Protein AF-0000000084368631 (afdb_homodimer)

Sequence (1074 aa):
MSPLAASAAQKRLFSSAITRFQQQAGKSTPKKSILRTTGKVLWRTTWISALLASSYVAYQIYEESNPSYQHPQSPTFPNGQPKKNIVILGSGWGAVSLLKNLDTTEYNVTIVSPRNYFLFTPLLPSAPTGTVESKSIIEPIRSIARRCKGEVLYYEAEATKVDPVTKKVTVKGQDSAKNDVVQDLSYDYLVCAVGAQPNTFGTPGVYEYASFLKEISDAQIIRHKVLDSIEKASVLPKDDPERSRLLSFVVVGGGPTGVEFAGELQDFVDQDLSKWYPEISKEIKVSLVEALPNILSMFNKKLIKYTEDVFSEENISLKLQTMVKKVDSKVITASIKNADGTTTMEEIPYGVLVWATGNGGREITKNIAGQLDGQTFANRGLLIDEYLKALGSDSIFALGDCTLSKKYAPTAQVAYQEGIYLAKLFKNLAKIDSYKYELNNTVEASEKARVLSKIDKVSNFEPFQYVHLGALAYIGSERAVADLSWGNWSKLSLGGSLTFLFWKSAYVGMCLSFRNRCLVCLDWMKVSIFGRDSSKEMSPLAASAAQKRLFSSAITRFQQQAGKSTPKKSILRTTGKVLWRTTWISALLASSYVAYQIYEESNPSYQHPQSPTFPNGQPKKNIVILGSGWGAVSLLKNLDTTEYNVTIVSPRNYFLFTPLLPSAPTGTVESKSIIEPIRSIARRCKGEVLYYEAEATKVDPVTKKVTVKGQDSAKNDVVQDLSYDYLVCAVGAQPNTFGTPGVYEYASFLKEISDAQIIRHKVLDSIEKASVLPKDDPERSRLLSFVVVGGGPTGVEFAGELQDFVDQDLSKWYPEISKEIKVSLVEALPNILSMFNKKLIKYTEDVFSEENISLKLQTMVKKVDSKVITASIKNADGTTTMEEIPYGVLVWATGNGGREITKNIAGQLDGQTFANRGLLIDEYLKALGSDSIFALGDCTLSKKYAPTAQVAYQEGIYLAKLFKNLAKIDSYKYELNNTVEASEKARVLSKIDKVSNFEPFQYVHLGALAYIGSERAVADLSWGNWSKLSLGGSLTFLFWKSAYVGMCLSFRNRCLVCLDWMKVSIFGRDSSKE

Nearest PDB structures (foldseek):
  5yjw-assembly1_A-2  TM=9.579E-01  e=7.335E-60  Saccharomyces cerevisiae S288C
  4g74-assembly1_A  TM=9.060E-01  e=2.665E-58  Saccharomyces cerevisiae S288C
  5jwb-assembly1_H  TM=8.547E-01  e=2.773E-44  Plasmodium falciparum 3D7
  5jwc-assembly1_H  TM=8.563E-01  e=4.633E-44  Plasmodium falciparum 3D7
  5jwb-assembly1_A  TM=8.538E-01  e=8.676E-44  Plasmodium falciparum 3D7

Secondary structure (DSSP, 8-state):
---GGGGGGGGTHHHHHHHHTTT-------TTHHHHHHHHHHHHHHHHHHHHHHHHHHHHHHHHHSPPP-BPP-SB-TTSPBPPEEEEE--SHHHHHHHHHS-TTSSEEEEE-SSSEEE-GGGGGGTTTTSS-GGGGEEEHHHHHHTSSB-EEEE-EEEEEEETTTTEEEEEE--TTS---EEEEE-SEEEE----EE--TT-TTHHHHPEE-SSHHHHHHHHHHHHHHHHHHHTS-TT-HHHHHHTEEEEE--SHHHHHHHHHHHHIIIIIIHHHSHHHHTT-EEEEE-SSSSSSTTS-HHHHHHHHHHHHHTTEEEE-SEEEEEE-SSEEEEEEE-TTS-EEEEEEE-SEEEE---EE--HHHHHHHHHSTT-TTTTT-B-B-TTSBBTT-SSEEE-GGGB--SSS---HHHHHHHHHHHHHHHHHHHHHHHHHHHHHT---HHHHHHHHHHHHHHT-PPPP-----EEEEEEETTEEEEEEEETTTEEEEEEEHHHHHHHHHHHHHH-SSHHHHHHHHHHHHHHHHH----S--/---GGGGGGGGGGGTHHHHHHHHT------TTHHHHHHHHHHHHHHHHHHHHHHHHHHHHHHHHHSPPP-BPP-SB-TTSPBPPEEEEE--SHHHHHHHHHS-TTSSEEEEEESSSEEE-GGGGGGTTTTSS-GGGGEEEHHHHHHTSSB-EEEEEEEEEEEETTTTEEEEEE--SSS---EEEEE-SEEEE----EE--TT-TTHHHHPEE-SSHHHHHHHHHHHHHHHHHHHTS-TT-HHHHHHTEEEEE--SHHHHHHHHHHHHIIIIIIHHHSHHHHTT-EEEEE-SSSSSSTTS-HHHHHHHHHHHHHTTEEEE-SEEEEEE-SSEEEEEEE-TTS-EEEEEEE-SEEEE---EE--HHHHHHHHHSTT-TTTTT-B-B-TTSBBTT-SSEEE-GGGB--SSS-S-HHHHHHHHHHHHHHHHHHHHHHHHHHHHHT---HHHHHHHHHHHHHHT-PPPP-----EEEEEEETTEEEEEEEETTTEEEEEEEHHHHHHHHHHHHHH-SSHHHHHHHHHHHHHHHHH----S--

Organism: Wickerhamomyces anomalus (strain ATCC 58044 / CBS 1984 / NCYC 433 / NRRL Y-366-8) (NCBI:txid683960)

Radius of gyration: 37.11 Å; Cα contacts (8 Å, |Δi|>4): 2062; chains: 2; bounding box: 128×124×101 Å

pLDDT: mean 88.72, std 16.79, range [23.2, 98.88]

InterPro domains:
  IPR023753 FAD/NAD(P)-binding domain [PF07992] (85-419)
  IPR036188 FAD/NAD(P)-binding domain superfamily [SSF51905] (83-299)
  IPR036188 FAD/NAD(P)-binding domain superfamily [SSF51905] (241-425)
  IPR045024 Alternative NADH dehydrogenase [PTHR43706] (79-536)
  IPR054585 External alternative NADH-ubiquinone oxidoreductase-like, C-terminal domain [PF22366] (468-533)

Structure (mmCIF, N/CA/C/O backbone):
data_AF-0000000084368631-model_v1
#
loop_
_entity.id
_entity.type
_entity.pdbx_description
1 polymer 'NADH:ubiquinone reductase (non-electrogenic)'
#
loop_
_atom_site.group_PDB
_atom_site.id
_atom_site.type_symbol
_atom_site.label_atom_id
_atom_site.label_alt_id
_atom_site.label_comp_id
_atom_site.label_asym_id
_atom_site.label_entity_id
_atom_site.label_seq_id
_atom_site.pdbx_PDB_ins_code
_atom_site.Cartn_x
_atom_site.Cartn_y
_atom_site.Cartn_z
_atom_site.occupancy
_atom_site.B_iso_or_equiv
_atom_site.auth_seq_id
_atom_site.auth_comp_id
_atom_site.auth_asym_id
_atom_site.auth_atom_id
_atom_site.pdbx_PDB_model_num
ATOM 1 N N . MET A 1 1 ? 81.375 9.07 65.562 1 23.22 1 MET A N 1
ATOM 2 C CA . MET A 1 1 ? 80.438 8.039 66 1 23.22 1 MET A CA 1
ATOM 3 C C . MET A 1 1 ? 79.375 7.723 64.938 1 23.22 1 MET A C 1
ATOM 5 O O . MET A 1 1 ? 78.812 8.633 64.375 1 23.22 1 MET A O 1
ATOM 9 N N . SER A 1 2 ? 79.438 6.461 64.312 1 27.86 2 SER A N 1
ATOM 10 C CA . SER A 1 2 ? 79.125 5.738 63.094 1 27.86 2 SER A CA 1
ATOM 11 C C . SER A 1 2 ? 77.688 5.297 63.062 1 27.86 2 SER A C 1
ATOM 13 O O . SER A 1 2 ? 77.188 4.727 64 1 27.86 2 SER A O 1
ATOM 15 N N . PRO A 1 3 ? 76.688 6.055 62.375 1 28.5 3 PRO A N 1
ATOM 16 C CA . PRO A 1 3 ? 75.25 6.156 62.438 1 28.5 3 PRO A CA 1
ATOM 17 C C . PRO A 1 3 ? 74.562 4.844 62.094 1 28.5 3 PRO A C 1
ATOM 19 O O . PRO A 1 3 ? 73.312 4.836 61.844 1 28.5 3 PRO A O 1
ATOM 22 N N . LEU A 1 4 ? 75.125 3.559 62.156 1 25.78 4 LEU A N 1
ATOM 23 C CA . LEU A 1 4 ? 74.75 2.264 61.625 1 25.78 4 LEU A CA 1
ATOM 24 C C . LEU A 1 4 ? 73.562 1.692 62.406 1 25.78 4 LEU A C 1
ATOM 26 O O . LEU A 1 4 ? 73.125 0.568 62.156 1 25.78 4 LEU A O 1
ATOM 30 N N . ALA A 1 5 ? 73.125 2.168 63.625 1 25.22 5 ALA A N 1
ATOM 31 C CA . ALA A 1 5 ? 72.5 1.428 64.688 1 25.22 5 ALA A CA 1
ATOM 32 C C . ALA A 1 5 ? 71 1.151 64.312 1 25.22 5 ALA A C 1
ATOM 34 O O . ALA A 1 5 ? 70.375 0.256 64.938 1 25.22 5 ALA A O 1
ATOM 35 N N . ALA A 1 6 ? 70.312 2.051 63.688 1 27.81 6 ALA A N 1
ATOM 36 C CA . ALA A 1 6 ? 68.875 2.174 64 1 27.81 6 ALA A CA 1
ATOM 37 C C . ALA A 1 6 ? 68.062 1.073 63.375 1 27.81 6 ALA A C 1
ATOM 39 O O . ALA A 1 6 ? 66.812 1.08 63.438 1 27.81 6 ALA A O 1
ATOM 40 N N . SER A 1 7 ? 68.688 0.073 62.656 1 24.56 7 SER A N 1
ATOM 41 C CA . SER A 1 7 ? 68.062 -0.726 61.656 1 24.56 7 SER A CA 1
ATOM 42 C C . SER A 1 7 ? 67.188 -1.837 62.281 1 24.56 7 SER A C 1
ATOM 44 O O . SER A 1 7 ? 66.25 -2.35 61.656 1 24.56 7 SER A O 1
ATOM 46 N N . ALA A 1 8 ? 67.625 -2.424 63.406 1 26.56 8 ALA A N 1
ATOM 47 C CA . ALA A 1 8 ? 67.312 -3.814 63.688 1 26.56 8 ALA A CA 1
ATOM 48 C C . ALA A 1 8 ? 65.875 -3.932 64.25 1 26.56 8 ALA A C 1
ATOM 50 O O . ALA A 1 8 ? 65.25 -5 64.188 1 26.56 8 ALA A O 1
ATOM 51 N N . ALA A 1 9 ? 65.562 -2.902 65 1 27.59 9 ALA A N 1
ATOM 52 C CA . ALA A 1 9 ? 64.5 -3.146 66 1 27.59 9 ALA A CA 1
ATOM 53 C C . ALA A 1 9 ? 63.156 -3.412 65.312 1 27.59 9 ALA A C 1
ATOM 55 O O . ALA A 1 9 ? 62.188 -3.791 66 1 27.59 9 ALA A O 1
ATOM 56 N N . GLN A 1 10 ? 62.938 -2.953 64.125 1 23.47 10 GLN A N 1
ATOM 57 C CA . GLN A 1 10 ? 61.562 -2.834 63.594 1 23.47 10 GLN A CA 1
ATOM 58 C C . GLN A 1 10 ? 60.969 -4.207 63.312 1 23.47 10 GLN A C 1
ATOM 60 O O . GLN A 1 10 ? 59.812 -4.309 62.906 1 23.47 10 GLN A O 1
ATOM 65 N N . LYS A 1 11 ? 61.781 -5.316 63.406 1 29.75 11 LYS A N 1
ATOM 66 C CA . LYS A 1 11 ? 61.281 -6.598 62.906 1 29.75 11 LYS A CA 1
ATOM 67 C C . LYS A 1 11 ? 60.219 -7.191 63.812 1 29.75 11 LYS A C 1
ATOM 69 O O . LYS A 1 11 ? 59.406 -8.008 63.375 1 29.75 11 LYS A O 1
ATOM 74 N N . ARG A 1 12 ? 60.531 -6.918 65.125 1 28.84 12 ARG A N 1
ATOM 75 C CA . ARG A 1 12 ? 59.875 -7.91 65.938 1 28.84 12 ARG A CA 1
ATOM 76 C C . ARG A 1 12 ? 58.375 -7.723 66 1 28.84 12 ARG A C 1
ATOM 78 O O . ARG A 1 12 ? 57.625 -8.656 66.312 1 28.84 12 ARG A O 1
ATOM 85 N N . LEU A 1 13 ? 58.125 -6.379 66 1 28.39 13 LEU A N 1
ATOM 86 C CA . LEU A 1 13 ? 56.75 -6.16 66.5 1 28.39 13 LEU A CA 1
ATOM 87 C C . LEU A 1 13 ? 55.75 -6.77 65.5 1 28.39 13 LEU A C 1
ATOM 89 O O . LEU A 1 13 ? 54.531 -6.77 65.75 1 28.39 13 LEU A O 1
ATOM 93 N N . PHE A 1 14 ? 56.25 -7.105 64.25 1 30.27 14 PHE A N 1
ATOM 94 C CA . PHE A 1 14 ? 55.281 -7.488 63.25 1 30.27 14 PHE A CA 1
ATOM 95 C C . PHE A 1 14 ? 54.688 -8.859 63.562 1 30.27 14 PHE A C 1
ATOM 97 O O . PHE A 1 14 ? 53.75 -9.305 62.906 1 30.27 14 PHE A O 1
ATOM 104 N N . SER A 1 15 ? 55.438 -9.609 64.375 1 34.12 15 SER A N 1
ATOM 105 C CA . SER A 1 15 ? 55.094 -11.031 64.375 1 34.12 15 SER A CA 1
ATOM 106 C C . SER A 1 15 ? 53.781 -11.281 65.062 1 34.12 15 SER A C 1
ATOM 108 O O . SER A 1 15 ? 53.062 -12.234 64.75 1 34.12 15 SER A O 1
ATOM 110 N N . SER A 1 16 ? 53.656 -10.586 66.25 1 35.03 16 SER A N 1
ATOM 111 C CA . SER A 1 16 ? 52.625 -11.109 67.125 1 35.03 16 SER A CA 1
ATOM 112 C C . SER A 1 16 ? 51.25 -10.898 66.5 1 35.03 16 SER A C 1
ATOM 114 O O . SER A 1 16 ? 50.281 -11.578 66.875 1 35.03 16 SER A O 1
ATOM 116 N N . ALA A 1 17 ? 51.125 -9.734 65.875 1 31.59 17 ALA A N 1
ATOM 117 C CA . ALA A 1 17 ? 49.75 -9.391 65.5 1 31.59 17 ALA A CA 1
ATOM 118 C C . ALA A 1 17 ? 49.188 -10.383 64.5 1 31.59 17 ALA A C 1
ATOM 120 O O . ALA A 1 17 ? 47.969 -10.438 64.312 1 31.59 17 ALA A O 1
ATOM 121 N N . ILE A 1 18 ? 50.156 -11.102 63.844 1 32.56 18 ILE A N 1
ATOM 122 C CA . ILE A 1 18 ? 49.656 -11.953 62.781 1 32.56 18 ILE A CA 1
ATOM 123 C C . ILE A 1 18 ? 48.844 -13.109 63.375 1 32.56 18 ILE A C 1
ATOM 125 O O . ILE A 1 18 ? 47.969 -13.648 62.719 1 32.56 18 ILE A O 1
ATOM 129 N N . THR A 1 19 ? 49.281 -13.555 64.562 1 35.16 19 THR A N 1
ATOM 130 C CA . THR A 1 19 ? 48.719 -14.828 65 1 35.16 19 THR A CA 1
ATOM 131 C C . THR A 1 19 ? 47.219 -14.68 65.312 1 35.16 19 THR A C 1
ATOM 133 O O . THR A 1 19 ? 46.469 -15.617 65.125 1 35.16 19 THR A O 1
ATOM 136 N N . ARG A 1 20 ? 46.906 -13.562 66 1 34.25 20 ARG A N 1
ATOM 137 C CA . ARG A 1 20 ? 45.531 -13.555 66.5 1 34.25 20 ARG A CA 1
ATOM 138 C C . ARG A 1 20 ? 44.531 -13.508 65.312 1 34.25 20 ARG A C 1
ATOM 140 O O . ARG A 1 20 ? 43.344 -13.75 65.5 1 34.25 20 ARG A O 1
ATOM 147 N N . PHE A 1 21 ? 45.031 -12.852 64.188 1 31.67 21 PHE A N 1
ATOM 148 C CA . PHE A 1 21 ? 44.031 -12.656 63.156 1 31.67 21 PHE A CA 1
ATOM 149 C C . PHE A 1 21 ? 43.594 -13.992 62.562 1 31.67 21 PHE A C 1
ATOM 151 O O . PHE A 1 21 ? 42.719 -14.047 61.719 1 31.67 21 PHE A O 1
ATOM 158 N N . GLN A 1 22 ? 44.375 -15.039 62.781 1 31.73 22 GLN A N 1
ATOM 159 C CA . GLN A 1 22 ? 44.031 -16.266 62.062 1 31.73 22 GLN A CA 1
ATOM 160 C C . GLN A 1 22 ? 42.719 -16.844 62.594 1 31.73 22 GLN A C 1
ATOM 162 O O . GLN A 1 22 ? 42.094 -17.656 61.938 1 31.73 22 GLN A O 1
ATOM 167 N N . GLN A 1 23 ? 42.562 -16.797 63.844 1 34.34 23 GLN A N 1
ATOM 168 C CA . GLN A 1 23 ? 41.531 -17.734 64.312 1 34.34 23 GLN A CA 1
ATOM 169 C C . GLN A 1 23 ? 40.156 -17.328 63.844 1 34.34 23 GLN A C 1
ATOM 171 O O . GLN A 1 23 ? 39.219 -18.141 63.906 1 34.34 23 GLN A O 1
ATOM 176 N N . GLN A 1 24 ? 39.844 -16.094 63.875 1 32.28 24 GLN A N 1
ATOM 177 C CA . GLN A 1 24 ? 38.406 -15.859 63.719 1 32.28 24 GLN A CA 1
ATOM 178 C C . GLN A 1 24 ? 37.969 -16.141 62.281 1 32.28 24 GLN A C 1
ATOM 180 O O . GLN A 1 24 ? 37.906 -15.219 61.438 1 32.28 24 GLN A O 1
ATOM 185 N N . ALA A 1 25 ? 38.531 -17.141 61.531 1 32.41 25 ALA A N 1
ATOM 186 C CA . ALA A 1 25 ? 37.969 -17.531 60.25 1 32.41 25 ALA A CA 1
ATOM 187 C C . ALA A 1 25 ? 36.5 -17.922 60.375 1 32.41 25 ALA A C 1
ATOM 189 O O . ALA A 1 25 ? 36.188 -19.016 60.844 1 32.41 25 ALA A O 1
ATOM 190 N N . GLY A 1 26 ? 35.781 -17.156 61.062 1 29.86 26 GLY A N 1
ATOM 191 C CA . GLY A 1 26 ? 34.375 -17.516 61.156 1 29.86 26 GLY A CA 1
ATOM 192 C C . GLY A 1 26 ? 33.75 -17.922 59.844 1 29.86 26 GLY A C 1
ATOM 193 O O . GLY A 1 26 ? 34.281 -17.594 58.781 1 29.86 26 GLY A O 1
ATOM 194 N N . LYS A 1 27 ? 32.719 -19.031 59.875 1 35.72 27 LYS A N 1
ATOM 195 C CA . LYS A 1 27 ? 31.859 -19.594 58.812 1 35.72 27 LYS A CA 1
ATOM 196 C C . LYS A 1 27 ? 31.297 -18.5 57.906 1 35.72 27 LYS A C 1
ATOM 198 O O . LYS A 1 27 ? 30.578 -17.625 58.344 1 35.72 27 LYS A O 1
ATOM 203 N N . SER A 1 28 ? 32.125 -18.047 57 1 34.22 28 SER A N 1
ATOM 204 C CA . SER A 1 28 ? 31.672 -17.188 55.906 1 34.22 28 SER A CA 1
ATOM 205 C C . SER A 1 28 ? 30.328 -17.656 55.375 1 34.22 28 SER A C 1
ATOM 207 O O . SER A 1 28 ? 30.188 -18.797 54.969 1 34.22 28 SER A O 1
ATOM 209 N N . THR A 1 29 ? 29.234 -17.266 56.031 1 39.34 29 THR A N 1
ATOM 210 C CA . THR A 1 29 ? 27.922 -17.438 55.438 1 39.34 29 THR A CA 1
ATOM 211 C C . THR A 1 29 ? 27.969 -17.156 53.938 1 39.34 29 THR A C 1
ATOM 213 O O . THR A 1 29 ? 28.547 -16.156 53.5 1 39.34 29 THR A O 1
ATOM 216 N N . PRO A 1 30 ? 27.953 -18.25 53.094 1 39.38 30 PRO A N 1
ATOM 217 C CA . PRO A 1 30 ? 28.016 -18.062 51.656 1 39.38 30 PRO A CA 1
ATOM 218 C C . PRO A 1 30 ? 27.203 -16.859 51.188 1 39.38 30 PRO A C 1
ATOM 220 O O . PRO A 1 30 ? 26.094 -16.625 51.656 1 39.38 30 PRO A O 1
ATOM 223 N N . LYS A 1 31 ? 27.797 -15.766 50.812 1 40.28 31 LYS A N 1
ATOM 224 C CA . LYS A 1 31 ? 27.328 -14.617 50.031 1 40.28 31 LYS A CA 1
ATOM 225 C C . LYS A 1 31 ? 26.406 -15.07 48.875 1 40.28 31 LYS A C 1
ATOM 227 O O . LYS A 1 31 ? 26.766 -14.961 47.719 1 40.28 31 LYS A O 1
ATOM 232 N N . LYS A 1 32 ? 25.859 -16.281 48.969 1 45.81 32 LYS A N 1
ATOM 233 C CA . LYS A 1 32 ? 24.922 -16.797 48 1 45.81 32 LYS A CA 1
ATOM 234 C C . LYS A 1 32 ? 23.844 -15.773 47.656 1 45.81 32 LYS A C 1
ATOM 236 O O . LYS A 1 32 ? 23.375 -15.703 46.531 1 45.81 32 LYS A O 1
ATOM 241 N N . SER A 1 33 ? 23.266 -15.102 48.656 1 52.22 33 SER A N 1
ATOM 242 C CA . SER A 1 33 ? 21.938 -14.523 48.688 1 52.22 33 SER A CA 1
ATOM 243 C C . SER A 1 33 ? 21.922 -13.125 48.062 1 52.22 33 SER A C 1
ATOM 245 O O . SER A 1 33 ? 20.875 -12.648 47.594 1 52.22 33 SER A O 1
ATOM 247 N N . ILE A 1 34 ? 22.984 -12.492 48.062 1 57.19 34 ILE A N 1
ATOM 248 C CA . ILE A 1 34 ? 22.922 -11.109 47.594 1 57.19 34 ILE A CA 1
ATOM 249 C C . ILE A 1 34 ? 22.859 -11.07 46.062 1 57.19 34 ILE A C 1
ATOM 251 O O . ILE A 1 34 ? 22.109 -10.289 45.469 1 57.19 34 ILE A O 1
ATOM 255 N N . LEU A 1 35 ? 23.734 -11.875 45.5 1 58.72 35 LEU A N 1
ATOM 256 C CA . LEU A 1 35 ? 23.703 -11.922 44.062 1 58.72 35 LEU A CA 1
ATOM 257 C C . LEU A 1 35 ? 22.344 -12.398 43.562 1 58.72 35 LEU A C 1
ATOM 259 O O . LEU A 1 35 ? 21.812 -11.875 42.562 1 58.72 35 LEU A O 1
ATOM 263 N N . ARG A 1 36 ? 21.891 -13.477 44.219 1 62.16 36 ARG A N 1
ATOM 264 C CA . ARG A 1 36 ? 20.562 -13.953 43.875 1 62.16 36 ARG A CA 1
ATOM 265 C C . ARG A 1 36 ? 19.5 -12.906 44.188 1 62.16 36 ARG A C 1
ATOM 267 O O . ARG A 1 36 ? 18.562 -12.711 43.406 1 62.16 36 ARG A O 1
ATOM 274 N N . THR A 1 37 ? 19.781 -12.289 45.312 1 65.88 37 THR A N 1
ATOM 275 C CA . THR A 1 37 ? 18.844 -11.227 45.656 1 65.88 37 THR A CA 1
ATOM 276 C C . THR A 1 37 ? 18.984 -10.039 44.719 1 65.88 37 THR A C 1
ATOM 278 O O . THR A 1 37 ? 18 -9.438 44.312 1 65.88 37 THR A O 1
ATOM 281 N N . THR A 1 38 ? 20.188 -9.758 44.312 1 71.56 38 THR A N 1
ATOM 282 C CA . THR A 1 38 ? 20.422 -8.664 43.375 1 71.56 38 THR A CA 1
ATOM 283 C C . THR A 1 38 ? 19.891 -9.031 42 1 71.56 38 THR A C 1
ATOM 285 O O . THR A 1 38 ? 19.312 -8.188 41.312 1 71.56 38 THR A O 1
ATOM 288 N N . GLY A 1 39 ? 20.141 -10.211 41.656 1 72.88 39 GLY A N 1
ATOM 289 C CA . GLY A 1 39 ? 19.578 -10.68 40.406 1 72.88 39 GLY A CA 1
ATOM 290 C C . GLY A 1 39 ? 18.062 -10.633 40.344 1 72.88 39 GLY A C 1
ATOM 291 O O . GLY A 1 39 ? 17.484 -10.227 39.344 1 72.88 39 GLY A O 1
ATOM 292 N N . LYS A 1 40 ? 17.516 -11.086 41.5 1 72.12 40 LYS A N 1
ATOM 293 C CA . LYS A 1 40 ? 16.062 -11.039 41.562 1 72.12 40 LYS A CA 1
ATOM 294 C C . LYS A 1 40 ? 15.562 -9.602 41.531 1 72.12 40 LYS A C 1
ATOM 296 O O . LYS A 1 40 ? 14.547 -9.297 40.906 1 72.12 40 LYS A O 1
ATOM 301 N N . VAL A 1 41 ? 16.281 -8.742 42.219 1 72.88 41 VAL A N 1
ATOM 302 C CA . VAL A 1 41 ? 15.883 -7.336 42.25 1 72.88 41 VAL A CA 1
ATOM 303 C C . VAL A 1 41 ? 16.047 -6.723 40.844 1 72.88 41 VAL A C 1
ATOM 305 O O . VAL A 1 41 ? 15.195 -5.969 40.406 1 72.88 41 VAL A O 1
ATOM 308 N N . LEU A 1 42 ? 17.109 -7.035 40.188 1 74.94 42 LEU A N 1
ATOM 309 C CA . LEU A 1 42 ? 17.344 -6.531 38.844 1 74.94 42 LEU A CA 1
ATOM 310 C C . LEU A 1 42 ? 16.281 -7.055 37.875 1 74.94 42 LEU A C 1
ATOM 312 O O . LEU A 1 42 ? 15.805 -6.316 37 1 74.94 42 LEU A O 1
ATOM 316 N N . TRP A 1 43 ? 16.031 -8.266 38.125 1 78.94 43 TRP A N 1
ATOM 317 C CA . TRP A 1 43 ? 15.008 -8.875 37.281 1 78.94 43 TRP A CA 1
ATOM 318 C C . TRP A 1 43 ? 13.648 -8.227 37.531 1 78.94 43 TRP A C 1
ATOM 320 O O . TRP A 1 43 ? 12.93 -7.895 36.594 1 78.94 43 TRP A O 1
ATOM 330 N N . ARG A 1 44 ? 13.344 -8.031 38.812 1 75.12 44 ARG A N 1
ATOM 331 C CA . ARG A 1 44 ? 12.078 -7.391 39.156 1 75.12 44 ARG A CA 1
ATOM 332 C C . ARG A 1 44 ? 12.039 -5.945 38.656 1 75.12 44 ARG A C 1
ATOM 334 O O . ARG A 1 44 ? 11.023 -5.484 38.125 1 75.12 44 ARG A O 1
ATOM 341 N N . THR A 1 45 ? 13.133 -5.262 38.812 1 78.06 45 THR A N 1
ATOM 342 C CA . THR A 1 45 ? 13.188 -3.871 38.375 1 78.06 45 THR A CA 1
ATOM 343 C C . THR A 1 45 ? 13.062 -3.775 36.875 1 78.06 45 THR A C 1
ATOM 345 O O . THR A 1 45 ? 12.422 -2.863 36.344 1 78.06 45 THR A O 1
ATOM 348 N N . THR A 1 46 ? 13.641 -4.648 36.219 1 78.75 46 THR A N 1
ATOM 349 C CA . THR A 1 46 ? 13.547 -4.676 34.781 1 78.75 46 THR A CA 1
ATOM 350 C C . THR A 1 46 ? 12.109 -4.957 34.344 1 78.75 46 THR A C 1
ATOM 352 O O . THR A 1 46 ? 11.594 -4.301 33.406 1 78.75 46 THR A O 1
ATOM 355 N N . TRP A 1 47 ? 11.586 -5.848 35.062 1 79.12 47 TRP A N 1
ATOM 356 C CA . TRP A 1 47 ? 10.219 -6.215 34.719 1 79.12 47 TRP A CA 1
ATOM 357 C C . TRP A 1 47 ? 9.25 -5.082 35.031 1 79.12 47 TRP A C 1
ATOM 359 O O . TRP A 1 47 ? 8.352 -4.785 34.25 1 79.12 47 TRP A O 1
ATOM 369 N N . ILE A 1 48 ? 9.484 -4.523 36.156 1 78.31 48 ILE A N 1
ATOM 370 C CA . ILE A 1 48 ? 8.617 -3.41 36.531 1 78.31 48 ILE A CA 1
ATOM 371 C C . ILE A 1 48 ? 8.82 -2.248 35.562 1 78.31 48 ILE A C 1
ATOM 373 O O . ILE A 1 48 ? 7.859 -1.617 35.125 1 78.31 48 ILE A O 1
ATOM 377 N N . SER A 1 49 ? 10.023 -1.99 35.219 1 79.12 49 SER A N 1
ATOM 378 C CA . SER A 1 49 ? 10.305 -0.923 34.25 1 79.12 49 SER A CA 1
ATOM 379 C C . SER A 1 49 ? 9.695 -1.222 32.906 1 79.12 49 SER A C 1
ATOM 381 O O . SER A 1 49 ? 9.172 -0.322 32.219 1 79.12 49 SER A O 1
ATOM 383 N N . ALA A 1 50 ? 9.75 -2.391 32.594 1 80.31 50 ALA A N 1
ATOM 384 C CA . ALA A 1 50 ? 9.164 -2.797 31.312 1 80.31 50 ALA A CA 1
ATOM 385 C C . ALA A 1 50 ? 7.645 -2.646 31.344 1 80.31 50 ALA A C 1
ATOM 387 O O . ALA A 1 50 ? 7.043 -2.201 30.359 1 80.31 50 ALA A O 1
ATOM 388 N N . LEU A 1 51 ? 7.152 -2.992 32.438 1 79.12 51 LEU A N 1
ATOM 389 C CA . LEU A 1 51 ? 5.707 -2.873 32.594 1 79.12 51 LEU A CA 1
ATOM 390 C C . LEU A 1 51 ? 5.277 -1.409 32.562 1 79.12 51 LEU A C 1
ATOM 392 O O . LEU A 1 51 ? 4.273 -1.06 31.953 1 79.12 51 LEU A O 1
ATOM 396 N N . LEU A 1 52 ? 6.02 -0.614 33.281 1 80.62 52 LEU A N 1
ATOM 397 C CA . LEU A 1 52 ? 5.703 0.809 33.312 1 80.62 52 LEU A CA 1
ATOM 398 C C . LEU A 1 52 ? 5.863 1.436 31.922 1 80.62 52 LEU A C 1
ATOM 400 O O . LEU A 1 52 ? 5.043 2.256 31.516 1 80.62 52 LEU A O 1
ATOM 404 N N . ALA A 1 53 ? 6.84 1.023 31.297 1 84.12 53 ALA A N 1
ATOM 405 C CA . ALA A 1 53 ? 7.059 1.536 29.938 1 84.12 53 ALA A CA 1
ATOM 406 C C . ALA A 1 53 ? 5.941 1.097 29 1 84.12 53 ALA A C 1
ATOM 408 O O . ALA A 1 53 ? 5.449 1.894 28.203 1 84.12 53 ALA A O 1
ATOM 409 N N . SER A 1 54 ? 5.547 -0.081 29.203 1 86.5 54 SER A N 1
ATOM 410 C CA . SER A 1 54 ? 4.473 -0.6 28.359 1 86.5 54 SER A CA 1
ATOM 411 C C . SER A 1 54 ? 3.15 0.097 28.656 1 86.5 54 SER A C 1
ATOM 413 O O . SER A 1 54 ? 2.371 0.379 27.734 1 86.5 54 SER A O 1
ATOM 415 N N . SER A 1 55 ? 2.986 0.352 29.906 1 86.94 55 SER A N 1
ATOM 416 C CA . SER A 1 55 ? 1.762 1.046 30.297 1 86.94 55 SER A CA 1
ATOM 417 C C . SER A 1 55 ? 1.75 2.479 29.766 1 86.94 55 SER A C 1
ATOM 419 O O . SER A 1 55 ? 0.705 2.986 29.359 1 86.94 55 SER A O 1
ATOM 421 N N . TYR A 1 56 ? 2.875 3.049 29.828 1 90 56 TYR A N 1
ATOM 422 C CA . TYR A 1 56 ? 2.984 4.406 29.312 1 90 56 TYR A CA 1
ATOM 423 C C . TYR A 1 56 ? 2.707 4.438 27.812 1 90 56 TYR A C 1
ATOM 425 O O . TYR A 1 56 ? 1.951 5.285 27.328 1 90 56 TYR A O 1
ATOM 433 N N . VAL A 1 57 ? 3.273 3.541 27.125 1 89.38 57 VAL A N 1
ATOM 434 C CA . VAL A 1 57 ? 3.064 3.449 25.688 1 89.38 57 VAL A CA 1
ATOM 435 C C . VAL A 1 57 ? 1.589 3.188 25.391 1 89.38 57 VAL A C 1
ATOM 437 O O . VAL A 1 57 ? 1.005 3.814 24.516 1 89.38 57 VAL A O 1
ATOM 440 N N . ALA A 1 58 ? 1.007 2.312 26.172 1 90.06 58 ALA A N 1
ATOM 441 C CA . ALA A 1 58 ? -0.408 1.996 25.984 1 90.06 58 ALA A CA 1
ATOM 442 C C . ALA A 1 58 ? -1.28 3.227 26.219 1 90.06 58 ALA A C 1
ATOM 444 O O . ALA A 1 58 ? -2.244 3.461 25.484 1 90.06 58 ALA A O 1
ATOM 445 N N . TYR A 1 59 ? -0.931 3.979 27.234 1 91.19 59 TYR A N 1
ATOM 446 C CA . TYR A 1 59 ? -1.679 5.191 27.531 1 91.19 59 TYR A CA 1
ATOM 447 C C . TYR A 1 59 ? -1.549 6.207 26.406 1 91.19 59 TYR A C 1
ATOM 449 O O . TYR A 1 59 ? -2.537 6.828 26 1 91.19 59 TYR A O 1
ATOM 457 N N . GLN A 1 60 ? -0.339 6.371 25.875 1 91.88 60 GLN A N 1
ATOM 458 C CA . GLN A 1 60 ? -0.119 7.316 24.781 1 91.88 60 GLN A CA 1
ATOM 459 C C . GLN A 1 60 ? -0.896 6.906 23.547 1 91.88 60 GLN A C 1
ATOM 461 O O . GLN A 1 60 ? -1.484 7.754 22.859 1 91.88 60 GLN A O 1
ATOM 466 N N . ILE A 1 61 ? -0.896 5.684 23.344 1 91.69 61 ILE A N 1
ATOM 467 C CA . ILE A 1 61 ? -1.632 5.164 22.203 1 91.69 61 ILE A CA 1
ATOM 468 C C . ILE A 1 61 ? -3.127 5.41 22.391 1 91.69 61 ILE A C 1
ATOM 470 O O . ILE A 1 61 ? -3.82 5.812 21.453 1 91.69 61 ILE A O 1
ATOM 474 N N . TYR A 1 62 ? -3.598 5.141 23.562 1 91.12 62 TYR A N 1
ATOM 475 C CA . TYR A 1 62 ? -5 5.395 23.875 1 91.12 62 TYR A CA 1
ATOM 476 C C . TYR A 1 62 ? -5.348 6.859 23.641 1 91.12 62 TYR A C 1
ATOM 478 O O . TYR A 1 62 ? -6.363 7.172 23.016 1 91.12 62 TYR A O 1
ATOM 486 N N . GLU A 1 63 ? -4.52 7.727 24.094 1 91.44 63 GLU A N 1
ATOM 487 C CA . GLU A 1 63 ? -4.762 9.156 23.953 1 91.44 63 GLU A CA 1
ATOM 488 C C . GLU A 1 63 ? -4.758 9.562 22.469 1 91.44 63 GLU A C 1
ATOM 490 O O . GLU A 1 63 ? -5.594 10.359 22.047 1 91.44 63 GLU A O 1
ATOM 495 N N . GLU A 1 64 ? -3.838 9.016 21.781 1 91.94 64 GLU A N 1
ATOM 496 C CA . GLU A 1 64 ? -3.73 9.328 20.359 1 91.94 64 GLU A CA 1
ATOM 497 C C . GLU A 1 64 ? -4.941 8.812 19.578 1 91.94 64 GLU A C 1
ATOM 499 O O . GLU A 1 64 ? -5.348 9.414 18.578 1 91.94 64 GLU A O 1
ATOM 504 N N . SER A 1 65 ? -5.484 7.711 20.047 1 91.31 65 SER A N 1
ATOM 505 C CA . SER A 1 65 ? -6.562 7.051 19.312 1 91.31 65 SER A CA 1
ATOM 506 C C . SER A 1 65 ? -7.926 7.57 19.75 1 91.31 65 SER A C 1
ATOM 508 O O . SER A 1 65 ? -8.945 7.227 19.156 1 91.31 65 SER A O 1
ATOM 510 N N . ASN A 1 66 ? -7.973 8.367 20.797 1 91.31 66 ASN A N 1
ATOM 511 C CA . ASN A 1 66 ? -9.219 8.914 21.328 1 91.31 66 ASN A CA 1
ATOM 512 C C . ASN A 1 66 ? -9.125 10.43 21.531 1 91.31 66 ASN A C 1
ATOM 514 O O . ASN A 1 66 ? -9.016 10.898 22.656 1 91.31 66 ASN A O 1
ATOM 518 N N . PRO A 1 67 ? -9.289 11.102 20.422 1 91.69 67 PRO A N 1
ATOM 519 C CA . PRO A 1 67 ? -9.156 12.555 20.531 1 91.69 67 PRO A CA 1
ATOM 520 C C . PRO A 1 67 ? -10.258 13.18 21.391 1 91.69 67 PRO A C 1
ATOM 522 O O . PRO A 1 67 ? -11.406 12.727 21.359 1 91.69 67 PRO A O 1
ATOM 525 N N . SER A 1 68 ? -9.922 14.203 22.109 1 90.81 68 SER A N 1
ATOM 526 C CA . SER A 1 68 ? -10.852 14.906 23 1 90.81 68 SER A CA 1
ATOM 527 C C . SER A 1 68 ? -11.703 15.906 22.219 1 90.81 68 SER A C 1
ATOM 529 O O . SER A 1 68 ? -11.5 16.109 21.016 1 90.81 68 SER A O 1
ATOM 531 N N . TYR A 1 69 ? -12.703 16.422 22.953 1 92.12 69 TYR A N 1
ATOM 532 C CA . TYR A 1 69 ? -13.539 17.484 22.391 1 92.12 69 TYR A CA 1
ATOM 533 C C . TYR A 1 69 ? -12.703 18.719 22.047 1 92.12 69 TYR A C 1
ATOM 535 O O . TYR A 1 69 ? -11.797 19.078 22.781 1 92.12 69 TYR A O 1
ATOM 543 N N . GLN A 1 70 ? -13.008 19.297 20.906 1 95 70 GLN A N 1
ATOM 544 C CA . GLN A 1 70 ? -12.312 20.516 20.469 1 95 70 GLN A CA 1
ATOM 545 C C . GLN A 1 70 ? -13.203 21.75 20.656 1 95 70 GLN A C 1
ATOM 547 O O . GLN A 1 70 ? -14.406 21.688 20.406 1 95 70 GLN A O 1
ATOM 552 N N . HIS A 1 71 ? -12.547 22.859 21.062 1 96.25 71 HIS A N 1
ATOM 553 C CA . HIS A 1 71 ? -13.25 24.125 21.047 1 96.25 71 HIS A CA 1
ATOM 554 C C . HIS A 1 71 ? -13.547 24.578 19.609 1 96.25 71 HIS A C 1
ATOM 556 O O . HIS A 1 71 ? -12.633 24.734 18.812 1 96.25 71 HIS A O 1
ATOM 562 N N . PRO A 1 72 ? -14.828 24.766 19.297 1 95.69 72 PRO A N 1
ATOM 563 C CA . PRO A 1 72 ? -15.156 25.172 17.938 1 95.69 72 PRO A CA 1
ATOM 564 C C . PRO A 1 72 ? -14.578 26.547 17.578 1 95.69 72 PRO A C 1
ATOM 566 O O . PRO A 1 72 ? -14.352 27.375 18.469 1 95.69 72 PRO A O 1
ATOM 569 N N . GLN A 1 73 ? -14.328 26.75 16.344 1 96.88 73 GLN A N 1
ATOM 570 C CA . GLN A 1 73 ? -13.891 28.062 15.891 1 96.88 73 GLN A CA 1
ATOM 571 C C . GLN A 1 73 ? -14.992 29.094 16.062 1 96.88 73 GLN A C 1
ATOM 573 O O . GLN A 1 73 ? -16.172 28.75 16.062 1 96.88 73 GLN A O 1
ATOM 578 N N . SER A 1 74 ? -14.539 30.328 16.266 1 97.5 74 SER A N 1
ATOM 579 C CA . SER A 1 74 ? -15.453 31.469 16.438 1 97.5 74 SER A CA 1
ATOM 580 C C . SER A 1 74 ? -14.805 32.75 15.961 1 97.5 74 SER A C 1
ATOM 582 O O . SER A 1 74 ? -13.594 32.938 16.062 1 97.5 74 SER A O 1
ATOM 584 N N . PRO A 1 75 ? -15.656 33.625 15.422 1 97 75 PRO A N 1
ATOM 585 C CA . PRO A 1 75 ? -15.102 34.875 14.953 1 97 75 PRO A CA 1
ATOM 586 C C . PRO A 1 75 ? -14.555 35.75 16.094 1 97 75 PRO A C 1
ATOM 588 O O . PRO A 1 75 ? -13.695 36.594 15.875 1 97 75 PRO A O 1
ATOM 591 N N . THR A 1 76 ? -15.172 35.5 17.344 1 97.75 76 THR A N 1
ATOM 592 C CA . THR A 1 76 ? -14.742 36.281 18.484 1 97.75 76 THR A CA 1
ATOM 593 C C . THR A 1 76 ? -14.5 35.406 19.703 1 97.75 76 THR A C 1
ATOM 595 O O . THR A 1 76 ? -15.023 34.281 19.781 1 97.75 76 THR A O 1
ATOM 598 N N . PHE A 1 77 ? -13.703 35.969 20.641 1 97.31 77 PHE A N 1
ATOM 599 C CA . PHE A 1 77 ? -13.602 35.375 21.984 1 97.31 77 PHE A CA 1
ATOM 600 C C . PHE A 1 77 ? -14.844 35.688 22.797 1 97.31 77 PHE A C 1
ATOM 602 O O . PHE A 1 77 ? -15.664 36.531 22.406 1 97.31 77 PHE A O 1
ATOM 609 N N . PRO A 1 78 ? -14.969 35 23.969 1 95.12 78 PRO A N 1
ATOM 610 C CA . PRO A 1 78 ? -16.141 35.25 24.812 1 95.12 78 PRO A CA 1
ATOM 611 C C . PRO A 1 78 ? -16.219 36.719 25.266 1 95.12 78 PRO A C 1
ATOM 613 O O . PRO A 1 78 ? -17.328 37.25 25.469 1 95.12 78 PRO A O 1
ATOM 616 N N . ASN A 1 79 ? -15.18 37.469 25.375 1 94.94 79 ASN A N 1
ATOM 617 C CA . ASN A 1 79 ? -15.156 38.844 25.828 1 94.94 79 ASN A CA 1
ATOM 618 C C . ASN A 1 79 ? -15.43 39.812 24.703 1 94.94 79 ASN A C 1
ATOM 620 O O . ASN A 1 79 ? -15.406 41.031 24.906 1 94.94 79 ASN A O 1
ATOM 624 N N . GLY A 1 80 ? -15.539 39.25 23.422 1 95.38 80 GLY A N 1
ATOM 625 C CA . GLY A 1 80 ? -15.883 40.094 22.297 1 95.38 80 GLY A CA 1
ATOM 626 C C . GLY A 1 80 ? -14.695 40.406 21.406 1 95.38 80 GLY A C 1
ATOM 627 O O . GLY A 1 80 ? -14.867 40.906 20.297 1 95.38 80 GLY A O 1
ATOM 628 N N . GLN A 1 81 ? -13.461 40.188 21.844 1 96.81 81 GLN A N 1
ATOM 629 C CA . GLN A 1 81 ? -12.266 40.406 21.047 1 96.81 81 GLN A CA 1
ATOM 630 C C . GLN A 1 81 ? -12.305 39.594 19.75 1 96.81 81 GLN A C 1
ATOM 632 O O . GLN A 1 81 ? -12.633 38.406 19.781 1 96.81 81 GLN A O 1
ATOM 637 N N . PRO A 1 82 ? -11.969 40.25 18.625 1 97 82 PRO A N 1
ATOM 638 C CA . PRO A 1 82 ? -11.906 39.469 17.375 1 97 82 PRO A CA 1
ATOM 639 C C . PRO A 1 82 ? -10.82 38.406 17.406 1 97 82 PRO A C 1
ATOM 641 O O . PRO A 1 82 ? -9.727 38.625 17.922 1 97 82 PRO A O 1
ATOM 644 N N . LYS A 1 83 ? -11.141 37.219 16.922 1 97.19 83 LYS A N 1
ATOM 645 C CA . LYS A 1 83 ? -10.195 36.125 16.828 1 97.19 83 LYS A CA 1
ATOM 646 C C . LYS A 1 83 ? -9.594 36.031 15.422 1 97.19 83 LYS A C 1
ATOM 648 O O . LYS A 1 83 ? -10.32 36 14.43 1 97.19 83 LYS A O 1
ATOM 653 N N . LYS A 1 84 ? -8.359 36 15.305 1 98.69 84 LYS A N 1
ATOM 654 C CA . LYS A 1 84 ? -7.664 36.062 14.023 1 98.69 84 LYS A CA 1
ATOM 655 C C . LYS A 1 84 ? -7.598 34.656 13.367 1 98.69 84 LYS A C 1
ATOM 657 O O . LYS A 1 84 ? -7.613 33.656 14.062 1 98.69 84 LYS A O 1
ATOM 662 N N . ASN A 1 85 ? -7.484 34.688 12.008 1 98.69 85 ASN A N 1
ATOM 663 C CA . ASN A 1 85 ? -7.387 33.5 11.203 1 98.69 85 ASN A CA 1
ATOM 664 C C . ASN A 1 85 ? -5.949 33.219 10.766 1 98.69 85 ASN A C 1
ATOM 666 O O . ASN A 1 85 ? -5.273 34.094 10.25 1 98.69 85 ASN A O 1
ATOM 670 N N . ILE A 1 86 ? -5.52 31.969 11.055 1 98.81 86 ILE A N 1
ATOM 671 C CA . ILE A 1 86 ? -4.246 31.5 10.516 1 98.81 86 ILE A CA 1
ATOM 672 C C . ILE A 1 86 ? -4.5 30.438 9.445 1 98.81 86 ILE A C 1
ATOM 674 O O . ILE A 1 86 ? -5.203 29.453 9.695 1 98.81 86 ILE A O 1
ATOM 678 N N . VAL A 1 87 ? -3.994 30.609 8.258 1 98.88 87 VAL A N 1
ATOM 679 C CA . VAL A 1 87 ? -4 29.578 7.215 1 98.88 87 VAL A CA 1
ATOM 680 C C . VAL A 1 87 ? -2.598 29.016 7.043 1 98.88 87 VAL A C 1
ATOM 682 O O . VAL A 1 87 ? -1.635 29.75 6.844 1 98.88 87 VAL A O 1
ATOM 685 N N . ILE A 1 88 ? -2.471 27.734 7.203 1 98.88 88 ILE A N 1
ATOM 686 C CA . ILE A 1 88 ? -1.205 27.031 7.047 1 98.88 88 ILE A CA 1
ATOM 687 C C . ILE A 1 88 ? -1.214 26.234 5.742 1 98.88 88 ILE A C 1
ATOM 689 O O . ILE A 1 88 ? -2.086 25.391 5.523 1 98.88 88 ILE A O 1
ATOM 693 N N . LEU A 1 89 ? -0.231 26.516 4.859 1 98.75 89 LEU A N 1
ATOM 694 C CA . LEU A 1 89 ? -0.079 25.781 3.613 1 98.75 89 LEU A CA 1
ATOM 695 C C . LEU A 1 89 ? 0.988 24.703 3.752 1 98.75 89 LEU A C 1
ATOM 697 O O . LEU A 1 89 ? 2.148 25 4.039 1 98.75 89 LEU A O 1
ATOM 701 N N . GLY A 1 90 ? 0.568 23.438 3.5 1 98.25 90 GLY A N 1
ATOM 702 C CA . GLY A 1 90 ? 1.506 22.328 3.547 1 98.25 90 GLY A CA 1
ATOM 703 C C . GLY A 1 90 ? 1.249 21.375 4.699 1 98.25 90 GLY A C 1
ATOM 704 O O . GLY A 1 90 ? 0.611 21.75 5.688 1 98.25 90 GLY A O 1
ATOM 705 N N . SER A 1 91 ? 1.749 20.156 4.598 1 97.25 91 SER A N 1
ATOM 706 C CA . SER A 1 91 ? 1.583 19.125 5.613 1 97.25 91 SER A CA 1
ATOM 707 C C . SER A 1 91 ? 2.922 18.5 5.992 1 97.25 91 SER A C 1
ATOM 709 O O . SER A 1 91 ? 2.971 17.359 6.457 1 97.25 91 SER A O 1
ATOM 711 N N . GLY A 1 92 ? 4.008 19.203 5.75 1 97.88 92 GLY A N 1
ATOM 712 C CA . GLY A 1 92 ? 5.336 18.688 6.047 1 97.88 92 GLY A CA 1
ATOM 713 C C . GLY A 1 92 ? 5.801 19.016 7.453 1 97.88 92 GLY A C 1
ATOM 714 O O . GLY A 1 92 ? 4.98 19.281 8.336 1 97.88 92 GLY A O 1
ATOM 715 N N . TRP A 1 93 ? 7.078 18.953 7.676 1 98.06 93 TRP A N 1
ATOM 716 C CA . TRP A 1 93 ? 7.707 19.078 8.984 1 98.06 93 TRP A CA 1
ATOM 717 C C . TRP A 1 93 ? 7.391 20.422 9.633 1 98.06 93 TRP A C 1
ATOM 719 O O . TRP A 1 93 ? 7.031 20.484 10.812 1 98.06 93 TRP A O 1
ATOM 729 N N . GLY A 1 94 ? 7.516 21.453 8.867 1 98.38 94 GLY A N 1
ATOM 730 C CA . GLY A 1 94 ? 7.238 22.781 9.414 1 98.38 94 GLY A CA 1
ATOM 731 C C . GLY A 1 94 ? 5.793 22.953 9.844 1 98.38 94 GLY A C 1
ATOM 732 O O . GLY A 1 94 ? 5.52 23.391 10.961 1 98.38 94 GLY A O 1
ATOM 733 N N . ALA A 1 95 ? 4.895 22.578 8.992 1 98.62 95 ALA A N 1
ATOM 734 C CA . ALA A 1 95 ? 3.461 22.75 9.234 1 98.62 95 ALA A CA 1
ATOM 735 C C . ALA A 1 95 ? 3.012 21.922 10.438 1 98.62 95 ALA A C 1
ATOM 737 O O . ALA A 1 95 ? 2.32 22.422 11.328 1 98.62 95 ALA A O 1
ATOM 738 N N . VAL A 1 96 ? 3.391 20.688 10.469 1 98.12 96 VAL A N 1
ATOM 739 C CA . VAL A 1 96 ? 2.91 19.781 11.5 1 98.12 96 VAL A CA 1
ATOM 740 C C . VAL A 1 96 ? 3.537 20.156 12.844 1 98.12 96 VAL A C 1
ATOM 742 O O . VAL A 1 96 ? 2.875 20.094 13.883 1 98.12 96 VAL A O 1
ATOM 745 N N . SER A 1 97 ? 4.84 20.5 12.812 1 98.19 97 SER A N 1
ATOM 746 C CA . SER A 1 97 ? 5.473 20.969 14.047 1 98.19 97 SER A CA 1
ATOM 747 C C . SER A 1 97 ? 4.777 22.203 14.594 1 98.19 97 SER A C 1
ATOM 749 O O . SER A 1 97 ? 4.539 22.312 15.797 1 98.19 97 SER A O 1
ATOM 751 N N . LEU A 1 98 ? 4.426 23.141 13.727 1 98.69 98 LEU A N 1
ATOM 752 C CA . LEU A 1 98 ? 3.682 24.328 14.141 1 98.69 98 LEU A CA 1
ATOM 753 C C . LEU A 1 98 ? 2.336 23.938 14.742 1 98.69 98 LEU A C 1
ATOM 755 O O . LEU A 1 98 ? 2.002 24.359 15.852 1 98.69 98 LEU A O 1
ATOM 759 N N . LEU A 1 99 ? 1.626 23.109 14.047 1 97.75 99 LEU A N 1
ATOM 760 C CA . LEU A 1 99 ? 0.279 22.734 14.461 1 97.75 99 LEU A CA 1
ATOM 761 C C . LEU A 1 99 ? 0.304 22.031 15.82 1 97.75 99 LEU A C 1
ATOM 763 O O . LEU A 1 99 ? -0.553 22.297 16.672 1 97.75 99 LEU A O 1
ATOM 767 N N . LYS A 1 100 ? 1.251 21.172 16.031 1 96.69 100 LYS A N 1
ATOM 768 C CA . LYS A 1 100 ? 1.338 20.391 17.25 1 96.69 100 LYS A CA 1
ATOM 769 C C . LYS A 1 100 ? 1.709 21.266 18.438 1 96.69 100 LYS A C 1
ATOM 771 O O . LYS A 1 100 ? 1.408 20.938 19.594 1 96.69 100 LYS A O 1
ATOM 776 N N . ASN A 1 101 ? 2.34 22.406 18.219 1 98 101 ASN A N 1
ATOM 777 C CA . ASN A 1 101 ? 2.83 23.234 19.312 1 98 101 ASN A CA 1
ATOM 778 C C . ASN A 1 101 ? 2.02 24.516 19.453 1 98 101 ASN A C 1
ATOM 780 O O . ASN A 1 101 ? 2.178 25.266 20.422 1 98 101 ASN A O 1
ATOM 784 N N . LEU A 1 102 ? 1.154 24.766 18.531 1 98.56 102 LEU A N 1
ATOM 785 C CA . LEU A 1 102 ? 0.317 25.969 18.531 1 98.56 102 LEU A CA 1
ATOM 786 C C . LEU A 1 102 ? -0.882 25.781 19.469 1 98.56 102 LEU A C 1
ATOM 788 O O . LEU A 1 102 ? -1.522 24.734 19.453 1 98.56 102 LEU A O 1
ATOM 792 N N . ASP A 1 103 ? -1.149 26.766 20.312 1 98.19 103 ASP A N 1
ATOM 793 C CA . ASP A 1 103 ? -2.436 26.781 21 1 98.19 103 ASP A CA 1
ATOM 794 C C . ASP A 1 103 ? -3.564 27.188 20.047 1 98.19 103 ASP A C 1
ATOM 796 O O . ASP A 1 103 ? -3.838 28.375 19.875 1 98.19 103 ASP A O 1
ATOM 800 N N . THR A 1 104 ? -4.262 26.219 19.562 1 98.31 104 THR A N 1
ATOM 801 C CA . THR A 1 104 ? -5.242 26.422 18.5 1 98.31 104 THR A CA 1
ATOM 802 C C . THR A 1 104 ? -6.527 27.031 19.062 1 98.31 104 THR A C 1
ATOM 804 O O . THR A 1 104 ? -7.473 27.297 18.312 1 98.31 104 THR A O 1
ATOM 807 N N . THR A 1 105 ? -6.633 27.25 20.359 1 97.81 105 THR A N 1
ATOM 808 C CA . THR A 1 105 ? -7.773 27.953 20.938 1 97.81 105 THR A CA 1
ATOM 809 C C . THR A 1 105 ? -7.613 29.469 20.781 1 97.81 105 THR A C 1
ATOM 811 O O . THR A 1 105 ? -8.578 30.219 20.922 1 97.81 105 THR A O 1
ATOM 814 N N . GLU A 1 106 ? -6.395 29.891 20.484 1 98.19 106 GLU A N 1
ATOM 815 C CA . GLU A 1 106 ? -6.098 31.312 20.406 1 98.19 106 GLU A CA 1
ATOM 816 C C . GLU A 1 106 ? -6.363 31.859 19 1 98.19 106 GLU A C 1
ATOM 818 O O . GLU A 1 106 ? -6.438 33.094 18.812 1 98.19 106 GLU A O 1
ATOM 823 N N . TYR A 1 107 ? -6.492 31.062 18.016 1 98.62 107 TYR A N 1
ATOM 824 C CA . TYR A 1 107 ? -6.703 31.422 16.625 1 98.62 107 TYR A CA 1
ATOM 825 C C . TYR A 1 107 ? -7.727 30.516 15.969 1 98.62 107 TYR A C 1
ATOM 827 O O . TYR A 1 107 ? -8.023 29.422 16.484 1 98.62 107 TYR A O 1
ATOM 835 N N . ASN A 1 108 ? -8.391 30.969 14.898 1 98.62 108 ASN A N 1
ATOM 836 C CA . ASN A 1 108 ? -9.039 30.078 13.938 1 98.62 108 ASN A CA 1
ATOM 837 C C . ASN A 1 108 ? -8.039 29.531 12.93 1 98.62 108 ASN A C 1
ATOM 839 O O . ASN A 1 108 ? -7.551 30.25 12.062 1 98.62 108 ASN A O 1
ATOM 843 N N . VAL A 1 109 ? -7.785 28.219 13.047 1 98.75 109 VAL A N 1
ATOM 844 C CA . VAL A 1 109 ? -6.676 27.641 12.297 1 98.75 109 VAL A CA 1
ATOM 845 C C . VAL A 1 109 ? -7.211 26.781 11.164 1 98.75 109 VAL A C 1
ATOM 847 O O . VAL A 1 109 ? -8.109 25.953 11.375 1 98.75 109 VAL A O 1
ATOM 850 N N . THR A 1 110 ? -6.727 27 9.938 1 98.12 110 THR A N 1
ATOM 851 C CA . THR A 1 110 ? -7.02 26.188 8.766 1 98.12 110 THR A CA 1
ATOM 852 C C . THR A 1 110 ? -5.73 25.672 8.133 1 98.12 110 THR A C 1
ATOM 854 O O . THR A 1 110 ? -4.793 26.438 7.902 1 98.12 110 THR A O 1
ATOM 857 N N . ILE A 1 111 ? -5.66 24.391 7.91 1 98.12 111 ILE A N 1
ATOM 858 C CA . ILE A 1 111 ? -4.512 23.812 7.215 1 98.12 111 ILE A CA 1
ATOM 859 C C . ILE A 1 111 ? -4.938 23.328 5.828 1 98.12 111 ILE A C 1
ATOM 861 O O . ILE A 1 111 ? -6.016 22.766 5.668 1 98.12 111 ILE A O 1
ATOM 865 N N . VAL A 1 112 ? -4.133 23.656 4.789 1 97.12 112 VAL A N 1
ATOM 866 C CA . VAL A 1 112 ? -4.395 23.328 3.393 1 97.12 112 VAL A CA 1
ATOM 867 C C . VAL A 1 112 ? -3.238 22.5 2.834 1 97.12 112 VAL A C 1
ATOM 869 O O . VAL A 1 112 ? -2.082 22.922 2.885 1 97.12 112 VAL A O 1
ATOM 872 N N . SER A 1 113 ? -3.537 21.375 2.332 1 96.69 113 SER A N 1
ATOM 873 C CA . SER A 1 113 ? -2.533 20.516 1.699 1 96.69 113 SER A CA 1
ATOM 874 C C . SER A 1 113 ? -3.174 19.531 0.726 1 96.69 113 SER A C 1
ATOM 876 O O . SER A 1 113 ? -4.23 18.969 1.011 1 96.69 113 SER A O 1
ATOM 878 N N . PRO A 1 114 ? -2.535 19.344 -0.427 1 93.94 114 PRO A N 1
ATOM 879 C CA . PRO A 1 114 ? -3.057 18.312 -1.328 1 93.94 114 PRO A CA 1
ATOM 880 C C . PRO A 1 114 ? -2.768 16.906 -0.833 1 93.94 114 PRO A C 1
ATOM 882 O O . PRO A 1 114 ? -3.389 15.945 -1.3 1 93.94 114 PRO A O 1
ATOM 885 N N . ARG A 1 115 ? -1.86 16.75 -0.03 1 93.06 115 ARG A N 1
ATOM 886 C CA . ARG A 1 115 ? -1.541 15.477 0.598 1 93.06 115 ARG A CA 1
ATOM 887 C C . ARG A 1 115 ? -2.236 15.344 1.948 1 93.06 115 ARG A C 1
ATOM 889 O O . ARG A 1 115 ? -2.059 16.188 2.83 1 93.06 115 ARG A O 1
ATOM 896 N N . ASN A 1 116 ? -2.871 14.258 2.229 1 93.31 116 ASN A N 1
ATOM 897 C CA . ASN A 1 116 ? -3.709 14.156 3.418 1 93.31 116 ASN A CA 1
ATOM 898 C C . ASN A 1 116 ? -2.947 13.539 4.59 1 93.31 116 ASN A C 1
ATOM 900 O O . ASN A 1 116 ? -3.555 13.07 5.551 1 93.31 116 ASN A O 1
ATOM 904 N N . TYR A 1 117 ? -1.66 13.523 4.516 1 96 117 TYR A N 1
ATOM 905 C CA . TYR A 1 117 ? -0.873 12.953 5.602 1 96 117 TYR A CA 1
ATOM 906 C C . TYR A 1 117 ? 0.472 13.656 5.73 1 96 117 TYR A C 1
ATOM 908 O O . TYR A 1 117 ? 0.94 14.297 4.785 1 96 117 TYR A O 1
ATOM 916 N N . PHE A 1 118 ? 1 13.641 6.93 1 97.62 118 PHE A N 1
ATOM 917 C CA . PHE A 1 118 ? 2.404 13.93 7.184 1 97.62 118 PHE A CA 1
ATOM 918 C C . PHE A 1 118 ? 3.279 12.727 6.844 1 97.62 118 PHE A C 1
ATOM 920 O O . PHE A 1 118 ? 2.932 11.594 7.164 1 97.62 118 PHE A O 1
ATOM 927 N N . LEU A 1 119 ? 4.336 12.984 6.152 1 97.75 119 LEU A N 1
ATOM 928 C CA . LEU A 1 119 ? 5.285 11.938 5.785 1 97.75 119 LEU A CA 1
ATOM 929 C C . LEU A 1 119 ? 6.586 12.086 6.566 1 97.75 119 LEU A C 1
ATOM 931 O O . LEU A 1 119 ? 7.195 13.156 6.562 1 97.75 119 LEU A O 1
ATOM 935 N N . PHE A 1 120 ? 6.949 11.023 7.301 1 97.75 120 PHE A N 1
ATOM 936 C CA . PHE A 1 120 ? 8.266 10.953 7.934 1 97.75 120 PHE A CA 1
ATOM 937 C C . PHE A 1 120 ? 9.344 10.625 6.91 1 97.75 120 PHE A C 1
ATOM 939 O O . PHE A 1 120 ? 9.727 9.469 6.762 1 97.75 120 PHE A O 1
ATOM 946 N N . THR A 1 121 ? 9.922 11.578 6.305 1 96.19 121 THR A N 1
ATOM 947 C CA . THR A 1 121 ? 10.734 11.469 5.094 1 96.19 121 THR A CA 1
ATOM 948 C C . THR A 1 121 ? 12.07 10.797 5.395 1 96.19 121 THR A C 1
ATOM 950 O O . THR A 1 121 ? 12.672 10.188 4.508 1 96.19 121 THR A O 1
ATOM 953 N N . PRO A 1 122 ? 12.602 10.867 6.594 1 95.62 122 PRO A N 1
ATOM 954 C CA . PRO A 1 122 ? 13.898 10.242 6.844 1 95.62 122 PRO A CA 1
ATOM 955 C C . PRO A 1 122 ? 13.906 8.75 6.551 1 95.62 122 PRO A C 1
ATOM 957 O O . PRO A 1 122 ? 14.938 8.188 6.184 1 95.62 122 PRO A O 1
ATOM 960 N N . LEU A 1 123 ? 12.797 8.117 6.68 1 97.62 123 LEU A N 1
ATOM 961 C CA . LEU A 1 123 ? 12.75 6.676 6.465 1 97.62 123 LEU A CA 1
ATOM 962 C C . LEU A 1 123 ? 12.172 6.348 5.094 1 97.62 123 LEU A C 1
ATOM 964 O O . LEU A 1 123 ? 12.008 5.176 4.75 1 97.62 123 LEU A O 1
ATOM 968 N N . LEU A 1 124 ? 11.883 7.324 4.285 1 97.69 124 LEU A N 1
ATOM 969 C CA . LEU A 1 124 ? 11.289 7.117 2.967 1 97.69 124 LEU A CA 1
ATOM 970 C C . LEU A 1 124 ? 12.203 6.277 2.084 1 97.69 124 LEU A C 1
ATOM 972 O O . LEU A 1 124 ? 11.734 5.414 1.338 1 97.69 124 LEU A O 1
ATOM 976 N N . PRO A 1 125 ? 13.562 6.406 2.15 1 97.69 125 PRO A N 1
ATOM 977 C CA . PRO A 1 125 ? 14.445 5.613 1.288 1 97.69 125 PRO A CA 1
ATOM 978 C C . PRO A 1 125 ? 14.328 4.113 1.539 1 97.69 125 PRO A C 1
ATOM 980 O O . PRO A 1 125 ? 14.75 3.309 0.707 1 97.69 125 PRO A O 1
ATOM 983 N N . SER A 1 126 ? 13.805 3.756 2.645 1 97.56 126 SER A N 1
ATOM 984 C CA . SER A 1 126 ? 13.664 2.346 3 1 97.56 126 SER A CA 1
ATOM 985 C C . SER A 1 126 ? 12.359 1.77 2.473 1 97.56 126 SER A C 1
ATOM 987 O O . SER A 1 126 ? 12.164 0.552 2.475 1 97.56 126 SER A O 1
ATOM 989 N N . ALA A 1 127 ? 11.477 2.584 2.008 1 97.19 127 ALA A N 1
ATOM 990 C CA . ALA A 1 127 ? 10.117 2.16 1.672 1 97.19 127 ALA A CA 1
ATOM 991 C C . ALA A 1 127 ? 10.094 1.379 0.362 1 97.19 127 ALA A C 1
ATOM 993 O O . ALA A 1 127 ? 9.414 0.357 0.253 1 97.19 127 ALA A O 1
ATOM 994 N N . PRO A 1 128 ? 10.875 1.779 -0.681 1 97.62 128 PRO A N 1
ATOM 995 C CA . PRO A 1 128 ? 10.773 1.074 -1.961 1 97.62 128 PRO A CA 1
ATOM 996 C C . PRO A 1 128 ? 11.148 -0.402 -1.853 1 97.62 128 PRO A C 1
ATOM 998 O O . PRO A 1 128 ? 10.633 -1.229 -2.613 1 97.62 128 PRO A O 1
ATOM 1001 N N . THR A 1 129 ? 12.055 -0.714 -0.939 1 97.19 129 THR A N 1
ATOM 1002 C CA . THR A 1 129 ? 12.547 -2.084 -0.834 1 97.19 129 THR A CA 1
ATOM 1003 C C . THR A 1 129 ? 11.68 -2.896 0.125 1 97.19 129 THR A C 1
ATOM 1005 O O . THR A 1 129 ? 11.867 -4.109 0.261 1 97.19 129 THR A O 1
ATOM 1008 N N . GLY A 1 130 ? 10.789 -2.25 0.82 1 95.31 130 GLY A N 1
ATOM 1009 C CA . GLY A 1 130 ? 9.891 -2.949 1.723 1 95.31 130 GLY A CA 1
ATOM 1010 C C . GLY A 1 130 ? 10.43 -3.062 3.135 1 95.31 130 GLY A C 1
ATOM 1011 O O . GLY A 1 130 ? 9.883 -3.793 3.961 1 95.31 130 GLY A O 1
ATOM 1012 N N . THR A 1 131 ? 11.508 -2.375 3.432 1 96.88 131 THR A N 1
ATOM 1013 C CA . THR A 1 131 ? 12.047 -2.385 4.785 1 96.88 131 THR A CA 1
ATOM 1014 C C . THR A 1 131 ? 11.07 -1.739 5.762 1 96.88 131 THR A C 1
ATOM 1016 O O . THR A 1 131 ? 10.914 -2.207 6.891 1 96.88 131 THR A O 1
ATOM 1019 N N . VAL A 1 132 ? 10.477 -0.66 5.301 1 96.5 132 VAL A N 1
ATOM 1020 C CA . VAL A 1 132 ? 9.398 -0.04 6.062 1 96.5 132 VAL A CA 1
ATOM 1021 C C . VAL A 1 132 ? 8.164 0.112 5.18 1 96.5 132 VAL A C 1
ATOM 1023 O O . VAL A 1 132 ? 8.273 0.384 3.982 1 96.5 132 VAL A O 1
ATOM 1026 N N . GLU A 1 133 ? 7.027 -0.087 5.809 1 95.19 133 GLU A N 1
ATOM 1027 C CA . GLU A 1 133 ? 5.762 0.093 5.105 1 95.19 133 GLU A CA 1
ATOM 1028 C C . GLU A 1 133 ? 5.371 1.566 5.039 1 95.19 133 GLU A C 1
ATOM 1030 O O . GLU A 1 133 ? 5.648 2.33 5.965 1 95.19 133 GLU A O 1
ATOM 1035 N N . SER A 1 134 ? 4.695 1.913 3.984 1 94.19 134 SER A N 1
ATOM 1036 C CA . SER A 1 134 ? 4.27 3.295 3.795 1 94.19 134 SER A CA 1
ATOM 1037 C C . SER A 1 134 ? 3.441 3.787 4.98 1 94.19 134 SER A C 1
ATOM 1039 O O . SER A 1 134 ? 3.676 4.883 5.496 1 94.19 134 SER A O 1
ATOM 1041 N N . LYS A 1 135 ? 2.529 3.016 5.43 1 93.75 135 LYS A N 1
ATOM 1042 C CA . LYS A 1 135 ? 1.609 3.42 6.488 1 93.75 135 LYS A CA 1
ATOM 1043 C C . LYS A 1 135 ? 2.346 3.627 7.809 1 93.75 135 LYS A C 1
ATOM 1045 O O . LYS A 1 135 ? 1.835 4.289 8.711 1 93.75 135 LYS A O 1
ATOM 1050 N N . SER A 1 136 ? 3.508 3.061 7.891 1 96.31 136 SER A N 1
ATOM 1051 C CA . SER A 1 136 ? 4.277 3.166 9.125 1 96.31 136 SER A CA 1
ATOM 1052 C C . SER A 1 136 ? 4.961 4.527 9.234 1 96.31 136 SER A C 1
ATOM 1054 O O . SER A 1 136 ? 5.371 4.934 10.328 1 96.31 136 SER A O 1
ATOM 1056 N N . ILE A 1 137 ? 5.051 5.219 8.117 1 97.38 137 ILE A N 1
ATOM 1057 C CA . ILE A 1 137 ? 5.82 6.457 8.164 1 97.38 137 ILE A CA 1
ATOM 1058 C C . ILE A 1 137 ? 4.941 7.625 7.73 1 97.38 137 ILE A C 1
ATOM 1060 O O . ILE A 1 137 ? 5.445 8.664 7.293 1 97.38 137 ILE A O 1
ATOM 1064 N N . ILE A 1 138 ? 3.633 7.422 7.746 1 96.62 138 ILE A N 1
ATOM 1065 C CA . ILE A 1 138 ? 2.723 8.531 7.473 1 96.62 138 ILE A CA 1
ATOM 1066 C C . ILE A 1 138 ? 1.755 8.703 8.641 1 96.62 138 ILE A C 1
ATOM 1068 O O . ILE A 1 138 ? 1.482 7.75 9.375 1 96.62 138 ILE A O 1
ATOM 1072 N N . GLU A 1 139 ? 1.255 9.875 8.844 1 95.31 139 GLU A N 1
ATOM 1073 C CA . GLU A 1 139 ? 0.205 10.219 9.797 1 95.31 139 GLU A CA 1
ATOM 1074 C C . GLU A 1 139 ? -0.842 11.133 9.164 1 95.31 139 GLU A C 1
ATOM 1076 O O . GLU A 1 139 ? -0.514 12.211 8.672 1 95.31 139 GLU A O 1
ATOM 1081 N N . PRO A 1 140 ? -2.094 10.719 9.211 1 94.62 140 PRO A N 1
ATOM 1082 C CA . PRO A 1 140 ? -3.131 11.547 8.594 1 94.62 140 PRO A CA 1
ATOM 1083 C C . PRO A 1 140 ? -3.229 12.938 9.219 1 94.62 140 PRO A C 1
ATOM 1085 O O . PRO A 1 140 ? -3.17 13.07 10.445 1 94.62 140 PRO A O 1
ATOM 1088 N N . ILE A 1 141 ? -3.383 13.922 8.367 1 95.75 141 ILE A N 1
ATOM 1089 C CA . ILE A 1 141 ? -3.498 15.297 8.844 1 95.75 141 ILE A CA 1
ATOM 1090 C C . ILE A 1 141 ? -4.746 15.445 9.703 1 95.75 141 ILE A C 1
ATOM 1092 O O . ILE A 1 141 ? -4.738 16.172 10.703 1 95.75 141 ILE A O 1
ATOM 1096 N N . ARG A 1 142 ? -5.809 14.758 9.391 1 93 142 ARG A N 1
ATOM 1097 C CA . ARG A 1 142 ? -7.043 14.805 10.172 1 93 142 ARG A CA 1
ATOM 1098 C C . ARG A 1 142 ? -6.801 14.344 11.602 1 93 142 ARG A C 1
ATOM 1100 O O . ARG A 1 142 ? -7.355 14.914 12.547 1 93 142 ARG A O 1
ATOM 1107 N N . SER A 1 143 ? -6.012 13.312 11.75 1 93.56 143 SER A N 1
ATOM 1108 C CA . SER A 1 143 ? -5.684 12.82 13.086 1 93.56 143 SER A CA 1
ATOM 1109 C C . SER A 1 143 ? -4.906 13.867 13.883 1 93.56 143 SER A C 1
ATOM 1111 O O . SER A 1 143 ? -5.18 14.078 15.07 1 93.56 143 SER A O 1
ATOM 1113 N N . ILE A 1 144 ? -3.977 14.523 13.258 1 95.56 144 ILE A N 1
ATOM 1114 C CA . ILE A 1 144 ? -3.17 15.547 13.898 1 95.56 144 ILE A CA 1
ATOM 1115 C C . ILE A 1 144 ? -4.051 16.75 14.258 1 95.56 144 ILE A C 1
ATOM 1117 O O . ILE A 1 144 ? -3.99 17.25 15.383 1 95.56 144 ILE A O 1
ATOM 1121 N N . ALA A 1 145 ? -4.914 17.125 13.352 1 95.69 145 ALA A N 1
ATOM 1122 C CA . ALA A 1 145 ? -5.816 18.25 13.547 1 95.69 145 ALA A CA 1
ATOM 1123 C C . ALA A 1 145 ? -6.785 17.984 14.695 1 95.69 145 ALA A C 1
ATOM 1125 O O . ALA A 1 145 ? -7.027 18.859 15.531 1 95.69 145 ALA A O 1
ATOM 1126 N N . ARG A 1 146 ? -7.293 16.75 14.766 1 94.69 146 ARG A N 1
ATOM 1127 C CA . ARG A 1 146 ? -8.305 16.391 15.758 1 94.69 146 ARG A CA 1
ATOM 1128 C C . ARG A 1 146 ? -7.711 16.344 17.156 1 94.69 146 ARG A C 1
ATOM 1130 O O . ARG A 1 146 ? -8.438 16.469 18.156 1 94.69 146 ARG A O 1
ATOM 1137 N N . ARG A 1 147 ? -6.461 16.266 17.25 1 94.56 147 ARG A N 1
ATOM 1138 C CA . ARG A 1 147 ? -5.816 16.156 18.562 1 94.56 147 ARG A CA 1
ATOM 1139 C C . ARG A 1 147 ? -5.492 17.531 19.125 1 94.56 147 ARG A C 1
ATOM 1141 O O . ARG A 1 147 ? -5.117 17.656 20.297 1 94.56 147 ARG A O 1
ATOM 1148 N N . CYS A 1 148 ? -5.684 18.562 18.328 1 96.62 148 CYS A N 1
ATOM 1149 C CA . CYS A 1 148 ? -5.484 19.922 18.797 1 96.62 148 CYS A CA 1
ATOM 1150 C C . CYS A 1 148 ? -6.605 20.344 19.75 1 96.62 148 CYS A C 1
ATOM 1152 O O . CYS A 1 148 ? -7.719 19.812 19.672 1 96.62 148 CYS A O 1
ATOM 1154 N N . LYS A 1 149 ? -6.312 21.312 20.625 1 96.5 149 LYS A N 1
ATOM 1155 C CA . LYS A 1 149 ? -7.293 21.781 21.594 1 96.5 149 LYS A CA 1
ATOM 1156 C C . LYS A 1 149 ? -8.422 22.547 20.922 1 96.5 149 LYS A C 1
ATOM 1158 O O . LYS A 1 149 ? -9.594 22.375 21.266 1 96.5 149 LYS A O 1
ATOM 1163 N N . GLY A 1 150 ? -8.055 23.438 20.094 1 97.69 150 GLY A N 1
ATOM 1164 C CA . GLY A 1 150 ? -9.031 24.125 19.266 1 97.69 150 GLY A CA 1
ATOM 1165 C C . GLY A 1 150 ? -9.266 23.453 17.922 1 97.69 150 GLY A C 1
ATOM 1166 O O . GLY A 1 150 ? -8.383 22.781 17.406 1 97.69 150 GLY A O 1
ATOM 1167 N N . GLU A 1 151 ? -10.469 23.641 17.406 1 96.94 151 GLU A N 1
ATOM 1168 C CA . GLU A 1 151 ? -10.812 23.062 16.109 1 96.94 151 GLU A CA 1
ATOM 1169 C C . GLU A 1 151 ? -9.867 23.547 15.023 1 96.94 151 GLU A C 1
ATOM 1171 O O . GLU A 1 151 ? -9.547 24.734 14.945 1 96.94 151 GLU A O 1
ATOM 1176 N N . VAL A 1 152 ? -9.367 22.656 14.273 1 97.62 152 VAL A N 1
ATOM 1177 C CA . VAL A 1 152 ? -8.555 22.938 13.102 1 97.62 152 VAL A CA 1
ATOM 1178 C C . VAL A 1 152 ? -9.258 22.422 11.844 1 97.62 152 VAL A C 1
ATOM 1180 O O . VAL A 1 152 ? -9.586 21.234 11.75 1 97.62 152 VAL A O 1
ATOM 1183 N N . LEU A 1 153 ? -9.5 23.344 10.914 1 95.31 153 LEU A N 1
ATOM 1184 C CA . LEU A 1 153 ? -10.094 22.938 9.641 1 95.31 153 LEU A CA 1
ATOM 1185 C C . LEU A 1 153 ? -9.023 22.453 8.672 1 95.31 153 LEU A C 1
ATOM 1187 O O . LEU A 1 153 ? -7.93 23.031 8.609 1 95.31 153 LEU A O 1
ATOM 1191 N N . TYR A 1 154 ? -9.328 21.406 8.016 1 95 154 TYR A N 1
ATOM 1192 C CA . TYR A 1 154 ? -8.422 20.859 7.016 1 95 154 TYR A CA 1
ATOM 1193 C C . TYR A 1 154 ? -9.07 20.859 5.633 1 95 154 TYR A C 1
ATOM 1195 O O . TYR A 1 154 ? -10.18 20.359 5.457 1 95 154 TYR A O 1
ATOM 1203 N N . TYR A 1 155 ? -8.367 21.422 4.68 1 93.19 155 TYR A N 1
ATOM 1204 C CA . TYR A 1 155 ? -8.75 21.375 3.271 1 93.19 155 TYR A CA 1
ATOM 1205 C C . TYR A 1 155 ? -7.754 20.562 2.463 1 93.19 155 TYR A C 1
ATOM 1207 O O . TYR A 1 155 ? -6.586 20.938 2.336 1 93.19 155 TYR A O 1
ATOM 1215 N N . GLU A 1 156 ? -8.266 19.422 1.927 1 93.06 156 GLU A N 1
ATOM 1216 C CA . GLU A 1 156 ? -7.441 18.672 0.977 1 93.06 156 GLU A CA 1
ATOM 1217 C C . GLU A 1 156 ? -7.422 19.359 -0.388 1 93.06 156 GLU A C 1
ATOM 1219 O O . GLU A 1 156 ? -8.211 19.016 -1.269 1 93.06 156 GLU A O 1
ATOM 1224 N N . ALA A 1 157 ? -6.453 20.266 -0.54 1 94 157 ALA A N 1
ATOM 1225 C CA . ALA A 1 157 ? -6.438 21.125 -1.715 1 94 157 ALA A CA 1
ATOM 1226 C C . ALA A 1 157 ? -5.039 21.688 -1.958 1 94 157 ALA A C 1
ATOM 1228 O O . ALA A 1 157 ? -4.176 21.625 -1.079 1 94 157 ALA A O 1
ATOM 1229 N N . GLU A 1 158 ? -4.875 22.156 -3.164 1 95.56 158 GLU A N 1
ATOM 1230 C CA . GLU A 1 158 ? -3.645 22.828 -3.549 1 95.56 158 GLU A CA 1
ATOM 1231 C C . GLU A 1 158 ? -3.826 24.344 -3.543 1 95.56 158 GLU A C 1
ATOM 1233 O O . GLU A 1 158 ? -4.805 24.859 -4.086 1 95.56 158 GLU A O 1
ATOM 1238 N N . ALA A 1 159 ? -2.939 25.047 -2.83 1 97.44 159 ALA A N 1
ATOM 1239 C CA . ALA A 1 159 ? -2.93 26.5 -2.939 1 97.44 159 ALA A CA 1
ATOM 1240 C C . ALA A 1 159 ? -2.32 26.953 -4.266 1 97.44 159 ALA A C 1
ATOM 1242 O O . ALA A 1 159 ? -1.199 26.562 -4.602 1 97.44 159 ALA A O 1
ATOM 1243 N N . THR A 1 160 ? -3.059 27.859 -4.973 1 96.19 160 THR A N 1
ATOM 1244 C CA . THR A 1 160 ? -2.59 28.203 -6.312 1 96.19 160 THR A CA 1
ATOM 1245 C C . THR A 1 160 ? -2.223 29.688 -6.398 1 96.19 160 THR A C 1
ATOM 1247 O O . THR A 1 160 ? -1.426 30.078 -7.254 1 96.19 160 THR A O 1
ATOM 1250 N N . LYS A 1 161 ? -2.83 30.484 -5.52 1 97.19 161 LYS A N 1
ATOM 1251 C CA . LYS A 1 161 ? -2.576 31.922 -5.559 1 97.19 161 LYS A CA 1
ATOM 1252 C C . LYS A 1 161 ? -2.74 32.531 -4.176 1 97.19 161 LYS A C 1
ATOM 1254 O O . LYS A 1 161 ? -3.629 32.156 -3.416 1 97.19 161 LYS A O 1
ATOM 1259 N N . VAL A 1 162 ? -1.844 33.531 -3.908 1 97.69 162 VAL A N 1
ATOM 1260 C CA . VAL A 1 162 ? -1.951 34.312 -2.682 1 97.69 162 VAL A CA 1
ATOM 1261 C C . VAL A 1 162 ? -2.016 35.781 -3.025 1 97.69 162 VAL A C 1
ATOM 1263 O O . VAL A 1 162 ? -1.217 36.281 -3.824 1 97.69 162 VAL A O 1
ATOM 1266 N N . ASP A 1 163 ? -2.971 36.438 -2.486 1 97.5 163 ASP A N 1
ATOM 1267 C CA . ASP A 1 163 ? -3.07 37.906 -2.572 1 97.5 163 ASP A CA 1
ATOM 1268 C C . ASP A 1 163 ? -2.752 38.562 -1.23 1 97.5 163 ASP A C 1
ATOM 1270 O O . ASP A 1 163 ? -3.602 38.594 -0.339 1 97.5 163 ASP A O 1
ATOM 1274 N N . PRO A 1 164 ? -1.562 39.094 -1.158 1 97.06 164 PRO A N 1
ATOM 1275 C CA . PRO A 1 164 ? -1.172 39.688 0.135 1 97.06 164 PRO A CA 1
ATOM 1276 C C . PRO A 1 164 ? -1.922 40.969 0.463 1 97.06 164 PRO A C 1
ATOM 1278 O O . PRO A 1 164 ? -1.942 41.406 1.619 1 97.06 164 PRO A O 1
ATOM 1281 N N . VAL A 1 165 ? -2.518 41.594 -0.486 1 96.19 165 VAL A N 1
ATOM 1282 C CA . VAL A 1 165 ? -3.227 42.844 -0.283 1 96.19 165 VAL A CA 1
ATOM 1283 C C . VAL A 1 165 ? -4.598 42.594 0.332 1 96.19 165 VAL A C 1
ATOM 1285 O O . VAL A 1 165 ? -4.934 43.125 1.383 1 96.19 165 VAL A O 1
ATOM 1288 N N . THR A 1 166 ? -5.355 41.719 -0.304 1 97.38 166 THR A N 1
ATOM 1289 C CA . THR A 1 166 ? -6.676 41.375 0.221 1 97.38 166 THR A CA 1
ATOM 1290 C C . THR A 1 166 ? -6.574 40.281 1.26 1 97.38 166 THR A C 1
ATOM 1292 O O . THR A 1 166 ? -7.562 39.938 1.907 1 97.38 166 THR A O 1
ATOM 1295 N N . LYS A 1 167 ? -5.395 39.719 1.407 1 98.19 167 LYS A N 1
ATOM 1296 C CA . LYS A 1 167 ? -5.082 38.625 2.355 1 98.19 167 LYS A CA 1
ATOM 1297 C C . LYS A 1 167 ? -5.969 37.406 2.123 1 98.19 167 LYS A C 1
ATOM 1299 O O . LYS A 1 167 ? -6.617 36.938 3.051 1 98.19 167 LYS A O 1
ATOM 1304 N N . LYS A 1 168 ? -5.895 36.938 0.916 1 98.25 168 LYS A N 1
ATOM 1305 C CA . LYS A 1 168 ? -6.656 35.75 0.514 1 98.25 168 LYS A CA 1
ATOM 1306 C C . LYS A 1 168 ? -5.754 34.719 -0.16 1 98.25 168 LYS A C 1
ATOM 1308 O O . LYS A 1 168 ? -4.793 35.094 -0.841 1 98.25 168 LYS A O 1
ATOM 1313 N N . VAL A 1 169 ? -6.055 33.469 0.047 1 98 169 VAL A N 1
ATOM 1314 C CA . VAL A 1 169 ? -5.402 32.375 -0.648 1 98 169 VAL A CA 1
ATOM 1315 C C . VAL A 1 169 ? -6.43 31.594 -1.466 1 98 169 VAL A C 1
ATOM 1317 O O . VAL A 1 169 ? -7.488 31.219 -0.953 1 98 169 VAL A O 1
ATOM 1320 N N . THR A 1 170 ? -6.105 31.422 -2.711 1 97.44 170 THR A N 1
ATOM 1321 C CA . THR A 1 170 ? -6.945 30.594 -3.578 1 97.44 170 THR A CA 1
ATOM 1322 C C . THR A 1 170 ? -6.523 29.141 -3.514 1 97.44 170 THR A C 1
ATOM 1324 O O . THR A 1 170 ? -5.348 28.812 -3.705 1 97.44 170 THR A O 1
ATOM 1327 N N . VAL A 1 171 ? -7.492 28.266 -3.189 1 95.31 171 VAL A N 1
ATOM 1328 C CA . VAL A 1 171 ? -7.191 26.844 -3.082 1 95.31 171 VAL A CA 1
ATOM 1329 C C . VAL A 1 171 ? -8.062 26.062 -4.055 1 95.31 171 VAL A C 1
ATOM 1331 O O . VAL A 1 171 ? -9.211 26.438 -4.312 1 95.31 171 VAL A O 1
ATOM 1334 N N . LYS A 1 172 ? -7.461 25.016 -4.617 1 92 172 LYS A N 1
ATOM 1335 C CA . LYS A 1 172 ? -8.133 24.156 -5.582 1 92 172 LYS A CA 1
ATOM 1336 C C . LYS A 1 172 ? -8.156 22.703 -5.105 1 92 172 LYS A C 1
ATOM 1338 O O . LYS A 1 172 ? -7.109 22.125 -4.812 1 92 172 LYS A O 1
ATOM 1343 N N . GLY A 1 173 ? -9.422 22.172 -5.035 1 85 173 GLY A N 1
ATOM 1344 C CA . GLY A 1 173 ? -9.562 20.781 -4.637 1 85 173 GLY A CA 1
ATOM 1345 C C . GLY A 1 173 ? -9.086 19.797 -5.695 1 85 173 GLY A C 1
ATOM 1346 O O . GLY A 1 173 ? -9.016 20.141 -6.875 1 85 173 GLY A O 1
ATOM 1347 N N . GLN A 1 174 ? -8.406 18.641 -5.188 1 69.31 174 GLN A N 1
ATOM 1348 C CA . GLN A 1 174 ? -7.91 17.656 -6.129 1 69.31 174 GLN A CA 1
ATOM 1349 C C . GLN A 1 174 ? -9 16.641 -6.492 1 69.31 174 GLN A C 1
ATOM 1351 O O . GLN A 1 174 ? -9.625 16.047 -5.609 1 69.31 174 GLN A O 1
ATOM 1356 N N . ASP A 1 175 ? -9.992 17.094 -7.152 1 57.84 175 ASP A N 1
ATOM 1357 C CA . ASP A 1 175 ? -11.008 16.109 -7.508 1 57.84 175 ASP A CA 1
ATOM 1358 C C . ASP A 1 175 ? -10.461 15.086 -8.508 1 57.84 175 ASP A C 1
ATOM 1360 O O . ASP A 1 175 ? -9.891 15.461 -9.539 1 57.84 175 ASP A O 1
ATOM 1364 N N . SER A 1 176 ? -10.305 13.836 -7.965 1 49.38 176 SER A N 1
ATOM 1365 C CA . SER A 1 176 ? -10.031 12.805 -8.961 1 49.38 176 SER A CA 1
ATOM 1366 C C . SER A 1 176 ? -10.906 12.984 -10.195 1 49.38 176 SER A C 1
ATOM 1368 O O . SER A 1 176 ? -10.492 12.664 -11.312 1 49.38 176 SER A O 1
ATOM 1370 N N . ALA A 1 177 ? -12.156 13.406 -10 1 44.72 177 ALA A N 1
ATOM 1371 C CA . ALA A 1 177 ? -13.141 13.453 -11.078 1 44.72 177 ALA A CA 1
ATOM 1372 C C . ALA A 1 177 ? -13.203 14.852 -11.695 1 44.72 177 ALA A C 1
ATOM 1374 O O . ALA A 1 177 ? -14.172 15.188 -12.383 1 44.72 177 ALA A O 1
ATOM 1375 N N . LYS A 1 178 ? -12.297 15.656 -11.922 1 51.38 178 LYS A N 1
ATOM 1376 C CA . LYS A 1 178 ? -12 16.828 -12.758 1 51.38 178 LYS A CA 1
ATOM 1377 C C . LYS A 1 178 ? -12.844 18.031 -12.336 1 51.38 178 LYS A C 1
ATOM 1379 O O . LYS A 1 178 ? -12.82 19.062 -13 1 51.38 178 LYS A O 1
ATOM 1384 N N . ASN A 1 179 ? -13.852 18.062 -11.484 1 52.81 179 ASN A N 1
ATOM 1385 C CA . ASN A 1 179 ? -14.594 19.25 -11.086 1 52.81 179 ASN A CA 1
ATOM 1386 C C . ASN A 1 179 ? -13.969 19.922 -9.875 1 52.81 179 ASN A C 1
ATOM 1388 O O . ASN A 1 179 ? -14.445 19.781 -8.758 1 52.81 179 ASN A O 1
ATOM 1392 N N . ASP A 1 180 ? -12.938 20.672 -10.117 1 62.56 180 ASP A N 1
ATOM 1393 C CA . ASP A 1 180 ? -12.156 21.281 -9.047 1 62.56 180 ASP A CA 1
ATOM 1394 C C . ASP A 1 180 ? -12.898 22.469 -8.445 1 62.56 180 ASP A C 1
ATOM 1396 O O . ASP A 1 180 ? -13.328 23.375 -9.172 1 62.56 180 ASP A O 1
ATOM 1400 N N . VAL A 1 181 ? -13.305 22.281 -7.211 1 67.19 181 VAL A N 1
ATOM 1401 C CA . VAL A 1 181 ? -13.883 23.391 -6.473 1 67.19 181 VAL A CA 1
ATOM 1402 C C . VAL A 1 181 ? -12.789 24.375 -6.059 1 67.19 181 VAL A C 1
ATOM 1404 O O . VAL A 1 181 ? -11.797 23.984 -5.441 1 67.19 181 VAL A O 1
ATOM 1407 N N . VAL A 1 182 ? -12.891 25.609 -6.625 1 79.56 182 VAL A N 1
ATOM 1408 C CA . VAL A 1 182 ? -11.977 26.688 -6.262 1 79.56 182 VAL A CA 1
ATOM 1409 C C . VAL A 1 182 ? -12.617 27.578 -5.195 1 79.56 182 VAL A C 1
ATOM 1411 O O . VAL A 1 182 ? -13.812 27.891 -5.27 1 79.56 182 VAL A O 1
ATOM 1414 N N . GLN A 1 183 ? -11.859 27.75 -4.113 1 88 183 GLN A N 1
ATOM 1415 C CA . GLN A 1 183 ? -12.352 28.625 -3.045 1 88 183 GLN A CA 1
ATOM 1416 C C . GLN A 1 183 ? -11.25 29.547 -2.535 1 88 183 GLN A C 1
ATOM 1418 O O . GLN A 1 183 ? -10.062 29.219 -2.645 1 88 183 GLN A O 1
ATOM 1423 N N . ASP A 1 184 ? -11.68 30.734 -2.051 1 95 184 ASP A N 1
ATOM 1424 C CA . ASP A 1 184 ? -10.758 31.672 -1.422 1 95 184 ASP A CA 1
ATOM 1425 C C . ASP A 1 184 ? -10.875 31.609 0.1 1 95 184 ASP A C 1
ATOM 1427 O O . ASP A 1 184 ? -11.984 31.594 0.642 1 95 184 ASP A O 1
ATOM 1431 N N . LEU A 1 185 ? -9.766 31.547 0.708 1 96.75 185 LEU A N 1
ATOM 1432 C CA . LEU A 1 185 ? -9.703 31.594 2.164 1 96.75 185 LEU A CA 1
ATOM 1433 C C . LEU A 1 185 ? -9.062 32.875 2.643 1 96.75 185 LEU A C 1
ATOM 1435 O O . LEU A 1 185 ? -7.984 33.25 2.18 1 96.75 185 LEU A O 1
ATOM 1439 N N . SER A 1 186 ? -9.742 33.562 3.518 1 97.88 186 SER A N 1
ATOM 1440 C CA . SER A 1 186 ? -9.18 34.781 4.113 1 97.88 186 SER A CA 1
ATOM 1441 C C . SER A 1 186 ? -8.25 34.438 5.277 1 97.88 186 SER A C 1
ATOM 1443 O O . SER A 1 186 ? -8.453 33.438 5.973 1 97.88 186 SER A O 1
ATOM 1445 N N . TYR A 1 187 ? -7.246 35.281 5.438 1 98.56 187 TYR A N 1
ATOM 1446 C CA . TYR A 1 187 ? -6.336 35.062 6.555 1 98.56 187 TYR A CA 1
ATOM 1447 C C . TYR A 1 187 ? -5.93 36.375 7.191 1 98.56 187 TYR A C 1
ATOM 1449 O O . TYR A 1 187 ? -5.961 37.438 6.535 1 98.56 187 TYR A O 1
ATOM 1457 N N . ASP A 1 188 ? -5.664 36.344 8.508 1 98.69 188 ASP A N 1
ATOM 1458 C CA . ASP A 1 188 ? -4.898 37.406 9.164 1 98.69 188 ASP A CA 1
ATOM 1459 C C . ASP A 1 188 ? -3.4 37.094 9.109 1 98.69 188 ASP A C 1
ATOM 1461 O O . ASP A 1 188 ? -2.59 38 8.922 1 98.69 188 ASP A O 1
ATOM 1465 N N . TYR A 1 189 ? -3.049 35.812 9.273 1 98.75 189 TYR A N 1
ATOM 1466 C CA . TYR A 1 189 ? -1.69 35.312 9.094 1 98.75 189 TYR A CA 1
ATOM 1467 C C . TYR A 1 189 ? -1.669 34.125 8.141 1 98.75 189 TYR A C 1
ATOM 1469 O O . TYR A 1 189 ? -2.549 33.281 8.195 1 98.75 189 TYR A O 1
ATOM 1477 N N . LEU A 1 190 ? -0.709 34.125 7.242 1 98.81 190 LEU A N 1
ATOM 1478 C CA . LEU A 1 190 ? -0.451 33 6.34 1 98.81 190 LEU A CA 1
ATOM 1479 C C . LEU A 1 190 ? 0.901 32.375 6.637 1 98.81 190 LEU A C 1
ATOM 1481 O O . LEU A 1 190 ? 1.9 33.062 6.809 1 98.81 190 LEU A O 1
ATOM 1485 N N . VAL A 1 191 ? 0.911 31.062 6.773 1 98.88 191 VAL A N 1
ATOM 1486 C CA . VAL A 1 191 ? 2.162 30.344 6.941 1 98.88 191 VAL A CA 1
ATOM 1487 C C . VAL A 1 191 ? 2.408 29.453 5.723 1 98.88 191 VAL A C 1
ATOM 1489 O O . VAL A 1 191 ? 1.645 28.516 5.465 1 98.88 191 VAL A O 1
ATOM 1492 N N . CYS A 1 192 ? 3.439 29.766 4.992 1 98.56 192 CYS A N 1
ATOM 1493 C CA . CYS A 1 192 ? 3.844 28.938 3.861 1 98.56 192 CYS A CA 1
ATOM 1494 C C . CYS A 1 192 ? 4.828 27.859 4.297 1 98.56 192 CYS A C 1
ATOM 1496 O O . CYS A 1 192 ? 5.973 28.156 4.641 1 98.56 192 CYS A O 1
ATOM 1498 N N . ALA A 1 193 ? 4.438 26.641 4.305 1 98.62 193 ALA A N 1
ATOM 1499 C CA . ALA A 1 193 ? 5.242 25.484 4.676 1 98.62 193 ALA A CA 1
ATOM 1500 C C . ALA A 1 193 ? 5.051 24.344 3.682 1 98.62 193 ALA A C 1
ATOM 1502 O O . ALA A 1 193 ? 4.855 23.188 4.078 1 98.62 193 ALA A O 1
ATOM 1503 N N . VAL A 1 194 ? 5.125 24.625 2.402 1 98 194 VAL A N 1
ATOM 1504 C CA . VAL A 1 194 ? 4.73 23.703 1.35 1 98 194 VAL A CA 1
ATOM 1505 C C . VAL A 1 194 ? 5.926 22.844 0.941 1 98 194 VAL A C 1
ATOM 1507 O O . VAL A 1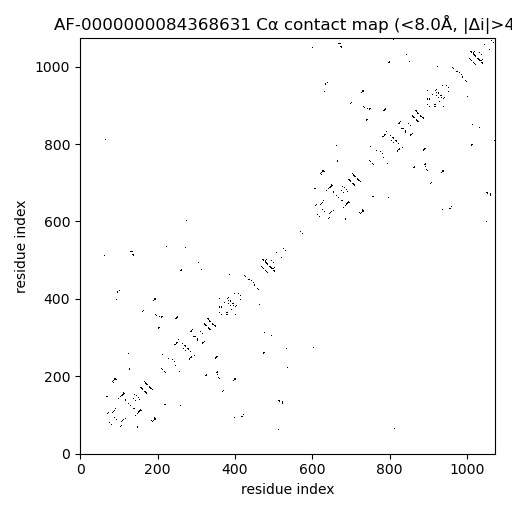 194 ? 5.789 21.922 0.131 1 98 194 VAL A O 1
ATOM 1510 N N . GLY A 1 195 ? 7.043 23.094 1.48 1 96.19 195 GLY A N 1
ATOM 1511 C CA . GLY A 1 195 ? 8.234 22.344 1.121 1 96.19 195 GLY A CA 1
ATOM 1512 C C . GLY A 1 195 ? 8.703 22.609 -0.298 1 96.19 195 GLY A C 1
ATOM 1513 O O . GLY A 1 195 ? 8.508 23.703 -0.83 1 96.19 195 GLY A O 1
ATOM 1514 N N . ALA A 1 196 ? 9.492 21.688 -0.745 1 94.38 196 ALA A N 1
ATOM 1515 C CA . ALA A 1 196 ? 10.102 21.812 -2.066 1 94.38 196 ALA A CA 1
ATOM 1516 C C . ALA A 1 196 ? 9.758 20.609 -2.947 1 94.38 196 ALA A C 1
ATOM 1518 O O . ALA A 1 196 ? 9.156 19.641 -2.479 1 94.38 196 ALA A O 1
ATOM 1519 N N . GLN A 1 197 ? 9.898 20.703 -4.203 1 93.12 197 GLN A N 1
ATOM 1520 C CA . GLN A 1 197 ? 9.789 19.609 -5.16 1 93.12 197 GLN A CA 1
ATOM 1521 C C . GLN A 1 197 ? 11.156 19.203 -5.695 1 93.12 197 GLN A C 1
ATOM 1523 O O . GLN A 1 197 ? 12.133 19.938 -5.531 1 93.12 197 GLN A O 1
ATOM 1528 N N . PRO A 1 198 ? 11.273 17.984 -6.336 1 91.88 198 PRO A N 1
ATOM 1529 C CA . PRO A 1 198 ? 12.57 17.594 -6.891 1 91.88 198 PRO A CA 1
ATOM 1530 C C . PRO A 1 198 ? 13.086 18.578 -7.938 1 91.88 198 PRO A C 1
ATOM 1532 O O . PRO A 1 198 ? 12.305 19.109 -8.727 1 91.88 198 PRO A O 1
ATOM 1535 N N . ASN A 1 199 ? 14.383 18.781 -7.863 1 91.19 199 ASN A N 1
ATOM 1536 C CA . ASN A 1 199 ? 15.055 19.625 -8.836 1 91.19 199 ASN A CA 1
ATOM 1537 C C . ASN A 1 199 ? 15.789 18.797 -9.891 1 91.19 199 ASN A C 1
ATOM 1539 O O . ASN A 1 199 ? 16.656 17.984 -9.555 1 91.19 199 ASN A O 1
ATOM 1543 N N . THR A 1 200 ? 15.492 19.016 -11.164 1 91.62 200 THR A N 1
ATOM 1544 C CA . THR A 1 200 ? 16.141 18.281 -12.242 1 91.62 200 THR A CA 1
ATOM 1545 C C . THR A 1 200 ? 17.391 19.016 -12.727 1 91.62 200 THR A C 1
ATOM 1547 O O . THR A 1 200 ? 18.172 18.469 -13.508 1 91.62 200 THR A O 1
ATOM 1550 N N . PHE A 1 201 ? 17.5 20.281 -12.242 1 89.94 201 PHE A N 1
ATOM 1551 C CA . PHE A 1 201 ? 18.578 21.172 -12.656 1 89.94 201 PHE A CA 1
ATOM 1552 C C . PHE A 1 201 ? 18.578 21.375 -14.164 1 89.94 201 PHE A C 1
ATOM 1554 O O . PHE A 1 201 ? 19.625 21.484 -14.789 1 89.94 201 PHE A O 1
ATOM 1561 N N . GLY A 1 202 ? 17.438 21.188 -14.711 1 91.25 202 GLY A N 1
ATOM 1562 C CA . GLY A 1 202 ? 17.266 21.422 -16.141 1 91.25 202 GLY A CA 1
ATOM 1563 C C . GLY A 1 202 ? 17.859 20.312 -17 1 91.25 202 GLY A C 1
ATOM 1564 O O . GLY A 1 202 ? 18 20.469 -18.203 1 91.25 202 GLY A O 1
ATOM 1565 N N . THR A 1 203 ? 18.281 19.219 -16.406 1 95.94 203 THR A N 1
ATOM 1566 C CA . THR A 1 203 ? 18.844 18.094 -17.156 1 95.94 203 THR A CA 1
ATOM 1567 C C . THR A 1 203 ? 17.781 17.453 -18.031 1 95.94 203 THR A C 1
ATOM 1569 O O . THR A 1 203 ? 16.766 16.953 -17.531 1 95.94 203 THR A O 1
ATOM 1572 N N . PRO A 1 204 ? 18.047 17.438 -19.328 1 97.5 204 PRO A N 1
ATOM 1573 C CA . PRO A 1 204 ? 17.031 16.906 -20.234 1 97.5 204 PRO A CA 1
ATOM 1574 C C . PRO A 1 204 ? 16.734 15.43 -20 1 97.5 204 PRO A C 1
ATOM 1576 O O . PRO A 1 204 ? 17.656 14.633 -19.766 1 97.5 204 PRO A O 1
ATOM 1579 N N . GLY A 1 205 ? 15.438 15.07 -19.969 1 97.75 205 GLY A N 1
ATOM 1580 C CA . GLY A 1 205 ? 15.016 13.68 -19.906 1 97.75 205 GLY A CA 1
ATOM 1581 C C . GLY A 1 205 ? 14.766 13.18 -18.5 1 97.75 205 GLY A C 1
ATOM 1582 O O . GLY A 1 205 ? 14.164 12.125 -18.312 1 97.75 205 GLY A O 1
ATOM 1583 N N . VAL A 1 206 ? 15.195 13.922 -17.5 1 97 206 VAL A N 1
ATOM 1584 C CA . VAL A 1 206 ? 15.094 13.453 -16.125 1 97 206 VAL A CA 1
ATOM 1585 C C . VAL A 1 206 ? 13.633 13.266 -15.734 1 97 206 VAL A C 1
ATOM 1587 O O . VAL A 1 206 ? 13.25 12.227 -15.195 1 97 206 VAL A O 1
ATOM 1590 N N . TYR A 1 207 ? 12.805 14.203 -16.031 1 94.19 207 TYR A N 1
ATOM 1591 C CA . TYR A 1 207 ? 11.391 14.117 -15.656 1 94.19 207 TYR A CA 1
ATOM 1592 C C . TYR A 1 207 ? 10.695 12.992 -16.406 1 94.19 207 TYR A C 1
ATOM 1594 O O . TYR A 1 207 ? 9.805 12.336 -15.867 1 94.19 207 TYR A O 1
ATOM 1602 N N . GLU A 1 208 ? 11.133 12.758 -17.578 1 95.5 208 GLU A N 1
ATOM 1603 C CA . GLU A 1 208 ? 10.477 11.781 -18.438 1 95.5 208 GLU A CA 1
ATOM 1604 C C . GLU A 1 208 ? 10.859 10.352 -18.047 1 95.5 208 GLU A C 1
ATOM 1606 O O . GLU A 1 208 ? 10.016 9.453 -18.078 1 95.5 208 GLU A O 1
ATOM 1611 N N . TYR A 1 209 ? 12.086 10.219 -17.609 1 97.19 209 TYR A N 1
ATOM 1612 C CA . TYR A 1 209 ? 12.555 8.836 -17.562 1 97.19 209 TYR A CA 1
ATOM 1613 C C . TYR A 1 209 ? 12.977 8.438 -16.156 1 97.19 209 TYR A C 1
ATOM 1615 O O . TYR A 1 209 ? 13 7.254 -15.82 1 97.19 209 TYR A O 1
ATOM 1623 N N . ALA A 1 210 ? 13.32 9.383 -15.344 1 97.81 210 ALA A N 1
ATOM 1624 C CA . ALA A 1 210 ? 13.805 9.055 -14.008 1 97.81 210 ALA A CA 1
ATOM 1625 C C . ALA A 1 210 ? 12.648 8.938 -13.016 1 97.81 210 ALA A C 1
ATOM 1627 O O . ALA A 1 210 ? 11.57 9.5 -13.25 1 97.81 210 ALA A O 1
ATOM 1628 N N . SER A 1 211 ? 12.836 8.141 -12.047 1 97.81 211 SER A N 1
ATOM 1629 C CA . SER A 1 211 ? 11.969 8.141 -10.875 1 97.81 211 SER A CA 1
ATOM 1630 C C . SER A 1 211 ? 12.531 9.016 -9.766 1 97.81 211 SER A C 1
ATOM 1632 O O . SER A 1 211 ? 13.75 9.062 -9.562 1 97.81 211 SER A O 1
ATOM 1634 N N . PHE A 1 212 ? 11.656 9.664 -9.086 1 97.88 212 PHE A N 1
ATOM 1635 C CA . PHE A 1 212 ? 12.062 10.469 -7.941 1 97.88 212 PHE A CA 1
ATOM 1636 C C . PHE A 1 212 ? 11.789 9.727 -6.637 1 97.88 212 PHE A C 1
ATOM 1638 O O . PHE A 1 212 ? 11.195 8.648 -6.641 1 97.88 212 PHE A O 1
ATOM 1645 N N . LEU A 1 213 ? 12.281 10.211 -5.555 1 97.38 213 LEU A N 1
ATOM 1646 C CA . LEU A 1 213 ? 12.047 9.625 -4.242 1 97.38 213 LEU A CA 1
ATOM 1647 C C . LEU A 1 213 ? 11.727 10.703 -3.211 1 97.38 213 LEU A C 1
ATOM 1649 O O . LEU A 1 213 ? 12.516 10.945 -2.295 1 97.38 213 LEU A O 1
ATOM 1653 N N . LYS A 1 214 ? 10.547 11.25 -3.371 1 96.19 214 LYS A N 1
ATOM 1654 C CA . LYS A 1 214 ? 10.109 12.375 -2.555 1 96.19 214 LYS A CA 1
ATOM 1655 C C . LYS A 1 214 ? 8.781 12.078 -1.87 1 96.19 214 LYS A C 1
ATOM 1657 O O . LYS A 1 214 ? 8.508 12.578 -0.776 1 96.19 214 LYS A O 1
ATOM 1662 N N . GLU A 1 215 ? 7.98 11.297 -2.473 1 95.94 215 GLU A N 1
ATOM 1663 C CA . GLU A 1 215 ? 6.641 10.961 -2 1 95.94 215 GLU A CA 1
ATOM 1664 C C . GLU A 1 215 ? 6.461 9.453 -1.868 1 95.94 215 GLU A C 1
ATOM 1666 O O . GLU A 1 215 ? 7.266 8.68 -2.391 1 95.94 215 GLU A O 1
ATOM 1671 N N . ILE A 1 216 ? 5.375 9.055 -1.174 1 95.94 216 ILE A N 1
ATOM 1672 C CA . ILE A 1 216 ? 5.035 7.641 -1.031 1 95.94 216 ILE A CA 1
ATOM 1673 C C . ILE A 1 216 ? 4.824 7.02 -2.41 1 95.94 216 ILE A C 1
ATOM 1675 O O . ILE A 1 216 ? 5.254 5.891 -2.662 1 95.94 216 ILE A O 1
ATOM 1679 N N . SER A 1 217 ? 4.148 7.73 -3.281 1 94.75 217 SER A N 1
ATOM 1680 C CA . SER A 1 217 ? 3.895 7.223 -4.629 1 94.75 217 SER A CA 1
ATOM 1681 C C . SER A 1 217 ? 5.199 6.941 -5.363 1 94.75 217 SER A C 1
ATOM 1683 O O . SER A 1 217 ? 5.285 5.988 -6.145 1 94.75 217 SER A O 1
ATOM 1685 N N . ASP A 1 218 ? 6.211 7.793 -5.137 1 97 218 ASP A N 1
ATOM 1686 C CA . ASP A 1 218 ? 7.523 7.566 -5.734 1 97 218 ASP A CA 1
ATOM 1687 C C . ASP A 1 218 ? 8.094 6.219 -5.301 1 97 218 ASP A C 1
ATOM 1689 O O . ASP A 1 218 ? 8.641 5.477 -6.121 1 97 218 ASP A O 1
ATOM 1693 N N . ALA A 1 219 ? 8.008 5.988 -4.027 1 97.19 219 ALA A N 1
ATOM 1694 C CA . ALA A 1 219 ? 8.516 4.73 -3.486 1 97.19 219 ALA A CA 1
ATOM 1695 C C . ALA A 1 219 ? 7.844 3.535 -4.148 1 97.19 219 ALA A C 1
ATOM 1697 O O . ALA A 1 219 ? 8.508 2.555 -4.5 1 97.19 219 ALA A O 1
ATOM 1698 N N . GLN A 1 220 ? 6.574 3.596 -4.336 1 94.81 220 GLN A N 1
ATOM 1699 C CA . GLN A 1 220 ? 5.816 2.521 -4.965 1 94.81 220 GLN A CA 1
ATOM 1700 C C . GLN A 1 220 ? 6.23 2.334 -6.422 1 94.81 220 GLN A C 1
ATOM 1702 O O . GLN A 1 220 ? 6.383 1.203 -6.891 1 94.81 220 GLN A O 1
ATOM 1707 N N . ILE A 1 221 ? 6.449 3.416 -7.086 1 96.44 221 ILE A N 1
ATOM 1708 C CA . ILE A 1 221 ? 6.855 3.383 -8.484 1 96.44 221 ILE A CA 1
ATOM 1709 C C . ILE A 1 221 ? 8.227 2.715 -8.609 1 96.44 221 ILE A C 1
ATOM 1711 O O . ILE A 1 221 ? 8.43 1.856 -9.477 1 96.44 221 ILE A O 1
ATOM 1715 N N . ILE A 1 222 ? 9.094 3.111 -7.789 1 97.81 222 ILE A N 1
ATOM 1716 C CA . ILE A 1 222 ? 10.445 2.557 -7.824 1 97.81 222 ILE A CA 1
ATOM 1717 C C . ILE A 1 222 ? 10.391 1.05 -7.586 1 97.81 222 ILE A C 1
ATOM 1719 O O . ILE A 1 222 ? 11.047 0.279 -8.297 1 97.81 222 ILE A O 1
ATOM 1723 N N . ARG A 1 223 ? 9.633 0.654 -6.613 1 96.19 223 ARG A N 1
ATOM 1724 C CA . ARG A 1 223 ? 9.492 -0.771 -6.328 1 96.19 223 ARG A CA 1
ATOM 1725 C C . ARG A 1 223 ? 9 -1.529 -7.559 1 96.19 223 ARG A C 1
ATOM 1727 O O . ARG A 1 223 ? 9.578 -2.555 -7.934 1 96.19 223 ARG A O 1
ATOM 1734 N N . HIS A 1 224 ? 7.992 -1.049 -8.172 1 94.75 224 HIS A N 1
ATOM 1735 C CA . HIS A 1 224 ? 7.438 -1.68 -9.359 1 94.75 224 HIS A CA 1
ATOM 1736 C C . HIS A 1 224 ? 8.477 -1.77 -10.477 1 94.75 224 HIS A C 1
ATOM 1738 O O . HIS A 1 224 ? 8.625 -2.82 -11.102 1 94.75 224 HIS A O 1
ATOM 1744 N N . LYS A 1 225 ? 9.172 -0.725 -10.672 1 95.94 225 LYS A N 1
ATOM 1745 C CA . LYS A 1 225 ? 10.148 -0.684 -11.758 1 95.94 225 LYS A CA 1
ATOM 1746 C C . LYS A 1 225 ? 11.289 -1.662 -11.508 1 95.94 225 LYS A C 1
ATOM 1748 O O . LYS A 1 225 ? 11.766 -2.318 -12.43 1 95.94 225 LYS A O 1
ATOM 1753 N N . VAL A 1 226 ? 11.711 -1.729 -10.297 1 97 226 VAL A N 1
ATOM 1754 C CA . VAL A 1 226 ? 12.797 -2.633 -9.938 1 97 226 VAL A CA 1
ATOM 1755 C C . VAL A 1 226 ? 12.383 -4.074 -10.211 1 97 226 VAL A C 1
ATOM 1757 O O . VAL A 1 226 ? 13.086 -4.809 -10.906 1 97 226 VAL A O 1
ATOM 1760 N N . LEU A 1 227 ? 11.266 -4.477 -9.758 1 94.25 227 LEU A N 1
ATOM 1761 C CA . LEU A 1 227 ? 10.812 -5.855 -9.898 1 94.25 227 LEU A CA 1
ATOM 1762 C C . LEU A 1 227 ? 10.438 -6.164 -11.344 1 94.25 227 LEU A C 1
ATOM 1764 O O . LEU A 1 227 ? 10.688 -7.27 -11.828 1 94.25 227 LEU A O 1
ATOM 1768 N N . ASP A 1 228 ? 9.891 -5.168 -11.977 1 93.44 228 ASP A N 1
ATOM 1769 C CA . ASP A 1 228 ? 9.586 -5.348 -13.391 1 93.44 228 ASP A CA 1
ATOM 1770 C C . ASP A 1 228 ? 10.859 -5.578 -14.203 1 93.44 228 ASP A C 1
ATOM 1772 O O . ASP A 1 228 ? 10.891 -6.438 -15.086 1 93.44 228 ASP A O 1
ATOM 1776 N N . SER A 1 229 ? 11.859 -4.773 -13.898 1 95.19 229 SER A N 1
ATOM 1777 C CA . SER A 1 229 ? 13.125 -4.922 -14.602 1 95.19 229 SER A CA 1
ATOM 1778 C C . SER A 1 229 ? 13.719 -6.309 -14.383 1 95.19 229 SER A C 1
ATOM 1780 O O . SER A 1 229 ? 14.25 -6.914 -15.312 1 95.19 229 SER A O 1
ATOM 1782 N N . ILE A 1 230 ? 13.602 -6.805 -13.266 1 94.62 230 ILE A N 1
ATOM 1783 C CA . ILE A 1 230 ? 14.133 -8.117 -12.922 1 94.62 230 ILE A CA 1
ATOM 1784 C C . ILE A 1 230 ? 13.375 -9.203 -13.68 1 94.62 230 ILE A C 1
ATOM 1786 O O . ILE A 1 230 ? 13.984 -10.109 -14.25 1 94.62 230 ILE A O 1
ATOM 1790 N N . GLU A 1 231 ? 12.086 -9.102 -13.68 1 90.5 231 GLU A N 1
ATOM 1791 C CA . GLU A 1 231 ? 11.273 -10.086 -14.391 1 90.5 231 GLU A CA 1
ATOM 1792 C C . GLU A 1 231 ? 11.562 -10.07 -15.883 1 90.5 231 GLU A C 1
ATOM 1794 O O . GLU A 1 231 ? 11.664 -11.125 -16.516 1 90.5 231 GLU A O 1
ATOM 1799 N N . LYS A 1 232 ? 11.734 -8.914 -16.406 1 90.5 232 LYS A N 1
ATOM 1800 C CA . LYS A 1 232 ? 12.07 -8.797 -17.828 1 90.5 232 LYS A CA 1
ATOM 1801 C C . LYS A 1 232 ? 13.438 -9.406 -18.109 1 90.5 232 LYS A C 1
ATOM 1803 O O . LYS A 1 232 ? 13.617 -10.086 -19.141 1 90.5 232 LYS A O 1
ATOM 1808 N N . ALA A 1 233 ? 14.312 -9.18 -17.266 1 93.69 233 ALA A N 1
ATOM 1809 C CA . ALA A 1 233 ? 15.664 -9.711 -17.438 1 93.69 233 ALA A CA 1
ATOM 1810 C C . ALA A 1 233 ? 15.68 -11.234 -17.328 1 93.69 233 ALA A C 1
ATOM 1812 O O . ALA A 1 233 ? 16.453 -11.906 -18.016 1 93.69 233 ALA A O 1
ATOM 1813 N N . SER A 1 234 ? 14.812 -11.742 -16.547 1 88.62 234 SER A N 1
ATOM 1814 C CA . SER A 1 234 ? 14.82 -13.164 -16.219 1 88.62 234 SER A CA 1
ATOM 1815 C C . SER A 1 234 ? 14.469 -14.016 -17.438 1 88.62 234 SER A C 1
ATOM 1817 O O . SER A 1 234 ? 14.805 -15.203 -17.484 1 88.62 234 SER A O 1
ATOM 1819 N N . VAL A 1 235 ? 13.836 -13.469 -18.422 1 83.94 235 VAL A N 1
ATOM 1820 C CA . VAL A 1 235 ? 13.406 -14.266 -19.578 1 83.94 235 VAL A CA 1
ATOM 1821 C C . VAL A 1 235 ? 14.422 -14.117 -20.703 1 83.94 235 VAL A C 1
ATOM 1823 O O . VAL A 1 235 ? 14.273 -14.75 -21.75 1 83.94 235 VAL A O 1
ATOM 1826 N N . LEU A 1 236 ? 15.469 -13.305 -20.453 1 89.06 236 LEU A N 1
ATOM 1827 C CA . LEU A 1 236 ? 16.5 -13.086 -21.469 1 89.06 236 LEU A CA 1
ATOM 1828 C C . LEU A 1 236 ? 17.719 -13.953 -21.203 1 89.06 236 LEU A C 1
ATOM 1830 O O . LEU A 1 236 ? 18.016 -14.281 -20.047 1 89.06 236 LEU A O 1
ATOM 1834 N N . PRO A 1 237 ? 18.438 -14.281 -22.297 1 90.81 237 PRO A N 1
ATOM 1835 C CA . PRO A 1 237 ? 19.656 -15.062 -22.109 1 90.81 237 PRO A CA 1
ATOM 1836 C C . PRO A 1 237 ? 20.719 -14.305 -21.312 1 90.81 237 PRO A C 1
ATOM 1838 O O . PRO A 1 237 ? 20.734 -13.07 -21.312 1 90.81 237 PRO A O 1
ATOM 1841 N N . LYS A 1 238 ? 21.641 -14.992 -20.625 1 90.5 238 LYS A N 1
ATOM 1842 C CA . LYS A 1 238 ? 22.641 -14.43 -19.734 1 90.5 238 LYS A CA 1
ATOM 1843 C C . LYS A 1 238 ? 23.578 -13.492 -20.484 1 90.5 238 LYS A C 1
ATOM 1845 O O . LYS A 1 238 ? 24.016 -12.477 -19.938 1 90.5 238 LYS A O 1
ATOM 1850 N N . ASP A 1 239 ? 23.875 -13.703 -21.703 1 91.5 239 ASP A N 1
ATOM 1851 C CA . ASP A 1 239 ? 24.844 -12.898 -22.438 1 91.5 239 ASP A CA 1
ATOM 1852 C C . ASP A 1 239 ? 24.156 -11.805 -23.234 1 91.5 239 ASP A C 1
ATOM 1854 O O . ASP A 1 239 ? 24.812 -11.055 -23.969 1 91.5 239 ASP A O 1
ATOM 1858 N N . ASP A 1 240 ? 22.891 -11.578 -22.969 1 94.19 240 ASP A N 1
ATOM 1859 C CA . ASP A 1 240 ? 22.141 -10.547 -23.672 1 94.19 240 ASP A CA 1
ATOM 1860 C C . ASP A 1 240 ? 22.422 -9.164 -23.109 1 94.19 240 ASP A C 1
ATOM 1862 O O . ASP A 1 240 ? 22.266 -8.938 -21.906 1 94.19 240 ASP A O 1
ATOM 1866 N N . PRO A 1 241 ? 22.875 -8.234 -23.969 1 95.75 241 PRO A N 1
ATOM 1867 C CA . PRO A 1 241 ? 23.141 -6.883 -23.469 1 95.75 241 PRO A CA 1
ATOM 1868 C C . PRO A 1 241 ? 21.906 -6.219 -22.875 1 95.75 241 PRO A C 1
ATOM 1870 O O . PRO A 1 241 ? 22.031 -5.414 -21.938 1 95.75 241 PRO A O 1
ATOM 1873 N N . GLU A 1 242 ? 20.781 -6.523 -23.344 1 95.94 242 GLU A N 1
ATOM 1874 C CA . GLU A 1 242 ? 19.547 -5.977 -22.797 1 95.94 242 GLU A CA 1
ATOM 1875 C C . GLU A 1 242 ? 19.312 -6.48 -21.375 1 95.94 242 GLU A C 1
ATOM 1877 O O . GLU A 1 242 ? 18.797 -5.746 -20.531 1 95.94 242 GLU A O 1
ATOM 1882 N N . ARG A 1 243 ? 19.672 -7.73 -21.141 1 95.94 243 ARG A N 1
ATOM 1883 C CA . ARG A 1 243 ? 19.578 -8.297 -19.797 1 95.94 243 ARG A CA 1
ATOM 1884 C C . ARG A 1 243 ? 20.469 -7.531 -18.812 1 95.94 243 ARG A C 1
ATOM 1886 O O . ARG A 1 243 ? 20.016 -7.125 -17.734 1 95.94 243 ARG A O 1
ATOM 1893 N N . SER A 1 244 ? 21.672 -7.266 -19.266 1 97.44 244 SER A N 1
ATOM 1894 C CA . SER A 1 244 ? 22.609 -6.527 -18.422 1 97.44 244 SER A CA 1
ATOM 1895 C C . SER A 1 244 ? 22.125 -5.105 -18.156 1 97.44 244 SER A C 1
ATOM 1897 O O . SER A 1 244 ? 22.25 -4.598 -17.047 1 97.44 244 SER A O 1
ATOM 1899 N N . ARG A 1 245 ? 21.594 -4.496 -19.125 1 98.12 245 ARG A N 1
ATOM 1900 C CA . ARG A 1 245 ? 21.062 -3.143 -18.984 1 98.12 245 ARG A CA 1
ATOM 1901 C C . ARG A 1 245 ? 19.906 -3.105 -17.984 1 98.12 245 ARG A C 1
ATOM 1903 O O . ARG A 1 245 ? 19.859 -2.246 -17.109 1 98.12 245 ARG A O 1
ATOM 1910 N N . LEU A 1 246 ? 18.984 -4.062 -18.141 1 97.31 246 LEU A N 1
ATOM 1911 C CA . LEU A 1 246 ? 17.797 -4.145 -17.281 1 97.31 246 LEU A CA 1
ATOM 1912 C C . LEU A 1 246 ? 18.203 -4.328 -15.82 1 97.31 246 LEU A C 1
ATOM 1914 O O . LEU A 1 246 ? 17.5 -3.863 -14.922 1 97.31 246 LEU A O 1
ATOM 1918 N N . LEU A 1 247 ? 19.328 -4.965 -15.641 1 98.31 247 LEU A N 1
ATOM 1919 C CA . LEU A 1 247 ? 19.75 -5.305 -14.289 1 98.31 247 LEU A CA 1
ATOM 1920 C C . LEU A 1 247 ? 20.719 -4.258 -13.742 1 98.31 247 LEU A C 1
ATOM 1922 O O . LEU A 1 247 ? 21.328 -4.457 -12.68 1 98.31 247 LEU A O 1
ATOM 1926 N N . SER A 1 248 ? 20.859 -3.105 -14.438 1 98.69 248 SER A N 1
ATOM 1927 C CA . SER A 1 248 ? 21.625 -1.959 -13.969 1 98.69 248 SER A CA 1
ATOM 1928 C C . SER A 1 248 ? 20.734 -0.929 -13.297 1 98.69 248 SER A C 1
ATOM 1930 O O . SER A 1 248 ? 19.953 -0.24 -13.961 1 98.69 248 SER A O 1
ATOM 1932 N N . PHE A 1 249 ? 20.844 -0.827 -11.992 1 98.81 249 PHE A N 1
ATOM 1933 C CA . PHE A 1 249 ? 20.062 0.124 -11.203 1 98.81 249 PHE A CA 1
ATOM 1934 C C . PHE A 1 249 ? 20.938 1.302 -10.773 1 98.81 249 PHE A C 1
ATOM 1936 O O . PHE A 1 249 ? 21.875 1.136 -9.992 1 98.81 249 PHE A O 1
ATOM 1943 N N . VAL A 1 250 ? 20.531 2.488 -11.211 1 98.88 250 VAL A N 1
ATOM 1944 C CA . VAL A 1 250 ? 21.391 3.66 -11.008 1 98.88 250 VAL A CA 1
ATOM 1945 C C . VAL A 1 250 ? 20.656 4.68 -10.133 1 98.88 250 VAL A C 1
ATOM 1947 O O . VAL A 1 250 ? 19.5 5.008 -10.383 1 98.88 250 VAL A O 1
ATOM 1950 N N . VAL A 1 251 ? 21.297 5.113 -9.109 1 98.81 251 VAL A N 1
ATOM 1951 C CA . VAL A 1 251 ? 20.859 6.211 -8.258 1 98.81 251 VAL A CA 1
ATOM 1952 C C . VAL A 1 251 ? 21.719 7.441 -8.5 1 98.81 251 VAL A C 1
ATOM 1954 O O . VAL A 1 251 ? 22.953 7.355 -8.453 1 98.81 251 VAL A O 1
ATOM 1957 N N . VAL A 1 252 ? 21.078 8.555 -8.805 1 98.56 252 VAL A N 1
ATOM 1958 C CA . VAL A 1 252 ? 21.812 9.797 -9.008 1 98.56 252 VAL A CA 1
ATOM 1959 C C . VAL A 1 252 ? 21.609 10.727 -7.812 1 98.56 252 VAL A C 1
ATOM 1961 O O . VAL A 1 252 ? 20.484 11.016 -7.422 1 98.56 252 VAL A O 1
ATOM 1964 N N . GLY A 1 253 ? 22.688 11.227 -7.242 1 97.31 253 GLY A N 1
ATOM 1965 C CA . GLY A 1 253 ? 22.688 12.086 -6.066 1 97.31 253 GLY A CA 1
ATOM 1966 C C . GLY A 1 253 ? 23.359 11.445 -4.863 1 97.31 253 GLY A C 1
ATOM 1967 O O . GLY A 1 253 ? 22.875 10.438 -4.344 1 97.31 253 GLY A O 1
ATOM 1968 N N . GLY A 1 254 ? 24.375 12.055 -4.438 1 96.5 254 GLY A N 1
ATOM 1969 C CA . GLY A 1 254 ? 25.172 11.477 -3.361 1 96.5 254 GLY A CA 1
ATOM 1970 C C . GLY A 1 254 ? 24.828 12.039 -1.995 1 96.5 254 GLY A C 1
ATOM 1971 O O . GLY A 1 254 ? 25.609 11.922 -1.051 1 96.5 254 GLY A O 1
ATOM 1972 N N . GLY A 1 255 ? 23.688 12.664 -1.874 1 94.88 255 GLY A N 1
ATOM 1973 C CA . GLY A 1 255 ? 23.188 13.07 -0.569 1 94.88 255 GLY A CA 1
ATOM 1974 C C . GLY A 1 255 ? 22.625 11.914 0.245 1 94.88 255 GLY A C 1
ATOM 1975 O O . GLY A 1 255 ? 22.672 10.766 -0.193 1 94.88 255 GLY A O 1
ATOM 1976 N N . PRO A 1 256 ? 22.094 12.234 1.405 1 94.06 256 PRO A N 1
ATOM 1977 C CA . PRO A 1 256 ? 21.609 11.172 2.287 1 94.06 256 PRO A CA 1
ATOM 1978 C C . PRO A 1 256 ? 20.562 10.281 1.618 1 94.06 256 PRO A C 1
ATOM 1980 O O . PRO A 1 256 ? 20.641 9.055 1.725 1 94.06 256 PRO A O 1
ATOM 1983 N N . THR A 1 257 ? 19.625 10.867 0.916 1 96.19 257 THR A N 1
ATOM 1984 C CA . THR A 1 257 ? 18.562 10.102 0.271 1 96.19 257 THR A CA 1
ATOM 1985 C C . THR A 1 257 ? 19.141 9.086 -0.711 1 96.19 257 THR A C 1
ATOM 1987 O O . THR A 1 257 ? 18.797 7.906 -0.679 1 96.19 257 THR A O 1
ATOM 1990 N N . GLY A 1 258 ? 20.047 9.547 -1.561 1 97.75 258 GLY A N 1
ATOM 1991 C CA . GLY A 1 258 ? 20.656 8.664 -2.545 1 97.75 258 GLY A CA 1
ATOM 1992 C C . GLY A 1 258 ? 21.5 7.566 -1.923 1 97.75 258 GLY A C 1
ATOM 1993 O O . GLY A 1 258 ? 21.406 6.402 -2.314 1 97.75 258 GLY A O 1
ATOM 1994 N N . VAL A 1 259 ? 22.312 7.953 -0.981 1 97.69 259 VAL A N 1
ATOM 1995 C CA . VAL A 1 259 ? 23.219 7.016 -0.313 1 97.69 259 VAL A CA 1
ATOM 1996 C C . VAL A 1 259 ? 22.406 5.961 0.429 1 97.69 259 VAL A C 1
ATOM 1998 O O . VAL A 1 259 ? 22.672 4.762 0.308 1 97.69 259 VAL A O 1
ATOM 2001 N N . GLU A 1 260 ? 21.406 6.457 1.184 1 97.62 260 GLU A N 1
ATOM 2002 C CA . GLU A 1 260 ? 20.578 5.543 1.955 1 97.62 260 GLU A CA 1
ATOM 2003 C C . GLU A 1 260 ? 19.828 4.574 1.043 1 97.62 260 GLU A C 1
ATOM 2005 O O . GLU A 1 260 ? 19.781 3.373 1.32 1 97.62 260 GLU A O 1
ATOM 2010 N N . PHE A 1 261 ? 19.312 5.043 -0.015 1 98.38 261 PHE A N 1
ATOM 2011 C CA . PHE A 1 261 ? 18.531 4.176 -0.894 1 98.38 261 PHE A CA 1
ATOM 2012 C C . PHE A 1 261 ? 19.438 3.17 -1.598 1 98.38 261 PHE A C 1
ATOM 2014 O O . PHE A 1 261 ? 19.078 2 -1.741 1 98.38 261 PHE A O 1
ATOM 2021 N N . ALA A 1 262 ? 20.578 3.631 -2.08 1 98.5 262 ALA A N 1
ATOM 2022 C CA . ALA A 1 262 ? 21.516 2.693 -2.689 1 98.5 262 ALA A CA 1
ATOM 2023 C C . ALA A 1 262 ? 21.844 1.544 -1.739 1 98.5 262 ALA A C 1
ATOM 2025 O O . ALA A 1 262 ? 21.859 0.379 -2.145 1 98.5 262 ALA A O 1
ATOM 2026 N N . GLY A 1 263 ? 22.125 1.922 -0.49 1 97.69 263 GLY A N 1
ATOM 2027 C CA . GLY A 1 263 ? 22.359 0.904 0.52 1 97.69 263 GLY A CA 1
ATOM 2028 C C . GLY A 1 263 ? 21.188 -0.039 0.71 1 97.69 263 GLY A C 1
ATOM 2029 O O . GLY A 1 263 ? 21.375 -1.258 0.754 1 97.69 263 GLY A O 1
ATOM 2030 N N . GLU A 1 264 ? 19.969 0.499 0.836 1 97.62 264 GLU A N 1
ATOM 2031 C CA . GLU A 1 264 ? 18.75 -0.294 0.986 1 97.62 264 GLU A CA 1
ATOM 2032 C C . GLU A 1 264 ? 18.547 -1.232 -0.2 1 97.62 264 GLU A C 1
ATOM 2034 O O . GLU A 1 264 ? 18.188 -2.395 -0.024 1 97.62 264 GLU A O 1
ATOM 2039 N N . LEU A 1 265 ? 18.781 -0.679 -1.335 1 98.06 265 LEU A N 1
ATOM 2040 C CA . LEU A 1 265 ? 18.594 -1.454 -2.555 1 98.06 265 LEU A CA 1
ATOM 2041 C C . LEU A 1 265 ? 19.562 -2.633 -2.609 1 98.06 265 LEU A C 1
ATOM 2043 O O . LEU A 1 265 ? 19.156 -3.752 -2.939 1 98.06 265 LEU A O 1
ATOM 2047 N N . GLN A 1 266 ? 20.812 -2.389 -2.293 1 98.19 266 GLN A N 1
ATOM 2048 C CA . GLN A 1 266 ? 21.797 -3.465 -2.279 1 98.19 266 GLN A CA 1
ATOM 2049 C C . GLN A 1 266 ? 21.438 -4.516 -1.23 1 98.19 266 GLN A C 1
ATOM 2051 O O . GLN A 1 266 ? 21.594 -5.715 -1.469 1 98.19 266 GLN A O 1
ATOM 2056 N N . ASP A 1 267 ? 21 -4.078 -0.073 1 96.94 267 ASP A N 1
ATOM 2057 C CA . ASP A 1 267 ? 20.547 -5.012 0.954 1 96.94 267 ASP A CA 1
ATOM 2058 C C . ASP A 1 267 ? 19.422 -5.895 0.433 1 96.94 267 ASP A C 1
ATOM 2060 O O . ASP A 1 267 ? 19.391 -7.102 0.688 1 96.94 267 ASP A O 1
ATOM 2064 N N . PHE A 1 268 ? 18.516 -5.305 -0.247 1 97.56 268 PHE A N 1
ATOM 2065 C CA . PHE A 1 268 ? 17.391 -6.043 -0.811 1 97.56 268 PHE A CA 1
ATOM 2066 C C . PHE A 1 268 ? 17.875 -7.117 -1.774 1 97.56 268 PHE A C 1
ATOM 2068 O O . PHE A 1 268 ? 17.375 -8.25 -1.757 1 97.56 268 PHE A O 1
ATOM 2075 N N . VAL A 1 269 ? 18.844 -6.777 -2.584 1 97.31 269 VAL A N 1
ATOM 2076 C CA . VAL A 1 269 ? 19.422 -7.719 -3.533 1 97.31 269 VAL A CA 1
ATOM 2077 C C . VAL A 1 269 ? 20.094 -8.859 -2.779 1 97.31 269 VAL A C 1
ATOM 2079 O O . VAL A 1 269 ? 19.812 -10.031 -3.037 1 97.31 269 VAL A O 1
ATOM 2082 N N . ASP A 1 270 ? 20.875 -8.516 -1.784 1 96.19 270 ASP A N 1
ATOM 2083 C CA . ASP A 1 270 ? 21.734 -9.477 -1.114 1 96.19 270 ASP A CA 1
ATOM 2084 C C . ASP A 1 270 ? 20.938 -10.359 -0.157 1 96.19 270 ASP A C 1
ATOM 2086 O O . ASP A 1 270 ? 21.234 -11.555 -0.02 1 96.19 270 ASP A O 1
ATOM 2090 N N . GLN A 1 271 ? 20 -9.742 0.477 1 94.69 271 GLN A N 1
ATOM 2091 C CA . GLN A 1 271 ? 19.359 -10.438 1.592 1 94.69 271 GLN A CA 1
ATOM 2092 C C . GLN A 1 271 ? 18.078 -11.125 1.151 1 94.69 271 GLN A C 1
ATOM 2094 O O . GLN A 1 271 ? 17.672 -12.133 1.739 1 94.69 271 GLN A O 1
ATOM 2099 N N . ASP A 1 272 ? 17.422 -10.594 0.141 1 95.31 272 ASP A N 1
ATOM 2100 C CA . ASP A 1 272 ? 16.094 -11.117 -0.211 1 95.31 272 ASP A CA 1
ATOM 2101 C C . ASP A 1 272 ? 16.094 -11.672 -1.634 1 95.31 272 ASP A C 1
ATOM 2103 O O . ASP A 1 272 ? 15.844 -12.859 -1.841 1 95.31 272 ASP A O 1
ATOM 2107 N N . LEU A 1 273 ? 16.484 -10.883 -2.574 1 95.06 273 LEU A N 1
ATOM 2108 C CA . LEU A 1 273 ? 16.391 -11.312 -3.965 1 95.06 273 LEU A CA 1
ATOM 2109 C C . LEU A 1 273 ? 17.328 -12.484 -4.227 1 95.06 273 LEU A C 1
ATOM 2111 O O . LEU A 1 273 ? 17.062 -13.32 -5.098 1 95.06 273 LEU A O 1
ATOM 2115 N N . SER A 1 274 ? 18.406 -12.602 -3.512 1 94.69 274 SER A N 1
ATOM 2116 C CA . SER A 1 274 ? 19.344 -13.711 -3.662 1 94.69 274 SER A CA 1
ATOM 2117 C C . SER A 1 274 ? 18.672 -15.047 -3.369 1 94.69 274 SER A C 1
ATOM 2119 O O . SER A 1 274 ? 19.094 -16.078 -3.885 1 94.69 274 SER A O 1
ATOM 2121 N N . LYS A 1 275 ? 17.656 -14.992 -2.574 1 92.5 275 LYS A N 1
ATOM 2122 C CA . LYS A 1 275 ? 16.938 -16.203 -2.211 1 92.5 275 LYS A CA 1
ATOM 2123 C C . LYS A 1 275 ? 15.883 -16.562 -3.264 1 92.5 275 LYS A C 1
ATOM 2125 O O . LYS A 1 275 ? 15.68 -17.734 -3.584 1 92.5 275 LYS A O 1
ATOM 2130 N N . TRP A 1 276 ? 15.281 -15.562 -3.814 1 91.5 276 TRP A N 1
ATOM 2131 C CA . TRP A 1 276 ? 14.109 -15.789 -4.66 1 91.5 276 TRP A CA 1
ATOM 2132 C C . TRP A 1 276 ? 14.492 -15.789 -6.133 1 91.5 276 TRP A C 1
ATOM 2134 O O . TRP A 1 276 ? 13.805 -16.391 -6.961 1 91.5 276 TRP A O 1
ATOM 2144 N N . TYR A 1 277 ? 15.609 -15.078 -6.418 1 91.5 277 TYR A N 1
ATOM 2145 C CA . TYR A 1 277 ? 16.219 -15.016 -7.742 1 91.5 277 TYR A CA 1
ATOM 2146 C C . TYR A 1 277 ? 17.703 -15.344 -7.68 1 91.5 277 TYR A C 1
ATOM 2148 O O . TYR A 1 277 ? 18.531 -14.5 -8.016 1 91.5 277 TYR A O 1
ATOM 2156 N N . PRO A 1 278 ? 18.062 -16.469 -7.395 1 90.12 278 PRO A N 1
ATOM 2157 C CA . PRO A 1 278 ? 19.453 -16.75 -7.062 1 90.12 278 PRO A CA 1
ATOM 2158 C C . PRO A 1 278 ? 20.406 -16.453 -8.219 1 90.12 278 PRO A C 1
ATOM 2160 O O . PRO A 1 278 ? 21.484 -15.867 -8.008 1 90.12 278 PRO A O 1
ATOM 2163 N N . GLU A 1 279 ? 20.125 -16.719 -9.438 1 89.56 279 GLU A N 1
ATOM 2164 C CA . GLU A 1 279 ? 21.031 -16.5 -10.562 1 89.56 279 GLU A CA 1
ATOM 2165 C C . GLU A 1 279 ? 21 -15.039 -11 1 89.56 279 GLU A C 1
ATOM 2167 O O . GLU A 1 279 ? 22.062 -14.422 -11.195 1 89.56 279 GLU A O 1
ATOM 2172 N N . ILE A 1 280 ? 19.859 -14.5 -11.055 1 93.56 280 ILE A N 1
ATOM 2173 C CA . ILE A 1 280 ? 19.672 -13.148 -11.562 1 93.56 280 ILE A CA 1
ATOM 2174 C C . ILE A 1 280 ? 20.234 -12.141 -10.57 1 93.56 280 ILE A C 1
ATOM 2176 O O . ILE A 1 280 ? 20.781 -11.109 -10.961 1 93.56 280 ILE A O 1
ATOM 2180 N N . SER A 1 281 ? 20.109 -12.414 -9.289 1 94.88 281 SER A N 1
ATOM 2181 C CA . SER A 1 281 ? 20.531 -11.484 -8.25 1 94.88 281 SER A CA 1
ATOM 2182 C C . SER A 1 281 ? 22.016 -11.195 -8.336 1 94.88 281 SER A C 1
ATOM 2184 O O . SER A 1 281 ? 22.469 -10.086 -8.023 1 94.88 281 SER A O 1
ATOM 2186 N N . LYS A 1 282 ? 22.781 -12.141 -8.82 1 95.62 282 LYS A N 1
ATOM 2187 C CA . LYS A 1 282 ? 24.219 -12 -8.938 1 95.62 282 LYS A CA 1
ATOM 2188 C C . LYS A 1 282 ? 24.609 -11.047 -10.062 1 95.62 282 LYS A C 1
ATOM 2190 O O . LYS A 1 282 ? 25.734 -10.562 -10.125 1 95.62 282 LYS A O 1
ATOM 2195 N N . GLU A 1 283 ? 23.688 -10.859 -10.898 1 97.56 283 GLU A N 1
ATOM 2196 C CA . GLU A 1 283 ? 23.953 -10.039 -12.078 1 97.56 283 GLU A CA 1
ATOM 2197 C C . GLU A 1 283 ? 23.5 -8.594 -11.852 1 97.56 283 GLU A C 1
ATOM 2199 O O . GLU A 1 283 ? 23.812 -7.711 -12.648 1 97.56 283 GLU A O 1
ATOM 2204 N N . ILE A 1 284 ? 22.766 -8.328 -10.805 1 98.06 284 ILE A N 1
ATOM 2205 C CA . ILE A 1 284 ? 22.234 -6.992 -10.539 1 98.06 284 ILE A CA 1
ATOM 2206 C C . ILE A 1 284 ? 23.375 -6.066 -10.125 1 98.06 284 ILE A C 1
ATOM 2208 O O . ILE A 1 284 ? 24.203 -6.426 -9.281 1 98.06 284 ILE A O 1
ATOM 2212 N N . LYS A 1 285 ? 23.453 -4.91 -10.758 1 98.38 285 LYS A N 1
ATOM 2213 C CA . LYS A 1 285 ? 24.453 -3.896 -10.43 1 98.38 285 LYS A CA 1
ATOM 2214 C C . LYS A 1 285 ? 23.812 -2.621 -9.914 1 98.38 285 LYS A C 1
ATOM 2216 O O . LYS A 1 285 ? 22.984 -2.01 -10.602 1 98.38 285 LYS A O 1
ATOM 2221 N N . VAL A 1 286 ? 24.141 -2.25 -8.719 1 98.69 286 VAL A N 1
ATOM 2222 C CA . VAL A 1 286 ? 23.688 -0.992 -8.125 1 98.69 286 VAL A CA 1
ATOM 2223 C C . VAL A 1 286 ? 24.812 0.049 -8.219 1 98.69 286 VAL A C 1
ATOM 2225 O O . VAL A 1 286 ? 25.938 -0.204 -7.805 1 98.69 286 VAL A O 1
ATOM 2228 N N . SER A 1 287 ? 24.469 1.21 -8.773 1 98.69 287 SER A N 1
ATOM 2229 C CA . SER A 1 287 ? 25.453 2.287 -8.906 1 98.69 287 SER A CA 1
ATOM 2230 C C . SER A 1 287 ? 24.906 3.598 -8.344 1 98.69 287 SER A C 1
ATOM 2232 O O . SER A 1 287 ? 23.719 3.898 -8.492 1 98.69 287 SER A O 1
ATOM 2234 N N . LEU A 1 288 ? 25.75 4.312 -7.699 1 98.69 288 LEU A N 1
ATOM 2235 C CA . LEU A 1 288 ? 25.469 5.676 -7.27 1 98.69 288 LEU A CA 1
ATOM 2236 C C . LEU A 1 288 ? 26.328 6.68 -8.016 1 98.69 288 LEU A C 1
ATOM 2238 O O . LEU A 1 288 ? 27.562 6.582 -7.992 1 98.69 288 LEU A O 1
ATOM 2242 N N . VAL A 1 289 ? 25.688 7.621 -8.68 1 98.38 289 VAL A N 1
ATOM 2243 C CA . VAL A 1 289 ? 26.375 8.633 -9.477 1 98.38 289 VAL A CA 1
ATOM 2244 C C . VAL A 1 289 ? 26.297 9.984 -8.773 1 98.38 289 VAL A C 1
ATOM 2246 O O . VAL A 1 289 ? 25.219 10.438 -8.398 1 98.38 289 VAL A O 1
ATOM 2249 N N . GLU A 1 290 ? 27.406 10.625 -8.609 1 97.56 290 GLU A N 1
ATOM 2250 C CA . GLU A 1 290 ? 27.5 11.906 -7.926 1 97.56 290 GLU A CA 1
ATOM 2251 C C . GLU A 1 290 ? 28.438 12.859 -8.656 1 97.56 290 GLU A C 1
ATOM 2253 O O . GLU A 1 290 ? 29.531 12.461 -9.07 1 97.56 290 GLU A O 1
ATOM 2258 N N . ALA A 1 291 ? 28.016 14.07 -8.852 1 95.44 291 ALA A N 1
ATOM 2259 C CA . ALA A 1 291 ? 28.797 15.07 -9.578 1 95.44 291 ALA A CA 1
ATOM 2260 C C . ALA A 1 291 ? 30 15.523 -8.758 1 95.44 291 ALA A C 1
ATOM 2262 O O . ALA A 1 291 ? 31.031 15.898 -9.32 1 95.44 291 ALA A O 1
ATOM 2263 N N . LEU A 1 292 ? 29.922 15.523 -7.496 1 94.75 292 LEU A N 1
ATOM 2264 C CA . LEU A 1 292 ? 30.969 16.016 -6.598 1 94.75 292 LEU A CA 1
ATOM 2265 C C . LEU A 1 292 ? 32 14.93 -6.324 1 94.75 292 LEU A C 1
ATOM 2267 O O . LEU A 1 292 ? 31.781 13.758 -6.617 1 94.75 292 LEU A O 1
ATOM 2271 N N . PRO A 1 293 ? 33.125 15.289 -5.742 1 94.81 293 PRO A N 1
ATOM 2272 C CA . PRO A 1 293 ? 34.188 14.32 -5.488 1 94.81 293 PRO A CA 1
ATOM 2273 C C . PRO A 1 293 ? 33.875 13.359 -4.348 1 94.81 293 PRO A C 1
ATOM 2275 O O . PRO A 1 293 ? 34.531 12.328 -4.199 1 94.81 293 PRO A O 1
ATOM 2278 N N . ASN A 1 294 ? 32.938 13.766 -3.531 1 95.44 294 ASN A N 1
ATOM 2279 C CA . ASN A 1 294 ? 32.562 12.906 -2.408 1 95.44 294 ASN A CA 1
ATOM 2280 C C . ASN A 1 294 ? 31.047 12.844 -2.23 1 95.44 294 ASN A C 1
ATOM 2282 O O . ASN A 1 294 ? 30.328 13.719 -2.709 1 95.44 294 ASN A O 1
ATOM 2286 N N . ILE A 1 295 ? 30.609 11.703 -1.606 1 95.94 295 ILE A N 1
ATOM 2287 C CA . ILE A 1 295 ? 29.219 11.594 -1.169 1 95.94 295 ILE A CA 1
ATOM 2288 C C . ILE A 1 295 ? 29.094 12.117 0.261 1 95.94 295 ILE A C 1
ATOM 2290 O O . ILE A 1 295 ? 30.078 12.234 0.979 1 95.94 295 ILE A O 1
ATOM 2294 N N . LEU A 1 296 ? 27.859 12.445 0.638 1 94.69 296 LEU A N 1
ATOM 2295 C CA . LEU A 1 296 ? 27.562 12.906 1.991 1 94.69 296 LEU A CA 1
ATOM 2296 C C . LEU A 1 296 ? 28.516 14.031 2.398 1 94.69 296 LEU A C 1
ATOM 2298 O O . LEU A 1 296 ? 29.125 13.977 3.469 1 94.69 296 LEU A O 1
ATOM 2302 N N . SER A 1 297 ? 28.609 15.039 1.617 1 90.75 297 SER A N 1
ATOM 2303 C CA . SER A 1 297 ? 29.609 16.094 1.773 1 90.75 297 SER A CA 1
ATOM 2304 C C . SER A 1 297 ? 29.406 16.844 3.08 1 90.75 297 SER A C 1
ATOM 2306 O O . SER A 1 297 ? 30.312 17.547 3.547 1 90.75 297 SER A O 1
ATOM 2308 N N . MET A 1 298 ? 28.281 16.719 3.719 1 85.56 298 MET A N 1
ATOM 2309 C CA . MET A 1 298 ? 28 17.438 4.953 1 85.56 298 MET A CA 1
ATOM 2310 C C . MET A 1 298 ? 28.562 16.703 6.16 1 85.56 298 MET A C 1
ATOM 2312 O O . MET A 1 298 ? 28.547 17.234 7.273 1 85.56 298 MET A O 1
ATOM 2316 N N . PHE A 1 299 ? 29.062 15.523 5.953 1 89.56 299 PHE A N 1
ATOM 2317 C CA . PHE A 1 299 ? 29.625 14.727 7.039 1 89.56 299 PHE A CA 1
ATOM 2318 C C . PHE A 1 299 ? 31.125 14.953 7.148 1 89.56 299 PHE A C 1
ATOM 2320 O O . PHE A 1 299 ? 31.734 15.523 6.246 1 89.56 299 PHE A O 1
ATOM 2327 N N . ASN A 1 300 ? 31.656 14.492 8.289 1 90.25 300 ASN A N 1
ATOM 2328 C CA . ASN A 1 300 ? 33.094 14.516 8.477 1 90.25 300 ASN A CA 1
ATOM 2329 C C . ASN A 1 300 ? 33.812 13.609 7.473 1 90.25 300 ASN A C 1
ATOM 2331 O O . ASN A 1 300 ? 33.281 12.562 7.098 1 90.25 300 ASN A O 1
ATOM 2335 N N . LYS A 1 301 ? 35.062 13.977 7.16 1 91.81 301 LYS A N 1
ATOM 2336 C CA . LYS A 1 301 ? 35.812 13.289 6.129 1 91.81 301 LYS A CA 1
ATOM 2337 C C . LYS A 1 301 ? 36.031 11.812 6.477 1 91.81 301 LYS A C 1
ATOM 2339 O O . LYS A 1 301 ? 36.031 10.961 5.59 1 91.81 301 LYS A O 1
ATOM 2344 N N . LYS A 1 302 ? 36.156 11.586 7.699 1 92.06 302 LYS A N 1
ATOM 2345 C CA . LYS A 1 302 ? 36.344 10.203 8.133 1 92.06 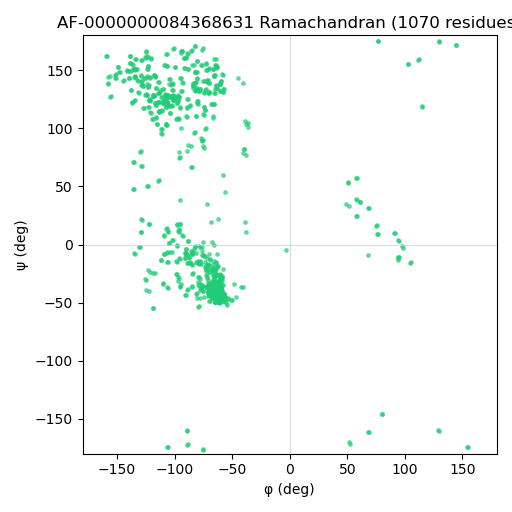302 LYS A CA 1
ATOM 2346 C C . LYS A 1 302 ? 35.125 9.352 7.84 1 92.06 302 LYS A C 1
ATOM 2348 O O . LYS A 1 302 ? 35.219 8.195 7.426 1 92.06 302 LYS A O 1
ATOM 2353 N N . LEU A 1 303 ? 34.031 9.922 8.109 1 92.62 303 LEU A N 1
ATOM 2354 C CA . LEU A 1 303 ? 32.781 9.203 7.879 1 92.62 303 LEU A CA 1
ATOM 2355 C C . LEU A 1 303 ? 32.5 9.039 6.387 1 92.62 303 LEU A C 1
ATOM 2357 O O . LEU A 1 303 ? 31.938 8.023 5.961 1 92.62 303 LEU A O 1
ATOM 2361 N N . ILE A 1 304 ? 32.906 10.031 5.621 1 95.31 304 ILE A N 1
ATOM 2362 C CA . ILE A 1 304 ? 32.781 9.961 4.168 1 95.31 304 ILE A CA 1
ATOM 2363 C C . ILE A 1 304 ? 33.625 8.797 3.637 1 95.31 304 ILE A C 1
ATOM 2365 O O . ILE A 1 304 ? 33.094 7.945 2.904 1 95.31 304 ILE A O 1
ATOM 2369 N N . LYS A 1 305 ? 34.812 8.727 4.047 1 94.56 305 LYS A N 1
ATOM 2370 C CA . LYS A 1 305 ? 35.719 7.648 3.611 1 94.56 305 LYS A CA 1
ATOM 2371 C C . LYS A 1 305 ? 35.188 6.285 4.055 1 94.56 305 LYS A C 1
ATOM 2373 O O . LYS A 1 305 ? 35.219 5.32 3.291 1 94.56 305 LYS A O 1
ATOM 2378 N N . TYR A 1 306 ? 34.719 6.273 5.273 1 93.56 306 TYR A N 1
ATOM 2379 C CA . TYR A 1 306 ? 34.156 5.027 5.781 1 93.56 306 TYR A CA 1
ATOM 2380 C C . TYR A 1 306 ? 33 4.562 4.91 1 93.56 306 TYR A C 1
ATOM 2382 O O . TYR A 1 306 ? 32.875 3.379 4.582 1 93.56 306 TYR A O 1
ATOM 2390 N N . THR A 1 307 ? 32.094 5.469 4.578 1 95.31 307 THR A N 1
ATOM 2391 C CA . THR A 1 307 ? 30.953 5.145 3.746 1 95.31 307 THR A CA 1
ATOM 2392 C C . THR A 1 307 ? 31.391 4.629 2.381 1 95.31 307 THR A C 1
ATOM 2394 O O . THR A 1 307 ? 30.859 3.641 1.879 1 95.31 307 THR A O 1
ATOM 2397 N N . GLU A 1 308 ? 32.344 5.258 1.806 1 96 308 GLU A N 1
ATOM 2398 C CA . GLU A 1 308 ? 32.875 4.832 0.511 1 96 308 GLU A CA 1
ATOM 2399 C C . GLU A 1 308 ? 33.469 3.432 0.592 1 96 308 GLU A C 1
ATOM 2401 O O . GLU A 1 308 ? 33.312 2.621 -0.32 1 96 308 GLU A O 1
ATOM 2406 N N . ASP A 1 309 ? 34.125 3.137 1.64 1 94.94 309 ASP A N 1
ATOM 2407 C CA . ASP A 1 309 ? 34.688 1.809 1.85 1 94.94 309 ASP A CA 1
ATOM 2408 C C . ASP A 1 309 ? 33.594 0.753 1.96 1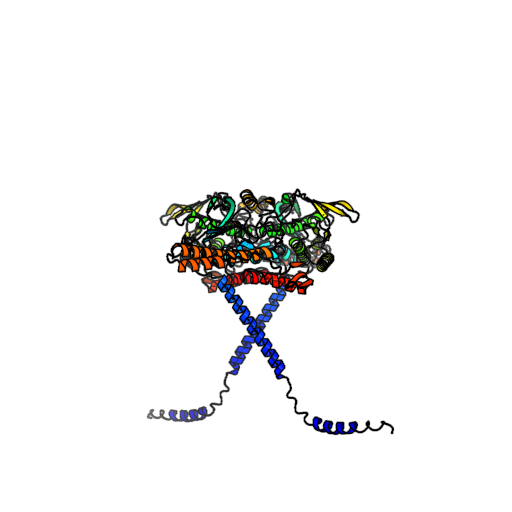 94.94 309 ASP A C 1
ATOM 2410 O O . ASP A 1 309 ? 33.719 -0.335 1.394 1 94.94 309 ASP A O 1
ATOM 2414 N N . VAL A 1 310 ? 32.594 1.108 2.727 1 93.56 310 VAL A N 1
ATOM 2415 C CA . VAL A 1 310 ? 31.469 0.187 2.893 1 93.56 310 VAL A CA 1
ATOM 2416 C C . VAL A 1 310 ? 30.828 -0.094 1.536 1 93.56 310 VAL A C 1
ATOM 2418 O O . VAL A 1 310 ? 30.5 -1.24 1.225 1 93.56 310 VAL A O 1
ATOM 2421 N N . PHE A 1 311 ? 30.625 0.936 0.712 1 96.12 311 PHE A N 1
ATOM 2422 C CA . PHE A 1 311 ? 30.047 0.766 -0.611 1 96.12 311 PHE A CA 1
ATOM 2423 C C . PHE A 1 311 ? 30.891 -0.157 -1.47 1 96.12 311 PHE A C 1
ATOM 2425 O O . PHE A 1 311 ? 30.375 -1.011 -2.188 1 96.12 311 PHE A O 1
ATOM 2432 N N . SER A 1 312 ? 32.125 0.004 -1.359 1 94.12 312 SER A N 1
ATOM 2433 C CA . SER A 1 312 ? 33.031 -0.872 -2.09 1 94.12 312 SER A CA 1
ATOM 2434 C C . SER A 1 312 ? 32.938 -2.316 -1.618 1 94.12 312 SER A C 1
ATOM 2436 O O . SER A 1 312 ? 32.875 -3.24 -2.434 1 94.12 312 SER A O 1
ATOM 2438 N N . GLU A 1 313 ? 32.812 -2.484 -0.373 1 94.44 313 GLU A N 1
ATOM 2439 C CA . GLU A 1 313 ? 32.719 -3.814 0.219 1 94.44 313 GLU A CA 1
ATOM 2440 C C . GLU A 1 313 ? 31.406 -4.488 -0.2 1 94.44 313 GLU A C 1
ATOM 2442 O O . GLU A 1 313 ? 31.359 -5.707 -0.375 1 94.44 313 GLU A O 1
ATOM 2447 N N . GLU A 1 314 ? 30.344 -3.707 -0.297 1 92.75 314 GLU A N 1
ATOM 2448 C CA . GLU A 1 314 ? 29.016 -4.238 -0.562 1 92.75 314 GLU A CA 1
ATOM 2449 C C . GLU A 1 314 ? 28.703 -4.246 -2.059 1 92.75 314 GLU A C 1
ATOM 2451 O O . GLU A 1 314 ? 27.562 -4.457 -2.463 1 92.75 314 GLU A O 1
ATOM 2456 N N . ASN A 1 315 ? 29.672 -3.938 -2.889 1 91.75 315 ASN A N 1
ATOM 2457 C CA . ASN A 1 315 ? 29.578 -4.012 -4.344 1 91.75 315 ASN A CA 1
ATOM 2458 C C . ASN A 1 315 ? 28.625 -2.959 -4.898 1 91.75 315 ASN A C 1
ATOM 2460 O O . ASN A 1 315 ? 27.844 -3.244 -5.805 1 91.75 315 ASN A O 1
ATOM 2464 N N . ILE A 1 316 ? 28.516 -1.851 -4.277 1 97.75 316 ILE A N 1
ATOM 2465 C CA . ILE A 1 316 ? 27.844 -0.688 -4.848 1 97.75 316 ILE A CA 1
ATOM 2466 C C . ILE A 1 316 ? 28.844 0.149 -5.641 1 97.75 316 ILE A C 1
ATOM 2468 O O . ILE A 1 316 ? 29.828 0.641 -5.086 1 97.75 316 ILE A O 1
ATOM 2472 N N . SER A 1 317 ? 28.609 0.273 -6.883 1 97.75 317 SER A N 1
ATOM 2473 C CA . SER A 1 317 ? 29.516 1.044 -7.734 1 97.75 317 SER A CA 1
ATOM 2474 C C . SER A 1 317 ? 29.344 2.543 -7.512 1 97.75 317 SER A C 1
ATOM 2476 O O . SER A 1 317 ? 28.25 3.086 -7.734 1 97.75 317 SER A O 1
ATOM 2478 N N . LEU A 1 318 ? 30.391 3.125 -7.074 1 97.69 318 LEU A N 1
ATOM 2479 C CA . LEU A 1 318 ? 30.359 4.562 -6.836 1 97.69 318 LEU A CA 1
ATOM 2480 C C . LEU A 1 318 ? 31.062 5.316 -7.969 1 97.69 318 LEU A C 1
ATOM 2482 O O . LEU A 1 318 ? 32.25 5.086 -8.242 1 97.69 318 LEU A O 1
ATOM 2486 N N . LYS A 1 319 ? 30.312 6.164 -8.609 1 97.5 319 LYS A N 1
ATOM 2487 C CA . LYS A 1 319 ? 30.859 7.016 -9.672 1 97.5 319 LYS A CA 1
ATOM 2488 C C . LYS A 1 319 ? 30.875 8.477 -9.234 1 97.5 319 LYS A C 1
ATOM 2490 O O . LYS A 1 319 ? 29.906 9.203 -9.438 1 97.5 319 LYS A O 1
ATOM 2495 N N . LEU A 1 320 ? 31.984 8.938 -8.82 1 96.69 320 LEU A N 1
ATOM 2496 C CA . LEU A 1 320 ? 32.156 10.305 -8.344 1 96.69 320 LEU A CA 1
ATOM 2497 C C . LEU A 1 320 ? 32.656 11.211 -9.469 1 96.69 320 LEU A C 1
ATOM 2499 O O . LEU A 1 320 ? 33.031 10.734 -10.539 1 96.69 320 LEU A O 1
ATOM 2503 N N . GLN A 1 321 ? 32.531 12.531 -9.211 1 97.12 321 GLN A N 1
ATOM 2504 C CA . GLN A 1 321 ? 32.938 13.523 -10.203 1 97.12 321 GLN A CA 1
ATOM 2505 C C . GLN A 1 321 ? 32.312 13.234 -11.562 1 97.12 321 GLN A C 1
ATOM 2507 O O . GLN A 1 321 ? 32.969 13.367 -12.594 1 97.12 321 GLN A O 1
ATOM 2512 N N . THR A 1 322 ? 31.172 12.719 -11.531 1 97.38 322 THR A N 1
ATOM 2513 C CA . THR A 1 322 ? 30.391 12.336 -12.703 1 97.38 322 THR A CA 1
ATOM 2514 C C . THR A 1 322 ? 29.078 13.117 -12.766 1 97.38 322 THR A C 1
ATOM 2516 O O . THR A 1 322 ? 28.172 12.883 -11.969 1 97.38 322 THR A O 1
ATOM 2519 N N . MET A 1 323 ? 29.016 14.016 -13.68 1 97.12 323 MET A N 1
ATOM 2520 C CA . MET A 1 323 ? 27.844 14.883 -13.805 1 97.12 323 MET A CA 1
ATOM 2521 C C . MET A 1 323 ? 26.938 14.398 -14.93 1 97.12 323 MET A C 1
ATOM 2523 O O . MET A 1 323 ? 27.359 14.258 -16.078 1 97.12 323 MET A O 1
ATOM 2527 N N . VAL A 1 324 ? 25.672 14.164 -14.609 1 97.94 324 VAL A N 1
ATOM 2528 C CA . VAL A 1 324 ? 24.703 13.742 -15.617 1 97.94 324 VAL A CA 1
ATOM 2529 C C . VAL A 1 324 ? 24.344 14.922 -16.516 1 97.94 324 VAL A C 1
ATOM 2531 O O . VAL A 1 324 ? 24 16 -16.031 1 97.94 324 VAL A O 1
ATOM 2534 N N . LYS A 1 325 ? 24.375 14.641 -17.766 1 97.88 325 LYS A N 1
ATOM 2535 C CA . LYS A 1 325 ? 24.109 15.695 -18.734 1 97.88 325 LYS A CA 1
ATOM 2536 C C . LYS A 1 325 ? 22.766 15.484 -19.438 1 97.88 325 LYS A C 1
ATOM 2538 O O . LYS A 1 325 ? 22.109 16.453 -19.828 1 97.88 325 LYS A O 1
ATOM 2543 N N . LYS A 1 326 ? 22.516 14.242 -19.578 1 98.12 326 LYS A N 1
ATOM 2544 C CA . LYS A 1 326 ? 21.297 13.883 -20.297 1 98.12 326 LYS A CA 1
ATOM 2545 C C . LYS A 1 326 ? 20.844 12.469 -19.922 1 98.12 326 LYS A C 1
ATOM 2547 O O . LYS A 1 326 ? 21.672 11.594 -19.641 1 98.12 326 LYS A O 1
ATOM 2552 N N . VAL A 1 327 ? 19.469 12.328 -19.875 1 98.12 327 VAL A N 1
ATOM 2553 C CA . VAL A 1 327 ? 18.875 11.016 -19.609 1 98.12 327 VAL A CA 1
ATOM 2554 C C . VAL A 1 327 ? 17.953 10.625 -20.766 1 98.12 327 VAL A C 1
ATOM 2556 O O . VAL A 1 327 ? 17.062 11.398 -21.141 1 98.12 327 VAL A O 1
ATOM 2559 N N . ASP A 1 328 ? 18.203 9.492 -21.344 1 97.88 328 ASP A N 1
ATOM 2560 C CA . ASP A 1 328 ? 17.297 8.875 -22.297 1 97.88 328 ASP A CA 1
ATOM 2561 C C . ASP A 1 328 ? 16.578 7.676 -21.672 1 97.88 328 ASP A C 1
ATOM 2563 O O . ASP A 1 328 ? 16.734 7.395 -20.484 1 97.88 328 ASP A O 1
ATOM 2567 N N . SER A 1 329 ? 15.805 6.973 -22.516 1 96.69 329 SER A N 1
ATOM 2568 C CA . SER A 1 329 ? 14.953 5.906 -22 1 96.69 329 SER A CA 1
ATOM 2569 C C . SER A 1 329 ? 15.789 4.734 -21.484 1 96.69 329 SER A C 1
ATOM 2571 O O . SER A 1 329 ? 15.336 3.963 -20.641 1 96.69 329 SER A O 1
ATOM 2573 N N . LYS A 1 330 ? 17.078 4.633 -21.984 1 97.56 330 LYS A N 1
ATOM 2574 C CA . LYS A 1 330 ? 17.828 3.426 -21.641 1 97.56 330 LYS A CA 1
ATOM 2575 C C . LYS A 1 330 ? 19.25 3.77 -21.203 1 97.56 330 LYS A C 1
ATOM 2577 O O . LYS A 1 330 ? 19.969 2.908 -20.719 1 97.56 330 LYS A O 1
ATOM 2582 N N . VAL A 1 331 ? 19.609 5.066 -21.375 1 98.25 331 VAL A N 1
ATOM 2583 C CA . VAL A 1 331 ? 21.016 5.387 -21.172 1 98.25 331 VAL A CA 1
ATOM 2584 C C . VAL A 1 331 ? 21.141 6.773 -20.531 1 98.25 331 VAL A C 1
ATOM 2586 O O . VAL A 1 331 ? 20.406 7.691 -20.891 1 98.25 331 VAL A O 1
ATOM 2589 N N . ILE A 1 332 ? 22.078 6.926 -19.625 1 98.44 332 ILE A N 1
ATOM 2590 C CA . ILE A 1 332 ? 22.484 8.195 -19.031 1 98.44 332 ILE A CA 1
ATOM 2591 C C . ILE A 1 332 ? 23.781 8.664 -19.688 1 98.44 332 ILE A C 1
ATOM 2593 O O . ILE A 1 332 ? 24.75 7.895 -19.812 1 98.44 332 ILE A O 1
ATOM 2597 N N . THR A 1 333 ? 23.766 9.852 -20.156 1 98.56 333 THR A N 1
ATOM 2598 C CA . THR A 1 333 ? 25 10.469 -20.609 1 98.56 333 THR A CA 1
ATOM 2599 C C . THR A 1 333 ? 25.594 11.352 -19.516 1 98.56 333 THR A C 1
ATOM 2601 O O . THR A 1 333 ? 24.938 12.273 -19.031 1 98.56 333 THR A O 1
ATOM 2604 N N . ALA A 1 334 ? 26.844 11.055 -19.172 1 98.19 334 ALA A N 1
ATOM 2605 C CA . ALA A 1 334 ? 27.453 11.797 -18.062 1 98.19 334 ALA A CA 1
ATOM 2606 C C . ALA A 1 334 ? 28.859 12.266 -18.438 1 98.19 334 ALA A C 1
ATOM 2608 O O . ALA A 1 334 ? 29.5 11.68 -19.312 1 98.19 334 ALA A O 1
ATOM 2609 N N . SER A 1 335 ? 29.234 13.352 -17.844 1 97.69 335 SER A N 1
ATOM 2610 C CA . SER A 1 335 ? 30.594 13.867 -17.984 1 97.69 335 SER A CA 1
ATOM 2611 C C . SER A 1 335 ? 31.422 13.562 -16.75 1 97.69 335 SER A C 1
ATOM 2613 O O . SER A 1 335 ? 31.031 13.906 -15.633 1 97.69 335 SER A O 1
ATOM 2615 N N . ILE A 1 336 ? 32.562 12.969 -16.938 1 96.94 336 ILE A N 1
ATOM 2616 C CA . ILE A 1 336 ? 33.469 12.609 -15.859 1 96.94 336 ILE A CA 1
ATOM 2617 C C . ILE A 1 336 ? 34.656 13.578 -15.828 1 96.94 336 ILE A C 1
ATOM 2619 O O . ILE A 1 336 ? 35.281 13.812 -16.859 1 96.94 336 ILE A O 1
ATOM 2623 N N . LYS A 1 337 ? 34.875 14.125 -14.688 1 95.44 337 LYS A N 1
ATOM 2624 C CA . LYS A 1 337 ? 36.062 14.93 -14.5 1 95.44 337 LYS A CA 1
ATOM 2625 C C . LYS A 1 337 ? 37.25 14.062 -14.102 1 95.44 337 LYS A C 1
ATOM 2627 O O . LYS A 1 337 ? 37.281 13.477 -13.016 1 95.44 337 LYS A O 1
ATOM 2632 N N . ASN A 1 338 ? 38.312 14.078 -14.945 1 92.62 338 ASN A N 1
ATOM 2633 C CA . ASN A 1 338 ? 39.469 13.242 -14.703 1 92.62 338 ASN A CA 1
ATOM 2634 C C . ASN A 1 338 ? 40.5 13.953 -13.82 1 92.62 338 ASN A C 1
ATOM 2636 O O . ASN A 1 338 ? 40.438 15.172 -13.633 1 92.62 338 ASN A O 1
ATOM 2640 N N . ALA A 1 339 ? 41.375 13.172 -13.32 1 89.62 339 ALA A N 1
ATOM 2641 C CA . ALA A 1 339 ? 42.406 13.688 -12.414 1 89.62 339 ALA A CA 1
ATOM 2642 C C . ALA A 1 339 ? 43.281 14.742 -13.102 1 89.62 339 ALA A C 1
ATOM 2644 O O . ALA A 1 339 ? 43.75 15.672 -12.453 1 89.62 339 ALA A O 1
ATOM 2645 N N . ASP A 1 340 ? 43.406 14.656 -14.414 1 91.88 340 ASP A N 1
ATOM 2646 C CA . ASP A 1 340 ? 44.281 15.562 -15.148 1 91.88 340 ASP A CA 1
ATOM 2647 C C . ASP A 1 340 ? 43.531 16.844 -15.547 1 91.88 340 ASP A C 1
ATOM 2649 O O . ASP A 1 340 ? 44.062 17.688 -16.25 1 91.88 340 ASP A O 1
ATOM 2653 N N . GLY A 1 341 ? 42.281 16.938 -15.117 1 89.25 341 GLY A N 1
ATOM 2654 C CA . GLY A 1 341 ? 41.531 18.156 -15.383 1 89.25 341 GLY A CA 1
ATOM 2655 C C . GLY A 1 341 ? 40.688 18.047 -16.641 1 89.25 341 GLY A C 1
ATOM 2656 O O . GLY A 1 341 ? 39.812 18.891 -16.875 1 89.25 341 GLY A O 1
ATOM 2657 N N . THR A 1 342 ? 40.938 16.984 -17.391 1 92.56 342 THR A N 1
ATOM 2658 C CA . THR A 1 342 ? 40.156 16.797 -18.609 1 92.56 342 THR A CA 1
ATOM 2659 C C . THR A 1 342 ? 38.812 16.188 -18.281 1 92.56 342 THR A C 1
ATOM 2661 O O . THR A 1 342 ? 38.562 15.719 -17.156 1 92.56 342 THR A O 1
ATOM 2664 N N . THR A 1 343 ? 37.875 16.406 -19.203 1 94.31 343 THR A N 1
ATOM 2665 C CA . THR A 1 343 ? 36.531 15.844 -19.031 1 94.31 343 THR A CA 1
ATOM 2666 C C . THR A 1 343 ? 36.281 14.781 -20.078 1 94.31 343 THR A C 1
ATOM 2668 O O . THR A 1 343 ? 36.625 14.953 -21.25 1 94.31 343 THR A O 1
ATOM 2671 N N . THR A 1 344 ? 35.781 13.633 -19.719 1 96.06 344 THR A N 1
ATOM 2672 C CA . THR A 1 344 ? 35.375 12.562 -20.625 1 96.06 344 THR A CA 1
ATOM 2673 C C . THR A 1 344 ? 33.875 12.289 -20.5 1 96.06 344 THR A C 1
ATOM 2675 O O . THR A 1 344 ? 33.312 12.383 -19.406 1 96.06 344 THR A O 1
ATOM 2678 N N . MET A 1 345 ? 33.25 11.938 -21.641 1 96.94 345 MET A N 1
ATOM 2679 C CA . MET A 1 345 ? 31.844 11.586 -21.656 1 96.94 345 MET A CA 1
ATOM 2680 C C . MET A 1 345 ? 31.672 10.078 -21.5 1 96.94 345 MET A C 1
ATOM 2682 O O . MET A 1 345 ? 32.438 9.297 -22.062 1 96.94 345 MET A O 1
ATOM 2686 N N . GLU A 1 346 ? 30.703 9.672 -20.719 1 96.5 346 GLU A N 1
ATOM 2687 C CA . GLU A 1 346 ? 30.391 8.266 -20.5 1 96.5 346 GLU A CA 1
ATOM 2688 C C . GLU A 1 346 ? 28.906 7.992 -20.656 1 96.5 346 GLU A C 1
ATOM 2690 O O . GLU A 1 346 ? 28.078 8.82 -20.266 1 96.5 346 GLU A O 1
ATOM 2695 N N . GLU A 1 347 ? 28.625 6.844 -21.266 1 97.88 347 GLU A N 1
ATOM 2696 C CA . GLU A 1 347 ? 27.25 6.344 -21.328 1 97.88 347 GLU A CA 1
ATOM 2697 C C . GLU A 1 347 ? 27.016 5.242 -20.297 1 97.88 347 GLU A C 1
ATOM 2699 O O . GLU A 1 347 ? 27.766 4.258 -20.266 1 97.88 347 GLU A O 1
ATOM 2704 N N . ILE A 1 348 ? 26.047 5.402 -19.5 1 98.19 348 ILE A N 1
ATOM 2705 C CA . ILE A 1 348 ? 25.719 4.438 -18.453 1 98.19 348 ILE A CA 1
ATOM 2706 C C . ILE A 1 348 ? 24.344 3.828 -18.734 1 98.19 348 ILE A C 1
ATOM 2708 O O . ILE A 1 348 ? 23.312 4.465 -18.5 1 98.19 348 ILE A O 1
ATOM 2712 N N . PRO A 1 349 ? 24.344 2.592 -19.219 1 98.38 349 PRO A N 1
ATOM 2713 C CA . PRO A 1 349 ? 23.047 1.932 -19.391 1 98.38 349 PRO A CA 1
ATOM 2714 C C . PRO A 1 349 ? 22.328 1.669 -18.062 1 98.38 349 PRO A C 1
ATOM 2716 O O . PRO A 1 349 ? 22.984 1.435 -17.047 1 98.38 349 PRO A O 1
ATOM 2719 N N . TYR A 1 350 ? 20.984 1.756 -18.125 1 98.62 350 TYR A N 1
ATOM 2720 C CA . TYR A 1 350 ? 20.266 1.513 -16.875 1 98.62 350 TYR A CA 1
ATOM 2721 C C . TYR A 1 350 ? 18.906 0.869 -17.156 1 98.62 350 TYR A C 1
ATOM 2723 O O . TYR A 1 350 ? 18.328 1.061 -18.219 1 98.62 350 TYR A O 1
ATOM 2731 N N . GLY A 1 351 ? 18.453 0.029 -16.203 1 98.12 351 GLY A N 1
ATOM 2732 C CA . GLY A 1 351 ? 17.094 -0.471 -16.172 1 98.12 351 GLY A CA 1
ATOM 2733 C C . GLY A 1 351 ? 16.172 0.343 -15.281 1 98.12 351 GLY A C 1
ATOM 2734 O O . GLY A 1 351 ? 14.992 0.513 -15.594 1 98.12 351 GLY A O 1
ATOM 2735 N N . VAL A 1 352 ? 16.719 0.805 -14.188 1 98.38 352 VAL A N 1
ATOM 2736 C CA . VAL A 1 352 ? 16.031 1.684 -13.25 1 98.38 352 VAL A CA 1
ATOM 2737 C C . VAL A 1 352 ? 16.922 2.883 -12.914 1 98.38 352 VAL A C 1
ATOM 2739 O O . VAL A 1 352 ? 18.125 2.727 -12.672 1 98.38 352 VAL A O 1
ATOM 2742 N N . LEU A 1 353 ? 16.328 4.047 -13.023 1 98.75 353 LEU A N 1
ATOM 2743 C CA . LEU A 1 353 ? 17.016 5.281 -12.672 1 98.75 353 LEU A CA 1
ATOM 2744 C C . LEU A 1 353 ? 16.25 6.051 -11.602 1 98.75 353 LEU A C 1
ATOM 2746 O O . LEU A 1 353 ? 15.086 6.402 -11.797 1 98.75 353 LEU A O 1
ATOM 2750 N N . VAL A 1 354 ? 16.859 6.246 -10.469 1 98.75 354 VAL A N 1
ATOM 2751 C CA . VAL A 1 354 ? 16.297 7.043 -9.383 1 98.75 354 VAL A CA 1
ATOM 2752 C C . VAL A 1 354 ? 17.062 8.352 -9.234 1 98.75 354 VAL A C 1
ATOM 2754 O O . VAL A 1 354 ? 18.281 8.336 -9.055 1 98.75 354 VAL A O 1
ATOM 2757 N N . TRP A 1 355 ? 16.344 9.438 -9.375 1 98.38 355 TRP A N 1
ATOM 2758 C CA . TRP A 1 355 ? 16.906 10.781 -9.289 1 98.38 355 TRP A CA 1
ATOM 2759 C C . TRP A 1 355 ? 16.672 11.375 -7.902 1 98.38 355 TRP A C 1
ATOM 2761 O O . TRP A 1 355 ? 15.578 11.828 -7.586 1 98.38 355 TRP A O 1
ATOM 2771 N N . ALA A 1 356 ? 17.766 11.461 -7.16 1 95.94 356 ALA A N 1
ATOM 2772 C CA . ALA A 1 356 ? 17.719 11.969 -5.793 1 95.94 356 ALA A CA 1
ATOM 2773 C C . ALA A 1 356 ? 18.656 13.156 -5.613 1 95.94 356 ALA A C 1
ATOM 2775 O O . ALA A 1 356 ? 19.484 13.164 -4.695 1 95.94 356 ALA A O 1
ATOM 2776 N N . THR A 1 357 ? 18.703 14.25 -6.43 1 83.88 357 THR A N 1
ATOM 2777 C CA . THR A 1 357 ? 19.75 15.25 -6.535 1 83.88 357 THR A CA 1
ATOM 2778 C C . THR A 1 357 ? 19.312 16.562 -5.895 1 83.88 357 THR A C 1
ATOM 2780 O O . THR A 1 357 ? 20.078 17.531 -5.871 1 83.88 357 THR A O 1
ATOM 2783 N N . GLY A 1 358 ? 18.203 16.891 -5.445 1 81.75 358 GLY A N 1
ATOM 2784 C CA . GLY A 1 358 ? 17.969 18.156 -4.77 1 81.75 358 GLY A CA 1
ATOM 2785 C C . GLY A 1 358 ? 16.531 18.625 -4.852 1 81.75 358 GLY A C 1
ATOM 2786 O O . GLY A 1 358 ? 15.672 17.906 -5.359 1 81.75 358 GLY A O 1
ATOM 2787 N N . ASN A 1 359 ? 16.453 19.938 -4.266 1 88.25 359 ASN A N 1
ATOM 2788 C CA . ASN A 1 359 ? 15.117 20.516 -4.102 1 88.25 359 ASN A CA 1
ATOM 2789 C C . ASN A 1 359 ? 14.93 21.734 -4.988 1 88.25 359 ASN A C 1
ATOM 2791 O O . ASN A 1 359 ? 15.883 22.484 -5.238 1 88.25 359 ASN A O 1
ATOM 2795 N N . GLY A 1 360 ? 13.781 21.875 -5.582 1 88.81 360 GLY A N 1
ATOM 2796 C CA . GLY A 1 360 ? 13.367 23.062 -6.32 1 88.81 360 GLY A CA 1
ATOM 2797 C C . GLY A 1 360 ? 12.109 23.703 -5.762 1 88.81 360 GLY A C 1
ATOM 2798 O O . GLY A 1 360 ? 11.367 23.062 -5.008 1 88.81 360 GLY A O 1
ATOM 2799 N N . GLY A 1 361 ? 11.93 25 -6.129 1 90.44 361 GLY A N 1
ATOM 2800 C CA . GLY A 1 361 ? 10.773 25.734 -5.641 1 90.44 361 GLY A CA 1
ATOM 2801 C C . GLY A 1 361 ? 9.469 25.25 -6.25 1 90.44 361 GLY A C 1
ATOM 2802 O O . GLY A 1 361 ? 9.445 24.75 -7.371 1 90.44 361 GLY A O 1
ATOM 2803 N N . ARG A 1 362 ? 8.414 25.391 -5.5 1 93.38 362 ARG A N 1
ATOM 2804 C CA . ARG A 1 362 ? 7.074 25.078 -5.992 1 93.38 362 ARG A CA 1
ATOM 2805 C C . ARG A 1 362 ? 6.418 26.328 -6.598 1 93.38 362 ARG A C 1
ATOM 2807 O O . ARG A 1 362 ? 6.809 27.453 -6.293 1 93.38 362 ARG A O 1
ATOM 2814 N N . GLU A 1 363 ? 5.402 26.141 -7.426 1 93.5 363 GLU A N 1
ATOM 2815 C CA . GLU A 1 363 ? 4.742 27.234 -8.133 1 93.5 363 GLU A CA 1
ATOM 2816 C C . GLU A 1 363 ? 4.121 28.219 -7.148 1 93.5 363 GLU A C 1
ATOM 2818 O O . GLU A 1 363 ? 4.156 29.438 -7.379 1 93.5 363 GLU A O 1
ATOM 2823 N N . ILE A 1 364 ? 3.598 27.766 -6.074 1 96 364 ILE A N 1
ATOM 2824 C CA . ILE A 1 364 ? 2.932 28.656 -5.117 1 96 364 ILE A CA 1
ATOM 2825 C C . ILE A 1 364 ? 3.963 29.531 -4.426 1 96 364 ILE A C 1
ATOM 2827 O O . ILE A 1 364 ? 3.678 30.688 -4.102 1 96 364 ILE A O 1
ATOM 2831 N N . THR A 1 365 ? 5.121 29.016 -4.207 1 95.62 365 THR A N 1
ATOM 2832 C CA . THR A 1 365 ? 6.191 29.797 -3.611 1 95.62 365 THR A CA 1
ATOM 2833 C C . THR A 1 365 ? 6.609 30.938 -4.543 1 95.62 365 THR A C 1
ATOM 2835 O O . THR A 1 365 ? 6.836 32.062 -4.094 1 95.62 365 THR A O 1
ATOM 2838 N N . LYS A 1 366 ? 6.676 30.641 -5.816 1 94.06 366 LYS A N 1
ATOM 2839 C CA . LYS A 1 366 ? 6.98 31.656 -6.82 1 94.06 366 LYS A CA 1
ATOM 2840 C C . LYS A 1 366 ? 5.883 32.719 -6.883 1 94.06 366 LYS A C 1
ATOM 2842 O O . LYS A 1 366 ? 6.168 33.906 -7.031 1 94.06 366 LYS A O 1
ATOM 2847 N N . ASN A 1 367 ? 4.664 32.219 -6.797 1 95.69 367 ASN A N 1
ATOM 2848 C CA . ASN A 1 367 ? 3.525 33.156 -6.805 1 95.69 367 ASN A CA 1
ATOM 2849 C C . ASN A 1 367 ? 3.592 34.125 -5.645 1 95.69 367 ASN A C 1
ATOM 2851 O O . ASN A 1 367 ? 3.432 35.344 -5.844 1 95.69 367 ASN A O 1
ATOM 2855 N N . ILE A 1 368 ? 3.902 33.688 -4.496 1 96.75 368 ILE A N 1
ATOM 2856 C CA . ILE A 1 368 ? 3.988 34.562 -3.314 1 96.75 368 ILE A CA 1
ATOM 2857 C C . ILE A 1 368 ? 5.148 35.531 -3.467 1 96.75 368 ILE A C 1
ATOM 2859 O O . ILE A 1 368 ? 4.988 36.719 -3.232 1 96.75 368 ILE A O 1
ATOM 2863 N N . ALA A 1 369 ? 6.238 35 -3.9 1 95.38 369 ALA A N 1
ATOM 2864 C CA . ALA A 1 369 ? 7.43 35.844 -4.062 1 95.38 369 ALA A CA 1
ATOM 2865 C C . ALA A 1 369 ? 7.18 36.969 -5.051 1 95.38 369 ALA A C 1
ATOM 2867 O O . ALA A 1 369 ? 7.66 38.094 -4.855 1 95.38 369 ALA A O 1
ATOM 2868 N N . GLY A 1 370 ? 6.449 36.656 -6.059 1 93.88 370 GLY A N 1
ATOM 2869 C CA . GLY A 1 370 ? 6.18 37.656 -7.098 1 93.88 370 GLY A CA 1
ATOM 2870 C C . GLY A 1 370 ? 5.285 38.781 -6.625 1 93.88 370 GLY A C 1
ATOM 2871 O O . GLY A 1 370 ? 5.23 39.844 -7.258 1 93.88 370 GLY A O 1
ATOM 2872 N N . GLN A 1 371 ? 4.648 38.656 -5.477 1 93.44 371 GLN A N 1
ATOM 2873 C CA . GLN A 1 371 ? 3.695 39.625 -4.98 1 93.44 371 GLN A CA 1
ATOM 2874 C C . GLN A 1 371 ? 4.305 40.469 -3.869 1 93.44 371 GLN A C 1
ATOM 2876 O O . GLN A 1 371 ? 3.695 41.438 -3.416 1 93.44 371 GLN A O 1
ATOM 2881 N N . LEU A 1 372 ? 5.465 40.125 -3.471 1 95.25 372 LEU A N 1
ATOM 2882 C CA . LEU A 1 372 ? 6.051 40.781 -2.305 1 95.25 372 LEU A CA 1
ATOM 2883 C C . LEU A 1 372 ? 7.316 41.531 -2.684 1 95.25 372 LEU A C 1
ATOM 2885 O O . LEU A 1 372 ? 8.102 41.062 -3.516 1 95.25 372 LEU A O 1
ATOM 2889 N N . ASP A 1 373 ? 7.488 42.594 -2.051 1 92.88 373 ASP A N 1
ATOM 2890 C CA . ASP A 1 373 ? 8.727 43.344 -2.223 1 92.88 373 ASP A CA 1
ATOM 2891 C C . ASP A 1 373 ? 9.891 42.688 -1.507 1 92.88 373 ASP A C 1
ATOM 2893 O O . ASP A 1 373 ? 9.703 42.062 -0.453 1 92.88 373 ASP A O 1
ATOM 2897 N N . GLY A 1 374 ? 11.031 42.719 -2.148 1 91.44 374 GLY A N 1
ATOM 2898 C CA . GLY A 1 374 ? 12.227 42.25 -1.484 1 91.44 374 GLY A CA 1
ATOM 2899 C C . GLY A 1 374 ? 12.531 40.781 -1.774 1 91.44 374 GLY A C 1
ATOM 2900 O O . GLY A 1 374 ? 13.516 40.219 -1.271 1 91.44 374 GLY A O 1
ATOM 2901 N N . GLN A 1 375 ? 11.727 40.219 -2.623 1 92.69 375 GLN A N 1
ATOM 2902 C CA . GLN A 1 375 ? 11.906 38.781 -2.953 1 92.69 375 GLN A CA 1
ATOM 2903 C C . GLN A 1 375 ? 12.727 38.625 -4.23 1 92.69 375 GLN A C 1
ATOM 2905 O O . GLN A 1 375 ? 12.195 38.25 -5.273 1 92.69 375 GLN A O 1
ATOM 2910 N N . THR A 1 376 ? 13.984 38.812 -4.293 1 81.69 376 THR A N 1
ATOM 2911 C CA . THR A 1 376 ? 14.852 38.875 -5.469 1 81.69 376 THR A CA 1
ATOM 2912 C C . THR A 1 376 ? 15.156 37.469 -5.984 1 81.69 376 THR A C 1
ATOM 2914 O O . THR A 1 376 ? 15.469 37.281 -7.16 1 81.69 376 THR A O 1
ATOM 2917 N N . PHE A 1 377 ? 15.172 36.375 -5.16 1 73.06 377 PHE A N 1
ATOM 2918 C CA . PHE A 1 377 ? 15.547 35.031 -5.562 1 73.06 377 PHE A CA 1
ATOM 2919 C C . PHE A 1 377 ? 14.344 34.094 -5.496 1 73.06 377 PHE A C 1
ATOM 2921 O O . PHE A 1 377 ? 14.453 33 -4.98 1 73.06 377 PHE A O 1
ATOM 2928 N N . ALA A 1 378 ? 13.375 34.531 -6.184 1 66.25 378 ALA A N 1
ATOM 2929 C CA . ALA A 1 378 ? 12.078 33.875 -6.035 1 66.25 378 ALA A CA 1
ATOM 2930 C C . ALA A 1 378 ? 12.125 32.438 -6.492 1 66.25 378 ALA A C 1
ATOM 2932 O O . ALA A 1 378 ? 11.383 31.594 -5.984 1 66.25 378 ALA A O 1
ATOM 2933 N N . ASN A 1 379 ? 13.016 32.125 -7.367 1 71.62 379 ASN A N 1
ATOM 2934 C CA . ASN A 1 379 ? 13.055 30.781 -7.949 1 71.62 379 ASN A CA 1
ATOM 2935 C C . ASN A 1 379 ? 13.688 29.766 -6.992 1 71.62 379 ASN A C 1
ATOM 2937 O O . ASN A 1 379 ? 13.5 28.562 -7.145 1 71.62 379 ASN A O 1
ATOM 2941 N N . ARG A 1 380 ? 14.297 30.25 -6.059 1 79.62 380 ARG A N 1
ATOM 2942 C CA . ARG A 1 380 ? 15.016 29.328 -5.18 1 79.62 380 ARG A CA 1
ATOM 2943 C C . ARG A 1 380 ? 14.297 29.172 -3.846 1 79.62 380 ARG A C 1
ATOM 2945 O O . ARG A 1 380 ? 14.586 28.25 -3.086 1 79.62 380 ARG A O 1
ATOM 2952 N N . GLY A 1 381 ? 13.375 30.078 -3.561 1 91.12 381 GLY A N 1
ATOM 2953 C CA . GLY A 1 381 ? 12.625 30.016 -2.316 1 91.12 381 GLY A CA 1
ATOM 2954 C C . GLY A 1 381 ? 12.305 31.391 -1.751 1 91.12 381 GLY A C 1
ATOM 2955 O O . GLY A 1 381 ? 12.828 32.406 -2.232 1 91.12 381 GLY A O 1
ATOM 2956 N N . LEU A 1 382 ? 11.539 31.438 -0.789 1 95.38 382 LEU A N 1
ATOM 2957 C CA . LEU A 1 382 ? 11.141 32.688 -0.162 1 95.38 382 LEU A CA 1
ATOM 2958 C C . LEU A 1 382 ? 12.234 33.219 0.76 1 95.38 382 LEU A C 1
ATOM 2960 O O . LEU A 1 382 ? 12.812 32.469 1.542 1 95.38 382 LEU A O 1
ATOM 2964 N N . LEU A 1 383 ? 12.516 34.5 0.587 1 95.31 383 LEU A N 1
ATOM 2965 C CA . LEU A 1 383 ? 13.398 35.156 1.539 1 95.31 383 LEU A CA 1
ATOM 2966 C C . LEU A 1 383 ? 12.641 35.594 2.793 1 95.31 383 LEU A C 1
ATOM 2968 O O . LEU A 1 383 ? 11.562 36.156 2.699 1 95.31 383 LEU A O 1
ATOM 2972 N N . ILE A 1 384 ? 13.234 35.25 3.945 1 95.25 384 ILE A N 1
ATOM 2973 C CA . ILE A 1 384 ? 12.562 35.531 5.211 1 95.25 384 ILE A CA 1
ATOM 2974 C C . ILE A 1 384 ? 13.508 36.281 6.141 1 95.25 384 ILE A C 1
ATOM 2976 O O . ILE A 1 384 ? 14.727 36.281 5.945 1 95.25 384 ILE A O 1
ATOM 2980 N N . ASP A 1 385 ? 12.961 36.969 7.109 1 94.25 385 ASP A N 1
ATOM 2981 C CA . ASP A 1 385 ? 13.773 37.625 8.117 1 94.25 385 ASP A CA 1
ATOM 2982 C C . ASP A 1 385 ? 14.07 36.688 9.297 1 94.25 385 ASP A C 1
ATOM 2984 O O . ASP A 1 385 ? 13.828 35.5 9.219 1 94.25 385 ASP A O 1
ATOM 2988 N N . GLU A 1 386 ? 14.633 37.156 10.32 1 94.88 386 GLU A N 1
ATOM 2989 C CA . GLU A 1 386 ? 15.094 36.344 11.445 1 94.88 386 GLU A CA 1
ATOM 2990 C C . GLU A 1 386 ? 13.922 35.875 12.297 1 94.88 386 GLU A C 1
ATOM 2992 O O . GLU A 1 386 ? 14.086 35 13.164 1 94.88 386 GLU A O 1
ATOM 2997 N N . TYR A 1 387 ? 12.742 36.406 12.039 1 96.38 387 TYR A N 1
ATOM 2998 C CA . TYR A 1 387 ? 11.547 35.969 12.75 1 96.38 387 TYR A CA 1
ATOM 2999 C C . TYR A 1 387 ? 10.672 35.094 11.852 1 96.38 387 TYR A C 1
ATOM 3001 O O . TYR A 1 387 ? 9.5 34.844 12.156 1 96.38 387 TYR A O 1
ATOM 3009 N N . LEU A 1 388 ? 11.148 34.656 10.711 1 97 388 LEU A N 1
ATOM 3010 C CA . LEU A 1 388 ? 10.539 33.75 9.742 1 97 388 LEU A CA 1
ATOM 3011 C C . LEU A 1 388 ? 9.453 34.438 8.945 1 97 388 LEU A C 1
ATOM 3013 O O . LEU A 1 388 ? 8.609 33.812 8.328 1 97 388 LEU A O 1
ATOM 3017 N N . LYS A 1 389 ? 9.438 35.719 8.984 1 96.75 389 LYS A N 1
ATOM 3018 C CA . LYS A 1 389 ? 8.508 36.5 8.18 1 96.75 389 LYS A CA 1
ATOM 3019 C C . LYS A 1 389 ? 9.047 36.719 6.758 1 96.75 389 LYS A C 1
ATOM 3021 O O . LYS A 1 389 ? 10.227 37 6.57 1 96.75 389 LYS A O 1
ATOM 3026 N N . ALA A 1 390 ? 8.133 36.5 5.809 1 96.5 390 ALA A N 1
ATOM 3027 C CA . ALA A 1 390 ? 8.539 36.781 4.43 1 96.5 390 ALA A CA 1
ATOM 3028 C C . ALA A 1 390 ? 8.859 38.25 4.227 1 96.5 390 ALA A C 1
ATOM 3030 O O . ALA A 1 390 ? 8.094 39.125 4.645 1 96.5 390 ALA A O 1
ATOM 3031 N N . LEU A 1 391 ? 9.961 38.469 3.564 1 95.56 391 LEU A N 1
ATOM 3032 C CA . LEU A 1 391 ? 10.305 39.875 3.273 1 95.56 391 LEU A CA 1
ATOM 3033 C C . LEU A 1 391 ? 9.219 40.531 2.422 1 95.56 391 LEU A C 1
ATOM 3035 O O . LEU A 1 391 ? 8.742 39.938 1.451 1 95.56 391 LEU A O 1
ATOM 3039 N N . GLY A 1 392 ? 8.828 41.688 2.844 1 95.31 392 GLY A N 1
ATOM 3040 C CA . GLY A 1 392 ? 7.816 42.406 2.094 1 95.31 392 GLY A CA 1
ATOM 3041 C C . GLY A 1 392 ? 6.422 42.25 2.658 1 95.31 392 GLY A C 1
ATOM 3042 O O . GLY A 1 392 ? 5.465 42.844 2.16 1 95.31 392 GLY A O 1
ATOM 3043 N N . SER A 1 393 ? 6.316 41.438 3.707 1 96.06 393 SER A N 1
ATOM 3044 C CA . SER A 1 393 ? 4.996 41.219 4.297 1 96.06 393 SER A CA 1
ATOM 3045 C C . SER A 1 393 ? 5.066 41.219 5.82 1 96.06 393 SER A C 1
ATOM 3047 O O . SER A 1 393 ? 6.059 40.75 6.395 1 96.06 393 SER A O 1
ATOM 3049 N N . ASP A 1 394 ? 3.984 41.656 6.406 1 95.44 394 ASP A N 1
ATOM 3050 C CA . ASP A 1 394 ? 3.881 41.594 7.863 1 95.44 394 ASP A CA 1
ATOM 3051 C C . ASP A 1 394 ? 2.959 40.469 8.305 1 95.44 394 ASP A C 1
ATOM 3053 O O . ASP A 1 394 ? 2.793 40.219 9.5 1 95.44 394 ASP A O 1
ATOM 3057 N N . SER A 1 395 ? 2.424 39.719 7.352 1 97.62 395 SER A N 1
ATOM 3058 C CA . SER A 1 395 ? 1.395 38.75 7.715 1 97.62 395 SER A CA 1
ATOM 3059 C C . SER A 1 395 ? 1.698 37.375 7.129 1 97.62 395 SER A C 1
ATOM 3061 O O . SER A 1 395 ? 0.966 36.406 7.375 1 97.62 395 SER A O 1
ATOM 3063 N N . ILE A 1 396 ? 2.789 37.281 6.359 1 98.5 396 ILE A N 1
ATOM 3064 C CA . ILE A 1 396 ? 3.123 36 5.734 1 98.5 396 ILE A CA 1
ATOM 3065 C C . ILE A 1 396 ? 4.43 35.469 6.32 1 98.5 396 ILE A C 1
ATOM 3067 O O . ILE A 1 396 ? 5.449 36.156 6.316 1 98.5 396 ILE A O 1
ATOM 3071 N N . PHE A 1 397 ? 4.332 34.281 6.863 1 98.44 397 PHE A N 1
ATOM 3072 C CA . PHE A 1 397 ? 5.484 33.562 7.383 1 98.44 397 PHE A CA 1
ATOM 3073 C C . PHE A 1 397 ? 5.82 32.375 6.492 1 98.44 397 PHE A C 1
ATOM 3075 O O . PHE A 1 397 ? 4.961 31.891 5.758 1 98.44 397 PHE A O 1
ATOM 3082 N N . ALA A 1 398 ? 7.066 31.953 6.5 1 97.69 398 ALA A N 1
ATOM 3083 C CA . ALA A 1 398 ? 7.473 30.797 5.719 1 97.69 398 ALA A CA 1
ATOM 3084 C C . ALA A 1 398 ? 8.461 29.922 6.5 1 97.69 398 ALA A C 1
ATOM 3086 O O . ALA A 1 398 ? 9.305 30.453 7.23 1 97.69 398 ALA A O 1
ATOM 3087 N N . LEU A 1 399 ? 8.312 28.562 6.312 1 96 399 LEU A N 1
ATOM 3088 C CA . LEU A 1 399 ? 9.094 27.578 7.043 1 96 399 LEU A CA 1
ATOM 3089 C C . LEU A 1 399 ? 9.617 26.5 6.102 1 96 399 LEU A C 1
ATOM 3091 O O . LEU A 1 399 ? 8.914 26.078 5.18 1 96 399 LEU A O 1
ATOM 3095 N N . GLY A 1 400 ? 10.852 26.031 6.422 1 96.31 400 GLY A N 1
ATOM 3096 C CA . GLY A 1 400 ? 11.344 24.812 5.801 1 96.31 400 GLY A CA 1
ATOM 3097 C C . GLY A 1 400 ? 11.891 25.031 4.406 1 96.31 400 GLY A C 1
ATOM 3098 O O . GLY A 1 400 ? 12.477 26.078 4.121 1 96.31 400 GLY A O 1
ATOM 3099 N N . ASP A 1 401 ? 11.688 24.016 3.547 1 95.31 401 ASP A N 1
ATOM 3100 C CA . ASP A 1 401 ? 12.406 23.906 2.283 1 95.31 401 ASP A CA 1
ATOM 3101 C C . ASP A 1 401 ? 11.859 24.891 1.251 1 95.31 401 ASP A C 1
ATOM 3103 O O . ASP A 1 401 ? 12.477 25.109 0.202 1 95.31 401 ASP A O 1
ATOM 3107 N N . CYS A 1 402 ? 10.758 25.547 1.532 1 96.31 402 CYS A N 1
ATOM 3108 C CA . CYS A 1 402 ? 10.234 26.531 0.599 1 96.31 402 CYS A CA 1
ATOM 3109 C C . CYS A 1 402 ? 10.945 27.875 0.77 1 96.31 402 CYS A C 1
ATOM 3111 O O . CYS A 1 402 ? 10.656 28.828 0.047 1 96.31 402 CYS A O 1
ATOM 3113 N N . THR A 1 403 ? 11.852 27.938 1.718 1 95.62 403 THR A N 1
ATOM 3114 C CA . THR A 1 403 ? 12.578 29.172 1.986 1 95.62 403 THR A CA 1
ATOM 3115 C C . THR A 1 403 ? 14.016 29.078 1.483 1 95.62 403 THR A C 1
ATOM 3117 O O . THR A 1 403 ? 14.523 27.984 1.239 1 95.62 403 THR A O 1
ATOM 3120 N N . LEU A 1 404 ? 14.539 30.188 1.199 1 91.5 404 LEU A N 1
ATOM 3121 C CA . LEU A 1 404 ? 15.961 30.297 0.881 1 91.5 404 LEU A CA 1
ATOM 3122 C C . LEU A 1 404 ? 16.719 30.969 2.023 1 91.5 404 LEU A C 1
ATOM 3124 O O . LEU A 1 404 ? 16.453 32.125 2.361 1 91.5 404 LEU A O 1
ATOM 3128 N N . SER A 1 405 ? 17.375 30.172 2.719 1 83.44 405 SER A N 1
ATOM 3129 C CA . SER A 1 405 ? 18.203 30.719 3.797 1 83.44 405 SER A CA 1
ATOM 3130 C C . SER A 1 405 ? 19.688 30.453 3.543 1 83.44 405 SER A C 1
ATOM 3132 O O . SER A 1 405 ? 20.062 29.375 3.084 1 83.44 405 SER A O 1
ATOM 3134 N N . LYS A 1 406 ? 20.438 31.438 3.748 1 77.38 406 LYS A N 1
ATOM 3135 C CA . LYS A 1 406 ? 21.891 31.25 3.662 1 77.38 406 LYS A CA 1
ATOM 3136 C C . LYS A 1 406 ? 22.438 30.609 4.934 1 77.38 406 LYS A C 1
ATOM 3138 O O . LYS A 1 406 ? 23.531 30.062 4.93 1 77.38 406 LYS A O 1
ATOM 3143 N N . LYS A 1 407 ? 21.656 30.656 5.91 1 83.25 407 LYS A N 1
ATOM 3144 C CA . LYS A 1 407 ? 22.125 30.234 7.223 1 83.25 407 LYS A CA 1
ATOM 3145 C C . LYS A 1 407 ? 21.781 28.781 7.504 1 83.25 407 LYS A C 1
ATOM 3147 O O . LYS A 1 407 ? 22.531 28.078 8.188 1 83.25 407 LYS A O 1
ATOM 3152 N N . TYR A 1 408 ? 20.703 28.422 6.996 1 87.5 408 TYR A N 1
ATOM 3153 C CA . TYR A 1 408 ? 20.234 27.094 7.383 1 87.5 408 TYR A CA 1
ATOM 3154 C C . TYR A 1 408 ? 20.031 26.203 6.16 1 87.5 408 TYR A C 1
ATOM 3156 O O . TYR A 1 408 ? 19.469 26.656 5.152 1 87.5 408 TYR A O 1
ATOM 3164 N N . ALA A 1 409 ? 20.516 24.969 6.293 1 86.06 409 ALA A N 1
ATOM 3165 C CA . ALA A 1 409 ? 20.297 23.984 5.238 1 86.06 409 ALA A CA 1
ATOM 3166 C C . ALA A 1 409 ? 18.828 23.531 5.223 1 86.06 409 ALA A C 1
ATOM 3168 O O . ALA A 1 409 ? 18.156 23.562 6.258 1 86.06 409 ALA A O 1
ATOM 3169 N N . PRO A 1 410 ? 18.297 23.156 4.09 1 89.38 410 PRO A N 1
ATOM 3170 C CA . PRO A 1 410 ? 16.922 22.656 3.99 1 89.38 410 PRO A CA 1
ATOM 3171 C C . PRO A 1 410 ? 16.75 21.234 4.52 1 89.38 410 PRO A C 1
ATOM 3173 O O . PRO A 1 410 ? 16.781 20.281 3.744 1 89.38 410 PRO A O 1
ATOM 3176 N N . THR A 1 411 ? 16.594 21.062 5.781 1 91.88 411 THR A N 1
ATOM 3177 C CA . THR A 1 411 ? 16.469 19.75 6.426 1 91.88 411 THR A CA 1
ATOM 3178 C C . THR A 1 411 ? 15.18 19.688 7.246 1 91.88 411 THR A C 1
ATOM 3180 O O . THR A 1 411 ? 14.609 20.703 7.613 1 91.88 411 THR A O 1
ATOM 3183 N N . ALA A 1 412 ? 14.82 18.453 7.492 1 94.31 412 ALA A N 1
ATOM 3184 C CA . ALA A 1 412 ? 13.672 18.203 8.359 1 94.31 412 ALA A CA 1
ATOM 3185 C C . ALA A 1 412 ? 13.883 18.828 9.734 1 94.31 412 ALA A C 1
ATOM 3187 O O . ALA A 1 412 ? 12.953 19.375 10.328 1 94.31 412 ALA A O 1
ATOM 3188 N N . GLN A 1 413 ? 15.039 18.844 10.219 1 93.44 413 GLN A N 1
ATOM 3189 C CA . GLN A 1 413 ? 15.383 19.359 11.539 1 93.44 413 GLN A CA 1
ATOM 3190 C C . GLN A 1 413 ? 15.133 20.859 11.617 1 93.44 413 GLN A C 1
ATOM 3192 O O . GLN A 1 413 ? 14.562 21.344 12.602 1 93.44 413 GLN A O 1
ATOM 3197 N N . VAL A 1 414 ? 15.57 21.531 10.609 1 96.06 414 VAL A N 1
ATOM 3198 C CA . VAL A 1 414 ? 15.391 22.984 10.586 1 96.06 414 VAL A CA 1
ATOM 3199 C C . VAL A 1 414 ? 13.898 23.312 10.531 1 96.06 414 VAL A C 1
ATOM 3201 O O . VAL A 1 414 ? 13.414 24.125 11.32 1 96.06 414 VAL A O 1
ATOM 3204 N N . ALA A 1 415 ? 13.203 22.672 9.625 1 97.75 415 ALA A N 1
ATOM 3205 C CA . ALA A 1 415 ? 11.773 22.906 9.469 1 97.75 415 ALA A CA 1
ATOM 3206 C C . ALA A 1 415 ? 11.023 22.641 10.766 1 97.75 415 ALA A C 1
ATOM 3208 O O . ALA A 1 415 ? 10.156 23.406 11.172 1 97.75 415 ALA A O 1
ATOM 3209 N N . TYR A 1 416 ? 11.391 21.562 11.406 1 97.81 416 TYR A N 1
ATOM 3210 C CA . TYR A 1 416 ? 10.758 21.156 12.656 1 97.81 416 TYR A CA 1
ATOM 3211 C C . TYR A 1 416 ? 10.953 22.219 13.734 1 97.81 416 TYR A C 1
ATOM 3213 O O . TYR A 1 416 ? 9.992 22.609 14.406 1 97.81 416 TYR A O 1
ATOM 3221 N N . GLN A 1 417 ? 12.148 22.75 13.906 1 97.75 417 GLN A N 1
ATOM 3222 C CA . GLN A 1 417 ? 12.445 23.75 14.922 1 97.75 417 GLN A CA 1
ATOM 3223 C C . GLN A 1 417 ? 11.805 25.094 14.578 1 97.75 417 GLN A C 1
ATOM 3225 O O . GLN A 1 417 ? 11.383 25.828 15.469 1 97.75 417 GLN A O 1
ATOM 3230 N N . GLU A 1 418 ? 11.75 25.328 13.297 1 98.31 418 GLU A N 1
ATOM 3231 C CA . GLU A 1 418 ? 11.055 26.547 12.875 1 98.31 418 GLU A CA 1
ATOM 3232 C C . GLU A 1 418 ? 9.586 26.5 13.266 1 98.31 418 GLU A C 1
ATOM 3234 O O . GLU A 1 418 ? 9.023 27.516 13.688 1 98.31 418 GLU A O 1
ATOM 3239 N N . GLY A 1 419 ? 9.008 25.344 13.117 1 98.62 419 GLY A N 1
ATOM 3240 C CA . GLY A 1 419 ? 7.617 25.188 13.523 1 98.62 419 GLY A CA 1
ATOM 3241 C C . GLY A 1 419 ? 7.398 25.469 15 1 98.62 419 GLY A C 1
ATOM 3242 O O . GLY A 1 419 ? 6.453 26.156 15.383 1 98.62 419 GLY A O 1
ATOM 3243 N N . ILE A 1 420 ? 8.258 24.984 15.812 1 98.31 420 ILE A N 1
ATOM 3244 C CA . ILE A 1 420 ? 8.188 25.203 17.25 1 98.31 420 ILE A CA 1
ATOM 3245 C C . ILE A 1 420 ? 8.328 26.688 17.562 1 98.31 420 ILE A C 1
ATOM 3247 O O . ILE A 1 420 ? 7.551 27.25 18.344 1 98.31 420 ILE A O 1
ATOM 3251 N N . TYR A 1 421 ? 9.266 27.297 16.922 1 98.38 421 TYR A N 1
ATOM 3252 C CA . TYR A 1 421 ? 9.531 28.719 17.125 1 98.38 421 TYR A CA 1
ATOM 3253 C C . TYR A 1 421 ? 8.312 29.547 16.766 1 98.38 421 TYR A C 1
ATOM 3255 O O . TYR A 1 421 ? 7.914 30.438 17.516 1 98.38 421 TYR A O 1
ATOM 3263 N N . LEU A 1 422 ? 7.789 29.266 15.633 1 98.69 422 LEU A N 1
ATOM 3264 C CA . LEU A 1 422 ? 6.676 30.062 15.141 1 98.69 422 LEU A CA 1
ATOM 3265 C C . LEU A 1 422 ? 5.465 29.922 16.062 1 98.69 422 LEU A C 1
ATOM 3267 O O . LEU A 1 422 ? 4.711 30.891 16.25 1 98.69 422 LEU A O 1
ATOM 3271 N N . ALA A 1 423 ? 5.234 28.719 16.594 1 98.69 423 ALA A N 1
ATOM 3272 C CA . ALA A 1 423 ? 4.152 28.516 17.562 1 98.69 423 ALA A CA 1
ATOM 3273 C C . ALA A 1 423 ? 4.312 29.438 18.766 1 98.69 423 ALA A C 1
ATOM 3275 O O . ALA A 1 423 ? 3.344 30.047 19.219 1 98.69 423 ALA A O 1
ATOM 3276 N N . LYS A 1 424 ? 5.527 29.562 19.234 1 97.75 424 LYS A N 1
ATOM 3277 C CA . LYS A 1 424 ? 5.812 30.453 20.359 1 97.75 424 LYS A CA 1
ATOM 3278 C C . LYS A 1 424 ? 5.582 31.906 19.984 1 97.75 424 LYS A C 1
ATOM 3280 O O . LYS A 1 424 ? 5.039 32.688 20.781 1 97.75 424 LYS A O 1
ATOM 3285 N N . LEU A 1 425 ? 6.008 32.219 18.812 1 97.75 425 LEU A N 1
ATOM 3286 C CA . LEU A 1 425 ? 5.809 33.594 18.344 1 97.75 425 LEU A CA 1
ATOM 3287 C C . LEU A 1 425 ? 4.324 33.938 18.266 1 97.75 425 LEU A C 1
ATOM 3289 O O . LEU A 1 425 ? 3.904 35 18.688 1 97.75 425 LEU A O 1
ATOM 3293 N N . PHE A 1 426 ? 3.51 33.031 17.734 1 98.31 426 PHE A N 1
ATOM 3294 C CA . PHE A 1 426 ? 2.074 33.25 17.594 1 98.31 426 PHE A CA 1
ATOM 3295 C C . PHE A 1 426 ? 1.419 33.375 18.969 1 98.31 426 PHE A C 1
ATOM 3297 O O . PHE A 1 426 ? 0.453 34.125 19.141 1 98.31 426 PHE A O 1
ATOM 3304 N N . LYS A 1 427 ? 1.938 32.625 19.906 1 97.25 427 LYS A N 1
ATOM 3305 C CA . LYS A 1 427 ? 1.441 32.75 21.281 1 97.25 427 LYS A CA 1
ATOM 3306 C C . LYS A 1 427 ? 1.645 34.188 21.812 1 97.25 427 LYS A C 1
ATOM 3308 O O . LYS A 1 427 ? 0.741 34.75 22.406 1 97.25 427 LYS A O 1
ATOM 3313 N N . ASN A 1 428 ? 2.756 34.719 21.516 1 96.44 428 ASN A N 1
ATOM 3314 C CA . ASN A 1 428 ? 3.062 36.094 21.938 1 96.44 428 ASN A CA 1
ATOM 3315 C C . ASN A 1 428 ? 2.211 37.094 21.203 1 96.44 428 ASN A C 1
ATOM 3317 O O . ASN A 1 428 ? 1.745 38.094 21.797 1 96.44 428 ASN A O 1
ATOM 3321 N N . LEU A 1 429 ? 2.049 36.875 19.953 1 97.19 429 LEU A N 1
ATOM 3322 C CA . LEU A 1 429 ? 1.225 37.781 19.156 1 97.19 429 LEU A CA 1
ATOM 3323 C C . LEU A 1 429 ? -0.215 37.781 19.656 1 97.19 429 LEU A C 1
ATOM 3325 O O . LEU A 1 429 ? -0.868 38.844 19.672 1 97.19 429 LEU A O 1
ATOM 3329 N N . ALA A 1 430 ? -0.667 36.625 20.047 1 97.44 430 ALA A N 1
ATOM 3330 C CA . ALA A 1 430 ? -2.01 36.562 20.609 1 97.44 430 ALA A CA 1
ATOM 3331 C C . ALA A 1 430 ? -2.113 37.375 21.906 1 97.44 430 ALA A C 1
ATOM 3333 O O . ALA A 1 430 ? -3.123 38.031 22.141 1 97.44 430 ALA A O 1
ATOM 3334 N N . LYS A 1 431 ? -1.117 37.312 22.703 1 96.56 431 LYS A N 1
ATOM 3335 C CA . LYS A 1 431 ? -1.083 38.094 23.938 1 96.56 431 LYS A CA 1
ATOM 3336 C C . LYS A 1 431 ? -1.1 39.594 23.625 1 96.56 431 LYS A C 1
ATOM 3338 O O . LYS A 1 431 ? -1.79 40.375 24.312 1 96.56 431 LYS A O 1
ATOM 3343 N N . ILE A 1 432 ? -0.342 39.938 22.703 1 96.69 432 ILE A N 1
ATOM 3344 C CA . ILE A 1 432 ? -0.284 41.344 22.312 1 96.69 432 ILE A CA 1
ATOM 3345 C C . ILE A 1 432 ? -1.668 41.812 21.875 1 96.69 432 ILE A C 1
ATOM 3347 O O . ILE A 1 432 ? -2.123 42.875 22.281 1 96.69 432 ILE A O 1
ATOM 3351 N N . ASP A 1 433 ? -2.316 41 21.078 1 96.5 433 ASP A N 1
ATOM 3352 C CA . ASP A 1 433 ? -3.658 41.344 20.625 1 96.5 433 ASP A CA 1
ATOM 3353 C C . ASP A 1 433 ? -4.625 41.469 21.797 1 96.5 433 ASP A C 1
ATOM 3355 O O . ASP A 1 433 ? -5.465 42.375 21.812 1 96.5 433 ASP A O 1
ATOM 3359 N N . SER A 1 434 ? -4.52 40.594 22.734 1 96.5 434 SER A N 1
ATOM 3360 C CA . SER A 1 434 ? -5.371 40.625 23.922 1 96.5 434 SER A CA 1
ATOM 3361 C C . SER A 1 434 ? -5.125 41.906 24.734 1 96.5 434 SER A C 1
ATOM 3363 O O . SER A 1 434 ? -6.074 42.562 25.172 1 96.5 434 SER A O 1
ATOM 3365 N N . TYR A 1 435 ? -3.908 42.312 24.859 1 96.06 435 TYR A N 1
ATOM 3366 C CA . TYR A 1 435 ? -3.561 43.531 25.609 1 96.06 435 TYR A CA 1
ATOM 3367 C C . TYR A 1 435 ? -4.02 44.781 24.875 1 96.06 435 TYR A C 1
ATOM 3369 O O . TYR A 1 435 ? -4.469 45.75 25.5 1 96.06 435 TYR A O 1
ATOM 3377 N N . LYS A 1 436 ? -3.85 44.719 23.641 1 95.94 436 LYS A N 1
ATOM 3378 C CA . LYS A 1 436 ? -4.316 45.875 22.859 1 95.94 436 LYS A CA 1
ATOM 3379 C C . LYS A 1 436 ? -5.828 46.031 22.984 1 95.94 436 LYS A C 1
ATOM 3381 O O . LYS A 1 436 ? -6.32 47.156 23.062 1 95.94 436 LYS A O 1
ATOM 3386 N N . TYR A 1 437 ? -6.5 44.938 22.984 1 95.62 437 TYR A N 1
ATOM 3387 C CA . TYR A 1 437 ? -7.945 45 23.188 1 95.62 437 TYR A CA 1
ATOM 3388 C C . TYR A 1 437 ? -8.289 45.531 24.562 1 95.62 437 TYR A C 1
ATOM 3390 O O . TYR A 1 437 ? -9.195 46.344 24.719 1 95.62 437 TYR A O 1
ATOM 3398 N N . GLU A 1 438 ? -7.578 45.094 25.531 1 94.56 438 GLU A N 1
ATOM 3399 C CA . GLU A 1 438 ? -7.75 45.594 26.906 1 94.56 438 GLU A CA 1
ATOM 3400 C C . GLU A 1 438 ? -7.457 47.094 26.984 1 94.56 438 GLU A C 1
ATOM 3402 O O . GLU A 1 438 ? -8.188 47.812 27.656 1 94.56 438 GLU A O 1
ATOM 3407 N N . LEU A 1 439 ? -6.43 47.469 26.359 1 94.62 439 LEU A N 1
ATOM 3408 C CA . LEU A 1 439 ? -6.02 48.875 26.359 1 94.62 439 LEU A CA 1
ATOM 3409 C C . LEU A 1 439 ? -7.125 49.75 25.781 1 94.62 439 LEU A C 1
ATOM 3411 O O . LEU A 1 439 ? -7.402 50.844 26.328 1 94.62 439 LEU A O 1
ATOM 3415 N N . ASN A 1 440 ? -7.73 49.25 24.766 1 93.38 440 ASN A N 1
ATOM 3416 C CA . ASN A 1 440 ? -8.781 50 24.094 1 93.38 440 ASN A CA 1
ATOM 3417 C C . ASN A 1 440 ? -10.047 50.094 24.938 1 93.38 440 ASN A C 1
ATOM 3419 O O . ASN A 1 440 ? -10.875 50.969 24.734 1 93.38 440 ASN A O 1
ATOM 3423 N N . ASN A 1 441 ? -10.164 49.188 25.969 1 91.19 441 ASN A N 1
ATOM 3424 C CA . ASN A 1 441 ? -11.367 49.156 26.797 1 91.19 441 ASN A CA 1
ATOM 3425 C C . ASN A 1 441 ? -11.086 49.688 28.203 1 91.19 441 ASN A C 1
ATOM 3427 O O . ASN A 1 441 ? -11.914 49.531 29.109 1 91.19 441 ASN A O 1
ATOM 3431 N N . THR A 1 442 ? -9.891 50.188 28.297 1 90.25 442 THR A N 1
ATOM 3432 C CA . THR A 1 442 ? -9.492 50.75 29.578 1 90.25 442 THR A CA 1
ATOM 3433 C C . THR A 1 442 ? -9.531 52.25 29.547 1 90.25 442 THR A C 1
ATOM 3435 O O . THR A 1 442 ? -9.039 52.875 28.594 1 90.25 442 THR A O 1
ATOM 3438 N N . VAL A 1 443 ? -10.062 52.906 30.625 1 89.62 443 VAL A N 1
ATOM 3439 C CA . VAL A 1 443 ? -10.227 54.344 30.656 1 89.62 443 VAL A CA 1
ATOM 3440 C C . VAL A 1 443 ? -9.18 54.969 31.562 1 89.62 443 VAL A C 1
ATOM 3442 O O . VAL A 1 443 ? -8.609 56.031 31.25 1 89.62 443 VAL A O 1
ATOM 3445 N N . GLU A 1 444 ? -8.852 54.312 32.656 1 91.94 444 GLU A N 1
ATOM 3446 C CA . GLU A 1 444 ? -7.945 54.844 33.688 1 91.94 444 GLU A CA 1
ATOM 3447 C C . GLU A 1 444 ? -6.512 54.906 33.156 1 91.94 444 GLU A C 1
ATOM 3449 O O . GLU A 1 444 ? -5.98 53.906 32.688 1 91.94 444 GLU A O 1
ATOM 3454 N N . ALA A 1 445 ? -5.832 56.031 33.312 1 90.75 445 ALA A N 1
ATOM 3455 C CA . ALA A 1 445 ? -4.496 56.281 32.781 1 90.75 445 ALA A CA 1
ATOM 3456 C C . ALA A 1 445 ? -3.465 55.375 33.438 1 90.75 445 ALA A C 1
ATOM 3458 O O . ALA A 1 445 ? -2.553 54.875 32.75 1 90.75 445 ALA A O 1
ATOM 3459 N N . SER A 1 446 ? -3.643 55.188 34.656 1 91.56 446 SER A N 1
ATOM 3460 C CA . SER A 1 446 ? -2.695 54.344 35.344 1 91.56 446 SER A CA 1
ATOM 3461 C C . SER A 1 446 ? -2.756 52.906 34.844 1 91.56 446 SER A C 1
ATOM 3463 O O . SER A 1 446 ? -1.723 52.25 34.719 1 91.56 446 SER A O 1
ATOM 3465 N N . GLU A 1 447 ? -3.906 52.469 34.562 1 92.44 447 GLU A N 1
ATOM 3466 C CA . GLU A 1 447 ? -4.098 51.125 34.062 1 92.44 447 GLU A CA 1
ATOM 3467 C C . GLU A 1 447 ? -3.607 51 32.625 1 92.44 447 GLU A C 1
ATOM 3469 O O . GLU A 1 447 ? -3.076 49.969 32.219 1 92.44 447 GLU A O 1
ATOM 3474 N N . LYS A 1 448 ? -3.754 51.938 31.844 1 93.94 448 LYS A N 1
ATOM 3475 C CA . LYS A 1 448 ? -3.264 51.969 30.469 1 93.94 448 LYS A CA 1
ATOM 3476 C C . LYS A 1 448 ? -1.742 51.844 30.422 1 93.94 448 LYS A C 1
ATOM 3478 O O . LYS A 1 448 ? -1.196 51.125 29.578 1 93.94 448 LYS A O 1
ATOM 3483 N N . ALA A 1 449 ? -1.127 52.562 31.297 1 93.94 449 ALA A N 1
ATOM 3484 C CA . ALA A 1 449 ? 0.331 52.5 31.359 1 93.94 449 ALA A CA 1
ATOM 3485 C C . ALA A 1 449 ? 0.811 51.094 31.703 1 93.94 449 ALA A C 1
ATOM 3487 O O . ALA A 1 449 ? 1.832 50.656 31.188 1 93.94 449 ALA A O 1
ATOM 3488 N N . ARG A 1 450 ? 0.055 50.469 32.531 1 94.38 450 ARG A N 1
ATOM 3489 C CA . ARG A 1 450 ? 0.393 49.094 32.938 1 94.38 450 ARG A CA 1
ATOM 3490 C C . ARG A 1 450 ? 0.251 48.156 31.75 1 94.38 450 ARG A C 1
ATOM 3492 O O . ARG A 1 450 ? 1.117 47.281 31.516 1 94.38 450 ARG A O 1
ATOM 3499 N N . VAL A 1 451 ? -0.784 48.312 31 1 95.06 451 VAL A N 1
ATOM 3500 C CA . VAL A 1 451 ? -1.054 47.438 29.859 1 95.06 451 VAL A CA 1
ATOM 3501 C C . VAL A 1 451 ? -0.012 47.688 28.766 1 95.06 451 VAL A C 1
ATOM 3503 O O . VAL A 1 451 ? 0.46 46.75 28.125 1 95.06 451 VAL A O 1
ATOM 3506 N N . LEU A 1 452 ? 0.341 48.875 28.578 1 94.75 452 LEU A N 1
ATOM 3507 C CA . LEU A 1 452 ? 1.351 49.25 27.594 1 94.75 452 LEU A CA 1
ATOM 3508 C C . LEU A 1 452 ? 2.699 48.625 27.938 1 94.75 452 LEU A C 1
ATOM 3510 O O . LEU A 1 452 ? 3.439 48.188 27.062 1 94.75 452 LEU A O 1
ATOM 3514 N N . SER A 1 453 ? 2.977 48.625 29.203 1 94.62 453 SER A N 1
ATOM 3515 C CA . SER A 1 453 ? 4.211 48 29.656 1 94.62 453 SER A CA 1
ATOM 3516 C C . SER A 1 453 ? 4.199 46.5 29.391 1 94.62 453 SER A C 1
ATOM 3518 O O . SER A 1 453 ? 5.234 45.906 29.062 1 94.62 453 SER A O 1
ATOM 3520 N N . LYS A 1 454 ? 3.104 45.906 29.547 1 93.69 454 LYS A N 1
ATOM 3521 C CA . LYS A 1 454 ? 2.953 44.5 29.25 1 93.69 454 LYS A CA 1
ATOM 3522 C C . LYS A 1 454 ? 3.168 44.219 27.766 1 93.69 454 LYS A C 1
ATOM 3524 O O . LYS A 1 454 ? 3.811 43.219 27.391 1 93.69 454 LYS A O 1
ATOM 3529 N N . ILE A 1 455 ? 2.611 45.031 26.938 1 94.31 455 ILE A N 1
ATOM 3530 C CA . ILE A 1 455 ? 2.754 44.906 25.5 1 94.31 455 ILE A CA 1
ATOM 3531 C C . ILE A 1 455 ? 4.23 44.969 25.109 1 94.31 455 ILE A C 1
ATOM 3533 O O . ILE A 1 455 ? 4.715 44.188 24.297 1 94.31 455 ILE A O 1
ATOM 3537 N N . ASP A 1 456 ? 4.918 45.938 25.672 1 93.25 456 ASP A N 1
ATOM 3538 C CA . ASP A 1 456 ? 6.336 46.125 25.375 1 93.25 456 ASP A CA 1
ATOM 3539 C C . ASP A 1 456 ? 7.148 44.875 25.766 1 93.25 456 ASP A C 1
ATOM 3541 O O . ASP A 1 456 ? 8.062 44.469 25.047 1 93.25 456 ASP A O 1
ATOM 3545 N N . LYS A 1 457 ? 6.797 44.312 26.797 1 92.06 457 LYS A N 1
ATOM 3546 C CA . LYS A 1 457 ? 7.516 43.156 27.281 1 92.06 457 LYS A CA 1
ATOM 3547 C C . LYS A 1 457 ? 7.312 41.938 26.375 1 92.06 457 LYS A C 1
ATOM 3549 O O . LYS A 1 457 ? 8.258 41.219 26.078 1 92.06 457 LYS A O 1
ATOM 3554 N N . VAL A 1 458 ? 6.145 41.812 25.906 1 91.19 458 VAL A N 1
ATOM 3555 C CA . VAL A 1 458 ? 5.816 40.625 25.109 1 91.19 458 VAL A CA 1
ATOM 3556 C C . VAL A 1 458 ? 6.223 40.844 23.656 1 91.19 458 VAL A C 1
ATOM 3558 O O . VAL A 1 458 ? 6.363 39.875 22.891 1 91.19 458 VAL A O 1
ATOM 3561 N N . SER A 1 459 ? 6.426 42.062 23.344 1 90.81 459 SER A N 1
ATOM 3562 C CA . SER A 1 459 ? 6.793 42.375 21.953 1 90.81 459 SER A CA 1
ATOM 3563 C C . SER A 1 459 ? 8.281 42.188 21.719 1 90.81 459 SER A C 1
ATOM 3565 O O . SER A 1 459 ? 8.75 42.281 20.578 1 90.81 459 SER A O 1
ATOM 3567 N N . ASN A 1 460 ? 9 41.875 22.719 1 90 460 ASN A N 1
ATOM 3568 C CA . ASN A 1 460 ? 10.43 41.625 22.562 1 90 460 ASN A CA 1
ATOM 3569 C C . ASN A 1 460 ? 10.703 40.156 22.219 1 90 460 ASN A C 1
ATOM 3571 O O . ASN A 1 460 ? 11.078 39.375 23.078 1 90 460 ASN A O 1
ATOM 3575 N N . PHE A 1 461 ? 10.609 39.938 20.891 1 90.5 461 PHE A N 1
ATOM 3576 C CA . PHE A 1 461 ? 10.797 38.562 20.406 1 90.5 461 PHE A CA 1
ATOM 3577 C C . PHE A 1 461 ? 12.281 38.25 20.234 1 90.5 461 PHE A C 1
ATOM 3579 O O . PHE A 1 461 ? 13.047 39.094 19.766 1 90.5 461 PHE A O 1
ATOM 3586 N N . GLU A 1 462 ? 12.68 37.062 20.625 1 94.06 462 GLU A N 1
ATOM 3587 C CA . GLU A 1 462 ? 14 36.594 20.219 1 94.06 462 GLU A CA 1
ATOM 3588 C C . GLU A 1 462 ? 13.977 36.031 18.797 1 94.06 462 GLU A C 1
ATOM 3590 O O . GLU A 1 462 ? 13.016 35.375 18.406 1 94.06 462 GLU A O 1
ATOM 3595 N N . PRO A 1 463 ? 15.016 36.344 18.062 1 95.88 463 PRO A N 1
ATOM 3596 C CA . PRO A 1 463 ? 15.062 35.781 16.703 1 95.88 463 PRO A CA 1
ATOM 3597 C C . PRO A 1 463 ? 15.195 34.25 16.719 1 95.88 463 PRO A C 1
ATOM 3599 O O . PRO A 1 463 ? 15.602 33.688 17.719 1 95.88 463 PRO A O 1
ATOM 3602 N N . PHE A 1 464 ? 14.828 33.656 15.609 1 97 464 PHE A N 1
ATOM 3603 C CA . PHE A 1 464 ? 14.969 32.219 15.461 1 97 464 PHE A CA 1
ATOM 3604 C C . PHE A 1 464 ? 16.438 31.812 15.469 1 97 464 PHE A C 1
ATOM 3606 O O . PHE A 1 464 ? 17.25 32.406 14.75 1 97 464 PHE A O 1
ATOM 3613 N N . GLN A 1 465 ? 16.781 30.828 16.281 1 94.81 465 GLN A N 1
ATOM 3614 C CA . GLN A 1 465 ? 18.109 30.234 16.344 1 94.81 465 GLN A CA 1
ATOM 3615 C C . GLN A 1 465 ? 18.031 28.719 16.172 1 94.81 465 GLN A C 1
ATOM 3617 O O . GLN A 1 465 ? 17.438 28.016 17 1 94.81 465 GLN A O 1
ATOM 3622 N N . TYR A 1 466 ? 18.625 28.297 15.156 1 93.75 466 TYR A N 1
ATOM 3623 C CA . TYR A 1 466 ? 18.656 26.859 14.859 1 93.75 466 TYR A CA 1
ATOM 3624 C C . TYR A 1 466 ? 19.719 26.156 15.688 1 93.75 466 TYR A C 1
ATOM 3626 O O . TYR A 1 466 ? 20.844 26.656 15.812 1 93.75 466 TYR A O 1
ATOM 3634 N N . VAL A 1 467 ? 19.359 25.016 16.266 1 91.31 467 VAL A N 1
ATOM 3635 C CA . VAL A 1 467 ? 20.312 24.156 16.969 1 91.31 467 VAL A CA 1
ATOM 3636 C C . VAL A 1 467 ? 20.516 22.859 16.188 1 91.31 467 VAL A C 1
ATOM 3638 O O . VAL A 1 467 ? 19.594 22.062 16.047 1 91.31 467 VAL A O 1
ATOM 3641 N N . HIS A 1 468 ? 21.688 22.688 15.742 1 89.56 468 HIS A N 1
ATOM 3642 C CA . HIS A 1 468 ? 22.031 21.484 14.984 1 89.56 468 HIS A CA 1
ATOM 3643 C C . HIS A 1 468 ? 22.281 20.297 15.922 1 89.56 468 HIS A C 1
ATOM 3645 O O . HIS A 1 468 ? 23.219 20.312 16.719 1 89.56 468 HIS A O 1
ATOM 3651 N N . LEU A 1 469 ? 21.516 19.266 15.742 1 86.88 469 LEU A N 1
ATOM 3652 C CA . LEU A 1 469 ? 21.609 18.125 16.656 1 86.88 469 LEU A CA 1
ATOM 3653 C C . LEU A 1 469 ? 22.484 17.031 16.062 1 86.88 469 LEU A C 1
ATOM 3655 O O . LEU A 1 469 ? 22.906 16.109 16.766 1 86.88 469 LEU A O 1
ATOM 3659 N N . GLY A 1 470 ? 22.734 17.125 14.789 1 87.19 470 GLY A N 1
ATOM 3660 C CA . GLY A 1 470 ? 23.531 16.125 14.109 1 87.19 470 GLY A CA 1
ATOM 3661 C C . GLY A 1 470 ? 22.891 15.586 12.852 1 87.19 470 GLY A C 1
ATOM 3662 O O . GLY A 1 470 ? 21.781 16 12.492 1 87.19 470 GLY A O 1
ATOM 3663 N N . ALA A 1 471 ? 23.703 14.758 12.188 1 88.75 471 ALA A N 1
ATOM 3664 C CA . ALA A 1 471 ? 23.234 14.117 10.961 1 88.75 471 ALA A CA 1
ATOM 3665 C C . ALA A 1 471 ? 23.453 12.609 11.016 1 88.75 471 ALA A C 1
ATOM 3667 O O . ALA A 1 471 ? 24.438 12.141 11.586 1 88.75 471 ALA A O 1
ATOM 3668 N N . LEU A 1 472 ? 22.516 11.914 10.578 1 90.94 472 LEU A N 1
ATOM 3669 C CA . LEU A 1 472 ? 22.562 10.461 10.492 1 90.94 472 LEU A CA 1
ATOM 3670 C C . LEU A 1 472 ? 22.312 9.984 9.07 1 90.94 472 LEU A C 1
ATOM 3672 O O . LEU A 1 472 ? 21.594 10.648 8.312 1 90.94 472 LEU A O 1
ATOM 3676 N N . ALA A 1 473 ? 22.875 8.844 8.727 1 92.5 473 ALA A N 1
ATOM 3677 C CA . ALA A 1 473 ? 22.578 8.234 7.438 1 92.5 473 ALA A CA 1
ATOM 3678 C C . ALA A 1 473 ? 22.828 6.727 7.469 1 92.5 473 ALA A C 1
ATOM 3680 O O . ALA A 1 473 ? 23.875 6.281 7.938 1 92.5 473 ALA A O 1
ATOM 3681 N N . TYR A 1 474 ? 21.812 6.023 7.078 1 92.38 474 TYR A N 1
ATOM 3682 C CA . TYR A 1 474 ? 22.016 4.598 6.832 1 92.38 474 TYR A CA 1
ATOM 3683 C C . TYR A 1 474 ? 22.859 4.371 5.582 1 92.38 474 TYR A C 1
ATOM 3685 O O . TYR A 1 474 ? 22.672 5.047 4.566 1 92.38 474 TYR A O 1
ATOM 3693 N N . ILE A 1 475 ? 23.828 3.361 5.648 1 91.75 475 ILE A N 1
ATOM 3694 C CA . ILE A 1 475 ? 24.719 3.232 4.496 1 91.75 475 ILE A CA 1
ATOM 3695 C C . ILE A 1 475 ? 24.734 1.781 4.023 1 91.75 475 ILE A C 1
ATOM 3697 O O . ILE A 1 475 ? 25.641 1.38 3.279 1 91.75 475 ILE A O 1
ATOM 3701 N N . GLY A 1 476 ? 23.828 0.927 4.535 1 89.12 476 GLY A N 1
ATOM 3702 C CA . GLY A 1 476 ? 23.719 -0.439 4.051 1 89.12 476 GLY A CA 1
ATOM 3703 C C . GLY A 1 476 ? 24.344 -1.455 4.984 1 89.12 476 GLY A C 1
ATOM 3704 O O . GLY A 1 476 ? 25.188 -1.105 5.816 1 89.12 476 GLY A O 1
ATOM 3705 N N . SER A 1 477 ? 23.859 -2.695 4.898 1 89.19 477 SER A N 1
ATOM 3706 C CA . SER A 1 477 ? 24.406 -3.846 5.609 1 89.19 477 SER A CA 1
ATOM 3707 C C . SER A 1 477 ? 24.391 -3.621 7.117 1 89.19 477 SER A C 1
ATOM 3709 O O . SER A 1 477 ? 25.391 -3.861 7.793 1 89.19 477 SER A O 1
ATOM 3711 N N . GLU A 1 478 ? 23.375 -3.023 7.52 1 87.31 478 GLU A N 1
ATOM 3712 C CA . GLU A 1 478 ? 23.156 -2.77 8.938 1 87.31 478 GLU A CA 1
ATOM 3713 C C . GLU A 1 478 ? 24.266 -1.903 9.531 1 87.31 478 GLU A C 1
ATOM 3715 O O . GLU A 1 478 ? 24.766 -2.193 10.609 1 87.31 478 GLU A O 1
ATOM 3720 N N . ARG A 1 479 ? 24.75 -0.962 8.742 1 88.81 479 ARG A N 1
ATOM 3721 C CA . ARG A 1 479 ? 25.688 0.058 9.172 1 88.81 479 ARG A CA 1
ATOM 3722 C C . ARG A 1 479 ? 25.156 1.458 8.906 1 88.81 479 ARG A C 1
ATOM 3724 O O . ARG A 1 479 ? 24.406 1.669 7.949 1 88.81 479 ARG A O 1
ATOM 3731 N N . ALA A 1 480 ? 25.438 2.34 9.75 1 91.5 480 ALA A N 1
ATOM 3732 C CA . ALA A 1 480 ? 25.062 3.744 9.625 1 91.5 480 ALA A CA 1
ATOM 3733 C C . ALA A 1 480 ? 26.203 4.66 10.055 1 91.5 480 ALA A C 1
ATOM 3735 O O . ALA A 1 480 ? 27.203 4.199 10.609 1 91.5 480 ALA A O 1
ATOM 3736 N N . VAL A 1 481 ? 26.125 5.918 9.648 1 90 481 VAL A N 1
ATOM 3737 C CA . VAL A 1 481 ? 27.062 6.945 10.102 1 90 481 VAL A CA 1
ATOM 3738 C C . VAL A 1 481 ? 26.297 8.031 10.867 1 90 481 VAL A C 1
ATOM 3740 O O . VAL A 1 481 ? 25.141 8.32 10.562 1 90 481 VAL A O 1
ATOM 3743 N N . ALA A 1 482 ? 26.969 8.523 11.805 1 89.38 482 ALA A N 1
ATOM 3744 C CA . ALA A 1 482 ? 26.422 9.57 12.656 1 89.38 482 ALA A CA 1
ATOM 3745 C C . ALA A 1 482 ? 27.438 10.672 12.914 1 89.38 482 ALA A C 1
ATOM 3747 O O . ALA A 1 482 ? 28.562 10.398 13.32 1 89.38 482 ALA A O 1
ATOM 3748 N N . ASP A 1 483 ? 27.062 11.844 12.547 1 89 483 ASP A N 1
ATOM 3749 C CA . ASP A 1 483 ? 27.812 13.055 12.883 1 89 483 ASP A CA 1
ATOM 3750 C C . ASP A 1 483 ? 27.031 13.914 13.883 1 89 483 ASP A C 1
ATOM 3752 O O . ASP A 1 483 ? 26.172 14.711 13.484 1 89 483 ASP A O 1
ATOM 3756 N N . LEU A 1 484 ? 27.391 13.688 15.18 1 84.56 484 LEU A N 1
ATOM 3757 C CA . LEU A 1 484 ? 26.578 14.273 16.25 1 84.56 484 LEU A CA 1
ATOM 3758 C C . LEU A 1 484 ? 27.25 15.531 16.812 1 84.56 484 LEU A C 1
ATOM 3760 O O . LEU A 1 484 ? 28.484 15.625 16.828 1 84.56 484 LEU A O 1
ATOM 3764 N N . SER A 1 485 ? 26.438 16.516 17.047 1 77.69 485 SER A N 1
ATOM 3765 C CA . SER A 1 485 ? 26.938 17.75 17.641 1 77.69 485 SER A CA 1
ATOM 3766 C C . SER A 1 485 ? 26.312 17.969 19.016 1 77.69 485 SER A C 1
ATOM 3768 O O . SER A 1 485 ? 25.109 17.797 19.203 1 77.69 485 SER A O 1
ATOM 3770 N N . TRP A 1 486 ? 27.109 17.828 20.016 1 65.94 486 TRP A N 1
ATOM 3771 C CA . TRP A 1 486 ? 26.625 18.156 21.344 1 65.94 486 TRP A CA 1
ATOM 3772 C C . TRP A 1 486 ? 27.219 19.484 21.828 1 65.94 486 TRP A C 1
ATOM 3774 O O . TRP A 1 486 ? 28.406 19.578 22.125 1 65.94 486 TRP A O 1
ATOM 3784 N N . GLY A 1 487 ? 26.5 20.469 22.125 1 58.22 487 GLY A N 1
ATOM 3785 C CA . GLY A 1 487 ? 26.953 21.797 22.531 1 58.22 487 GLY A CA 1
ATOM 3786 C C . GLY A 1 487 ? 27.969 22.391 21.578 1 58.22 487 GLY A C 1
ATOM 3787 O O . GLY A 1 487 ? 27.953 22.109 20.375 1 58.22 487 GLY A O 1
ATOM 3788 N N . ASN A 1 488 ? 28.734 23.562 21.797 1 51.84 488 ASN A N 1
ATOM 3789 C CA . ASN A 1 488 ? 29.781 24.203 21.016 1 51.84 488 ASN A CA 1
ATOM 3790 C C . ASN A 1 488 ? 31.047 23.344 20.969 1 51.84 488 ASN A C 1
ATOM 3792 O O . ASN A 1 488 ? 32.031 23.734 20.359 1 51.84 488 ASN A O 1
ATOM 3796 N N . TRP A 1 489 ? 31.016 22.203 21.562 1 50.5 489 TRP A N 1
ATOM 3797 C CA . TRP A 1 489 ? 32.375 21.75 21.812 1 50.5 489 TRP A CA 1
ATOM 3798 C C . TRP A 1 489 ? 32.594 20.359 21.219 1 50.5 489 TRP A C 1
ATOM 3800 O O . TRP A 1 489 ? 33.75 19.984 20.953 1 50.5 489 TRP A O 1
ATOM 3810 N N . SER A 1 490 ? 31.5 19.328 21.312 1 58.09 490 SER A N 1
ATOM 3811 C CA . SER A 1 490 ? 32 17.984 21.016 1 58.09 490 SER A CA 1
ATOM 3812 C C . SER A 1 490 ? 31.281 17.359 19.828 1 58.09 490 SER A C 1
ATOM 3814 O O . SER A 1 490 ? 30.047 17.453 19.719 1 58.09 490 SER A O 1
ATOM 3816 N N . LYS A 1 491 ? 32.156 17.219 18.781 1 66.94 491 LYS A N 1
ATOM 3817 C CA . LYS A 1 491 ? 31.688 16.469 17.609 1 66.94 491 LYS A CA 1
ATOM 3818 C C . LYS A 1 491 ? 32.125 15 17.688 1 66.94 491 LYS A C 1
ATOM 3820 O O . LYS A 1 491 ? 33.25 14.703 18.031 1 66.94 491 LYS A O 1
ATOM 3825 N N . LEU A 1 492 ? 31.016 14.125 17.734 1 70.31 492 LEU A N 1
ATOM 3826 C CA . LEU A 1 492 ? 31.281 12.688 17.734 1 70.31 492 LEU A CA 1
ATOM 3827 C C . LEU A 1 492 ? 30.906 12.055 16.406 1 70.31 492 LEU A C 1
ATOM 3829 O O . LEU A 1 492 ? 29.797 12.258 15.914 1 70.31 492 LEU A O 1
ATOM 3833 N N . SER A 1 493 ? 31.906 11.492 15.734 1 77.25 493 SER A N 1
ATOM 3834 C CA . SER A 1 493 ? 31.719 10.789 14.477 1 77.25 493 SER A CA 1
ATOM 3835 C C . SER A 1 493 ? 31.781 9.281 14.664 1 77.25 493 SER A C 1
ATOM 3837 O O . SER A 1 493 ? 32.812 8.742 15.094 1 77.25 493 SER A O 1
ATOM 3839 N N . LEU A 1 494 ? 30.625 8.555 14.453 1 77.75 494 LEU A N 1
ATOM 3840 C CA . LEU A 1 494 ? 30.531 7.117 14.664 1 77.75 494 LEU A CA 1
ATOM 3841 C C . LEU A 1 494 ? 30.062 6.41 13.398 1 77.75 494 LEU A C 1
ATOM 3843 O O . LEU A 1 494 ? 29.281 6.961 12.617 1 77.75 494 LEU A O 1
ATOM 3847 N N . GLY A 1 495 ? 30.734 5.305 13.18 1 80.31 495 GLY A N 1
ATOM 3848 C CA . GLY A 1 495 ? 30.312 4.457 12.078 1 80.31 495 GLY A CA 1
ATOM 3849 C C . GLY A 1 495 ? 30.266 2.984 12.438 1 80.31 495 GLY A C 1
ATOM 3850 O O . GLY A 1 495 ? 30.938 2.547 13.375 1 80.31 495 GLY A O 1
ATOM 3851 N N . GLY A 1 496 ? 29.234 2.246 11.852 1 82.81 496 GLY A N 1
ATOM 3852 C CA . GLY A 1 496 ? 29.234 0.803 12.031 1 82.81 496 GLY A CA 1
ATOM 3853 C C . GLY A 1 496 ? 27.906 0.266 12.531 1 82.81 496 GLY A C 1
ATOM 3854 O O . GLY A 1 496 ? 26.875 0.936 12.422 1 82.81 496 GLY A O 1
ATOM 3855 N N . SER A 1 497 ? 27.906 -0.899 13.094 1 84.5 497 SER A N 1
ATOM 3856 C CA . SER A 1 497 ? 26.688 -1.623 13.484 1 84.5 497 SER A CA 1
ATOM 3857 C C . SER A 1 497 ? 26.078 -1.035 14.75 1 84.5 497 SER A C 1
ATOM 3859 O O . SER A 1 497 ? 24.859 -1.007 14.898 1 84.5 497 SER A O 1
ATOM 3861 N N . LEU A 1 498 ? 26.906 -0.605 15.602 1 84.25 498 LEU A N 1
ATOM 3862 C CA . LEU A 1 498 ? 26.375 0.04 16.797 1 84.25 498 LEU A CA 1
ATOM 3863 C C . LEU A 1 498 ? 25.703 1.358 16.438 1 84.25 498 LEU A C 1
ATOM 3865 O O . LEU A 1 498 ? 24.672 1.706 17.031 1 84.25 498 LEU A O 1
ATOM 3869 N N . THR A 1 499 ? 26.344 1.991 15.516 1 84.19 499 THR A N 1
ATOM 3870 C CA . THR A 1 499 ? 25.766 3.242 15.047 1 84.19 499 THR A CA 1
ATOM 3871 C C . THR A 1 499 ? 24.438 2.988 14.344 1 84.19 499 THR A C 1
ATOM 3873 O O . THR A 1 499 ? 23.516 3.807 14.422 1 84.19 499 THR A O 1
ATOM 3876 N N . PHE A 1 500 ? 24.391 1.834 13.82 1 90 500 PHE A N 1
ATOM 3877 C CA . PHE A 1 500 ? 23.125 1.429 13.195 1 90 500 PHE A CA 1
ATOM 3878 C C . PHE A 1 500 ? 22.016 1.317 14.227 1 90 500 PHE A C 1
ATOM 3880 O O . PHE A 1 500 ? 20.891 1.775 13.992 1 90 500 PHE A O 1
ATOM 3887 N N . LEU A 1 501 ? 22.219 0.8 15.32 1 90 501 LEU A N 1
ATOM 3888 C CA . LEU A 1 501 ? 21.234 0.689 16.391 1 90 501 LEU A CA 1
ATOM 3889 C C . LEU A 1 501 ? 20.844 2.066 16.922 1 90 501 LEU A C 1
ATOM 3891 O O . LEU A 1 501 ? 19.688 2.309 17.234 1 90 501 LEU A O 1
ATOM 3895 N N . PHE A 1 502 ? 21.828 2.912 16.984 1 89.12 502 PHE A N 1
ATOM 3896 C CA . PHE A 1 502 ? 21.562 4.289 17.391 1 89.12 502 PHE A CA 1
ATOM 3897 C C . PHE A 1 502 ? 20.672 4.98 16.359 1 89.12 502 PHE A C 1
ATOM 3899 O O . PH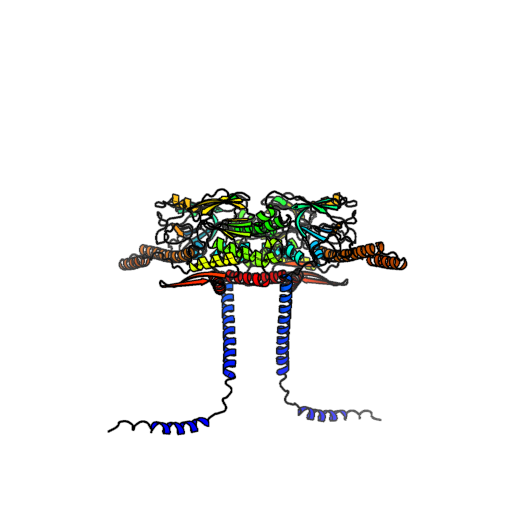E A 1 502 ? 19.719 5.68 16.719 1 89.12 502 PHE A O 1
ATOM 3906 N N . TRP A 1 503 ? 21.078 4.859 15.133 1 91.62 503 TRP A N 1
ATOM 3907 C CA . TRP A 1 503 ? 20.281 5.395 14.031 1 91.62 503 TRP A CA 1
ATOM 3908 C C . TRP A 1 503 ? 18.828 4.945 14.133 1 91.62 503 TRP A C 1
ATOM 3910 O O . TRP A 1 503 ? 17.922 5.766 14.055 1 91.62 503 TRP A O 1
ATOM 3920 N N . LYS A 1 504 ? 18.594 3.678 14.352 1 93.69 504 LYS A N 1
ATOM 3921 C CA . LYS A 1 504 ? 17.234 3.139 14.492 1 93.69 504 LYS A CA 1
ATOM 3922 C C . LYS A 1 504 ? 16.516 3.783 15.664 1 93.69 504 LYS A C 1
ATOM 3924 O O . LYS A 1 504 ? 15.367 4.219 15.523 1 93.69 504 LYS A O 1
ATOM 3929 N N . SER A 1 505 ? 17.156 3.85 16.766 1 92.81 505 SER A N 1
ATOM 3930 C CA . SER A 1 505 ? 16.547 4.41 17.969 1 92.81 505 SER A CA 1
ATOM 3931 C C . SER A 1 505 ? 16.219 5.891 17.781 1 92.81 505 SER A C 1
ATOM 3933 O O . SER A 1 505 ? 15.148 6.348 18.188 1 92.81 505 SER A O 1
ATOM 3935 N N . ALA A 1 506 ? 17.125 6.59 17.172 1 91.19 506 ALA A N 1
ATOM 3936 C CA . ALA A 1 506 ? 16.938 8.016 16.938 1 91.19 506 ALA A CA 1
ATOM 3937 C C . ALA A 1 506 ? 15.734 8.273 16.047 1 91.19 506 ALA A C 1
ATOM 3939 O O . ALA A 1 506 ? 14.898 9.125 16.344 1 91.19 506 ALA A O 1
ATOM 3940 N N . TYR A 1 507 ? 15.664 7.535 15.016 1 92.88 507 TYR A N 1
ATOM 3941 C CA . TYR A 1 507 ? 14.586 7.766 14.055 1 92.88 507 TYR A CA 1
ATOM 3942 C C . TYR A 1 507 ? 13.242 7.359 14.641 1 92.88 507 TYR A C 1
ATOM 3944 O O . TYR A 1 507 ? 12.219 8 14.383 1 92.88 507 TYR A O 1
ATOM 3952 N N . VAL A 1 508 ? 13.219 6.309 15.453 1 94.12 508 VAL A N 1
ATOM 3953 C CA . VAL A 1 508 ? 11.984 5.949 16.156 1 94.12 508 VAL A CA 1
ATOM 3954 C C . VAL A 1 508 ? 11.57 7.086 17.078 1 94.12 508 VAL A C 1
ATOM 3956 O O . VAL A 1 508 ? 10.398 7.465 17.125 1 94.12 508 VAL A O 1
ATOM 3959 N N . GLY A 1 509 ? 12.508 7.648 17.781 1 91.88 509 GLY A N 1
ATOM 3960 C CA . GLY A 1 509 ? 12.242 8.758 18.672 1 91.88 509 GLY A CA 1
ATOM 3961 C C . GLY A 1 509 ? 11.734 10 17.969 1 91.88 509 GLY A C 1
ATOM 3962 O O . GLY A 1 509 ? 10.984 10.789 18.547 1 91.88 509 GLY A O 1
ATOM 3963 N N . MET A 1 510 ? 12.109 10.094 16.734 1 91.44 510 MET A N 1
ATOM 3964 C CA . MET A 1 510 ? 11.789 11.305 15.984 1 91.44 510 MET A CA 1
ATOM 3965 C C . MET A 1 510 ? 10.406 11.195 15.352 1 91.44 510 MET A C 1
ATOM 3967 O O . MET A 1 510 ? 9.852 12.195 14.891 1 91.44 510 MET A O 1
ATOM 3971 N N . CYS A 1 511 ? 9.867 9.984 15.289 1 92.19 511 CYS A N 1
ATOM 3972 C CA . CYS A 1 511 ? 8.508 9.859 14.781 1 92.19 511 CYS A CA 1
ATOM 3973 C C . CYS A 1 511 ? 7.535 10.688 15.609 1 92.19 511 CYS A C 1
ATOM 3975 O O . CYS A 1 511 ? 7.668 10.766 16.828 1 92.19 511 CYS A O 1
ATOM 3977 N N . LEU A 1 512 ? 6.527 11.227 14.969 1 88.44 512 LEU A N 1
ATOM 3978 C CA . LEU A 1 512 ? 5.719 12.25 15.633 1 88.44 512 LEU A CA 1
ATOM 3979 C C . LEU A 1 512 ? 4.543 11.617 16.359 1 88.44 512 LEU A C 1
ATOM 3981 O O . LEU A 1 512 ? 3.789 12.312 17.062 1 88.44 512 LEU A O 1
ATOM 3985 N N . SER A 1 513 ? 4.281 10.305 16.219 1 92.62 513 SER A N 1
ATOM 3986 C CA . SER A 1 513 ? 3.234 9.617 16.969 1 92.62 513 SER A CA 1
ATOM 3987 C C . SER A 1 513 ? 3.738 8.289 17.516 1 92.62 513 SER A C 1
ATOM 3989 O O . SER A 1 513 ? 4.66 7.688 16.969 1 92.62 513 SER A O 1
ATOM 3991 N N . PHE A 1 514 ? 3.174 7.902 18.609 1 93.94 514 PHE A N 1
ATOM 3992 C CA . PHE A 1 514 ? 3.516 6.609 19.203 1 93.94 514 PHE A CA 1
ATOM 3993 C C . PHE A 1 514 ? 3.084 5.473 18.281 1 93.94 514 PHE A C 1
ATOM 3995 O O . PHE A 1 514 ? 3.746 4.434 18.219 1 93.94 514 PHE A O 1
ATOM 4002 N N . ARG A 1 515 ? 2.012 5.672 17.594 1 94.31 515 ARG A N 1
ATOM 4003 C CA . ARG A 1 515 ? 1.586 4.703 16.578 1 94.31 515 ARG A CA 1
ATOM 4004 C C . ARG A 1 515 ? 2.691 4.445 15.57 1 94.31 515 ARG A C 1
ATOM 4006 O O . ARG A 1 515 ? 3.062 3.295 15.32 1 94.31 515 ARG A O 1
ATOM 4013 N N . ASN A 1 516 ? 3.203 5.516 15.031 1 95.94 516 ASN A N 1
ATOM 4014 C CA . ASN A 1 516 ? 4.246 5.379 14.023 1 95.94 516 ASN A CA 1
ATOM 4015 C C . ASN A 1 516 ? 5.512 4.754 14.602 1 95.94 516 ASN A C 1
ATOM 4017 O O . ASN A 1 516 ? 6.18 3.965 13.93 1 95.94 516 ASN A O 1
ATOM 4021 N N . ARG A 1 517 ? 5.82 5.121 15.844 1 96.5 517 ARG A N 1
ATOM 4022 C CA . ARG A 1 517 ? 6.969 4.512 16.516 1 96.5 517 ARG A CA 1
ATOM 4023 C C . ARG A 1 517 ? 6.82 2.998 16.594 1 96.5 517 ARG A C 1
ATOM 4025 O O . ARG A 1 517 ? 7.742 2.262 16.219 1 96.5 517 ARG A O 1
ATOM 4032 N N . CYS A 1 518 ? 5.691 2.568 17 1 95.88 518 CYS A N 1
ATOM 4033 C CA . CYS A 1 518 ? 5.426 1.143 17.141 1 95.88 518 CYS A CA 1
ATOM 4034 C C . CYS A 1 518 ? 5.438 0.446 15.789 1 95.88 518 CYS A C 1
ATOM 4036 O O . CYS A 1 518 ? 6.02 -0.632 15.648 1 95.88 518 CYS A O 1
ATOM 4038 N N . LEU A 1 519 ? 4.816 1.078 14.828 1 96.62 519 LEU A N 1
ATOM 4039 C CA . LEU A 1 519 ? 4.688 0.452 13.516 1 96.62 519 LEU A CA 1
ATOM 4040 C C . LEU A 1 519 ? 6.051 0.308 12.852 1 96.62 519 LEU A C 1
ATOM 4042 O O . LEU A 1 519 ? 6.332 -0.71 12.211 1 96.62 519 LEU A O 1
ATOM 4046 N N . VAL A 1 520 ? 6.934 1.32 12.945 1 97.56 520 VAL A N 1
ATOM 4047 C CA . VAL A 1 520 ? 8.273 1.252 12.367 1 97.56 520 VAL A CA 1
ATOM 4048 C C . VAL A 1 520 ? 9.055 0.118 13.023 1 97.56 520 VAL A C 1
ATOM 4050 O O . VAL A 1 520 ? 9.695 -0.682 12.336 1 97.56 520 VAL A O 1
ATOM 4053 N N . CYS A 1 521 ? 8.977 0.02 14.344 1 96.69 521 CYS A N 1
ATOM 4054 C CA . CYS A 1 521 ? 9.641 -1.067 15.055 1 96.69 521 CYS A CA 1
ATOM 4055 C C . CYS A 1 521 ? 9.125 -2.422 14.586 1 96.69 521 CYS A C 1
ATOM 4057 O O . CYS A 1 521 ? 9.906 -3.35 14.367 1 96.69 521 CYS A O 1
ATOM 4059 N N . LEU A 1 522 ? 7.848 -2.49 14.406 1 96.5 522 LEU A N 1
ATOM 4060 C CA . LEU A 1 522 ? 7.234 -3.73 13.953 1 96.5 522 LEU A CA 1
ATOM 4061 C C . LEU A 1 522 ? 7.711 -4.082 12.547 1 96.5 522 LEU A C 1
ATOM 4063 O O . LEU A 1 522 ? 7.938 -5.258 12.234 1 96.5 522 LEU A O 1
ATOM 4067 N N . ASP A 1 523 ? 7.824 -3.109 11.703 1 97.19 523 ASP A N 1
ATOM 4068 C CA . ASP A 1 523 ? 8.305 -3.354 10.344 1 97.19 523 ASP A CA 1
ATOM 4069 C C . ASP A 1 523 ? 9.719 -3.932 10.359 1 97.19 523 ASP A C 1
ATOM 4071 O O . ASP A 1 523 ? 10.008 -4.883 9.633 1 97.19 523 ASP A O 1
ATOM 4075 N N . TRP A 1 524 ? 10.594 -3.291 11.148 1 96.75 524 TRP A N 1
ATOM 4076 C CA . TRP A 1 524 ? 11.953 -3.797 11.25 1 96.75 524 TRP A CA 1
ATOM 4077 C C . TRP A 1 524 ? 11.969 -5.227 11.781 1 96.75 524 TRP A C 1
ATOM 4079 O O . TRP A 1 524 ? 12.742 -6.062 11.312 1 96.75 524 TRP A O 1
ATOM 4089 N N . MET A 1 525 ? 11.102 -5.562 12.727 1 95.31 525 MET A N 1
ATOM 4090 C CA . MET A 1 525 ? 10.977 -6.922 13.242 1 95.31 525 MET A CA 1
ATOM 4091 C C . MET A 1 525 ? 10.5 -7.879 12.156 1 95.31 525 MET A C 1
ATOM 4093 O O . MET A 1 525 ? 11.031 -8.984 12.023 1 95.31 525 MET A O 1
ATOM 4097 N N . LYS A 1 526 ? 9.539 -7.496 11.398 1 95.75 526 LYS A N 1
ATOM 4098 C CA . LYS A 1 526 ? 9.023 -8.312 10.305 1 95.75 526 LYS A CA 1
ATOM 4099 C C . LYS A 1 526 ? 10.125 -8.656 9.305 1 95.75 526 LYS A C 1
ATOM 4101 O O . LYS A 1 526 ? 10.234 -9.797 8.859 1 95.75 526 LYS A O 1
ATOM 4106 N N . VAL A 1 527 ? 10.891 -7.637 8.938 1 95.12 527 VAL A N 1
ATOM 4107 C CA . VAL A 1 527 ? 11.969 -7.863 7.977 1 95.12 527 VAL A CA 1
ATOM 4108 C C . VAL A 1 527 ? 12.961 -8.867 8.547 1 95.12 527 VAL A C 1
ATOM 4110 O O . VAL A 1 527 ? 13.438 -9.75 7.824 1 95.12 527 VAL A O 1
ATOM 4113 N N . SER A 1 528 ? 13.242 -8.727 9.836 1 93.5 528 SER A N 1
ATOM 4114 C CA . SER A 1 528 ? 14.188 -9.625 10.484 1 93.5 528 SER A CA 1
ATOM 4115 C C . SER A 1 528 ? 13.664 -11.055 10.516 1 93.5 528 SER A C 1
ATOM 4117 O O . SER A 1 528 ? 14.43 -12.008 10.406 1 93.5 528 SER A O 1
ATOM 4119 N N . ILE A 1 529 ? 12.352 -11.188 10.633 1 92.94 529 ILE A N 1
ATOM 4120 C CA . ILE A 1 529 ? 11.742 -12.5 10.82 1 92.94 529 ILE A CA 1
ATOM 4121 C C . ILE A 1 529 ? 11.398 -13.102 9.461 1 92.94 529 ILE A C 1
ATOM 4123 O O . ILE A 1 529 ? 11.664 -14.281 9.219 1 92.94 529 ILE A O 1
ATOM 4127 N N . PHE A 1 530 ? 10.836 -12.344 8.547 1 93.31 530 PHE A N 1
ATOM 4128 C CA . PHE A 1 530 ? 10.25 -12.891 7.332 1 93.31 530 PHE A CA 1
ATOM 4129 C C . PHE A 1 530 ? 11.07 -12.492 6.109 1 93.31 530 PHE A C 1
ATOM 4131 O O . PHE A 1 530 ? 10.898 -13.055 5.027 1 93.31 530 PHE A O 1
ATOM 4138 N N . GLY A 1 531 ? 11.992 -11.531 6.238 1 93.31 531 GLY A N 1
ATOM 4139 C CA . GLY A 1 531 ? 12.578 -10.898 5.066 1 93.31 531 GLY A CA 1
ATOM 4140 C C . GLY A 1 531 ? 11.656 -9.891 4.406 1 93.31 531 GLY A C 1
ATOM 4141 O O . GLY A 1 531 ? 10.555 -9.633 4.902 1 93.31 531 GLY A O 1
ATOM 4142 N N . ARG A 1 532 ? 12.18 -9.211 3.398 1 93.44 532 ARG A N 1
ATOM 4143 C CA . ARG A 1 532 ? 11.398 -8.242 2.639 1 93.44 532 ARG A CA 1
ATOM 4144 C C . ARG A 1 532 ? 10.523 -8.938 1.603 1 93.44 532 ARG A C 1
ATOM 4146 O O . ARG A 1 532 ? 10.914 -9.961 1.039 1 93.44 532 ARG A O 1
ATOM 4153 N N . ASP A 1 533 ? 9.336 -8.367 1.437 1 88.44 533 ASP A N 1
ATOM 4154 C CA . ASP A 1 533 ? 8.375 -8.922 0.493 1 88.44 533 ASP A CA 1
ATOM 4155 C C . ASP A 1 533 ? 8.805 -8.672 -0.949 1 88.44 533 ASP A C 1
ATOM 4157 O O . ASP A 1 533 ? 9.312 -7.594 -1.271 1 88.44 533 ASP A O 1
ATOM 4161 N N . SER A 1 534 ? 8.602 -9.688 -1.842 1 85.88 534 SER A N 1
ATOM 4162 C CA . SER A 1 534 ? 9.016 -9.531 -3.232 1 85.88 534 SER A CA 1
ATOM 4163 C C . SER A 1 534 ? 7.816 -9.344 -4.152 1 85.88 534 SER A C 1
ATOM 4165 O O . SER A 1 534 ? 7.938 -9.461 -5.371 1 85.88 534 SER A O 1
ATOM 4167 N N . SER A 1 535 ? 6.641 -9.078 -3.578 1 86.56 535 SER A N 1
ATOM 4168 C CA . SER A 1 535 ? 5.504 -8.68 -4.402 1 86.56 535 SER A CA 1
ATOM 4169 C C . SER A 1 535 ? 5.625 -7.23 -4.859 1 86.56 535 SER A C 1
ATOM 4171 O O . SER A 1 535 ? 6.324 -6.434 -4.23 1 86.56 535 SER A O 1
ATOM 4173 N N . LYS A 1 536 ? 4.969 -6.918 -6 1 83.69 536 LYS A N 1
ATOM 4174 C CA . LYS A 1 536 ? 5.059 -5.566 -6.551 1 83.69 536 LYS A CA 1
ATOM 4175 C C . LYS A 1 536 ? 4.129 -4.609 -5.809 1 83.69 536 LYS A C 1
ATOM 4177 O O . LYS A 1 536 ? 4.281 -3.391 -5.906 1 83.69 536 LYS A O 1
ATOM 4182 N N . GLU A 1 537 ? 3.205 -5.137 -5.043 1 80.38 537 GLU A N 1
ATOM 4183 C CA . GLU A 1 537 ? 2.217 -4.301 -4.371 1 80.38 537 GLU A CA 1
ATOM 4184 C C . GLU A 1 537 ? 2.691 -3.9 -2.977 1 80.38 537 GLU A C 1
ATOM 4186 O O . GLU A 1 537 ? 3.453 -4.633 -2.34 1 80.38 537 GLU A O 1
ATOM 4191 N N . MET B 1 1 ? -49.031 -68.25 67 1 23.67 1 MET B N 1
ATOM 4192 C CA . MET B 1 1 ? -47.875 -67.625 67.688 1 23.67 1 MET B CA 1
ATOM 4193 C C . MET B 1 1 ? -47.625 -66.25 67.125 1 23.67 1 MET B C 1
ATOM 4195 O O . MET B 1 1 ? -47.781 -66 65.875 1 23.67 1 MET B O 1
ATOM 4199 N N . SER B 1 2 ? -47.594 -65.188 68 1 27.81 2 SER B N 1
ATOM 4200 C CA . SER B 1 2 ? -47.906 -63.75 68.188 1 27.81 2 SER B CA 1
ATOM 4201 C C . SER B 1 2 ? -46.75 -62.875 67.625 1 27.81 2 SER B C 1
ATOM 4203 O O . SER B 1 2 ? -45.594 -63.062 68 1 27.81 2 SER B O 1
ATOM 4205 N N . PRO B 1 3 ? -46.812 -62.344 66.312 1 28.91 3 PRO B N 1
ATOM 4206 C CA . PRO B 1 3 ? -45.844 -61.875 65.312 1 28.91 3 PRO B CA 1
ATOM 4207 C C . PRO B 1 3 ? -45.062 -60.656 65.812 1 28.91 3 PRO B C 1
ATOM 4209 O O . PRO B 1 3 ? -44.281 -60.062 65.062 1 28.91 3 PRO B O 1
ATOM 4212 N N . LEU B 1 4 ? -45.406 -60 67 1 26.89 4 LEU B N 1
ATOM 4213 C CA . LEU B 1 4 ? -45.125 -58.625 67.312 1 26.89 4 LEU B CA 1
ATOM 4214 C C . LEU B 1 4 ? -43.656 -58.406 67.688 1 26.89 4 LEU B C 1
ATOM 4216 O O . LEU B 1 4 ? -43.25 -57.344 68.125 1 26.89 4 LEU B O 1
ATOM 4220 N N . ALA B 1 5 ? -42.781 -59.469 67.812 1 25.61 5 ALA B N 1
ATOM 4221 C CA . ALA B 1 5 ? -41.562 -59.5 68.625 1 25.61 5 ALA B CA 1
ATOM 4222 C C . ALA B 1 5 ? -40.438 -58.719 67.875 1 25.61 5 ALA B C 1
ATOM 4224 O O . ALA B 1 5 ? -39.375 -58.469 68.5 1 25.61 5 ALA B O 1
ATOM 4225 N N . ALA B 1 6 ? -40.438 -58.688 66.562 1 25.84 6 ALA B N 1
ATOM 4226 C CA . ALA B 1 6 ? -39.156 -58.625 65.875 1 25.84 6 ALA B CA 1
ATOM 4227 C C . ALA B 1 6 ? -38.562 -57.219 65.938 1 25.84 6 ALA B C 1
ATOM 4229 O O . ALA B 1 6 ? -37.531 -56.938 65.312 1 25.84 6 ALA B O 1
ATOM 4230 N N . SER B 1 7 ? -39.281 -56.219 66.562 1 24.98 7 SER B N 1
ATOM 4231 C CA . SER B 1 7 ? -39.062 -54.844 66.188 1 24.98 7 SER B CA 1
ATOM 4232 C C . SER B 1 7 ? -37.781 -54.281 66.812 1 24.98 7 SER B C 1
ATOM 4234 O O . SER B 1 7 ? -37.188 -53.344 66.312 1 24.98 7 SER B O 1
ATOM 4236 N N . ALA B 1 8 ? -37.469 -54.625 68.062 1 25.94 8 ALA B N 1
ATOM 4237 C CA . ALA B 1 8 ? -36.719 -53.719 68.938 1 25.94 8 ALA B CA 1
ATOM 4238 C C . ALA B 1 8 ? -35.219 -53.75 68.625 1 25.94 8 ALA B C 1
ATOM 4240 O O . ALA B 1 8 ? -34.469 -52.938 69.125 1 25.94 8 ALA B O 1
ATOM 4241 N N . ALA B 1 9 ? -34.75 -54.938 68.188 1 26.67 9 ALA B N 1
ATOM 4242 C CA . ALA B 1 9 ? -33.344 -55.219 68.312 1 26.67 9 ALA B CA 1
ATOM 4243 C C . ALA B 1 9 ? -32.5 -54.281 67.438 1 26.67 9 ALA B C 1
ATOM 4245 O O . ALA B 1 9 ? -31.266 -54.281 67.5 1 26.67 9 ALA B O 1
ATOM 4246 N N . GLN B 1 10 ? -33.062 -53.688 66.375 1 23.2 10 GLN B N 1
ATOM 4247 C CA . GLN B 1 10 ? -32.219 -53.125 65.312 1 23.2 10 GLN B CA 1
ATOM 4248 C C . GLN B 1 10 ? -31.531 -51.875 65.812 1 23.2 10 GLN B C 1
ATOM 4250 O O . GLN B 1 10 ? -30.719 -51.281 65.125 1 23.2 10 GLN B O 1
ATOM 4255 N N . LYS B 1 11 ? -31.922 -51.312 67 1 29.78 11 LYS B N 1
ATOM 4256 C CA . LYS B 1 11 ? -31.484 -49.938 67.312 1 29.78 11 LYS B CA 1
ATOM 4257 C C . LYS B 1 11 ? -30.016 -49.938 67.75 1 29.78 11 LYS B C 1
ATOM 4259 O O . LYS B 1 11 ? -29.359 -48.875 67.625 1 29.78 11 LYS B O 1
ATOM 4264 N N . ARG B 1 12 ? -29.688 -50.969 68.438 1 29.08 12 ARG B N 1
ATOM 4265 C CA . ARG B 1 12 ? -28.5 -50.719 69.25 1 29.08 12 ARG B CA 1
ATOM 4266 C C . ARG B 1 12 ? -27.25 -50.594 68.375 1 29.08 12 ARG B C 1
ATOM 4268 O O . ARG B 1 12 ? -26.234 -50.094 68.812 1 29.08 12 ARG B O 1
ATOM 4275 N N . LEU B 1 13 ? -27.297 -51.531 67.375 1 27.3 13 LEU B N 1
ATOM 4276 C CA . LEU B 1 13 ? -25.984 -51.719 66.75 1 27.3 13 LEU B CA 1
ATOM 4277 C C . LEU B 1 13 ? -25.484 -50.406 66.188 1 27.3 13 LEU B C 1
ATOM 4279 O O . LEU B 1 13 ? -24.344 -50.344 65.688 1 27.3 13 LEU B O 1
ATOM 4283 N N . PHE B 1 14 ? -26.422 -49.438 65.938 1 29.95 14 PHE B N 1
ATOM 4284 C CA . PHE B 1 14 ? -26 -48.312 65.125 1 29.95 14 PHE B CA 1
ATOM 4285 C C . PHE B 1 14 ? -25.062 -47.406 65.938 1 29.95 14 PHE B C 1
ATOM 4287 O O . PHE B 1 14 ? -24.453 -46.469 65.438 1 29.95 14 PHE B O 1
ATOM 4294 N N . SER B 1 15 ? -25.172 -47.5 67.312 1 34.31 15 SER B N 1
ATOM 4295 C CA . SER B 1 15 ? -24.594 -46.375 68.062 1 34.31 15 SER B CA 1
ATOM 4296 C C . SER B 1 15 ? -23.062 -46.438 68.062 1 34.31 15 SER B C 1
ATOM 4298 O O . SER B 1 15 ? -22.406 -45.406 68.188 1 34.31 15 SER B O 1
ATOM 4300 N N . SER B 1 16 ? -22.562 -47.656 68.312 1 35.03 16 SER B N 1
ATOM 4301 C CA . SER B 1 16 ? -21.156 -47.656 68.625 1 35.03 16 SER B CA 1
ATOM 4302 C C . SER B 1 16 ? -20.281 -47.219 67.5 1 35.03 16 SER B C 1
ATOM 4304 O O . SER B 1 16 ? -19.109 -46.875 67.688 1 35.03 16 SER B O 1
ATOM 4306 N N . ALA B 1 17 ? -20.734 -47.594 66.25 1 31.39 17 ALA B N 1
ATOM 4307 C CA . ALA B 1 17 ? -19.812 -47.375 65.188 1 31.39 17 ALA B CA 1
ATOM 4308 C C . ALA B 1 17 ? -19.547 -45.875 65 1 31.39 17 ALA B C 1
ATOM 4310 O O . ALA B 1 17 ? -18.547 -45.469 64.375 1 31.39 17 ALA B O 1
ATOM 4311 N N . ILE B 1 18 ? -20.516 -45.094 65.5 1 32.75 18 ILE B N 1
ATOM 4312 C CA . ILE B 1 18 ? -20.375 -43.656 65.188 1 32.75 18 ILE B CA 1
ATOM 4313 C C . ILE B 1 18 ? -19.188 -43.062 65.938 1 32.75 18 ILE B C 1
ATOM 4315 O O . ILE B 1 18 ? -18.594 -42.094 65.5 1 32.75 18 ILE B O 1
ATOM 4319 N N . THR B 1 19 ? -18.953 -43.562 67.188 1 35.62 19 THR B N 1
ATOM 4320 C CA . THR B 1 19 ? -17.984 -42.844 68 1 35.62 19 THR B CA 1
ATOM 4321 C C . THR B 1 19 ? -16.578 -42.969 67.438 1 35.62 19 THR B C 1
ATOM 4323 O O . THR B 1 19 ? -15.773 -42.031 67.562 1 35.62 19 THR B O 1
ATOM 4326 N N . ARG B 1 20 ? -16.203 -44.188 67 1 34.44 20 ARG B N 1
ATOM 4327 C CA . ARG B 1 20 ? -14.805 -44.344 66.625 1 34.44 20 ARG B CA 1
ATOM 4328 C C . ARG B 1 20 ? -14.461 -43.469 65.438 1 34.44 20 ARG B C 1
ATOM 4330 O O . ARG B 1 20 ? -13.289 -43.25 65.062 1 34.44 20 ARG B O 1
ATOM 4337 N N . PHE B 1 21 ? -15.531 -43.281 64.562 1 31.92 21 PHE B N 1
ATOM 4338 C CA . PHE B 1 21 ? -15.188 -42.531 63.375 1 31.92 21 PHE B CA 1
ATOM 4339 C C . PHE B 1 21 ? -14.766 -41.125 63.688 1 31.92 21 PHE B C 1
ATOM 4341 O O . PHE B 1 21 ? -14.336 -40.375 62.812 1 31.92 21 PHE B O 1
ATOM 4348 N N . GLN B 1 22 ? -15.164 -40.625 64.875 1 32.28 22 GLN B N 1
ATOM 4349 C CA . GLN B 1 22 ? -14.875 -39.219 65.062 1 32.28 22 GLN B CA 1
ATOM 4350 C C . GLN B 1 22 ? -13.375 -38.969 65.188 1 32.28 22 GLN B C 1
ATOM 4352 O O . GLN B 1 22 ? -12.898 -37.844 65.062 1 32.28 22 GLN B O 1
ATOM 4357 N N . GLN B 1 23 ? -12.773 -39.781 65.938 1 35.03 23 GLN B N 1
ATOM 4358 C CA . GLN B 1 23 ? -11.469 -39.312 66.438 1 35.03 23 GLN B CA 1
ATOM 4359 C C . GLN B 1 23 ? -10.492 -39.219 65.25 1 35.03 23 GLN B C 1
ATOM 4361 O O . GLN B 1 23 ? -9.406 -38.625 65.375 1 35.03 23 GLN B O 1
ATOM 4366 N N . GLN B 1 24 ? -10.562 -40.125 64.375 1 31.5 24 GLN B N 1
ATOM 4367 C CA . GLN B 1 24 ? -9.445 -40.094 63.406 1 31.5 24 GLN B CA 1
ATOM 4368 C C . GLN B 1 24 ? -9.539 -38.844 62.5 1 31.5 24 GLN B C 1
ATOM 4370 O O . GLN B 1 24 ? -9.711 -39 61.281 1 31.5 24 GLN B O 1
ATOM 4375 N N . ALA B 1 25 ? -10.258 -37.781 62.844 1 31.97 25 ALA B N 1
ATOM 4376 C CA . ALA B 1 25 ? -10.148 -36.688 61.906 1 31.97 25 ALA B CA 1
ATOM 4377 C C . ALA B 1 25 ? -8.695 -36.25 61.75 1 31.97 25 ALA B C 1
ATOM 4379 O O . ALA B 1 25 ? -8.109 -35.625 62.656 1 31.97 25 ALA B O 1
ATOM 4380 N N . GLY B 1 26 ? -7.914 -37.125 61.344 1 29.97 26 GLY B N 1
ATOM 4381 C CA . GLY B 1 26 ? -6.527 -36.781 61.062 1 29.97 26 GLY B CA 1
ATOM 4382 C C . GLY B 1 26 ? -6.379 -35.438 60.375 1 29.97 26 GLY B C 1
ATOM 4383 O O . GLY B 1 26 ? -7.328 -34.938 59.781 1 29.97 26 GLY B O 1
ATOM 4384 N N . LYS B 1 27 ? -5.246 -34.531 60.812 1 35.09 27 LYS B N 1
ATOM 4385 C CA . LYS B 1 27 ? -4.75 -33.281 60.25 1 35.09 27 LYS B CA 1
ATOM 4386 C C . LYS B 1 27 ? -4.797 -33.312 58.75 1 35.09 27 LYS B C 1
ATOM 4388 O O . LYS B 1 27 ? -4.121 -34.094 58.094 1 35.09 27 LYS B O 1
ATOM 4393 N N . SER B 1 28 ? -6.004 -33.125 58.188 1 34.09 28 SER B N 1
ATOM 4394 C CA . SER B 1 28 ? -6.113 -32.875 56.75 1 34.09 28 SER B CA 1
ATOM 4395 C C . SER B 1 28 ? -5 -31.953 56.281 1 34.09 28 SER B C 1
ATOM 4397 O O . SER B 1 28 ? -4.832 -30.859 56.812 1 34.09 28 SER B O 1
ATOM 4399 N N . THR B 1 29 ? -3.836 -32.531 56.031 1 39.03 29 THR B N 1
ATOM 4400 C CA . THR B 1 29 ? -2.838 -31.781 55.281 1 39.03 29 THR B CA 1
ATOM 4401 C C . THR B 1 29 ? -3.504 -30.922 54.219 1 39.03 29 THR B C 1
ATOM 4403 O O . THR B 1 29 ? -4.359 -31.391 53.469 1 39.03 29 THR B O 1
ATOM 4406 N N . PRO B 1 30 ? -3.629 -29.594 54.531 1 39.94 30 PRO B N 1
ATOM 4407 C CA . PRO B 1 30 ? -4.273 -28.703 53.562 1 39.94 30 PRO B CA 1
ATOM 4408 C C . PRO B 1 30 ? -3.965 -29.062 52.125 1 39.94 30 PRO B C 1
ATOM 4410 O O . PRO B 1 30 ? -2.82 -29.391 51.781 1 39.94 30 PRO B O 1
ATOM 4413 N N . LYS B 1 31 ? -4.855 -29.656 51.375 1 39.59 31 LYS B N 1
ATOM 4414 C CA . LYS B 1 31 ? -4.93 -29.812 49.906 1 39.59 31 LYS B CA 1
ATOM 4415 C C . LYS B 1 31 ? -4.438 -28.547 49.219 1 39.59 31 LYS B C 1
ATOM 4417 O O . LYS B 1 31 ? -5.211 -27.875 48.531 1 39.59 31 LYS B O 1
ATOM 4422 N N . LYS B 1 32 ? -3.844 -27.641 49.969 1 47 32 LYS B N 1
ATOM 4423 C CA . LYS B 1 32 ? -3.279 -26.438 49.375 1 47 32 LYS B CA 1
ATOM 4424 C C . LYS B 1 32 ? -2.391 -26.766 48.156 1 47 32 LYS B C 1
ATOM 4426 O O . LYS B 1 32 ? -2.26 -25.969 47.25 1 47 32 LYS B O 1
ATOM 4431 N N . SER B 1 33 ? -1.729 -27.922 48.25 1 52.72 33 SER B N 1
ATOM 4432 C CA . SER B 1 33 ? -0.559 -28.219 47.438 1 52.72 33 SER B CA 1
ATOM 4433 C C . SER B 1 33 ? -0.963 -28.766 46.062 1 52.72 33 SER B C 1
ATOM 4435 O O . SER B 1 33 ? -0.255 -28.547 45.062 1 52.72 33 SER B O 1
ATOM 4437 N N . ILE B 1 34 ? -2.1 -29.328 46 1 56.78 34 ILE B N 1
ATOM 4438 C CA . ILE B 1 34 ? -2.428 -29.938 44.719 1 56.78 34 ILE B CA 1
ATOM 4439 C C . ILE B 1 34 ? -2.906 -28.859 43.75 1 56.78 34 ILE B C 1
ATOM 4441 O O . ILE B 1 34 ? -2.537 -28.859 42.562 1 56.78 34 ILE B O 1
ATOM 4445 N N . LEU B 1 35 ? -3.779 -28.031 44.281 1 58.38 35 LEU B N 1
ATOM 4446 C CA . LEU B 1 35 ? -4.238 -26.953 43.406 1 58.38 35 LEU B CA 1
ATOM 4447 C C . LEU B 1 35 ? -3.074 -26.062 42.969 1 58.38 35 LEU B C 1
ATOM 4449 O O . LEU B 1 35 ? -3.004 -25.641 41.812 1 58.38 35 LEU B O 1
ATOM 4453 N N . ARG B 1 36 ? -2.283 -25.719 44.031 1 61.91 36 ARG B N 1
ATOM 4454 C CA . ARG B 1 36 ? -1.095 -24.938 43.688 1 61.91 36 ARG B CA 1
ATOM 4455 C C . ARG B 1 36 ? -0.174 -25.719 42.75 1 61.91 36 ARG B C 1
ATOM 4457 O O . ARG B 1 36 ? 0.4 -25.156 41.812 1 61.91 36 ARG B O 1
ATOM 4464 N N . THR B 1 37 ? -0.161 -26.984 43.094 1 65 37 THR B N 1
ATOM 4465 C CA . THR B 1 37 ? 0.661 -27.828 42.25 1 65 37 THR B CA 1
ATOM 4466 C C . THR B 1 37 ? 0.011 -28 40.875 1 65 37 THR B C 1
ATOM 4468 O O . THR B 1 37 ? 0.696 -27.969 39.844 1 65 37 THR B O 1
ATOM 4471 N N . THR B 1 38 ? -1.283 -28.078 40.844 1 70.94 38 THR B N 1
ATOM 4472 C CA . THR B 1 38 ? -1.992 -28.188 39.594 1 70.94 38 THR B CA 1
ATOM 4473 C C . THR B 1 38 ? -1.925 -26.875 38.812 1 70.94 38 THR B C 1
ATOM 4475 O O . THR B 1 38 ? -1.77 -26.859 37.594 1 70.94 38 THR B O 1
ATOM 4478 N N . GLY B 1 39 ? -2.098 -25.859 39.531 1 72.25 39 GLY B N 1
ATOM 4479 C CA . GLY B 1 39 ? -1.945 -24.547 38.906 1 72.25 39 GLY B CA 1
ATOM 4480 C C . GLY B 1 39 ? -0.564 -24.328 38.312 1 72.25 39 GLY B C 1
ATOM 4481 O O . GLY B 1 39 ? -0.432 -23.812 37.219 1 72.25 39 GLY B O 1
ATOM 4482 N N . LYS B 1 40 ? 0.402 -24.734 39.156 1 71.06 40 LYS B N 1
ATOM 4483 C CA . LYS B 1 40 ? 1.772 -24.609 38.688 1 71.06 40 LYS B CA 1
ATOM 4484 C C . LYS B 1 40 ? 2.008 -25.516 37.469 1 71.06 40 LYS B C 1
ATOM 4486 O O . LYS B 1 40 ? 2.676 -25.109 36.5 1 71.06 40 LYS B O 1
ATOM 4491 N N . VAL B 1 41 ? 1.434 -26.672 37.531 1 72.31 41 VAL B N 1
ATOM 4492 C CA . VAL B 1 41 ? 1.588 -27.609 36.406 1 72.31 41 VAL B CA 1
ATOM 4493 C C . VAL B 1 41 ? 0.858 -27.062 35.188 1 72.31 41 VAL B C 1
ATOM 4495 O O . VAL B 1 41 ? 1.377 -27.125 34.062 1 72.31 41 VAL B O 1
ATOM 4498 N N . LEU B 1 42 ? -0.313 -26.531 35.344 1 74.56 42 LEU B N 1
ATOM 4499 C CA . LEU B 1 42 ? -1.066 -25.953 34.25 1 74.56 42 LEU B CA 1
ATOM 4500 C C . LEU B 1 42 ? -0.333 -24.75 33.656 1 74.56 42 LEU B C 1
ATOM 4502 O O . LEU B 1 42 ? -0.306 -24.578 32.438 1 74.56 42 LEU B O 1
ATOM 4506 N N . TRP B 1 43 ? 0.159 -24.062 34.594 1 78.19 43 TRP B N 1
ATOM 4507 C CA . TRP B 1 43 ? 0.921 -22.891 34.156 1 78.19 43 TRP B CA 1
ATOM 4508 C C . TRP B 1 43 ? 2.164 -23.312 33.375 1 78.19 43 TRP B C 1
ATOM 4510 O O . TRP B 1 43 ? 2.455 -22.766 32.312 1 78.19 43 TRP B O 1
ATOM 4520 N N . ARG B 1 44 ? 2.846 -24.297 33.906 1 74.88 44 ARG B N 1
ATOM 4521 C CA . ARG B 1 44 ? 4.035 -24.797 33.219 1 74.88 44 ARG B CA 1
ATOM 4522 C C . ARG B 1 44 ? 3.672 -25.438 31.891 1 74.88 44 ARG B C 1
ATOM 4524 O O . ARG B 1 44 ? 4.363 -25.234 30.891 1 74.88 44 ARG B O 1
ATOM 4531 N N . THR B 1 45 ? 2.611 -26.172 31.891 1 77.5 45 THR B N 1
ATOM 4532 C CA . THR B 1 45 ? 2.197 -26.828 30.656 1 77.5 45 THR B CA 1
ATOM 4533 C C . THR B 1 45 ? 1.767 -25.797 29.609 1 77.5 45 THR B C 1
ATOM 4535 O O . THR B 1 45 ? 2.043 -25.969 28.422 1 77.5 45 THR B O 1
ATOM 4538 N N . THR B 1 46 ? 1.142 -24.844 30.031 1 78.62 46 THR B N 1
ATOM 4539 C CA . THR B 1 46 ? 0.729 -23.781 29.125 1 78.62 46 THR B CA 1
ATOM 4540 C C . THR B 1 46 ? 1.944 -23.062 28.562 1 78.62 46 THR B C 1
ATOM 4542 O O . THR B 1 46 ? 2.006 -22.781 27.359 1 78.62 46 THR B O 1
ATOM 4545 N N . TRP B 1 47 ? 2.818 -22.875 29.469 1 78.81 47 TRP B N 1
ATOM 4546 C CA . TRP B 1 47 ? 4.016 -22.172 29.031 1 78.81 47 TRP B CA 1
ATOM 4547 C C . TRP B 1 47 ? 4.848 -23.031 28.094 1 78.81 47 TRP B C 1
ATOM 4549 O O . TRP B 1 47 ? 5.359 -22.531 27.078 1 78.81 47 TRP B O 1
ATOM 4559 N N . ILE B 1 48 ? 4.941 -24.234 28.469 1 78.19 48 ILE B N 1
ATOM 4560 C CA . ILE B 1 48 ? 5.703 -25.141 27.609 1 78.19 48 ILE B CA 1
ATOM 4561 C C . ILE B 1 48 ? 5 -25.297 26.266 1 78.19 48 ILE B C 1
ATOM 4563 O O . ILE B 1 48 ? 5.645 -25.266 25.219 1 78.19 48 ILE B O 1
ATOM 4567 N N . SER B 1 49 ? 3.73 -25.391 26.266 1 79.25 49 SER B N 1
ATOM 4568 C CA . SER B 1 49 ? 2.973 -25.5 25.031 1 79.25 49 SER B CA 1
ATOM 4569 C C . SER B 1 49 ? 3.111 -24.234 24.188 1 79.25 49 SER B C 1
ATOM 4571 O O . SER B 1 49 ? 3.225 -24.312 22.969 1 79.25 49 SER B O 1
ATOM 4573 N N . ALA B 1 50 ? 3.131 -23.234 24.844 1 80.25 50 ALA B N 1
ATOM 4574 C CA . ALA B 1 50 ? 3.295 -21.953 24.141 1 80.25 50 ALA B CA 1
ATOM 4575 C C . ALA B 1 50 ? 4.688 -21.859 23.531 1 80.25 50 ALA B C 1
ATOM 4577 O O . ALA B 1 50 ? 4.836 -21.375 22.391 1 80.25 50 ALA B O 1
ATOM 4578 N N . LEU B 1 51 ? 5.57 -22.328 24.297 1 79.31 51 LEU B N 1
ATOM 4579 C CA . LEU B 1 51 ? 6.941 -22.297 23.781 1 79.31 51 LEU B CA 1
ATOM 4580 C C . LEU B 1 51 ? 7.109 -23.219 22.594 1 79.31 51 LEU B C 1
ATOM 4582 O O . LEU B 1 51 ? 7.77 -22.875 21.609 1 79.31 51 LEU B O 1
ATOM 4586 N N . LEU B 1 52 ? 6.535 -24.375 22.719 1 80.56 52 LEU B N 1
ATOM 4587 C CA . LEU B 1 52 ? 6.625 -25.344 21.625 1 80.56 52 LEU B CA 1
ATOM 4588 C C . LEU B 1 52 ? 5.898 -24.812 20.391 1 80.56 52 LEU B C 1
ATOM 4590 O O . LEU B 1 52 ? 6.391 -24.969 19.266 1 80.56 52 LEU B O 1
ATOM 4594 N N . ALA B 1 53 ? 4.844 -24.234 20.625 1 84.25 53 ALA B N 1
ATOM 4595 C CA . ALA B 1 53 ? 4.094 -23.672 19.516 1 84.25 53 ALA B CA 1
ATOM 4596 C C . ALA B 1 53 ? 4.871 -22.531 18.859 1 84.25 53 ALA B C 1
ATOM 4598 O O . ALA B 1 53 ? 4.93 -22.438 17.625 1 84.25 53 ALA B O 1
ATOM 4599 N N . SER B 1 54 ? 5.488 -21.797 19.672 1 86.56 54 SER B N 1
ATOM 4600 C CA . SER B 1 54 ? 6.27 -20.688 19.141 1 86.56 54 SER B CA 1
ATOM 4601 C C . SER B 1 54 ? 7.488 -21.172 18.375 1 86.56 54 SER B C 1
ATOM 4603 O O . SER B 1 54 ? 7.848 -20.609 17.344 1 86.56 54 SER B O 1
ATOM 4605 N N . SER B 1 55 ? 8.031 -22.219 18.922 1 87 55 SER B N 1
ATOM 4606 C CA . SER B 1 55 ? 9.188 -22.781 18.234 1 87 55 SER B CA 1
ATOM 4607 C C . SER B 1 55 ? 8.797 -23.391 16.891 1 87 55 SER B C 1
ATOM 4609 O O . SER B 1 55 ? 9.547 -23.297 15.922 1 87 55 SER B O 1
ATOM 4611 N N . TYR B 1 56 ? 7.691 -24 16.922 1 90.06 56 TYR B N 1
ATOM 4612 C CA . TYR B 1 56 ? 7.203 -24.578 15.68 1 90.06 56 TYR B CA 1
ATOM 4613 C C . TYR B 1 56 ? 6.934 -23.5 14.641 1 90.06 56 TYR B C 1
ATOM 4615 O O . TYR B 1 56 ? 7.34 -23.625 13.484 1 90.06 56 TYR B O 1
ATOM 4623 N N . VAL B 1 57 ? 6.316 -22.484 15.055 1 89.56 57 VAL B N 1
ATOM 4624 C CA . VAL B 1 57 ? 6.023 -21.375 14.156 1 89.56 57 VAL B CA 1
ATOM 4625 C C . VAL B 1 57 ? 7.324 -20.75 13.648 1 89.56 57 VAL B C 1
ATOM 4627 O O . VAL B 1 57 ? 7.461 -20.469 12.461 1 89.56 57 VAL B O 1
ATOM 4630 N N . ALA B 1 58 ? 8.273 -20.609 14.539 1 90.06 58 ALA B N 1
ATOM 4631 C CA . ALA B 1 58 ? 9.57 -20.047 14.156 1 90.06 58 ALA B CA 1
ATOM 4632 C C . ALA B 1 58 ? 10.266 -20.938 13.125 1 90.06 58 ALA B C 1
ATOM 4634 O O . ALA B 1 58 ? 10.867 -20.422 12.172 1 90.06 58 ALA B O 1
ATOM 4635 N N . TYR B 1 59 ? 10.172 -22.219 13.336 1 91.31 59 TYR B N 1
ATOM 4636 C CA . TYR B 1 59 ? 10.789 -23.156 12.406 1 91.31 59 TYR B CA 1
ATOM 4637 C C . TYR B 1 59 ? 10.117 -23.078 11.039 1 91.31 59 TYR B C 1
ATOM 4639 O O . TYR B 1 59 ? 10.797 -23.062 10.008 1 91.31 59 TYR B O 1
ATOM 4647 N N . GLN B 1 60 ? 8.789 -23 11.023 1 91.94 60 GLN B N 1
ATOM 4648 C CA . GLN B 1 60 ? 8.062 -22.922 9.758 1 91.94 60 GLN B CA 1
ATOM 4649 C C . GLN B 1 60 ? 8.414 -21.625 9.016 1 91.94 60 GLN B C 1
ATOM 4651 O O . GLN B 1 60 ? 8.594 -21.641 7.797 1 91.94 60 GLN B O 1
ATOM 4656 N N . ILE B 1 61 ? 8.539 -20.656 9.758 1 91.62 61 ILE B N 1
ATOM 4657 C CA . ILE B 1 61 ? 8.898 -19.359 9.172 1 91.62 61 ILE B CA 1
ATOM 4658 C C . ILE B 1 61 ? 10.312 -19.438 8.594 1 91.62 61 ILE B C 1
ATOM 4660 O O . ILE B 1 61 ? 10.562 -18.953 7.492 1 91.62 61 ILE B O 1
ATOM 4664 N N . TYR B 1 62 ? 11.195 -20.016 9.344 1 91.19 62 TYR B N 1
ATOM 4665 C CA . TYR B 1 62 ? 12.555 -20.203 8.867 1 91.19 62 TYR B CA 1
ATOM 4666 C C . TYR B 1 62 ? 12.578 -21 7.57 1 91.19 62 TYR B C 1
ATOM 4668 O O . TYR B 1 62 ? 13.258 -20.625 6.613 1 91.19 62 TYR B O 1
ATOM 4676 N N . GLU B 1 63 ? 11.836 -22.031 7.527 1 91.5 63 GLU B N 1
ATOM 4677 C CA . GLU B 1 63 ? 11.789 -22.875 6.336 1 91.5 63 GLU B CA 1
ATOM 4678 C C . GLU B 1 63 ? 11.219 -22.109 5.145 1 91.5 63 GLU B C 1
ATOM 4680 O O . GLU B 1 63 ? 11.727 -22.234 4.027 1 91.5 63 GLU B O 1
ATOM 4685 N N . GLU B 1 64 ? 10.211 -21.375 5.418 1 92 64 GLU B N 1
ATOM 4686 C CA . GLU B 1 64 ? 9.578 -20.609 4.352 1 92 64 GLU B CA 1
ATOM 4687 C C . GLU B 1 64 ? 10.508 -19.531 3.826 1 92 64 GLU B C 1
ATOM 4689 O O . GLU B 1 64 ? 10.453 -19.172 2.646 1 92 64 GLU B O 1
ATOM 4694 N N . SER B 1 65 ? 11.344 -19 4.695 1 91.38 65 SER B N 1
ATOM 4695 C CA . SER B 1 65 ? 12.188 -17.859 4.344 1 91.38 65 SER B CA 1
ATOM 4696 C C . SER B 1 65 ? 13.523 -18.328 3.777 1 91.38 65 SER B C 1
ATOM 4698 O O . SER B 1 65 ? 14.32 -17.516 3.299 1 91.38 65 SER B O 1
ATOM 4700 N N . ASN B 1 66 ? 13.805 -19.609 3.848 1 91.44 66 ASN B N 1
ATOM 4701 C CA . ASN B 1 66 ? 15.055 -20.172 3.348 1 91.44 66 ASN B CA 1
ATOM 4702 C C . ASN B 1 66 ? 14.812 -21.359 2.436 1 91.44 66 ASN B C 1
ATOM 4704 O O . ASN B 1 66 ? 15.031 -22.516 2.832 1 91.44 66 ASN B O 1
ATOM 4708 N N . PRO B 1 67 ? 14.492 -21.031 1.229 1 91.69 67 PRO B N 1
ATOM 4709 C CA . PRO B 1 67 ? 14.188 -22.125 0.308 1 91.69 67 PRO B CA 1
ATOM 4710 C C . PRO B 1 67 ? 15.398 -23 0.01 1 91.69 67 PRO B C 1
ATOM 4712 O O . PRO B 1 67 ? 16.516 -22.484 -0.082 1 91.69 67 PRO B O 1
ATOM 4715 N N . SER B 1 68 ? 15.18 -24.266 -0.157 1 90.81 68 SER B N 1
ATOM 4716 C CA . SER B 1 68 ? 16.234 -25.234 -0.431 1 90.81 68 SER B CA 1
ATOM 4717 C C . SER B 1 68 ? 16.609 -25.25 -1.908 1 90.81 68 SER B C 1
ATOM 4719 O O . SER B 1 68 ? 15.977 -24.562 -2.719 1 90.81 68 SER B O 1
ATOM 4721 N N . TYR B 1 69 ? 17.703 -25.984 -2.172 1 92.06 69 TYR B N 1
ATOM 4722 C CA . TYR B 1 69 ? 18.125 -26.188 -3.551 1 92.06 69 TYR B CA 1
ATOM 4723 C C . TYR B 1 69 ? 17.047 -26.906 -4.348 1 92.06 69 TYR B C 1
ATOM 4725 O O . TYR B 1 69 ? 16.406 -27.828 -3.836 1 92.06 69 TYR B O 1
ATOM 4733 N N . GLN B 1 70 ? 16.844 -26.469 -5.574 1 95.06 70 GLN B N 1
ATOM 4734 C CA . GLN B 1 70 ? 15.875 -27.094 -6.457 1 95.06 70 GLN B CA 1
ATOM 4735 C C . GLN B 1 70 ? 16.562 -27.953 -7.52 1 95.06 70 GLN B C 1
ATOM 4737 O O . GLN B 1 70 ? 17.609 -27.562 -8.047 1 95.06 70 GLN B O 1
ATOM 4742 N N . HIS B 1 71 ? 15.922 -29.094 -7.832 1 96.31 71 HIS B N 1
ATOM 4743 C CA . HIS B 1 71 ? 16.375 -29.859 -8.992 1 96.31 71 HIS B CA 1
ATOM 4744 C C . HIS B 1 71 ? 16.094 -29.094 -10.289 1 96.31 71 HIS B C 1
ATOM 4746 O O . HIS B 1 71 ? 14.945 -28.766 -10.586 1 96.31 71 HIS B O 1
ATOM 4752 N N . PRO B 1 72 ? 17.141 -28.812 -11.055 1 95.69 72 PRO B N 1
ATOM 4753 C CA . PRO B 1 72 ? 16.906 -28.078 -12.297 1 95.69 72 PRO B CA 1
ATOM 4754 C C . PRO B 1 72 ? 16.047 -28.859 -13.297 1 95.69 72 PRO B C 1
ATOM 4756 O O . PRO B 1 72 ? 16.016 -30.094 -13.258 1 95.69 72 PRO B O 1
ATOM 4759 N N . GLN B 1 73 ? 15.375 -28.172 -14.117 1 96.88 73 GLN B N 1
ATOM 4760 C CA . GLN B 1 73 ? 14.609 -28.812 -15.18 1 96.88 73 GLN B CA 1
ATOM 4761 C C . GLN B 1 73 ? 15.531 -29.484 -16.188 1 96.88 73 GLN B C 1
ATOM 4763 O O . GLN B 1 73 ? 16.688 -29.062 -16.359 1 96.88 73 GLN B O 1
ATOM 4768 N N . SER B 1 74 ? 14.984 -30.531 -16.781 1 97.5 74 SER B N 1
ATOM 4769 C CA . SER B 1 74 ? 15.711 -31.297 -17.797 1 97.5 74 SER B CA 1
ATOM 4770 C C . SER B 1 74 ? 14.758 -31.953 -18.781 1 97.5 74 SER B C 1
ATOM 4772 O O . SER B 1 74 ? 13.641 -32.312 -18.422 1 97.5 74 SER B O 1
ATOM 4774 N N . PRO B 1 75 ? 15.219 -32.031 -20.016 1 96.94 75 PRO B N 1
ATOM 4775 C CA . PRO B 1 75 ? 14.352 -32.656 -21.016 1 96.94 75 PRO B CA 1
ATOM 4776 C C . PRO B 1 75 ? 14.109 -34.156 -20.734 1 96.94 75 PRO B C 1
ATOM 4778 O O . PRO B 1 75 ? 13.102 -34.719 -21.172 1 96.94 75 PRO B O 1
ATOM 4781 N N . THR B 1 76 ? 15.141 -34.75 -20 1 97.69 76 THR B N 1
ATOM 4782 C CA . THR B 1 76 ? 15.023 -36.188 -19.719 1 97.69 76 THR B CA 1
ATOM 4783 C C . THR B 1 76 ? 15.359 -36.469 -18.25 1 97.69 76 THR B C 1
ATOM 4785 O O . THR B 1 76 ? 16.047 -35.688 -17.609 1 97.69 76 THR B O 1
ATOM 4788 N N . PHE B 1 77 ? 14.859 -37.656 -17.797 1 97.31 77 PHE B N 1
ATOM 4789 C CA . PHE B 1 77 ? 15.32 -38.219 -16.531 1 97.31 77 PHE B CA 1
ATOM 4790 C C . PHE B 1 77 ? 16.703 -38.844 -16.672 1 97.31 77 PHE B C 1
ATOM 4792 O O . PHE B 1 77 ? 17.203 -39 -17.797 1 97.31 77 PHE B O 1
ATOM 4799 N N . PRO B 1 78 ? 17.328 -39.156 -15.523 1 95.06 78 PRO B N 1
ATOM 4800 C CA . PRO B 1 78 ? 18.656 -39.75 -15.594 1 95.06 78 PRO B CA 1
ATOM 4801 C C . PRO B 1 78 ? 18.672 -41.062 -16.391 1 95.06 78 PRO B C 1
ATOM 4803 O O . PRO B 1 78 ? 19.672 -41.406 -17.016 1 95.06 78 PRO B O 1
ATOM 4806 N N . ASN B 1 79 ? 17.625 -41.812 -16.484 1 94.88 79 ASN B N 1
ATOM 4807 C CA . ASN B 1 79 ? 17.547 -43.094 -17.172 1 94.88 79 ASN B CA 1
ATOM 4808 C C . ASN B 1 79 ? 17.266 -42.906 -18.656 1 94.88 79 ASN B C 1
ATOM 4810 O O . ASN B 1 79 ? 17.109 -43.906 -19.391 1 94.88 79 ASN B O 1
ATOM 4814 N N . GLY B 1 80 ? 17.016 -41.625 -19.062 1 95.31 80 GLY B N 1
ATOM 4815 C CA . GLY B 1 80 ? 16.828 -41.344 -20.469 1 95.31 80 GLY B CA 1
ATOM 4816 C C . GLY B 1 80 ? 15.367 -41.094 -20.844 1 95.31 80 GLY B C 1
ATOM 4817 O O . GLY B 1 80 ? 15.062 -40.625 -21.938 1 95.31 80 GLY B O 1
ATOM 4818 N N . GLN B 1 81 ? 14.414 -41.438 -19.984 1 96.75 81 GLN B N 1
ATOM 4819 C CA . GLN B 1 81 ? 12.992 -41.219 -20.219 1 96.75 81 GLN B CA 1
ATOM 4820 C C . GLN B 1 81 ? 12.703 -39.75 -20.453 1 96.75 81 GLN B C 1
ATOM 4822 O O . GLN B 1 81 ? 13.203 -38.875 -19.703 1 96.75 81 GLN B O 1
ATOM 4827 N N . PRO B 1 82 ? 11.898 -39.438 -21.484 1 97 82 PRO B N 1
ATOM 4828 C CA . PRO B 1 82 ? 11.531 -38.031 -21.688 1 97 82 PRO B CA 1
ATOM 4829 C C . PRO B 1 82 ? 10.703 -37.469 -20.531 1 97 82 PRO B C 1
ATOM 4831 O O . PRO B 1 82 ? 9.836 -38.156 -20 1 97 82 PRO B O 1
ATOM 4834 N N . LYS B 1 83 ? 11.008 -36.281 -20.109 1 97.19 83 LYS B N 1
ATOM 4835 C CA . LYS B 1 83 ? 10.266 -35.594 -19.062 1 97.19 83 LYS B CA 1
ATOM 4836 C C . LYS B 1 83 ? 9.242 -34.625 -19.641 1 97.19 83 LYS B C 1
ATOM 4838 O O . LYS B 1 83 ? 9.578 -33.781 -20.469 1 97.19 83 LYS B O 1
ATOM 4843 N N . LYS B 1 84 ? 8.07 -34.688 -19.25 1 98.69 84 LYS B N 1
ATOM 4844 C CA . LYS B 1 84 ? 6.977 -33.906 -19.844 1 98.69 84 LYS B CA 1
ATOM 4845 C C . LYS B 1 84 ? 6.902 -32.531 -19.234 1 98.69 84 LYS B C 1
ATOM 4847 O O . LYS B 1 84 ? 7.309 -32.312 -18.094 1 98.69 84 LYS B O 1
ATOM 4852 N N . ASN B 1 85 ? 6.324 -31.594 -20.062 1 98.69 85 ASN B N 1
ATOM 4853 C CA . ASN B 1 85 ? 6.137 -30.203 -19.656 1 98.69 85 ASN B CA 1
ATOM 4854 C C . ASN B 1 85 ? 4.695 -29.922 -19.234 1 98.69 85 ASN B C 1
ATOM 4856 O O . ASN B 1 85 ? 3.758 -30.266 -19.953 1 98.69 85 ASN B O 1
ATOM 4860 N N . ILE B 1 86 ? 4.578 -29.328 -18.031 1 98.81 86 ILE B N 1
ATOM 4861 C CA . ILE B 1 86 ? 3.289 -28.812 -17.578 1 98.81 86 ILE B CA 1
ATOM 4862 C C . ILE B 1 86 ? 3.314 -27.297 -17.578 1 98.81 86 ILE B C 1
ATOM 4864 O O . ILE B 1 86 ? 4.199 -26.688 -16.969 1 98.81 86 ILE B O 1
ATOM 4868 N N . VAL B 1 87 ? 2.406 -26.641 -18.266 1 98.88 87 VAL B N 1
ATOM 4869 C CA . VAL B 1 87 ? 2.211 -25.203 -18.172 1 98.88 87 VAL B CA 1
ATOM 4870 C C . VAL B 1 87 ? 0.938 -24.891 -17.391 1 98.88 87 VAL B C 1
ATOM 4872 O O . VAL B 1 87 ? -0.135 -25.406 -17.703 1 98.88 87 VAL B O 1
ATOM 4875 N N . ILE B 1 88 ? 1.068 -24.141 -16.344 1 98.88 88 ILE B N 1
ATOM 4876 C CA . ILE B 1 88 ? -0.051 -23.734 -15.508 1 98.88 88 ILE B CA 1
ATOM 4877 C C . ILE B 1 88 ? -0.373 -22.266 -15.75 1 98.88 88 ILE B C 1
ATOM 4879 O O . ILE B 1 88 ? 0.491 -21.391 -15.594 1 98.88 88 ILE B O 1
ATOM 4883 N N . LEU B 1 89 ? -1.629 -21.984 -16.156 1 98.75 89 LEU B N 1
ATOM 4884 C CA . LEU B 1 89 ? -2.088 -20.609 -16.344 1 98.75 89 LEU B CA 1
ATOM 4885 C C . LEU B 1 89 ? -2.865 -20.125 -15.117 1 98.75 89 LEU B C 1
ATOM 4887 O O . LEU B 1 89 ? -3.889 -20.703 -14.758 1 98.75 89 LEU B O 1
ATOM 4891 N N . GLY B 1 90 ? -2.369 -19.016 -14.516 1 98.31 90 GLY B N 1
ATOM 4892 C CA . GLY B 1 90 ? -3.053 -18.422 -13.375 1 98.31 90 GLY B CA 1
ATOM 4893 C C . GLY B 1 90 ? -2.271 -18.562 -12.078 1 98.31 90 GLY B C 1
ATOM 4894 O O . GLY B 1 90 ? -1.4 -19.422 -11.953 1 98.31 90 GLY B O 1
ATOM 4895 N N . SER B 1 91 ? -2.582 -17.719 -11.117 1 97.25 91 SER B N 1
ATOM 4896 C CA . SER B 1 91 ? -1.92 -17.703 -9.82 1 97.25 91 SER B CA 1
ATOM 4897 C C . SER B 1 91 ? -2.934 -17.75 -8.68 1 97.25 91 SER B C 1
ATOM 4899 O O . SER B 1 91 ? -2.646 -17.297 -7.566 1 97.25 91 SER B O 1
ATOM 4901 N N . GLY B 1 92 ? -4.129 -18.219 -8.945 1 97.88 92 GLY B N 1
ATOM 4902 C CA . GLY B 1 92 ? -5.176 -18.281 -7.941 1 97.88 92 GLY B CA 1
ATOM 4903 C C . GLY B 1 92 ? -5.172 -19.578 -7.145 1 97.88 92 GLY B C 1
ATOM 4904 O O . GLY B 1 92 ? -4.148 -20.25 -7.066 1 97.88 92 GLY B O 1
ATOM 4905 N N . TRP B 1 93 ? -6.27 -19.891 -6.531 1 98.06 93 TRP B N 1
ATOM 4906 C CA . TRP B 1 93 ? -6.418 -21 -5.59 1 98.06 93 TRP B CA 1
ATOM 4907 C C . TRP B 1 93 ? -6.105 -22.328 -6.258 1 98.06 93 TRP B C 1
ATOM 4909 O O . TRP B 1 93 ? -5.379 -23.156 -5.699 1 98.06 93 TRP B O 1
ATOM 4919 N N . GLY B 1 94 ? -6.648 -22.516 -7.422 1 98.38 94 GLY B N 1
ATOM 4920 C CA . GLY B 1 94 ? -6.398 -23.766 -8.117 1 98.38 94 GLY B CA 1
ATOM 4921 C C . GLY B 1 94 ? -4.941 -23.969 -8.477 1 98.38 94 GLY B C 1
ATOM 4922 O O . GLY B 1 94 ? -4.363 -25.031 -8.188 1 98.38 94 GLY B O 1
ATOM 4923 N N . ALA B 1 95 ? -4.344 -22.984 -9.047 1 98.69 95 ALA B N 1
ATOM 4924 C CA . ALA B 1 95 ? -2.957 -23.047 -9.508 1 98.69 95 ALA B CA 1
ATOM 4925 C C . ALA B 1 95 ? -2 -23.266 -8.336 1 98.69 95 ALA B C 1
ATOM 4927 O O . ALA B 1 95 ? -1.138 -24.141 -8.391 1 98.69 95 ALA B O 1
ATOM 4928 N N . VAL B 1 96 ? -2.154 -22.5 -7.324 1 98.12 96 VAL B N 1
ATOM 4929 C CA . VAL B 1 96 ? -1.213 -22.547 -6.207 1 98.12 96 VAL B CA 1
ATOM 4930 C C . VAL B 1 96 ? -1.386 -23.844 -5.426 1 98.12 96 VAL B C 1
ATOM 4932 O O . VAL B 1 96 ? -0.404 -24.438 -4.977 1 98.12 96 VAL B O 1
ATOM 4935 N N . SER B 1 97 ? -2.652 -24.25 -5.234 1 98.19 97 SER B N 1
ATOM 4936 C CA . SER B 1 97 ? -2.881 -25.531 -4.586 1 98.19 97 SER B CA 1
ATOM 4937 C C . SER B 1 97 ? -2.236 -26.672 -5.371 1 98.19 97 SER B C 1
ATOM 4939 O O . SER B 1 97 ? -1.614 -27.562 -4.789 1 98.19 97 SER B O 1
ATOM 4941 N N . LEU B 1 98 ? -2.363 -26.656 -6.684 1 98.69 98 LEU B N 1
ATOM 4942 C CA . LEU B 1 98 ? -1.713 -27.641 -7.531 1 98.69 98 LEU B CA 1
ATOM 4943 C C . LEU B 1 98 ? -0.198 -27.594 -7.355 1 98.69 98 LEU B C 1
ATOM 4945 O O . LEU B 1 98 ? 0.429 -28.625 -7.094 1 98.69 98 LEU B O 1
ATOM 4949 N N . LEU B 1 99 ? 0.338 -26.438 -7.441 1 97.81 99 LEU B N 1
ATOM 4950 C CA . LEU B 1 99 ? 1.786 -26.266 -7.383 1 97.81 99 LEU B CA 1
ATOM 4951 C C . LEU B 1 99 ? 2.336 -26.75 -6.047 1 97.81 99 LEU B C 1
ATOM 4953 O O . LEU B 1 99 ? 3.381 -27.406 -6.004 1 97.81 99 LEU B O 1
ATOM 4957 N N . LYS B 1 100 ? 1.671 -26.453 -4.977 1 96.69 100 LYS B N 1
ATOM 4958 C CA . LYS B 1 100 ? 2.133 -26.797 -3.635 1 96.69 100 LYS B CA 1
ATOM 4959 C C . LYS B 1 100 ? 2.068 -28.312 -3.402 1 96.69 100 LYS B C 1
ATOM 4961 O O . LYS B 1 100 ? 2.793 -28.844 -2.562 1 96.69 100 LYS B O 1
ATOM 4966 N N . ASN B 1 101 ? 1.234 -29.016 -4.129 1 98.06 101 ASN B N 1
ATOM 4967 C CA . ASN B 1 101 ? 1.032 -30.438 -3.875 1 98.06 101 ASN B CA 1
ATOM 4968 C C . ASN B 1 101 ? 1.636 -31.297 -4.984 1 98.06 101 ASN B C 1
ATOM 4970 O O . ASN B 1 101 ? 1.715 -32.531 -4.855 1 98.06 101 ASN B O 1
ATOM 4974 N N . LEU B 1 102 ? 2.076 -30.688 -6.031 1 98.56 102 LEU B N 1
ATOM 4975 C CA . LEU B 1 102 ? 2.672 -31.391 -7.164 1 98.56 102 LEU B CA 1
ATOM 4976 C C . LEU B 1 102 ? 4.129 -31.734 -6.883 1 98.56 102 LEU B C 1
ATOM 4978 O O . LEU B 1 102 ? 4.883 -30.906 -6.363 1 98.56 102 LEU B O 1
ATOM 4982 N N . ASP B 1 103 ? 4.516 -32.969 -7.152 1 98.19 103 ASP B N 1
ATOM 4983 C CA . ASP B 1 103 ? 5.941 -33.281 -7.18 1 98.19 103 ASP B CA 1
ATOM 4984 C C . ASP B 1 103 ? 6.602 -32.688 -8.438 1 98.19 103 ASP B C 1
ATOM 4986 O O . ASP B 1 103 ? 6.605 -33.344 -9.484 1 98.19 103 ASP B O 1
ATOM 4990 N N . THR B 1 104 ? 7.238 -31.594 -8.289 1 98.31 104 THR B N 1
ATOM 4991 C CA . THR B 1 104 ? 7.75 -30.844 -9.43 1 98.31 104 THR B CA 1
ATOM 4992 C C . THR B 1 104 ? 9.047 -31.453 -9.953 1 98.31 104 THR B C 1
ATOM 4994 O O . THR B 1 104 ? 9.633 -30.953 -10.914 1 98.31 104 THR B O 1
ATOM 4997 N N . THR B 1 105 ? 9.547 -32.5 -9.352 1 97.81 105 THR B N 1
ATOM 4998 C CA . THR B 1 105 ? 10.695 -33.219 -9.891 1 97.81 105 THR B CA 1
ATOM 4999 C C . THR B 1 105 ? 10.266 -34.188 -11 1 97.81 105 THR B C 1
ATOM 5001 O O . THR B 1 105 ? 11.094 -34.656 -11.781 1 97.81 105 THR B O 1
ATOM 5004 N N . GLU B 1 106 ? 8.961 -34.438 -11.07 1 98.19 106 GLU B N 1
ATOM 5005 C CA . GLU B 1 106 ? 8.445 -35.438 -12.023 1 98.19 106 GLU B CA 1
ATOM 5006 C C . GLU B 1 106 ? 8.125 -34.781 -13.367 1 98.19 106 GLU B C 1
ATOM 5008 O O . GLU B 1 106 ? 7.934 -35.469 -14.367 1 98.19 106 GLU B O 1
ATOM 5013 N N . TYR B 1 107 ? 8.031 -33.5 -13.438 1 98.62 107 TYR B N 1
ATOM 5014 C CA . TYR B 1 107 ? 7.691 -32.719 -14.633 1 98.62 107 TYR B CA 1
ATOM 5015 C C . TYR B 1 107 ? 8.555 -31.469 -14.742 1 98.62 107 TYR B C 1
ATOM 5017 O O . TYR B 1 107 ? 9.172 -31.047 -13.758 1 98.62 107 TYR B O 1
ATOM 5025 N N . ASN B 1 108 ? 8.727 -30.938 -15.953 1 98.62 108 ASN B N 1
ATOM 5026 C CA . ASN B 1 108 ? 9.125 -29.547 -16.125 1 98.62 108 ASN B CA 1
ATOM 5027 C C . ASN B 1 108 ? 7.934 -28.594 -16.016 1 98.62 108 ASN B C 1
ATOM 5029 O O . ASN B 1 108 ? 7.074 -28.562 -16.891 1 98.62 108 ASN B O 1
ATOM 5033 N N . VAL B 1 109 ? 7.938 -27.828 -14.93 1 98.75 109 VAL B N 1
ATOM 5034 C CA . VAL B 1 109 ? 6.738 -27.062 -14.602 1 98.75 109 VAL B CA 1
ATOM 5035 C C . VAL B 1 109 ? 6.977 -25.578 -14.867 1 98.75 109 VAL B C 1
ATOM 5037 O O . VAL B 1 109 ? 8 -25.031 -14.461 1 98.75 109 VAL B O 1
ATOM 5040 N N . THR B 1 110 ? 6.066 -24.938 -15.609 1 98.19 110 THR B N 1
ATOM 5041 C CA . THR B 1 110 ? 6.059 -23.5 -15.852 1 98.19 110 THR B CA 1
ATOM 5042 C C . THR B 1 110 ? 4.727 -22.891 -15.422 1 98.19 110 THR B C 1
ATOM 5044 O O . THR B 1 110 ? 3.662 -23.391 -15.781 1 98.19 110 THR B O 1
ATOM 5047 N N . ILE B 1 111 ? 4.777 -21.859 -14.633 1 98.12 111 ILE B N 1
ATOM 5048 C CA . ILE B 1 111 ? 3.564 -21.141 -14.258 1 98.12 111 ILE B CA 1
ATOM 5049 C C . ILE B 1 111 ? 3.555 -19.766 -14.914 1 98.12 111 ILE B C 1
ATOM 5051 O O . ILE B 1 111 ? 4.586 -19.094 -14.977 1 98.12 111 ILE B O 1
ATOM 5055 N N . VAL B 1 112 ? 2.395 -19.375 -15.516 1 97.12 112 VAL B N 1
ATOM 5056 C CA . VAL B 1 112 ? 2.207 -18.109 -16.219 1 97.12 112 VAL B CA 1
ATOM 5057 C C . VAL B 1 112 ? 1.068 -17.328 -15.578 1 97.12 112 VAL B C 1
ATOM 5059 O O . VAL B 1 112 ? -0.049 -17.828 -15.453 1 97.12 112 VAL B O 1
ATOM 5062 N N . SER B 1 113 ? 1.345 -16.141 -15.195 1 96.75 113 SER B N 1
ATOM 5063 C CA . SER B 1 113 ? 0.325 -15.258 -14.633 1 96.75 113 SER B CA 1
ATOM 5064 C C . SER B 1 113 ? 0.73 -13.797 -14.758 1 96.75 113 SER B C 1
ATOM 5066 O O . SER B 1 113 ? 1.895 -13.445 -14.547 1 96.75 113 SER B O 1
ATOM 5068 N N . PRO B 1 114 ? -0.227 -12.945 -15.109 1 93.94 114 PRO B N 1
ATOM 5069 C CA . PRO B 1 114 ? 0.098 -11.516 -15.109 1 93.94 114 PRO B CA 1
ATOM 5070 C C . PRO B 1 114 ? 0.216 -10.938 -13.703 1 93.94 114 PRO B C 1
ATOM 5072 O O . PRO B 1 114 ? 0.774 -9.852 -13.523 1 93.94 114 PRO B O 1
ATOM 5075 N N . ARG B 1 115 ? -0.323 -11.547 -12.789 1 93.12 115 ARG B N 1
ATOM 5076 C CA . ARG B 1 115 ? -0.208 -11.164 -11.383 1 93.12 115 ARG B CA 1
ATOM 5077 C C . ARG B 1 115 ? 0.925 -11.922 -10.703 1 93.12 115 ARG B C 1
ATOM 5079 O O . ARG B 1 115 ? 0.946 -13.156 -10.711 1 93.12 115 ARG B O 1
ATOM 5086 N N . ASN B 1 116 ? 1.775 -11.266 -9.977 1 93.44 116 ASN B N 1
ATOM 5087 C CA . ASN B 1 116 ? 2.977 -11.914 -9.469 1 93.44 116 ASN B CA 1
ATOM 5088 C C . ASN B 1 116 ? 2.77 -12.438 -8.047 1 93.44 116 ASN B C 1
ATOM 5090 O O . ASN B 1 116 ? 3.736 -12.703 -7.328 1 93.44 116 ASN B O 1
ATOM 5094 N N . TYR B 1 117 ? 1.557 -12.57 -7.637 1 96.12 117 TYR B N 1
ATOM 5095 C CA . TYR B 1 117 ? 1.29 -13.07 -6.293 1 96.12 117 TYR B CA 1
ATOM 5096 C C . TYR B 1 117 ? -0.019 -13.844 -6.246 1 96.12 117 TYR B C 1
ATOM 5098 O O . TYR B 1 117 ? -0.876 -13.68 -7.117 1 96.12 117 TYR B O 1
ATOM 5106 N N . PHE B 1 118 ? -0.091 -14.766 -5.32 1 97.69 118 PHE B N 1
ATOM 5107 C CA . PHE B 1 118 ? -1.35 -15.359 -4.883 1 97.69 118 PHE B CA 1
ATOM 5108 C C . PHE B 1 118 ? -2.094 -14.422 -3.941 1 97.69 118 PHE B C 1
ATOM 5110 O O . PHE B 1 118 ? -1.487 -13.82 -3.055 1 97.69 118 PHE B O 1
ATOM 5117 N N . LEU B 1 119 ? -3.35 -14.273 -4.18 1 97.75 119 LEU B N 1
ATOM 5118 C CA . LEU B 1 119 ? -4.195 -13.438 -3.334 1 97.75 119 LEU B CA 1
ATOM 5119 C C . LEU B 1 119 ? -5.156 -14.289 -2.516 1 97.75 119 LEU B C 1
ATOM 5121 O O . LEU B 1 119 ? -5.891 -15.109 -3.068 1 97.75 119 LEU B O 1
ATOM 5125 N N . PHE B 1 120 ? -5.078 -14.125 -1.194 1 97.75 120 PHE B N 1
ATOM 5126 C CA . PHE B 1 120 ? -6.066 -14.727 -0.307 1 97.75 120 PHE B CA 1
ATOM 5127 C C . PHE B 1 120 ? -7.371 -13.93 -0.333 1 97.75 120 PHE B C 1
ATOM 5129 O O . PHE B 1 120 ? -7.598 -13.078 0.526 1 97.75 120 PHE B O 1
ATOM 5136 N N . THR B 1 121 ? -8.266 -14.266 -1.166 1 96.12 121 THR B N 1
ATOM 5137 C CA . THR B 1 121 ? -9.414 -13.461 -1.558 1 96.12 121 THR B CA 1
ATOM 5138 C C . THR B 1 121 ? -10.445 -13.406 -0.434 1 96.12 121 THR B C 1
ATOM 5140 O O . THR B 1 121 ? -11.219 -12.453 -0.337 1 96.12 121 THR B O 1
ATOM 5143 N N . PRO B 1 122 ? -10.531 -14.383 0.45 1 95.69 122 PRO B N 1
ATOM 5144 C CA . PRO B 1 122 ? -11.555 -14.32 1.496 1 95.69 122 PRO B CA 1
ATOM 5145 C C . PRO B 1 122 ? -11.43 -13.086 2.379 1 95.69 122 PRO B C 1
ATOM 5147 O O . PRO B 1 122 ? -12.43 -12.594 2.908 1 95.69 122 PRO B O 1
ATOM 5150 N N . LEU B 1 123 ? -10.258 -12.578 2.514 1 97.56 123 LEU B N 1
ATOM 5151 C CA . LEU B 1 123 ? -10.07 -11.43 3.389 1 97.56 123 LEU B CA 1
ATOM 5152 C C . LEU B 1 123 ? -9.961 -10.141 2.576 1 97.56 123 LEU B C 1
ATOM 5154 O O . LEU B 1 123 ? -9.75 -9.062 3.139 1 97.56 123 LEU B O 1
ATOM 5158 N N . LEU B 1 124 ? -10.125 -10.195 1.28 1 97.69 124 LEU B N 1
ATOM 5159 C CA . LEU B 1 124 ? -10 -9.031 0.411 1 97.69 124 LEU B CA 1
ATOM 5160 C C . LEU B 1 124 ? -11.023 -7.969 0.781 1 97.69 124 LEU B C 1
ATOM 5162 O O . LEU B 1 124 ? -10.719 -6.773 0.77 1 97.69 124 LEU B O 1
ATOM 5166 N N . PRO B 1 125 ? -12.273 -8.297 1.208 1 97.69 125 PRO B N 1
ATOM 5167 C CA . PRO B 1 125 ? -13.273 -7.277 1.541 1 97.69 125 PRO B CA 1
ATOM 5168 C C . PRO B 1 125 ? -12.844 -6.402 2.719 1 97.69 125 PRO B C 1
ATOM 5170 O O . PRO B 1 125 ? -13.406 -5.324 2.924 1 97.69 125 PRO B O 1
ATOM 5173 N N . SER B 1 126 ? -11.922 -6.863 3.471 1 97.56 126 SER B N 1
ATOM 5174 C CA . SER B 1 126 ? -11.461 -6.121 4.641 1 97.56 126 SER B CA 1
ATOM 5175 C C . SER B 1 126 ? -10.344 -5.152 4.27 1 97.56 126 SER B C 1
ATOM 5177 O O . SER B 1 126 ? -9.977 -4.285 5.07 1 97.56 126 SER B O 1
ATOM 5179 N N . ALA B 1 127 ? -9.805 -5.246 3.1 1 97.19 127 ALA B N 1
ATOM 5180 C CA . ALA B 1 127 ? -8.602 -4.512 2.725 1 97.19 127 ALA B CA 1
ATOM 5181 C C . ALA B 1 127 ? -8.914 -3.041 2.463 1 97.19 127 ALA B C 1
ATOM 5183 O O . ALA B 1 127 ? -8.164 -2.156 2.883 1 97.19 127 ALA B O 1
ATOM 5184 N N . PRO B 1 128 ? -10.062 -2.697 1.812 1 97.56 128 PRO B N 1
ATOM 5185 C CA . PRO B 1 128 ? -10.305 -1.289 1.49 1 97.56 128 PRO B CA 1
ATOM 5186 C C . PRO B 1 128 ? -10.391 -0.406 2.732 1 97.56 128 PRO B C 1
ATOM 5188 O O . PRO B 1 128 ? -10.062 0.781 2.676 1 97.56 128 PRO B O 1
ATOM 5191 N N . THR B 1 129 ? -10.875 -0.979 3.834 1 97.19 129 THR B N 1
ATOM 5192 C CA . THR B 1 129 ? -11.086 -0.186 5.043 1 97.19 129 THR B CA 1
ATOM 5193 C C . THR B 1 129 ? -9.828 -0.175 5.91 1 97.19 129 THR B C 1
ATOM 5195 O O . THR B 1 129 ? -9.766 0.538 6.914 1 97.19 129 THR B O 1
ATOM 5198 N N . GLY B 1 130 ? -8.867 -0.983 5.57 1 95.38 130 GLY B N 1
ATOM 5199 C CA . GLY B 1 130 ? -7.613 -1.006 6.312 1 95.38 130 GLY B CA 1
ATOM 5200 C C . GLY B 1 130 ? -7.609 -2.012 7.449 1 95.38 130 GLY B C 1
ATOM 5201 O O . GLY B 1 130 ? -6.703 -2.008 8.281 1 95.38 130 GLY B O 1
ATOM 5202 N N . THR B 1 131 ? -8.609 -2.863 7.516 1 96.94 131 THR B N 1
ATOM 5203 C CA . THR B 1 131 ? -8.641 -3.9 8.539 1 96.94 131 THR B CA 1
ATOM 5204 C C . THR B 1 131 ? -7.492 -4.887 8.344 1 96.94 131 THR B C 1
ATOM 5206 O O . THR B 1 131 ? -6.891 -5.348 9.312 1 96.94 131 THR B O 1
ATOM 5209 N N . VAL B 1 132 ? -7.266 -5.203 7.09 1 96.5 132 VAL B N 1
ATOM 5210 C CA . VAL B 1 132 ? -6.098 -6.012 6.746 1 96.5 132 VAL B CA 1
ATOM 5211 C C . VAL B 1 132 ? -5.277 -5.301 5.668 1 96.5 132 VAL B C 1
ATOM 5213 O O . VAL B 1 132 ? -5.84 -4.66 4.777 1 96.5 132 VAL B O 1
ATOM 5216 N N . GLU B 1 133 ? -3.982 -5.441 5.805 1 95.25 133 GLU B N 1
ATOM 5217 C CA . GLU B 1 133 ? -3.08 -4.871 4.805 1 95.25 133 GLU B CA 1
ATOM 5218 C C . GLU B 1 133 ? -2.965 -5.777 3.584 1 95.25 133 GLU B C 1
ATOM 5220 O O . GLU B 1 133 ? -3.016 -7.004 3.707 1 95.25 133 GLU B O 1
ATOM 5225 N N . SER B 1 134 ? -2.758 -5.172 2.457 1 94.25 134 SER B N 1
ATOM 5226 C CA . SER B 1 134 ? -2.637 -5.922 1.211 1 94.25 134 SER B CA 1
ATOM 5227 C C . SER B 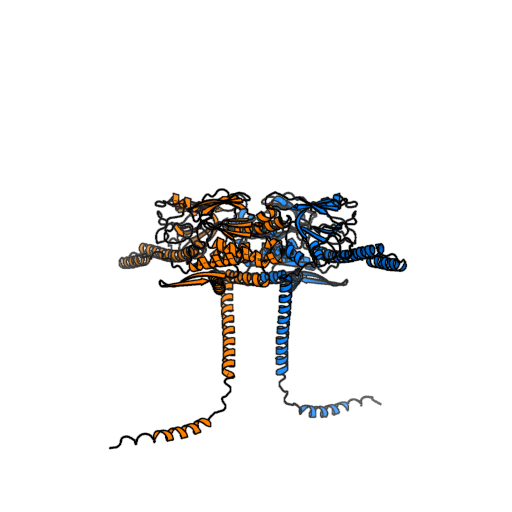1 134 ? -1.533 -6.973 1.304 1 94.25 134 SER B C 1
ATOM 5229 O O . SER B 1 134 ? -1.735 -8.125 0.924 1 94.25 134 SER B O 1
ATOM 5231 N N . LYS B 1 135 ? -0.42 -6.621 1.814 1 93.88 135 LYS B N 1
ATOM 5232 C CA . LYS B 1 135 ? 0.737 -7.512 1.858 1 93.88 135 LYS B CA 1
ATOM 5233 C C . LYS B 1 135 ? 0.481 -8.703 2.781 1 93.88 135 LYS B C 1
ATOM 5235 O O . LYS B 1 135 ? 1.173 -9.719 2.699 1 93.88 135 LYS B O 1
ATOM 5240 N N . SER B 1 136 ? -0.471 -8.539 3.643 1 96.38 136 SER B N 1
ATOM 5241 C CA . SER B 1 136 ? -0.774 -9.609 4.59 1 96.38 136 SER B CA 1
ATOM 5242 C C . SER B 1 136 ? -1.573 -10.727 3.93 1 96.38 136 SER B C 1
ATOM 5244 O O . SER B 1 136 ? -1.64 -11.844 4.449 1 96.38 136 SER B O 1
ATOM 5246 N N . ILE B 1 137 ? -2.15 -10.422 2.787 1 97.38 137 ILE B N 1
ATOM 5247 C CA . ILE B 1 137 ? -3.031 -11.43 2.203 1 97.38 137 ILE B CA 1
ATOM 5248 C C . ILE B 1 137 ? -2.545 -11.789 0.802 1 97.38 137 ILE B C 1
ATOM 5250 O O . ILE B 1 137 ? -3.32 -12.273 -0.026 1 97.38 137 ILE B O 1
ATOM 5254 N N . ILE B 1 138 ? -1.304 -11.461 0.5 1 96.69 138 ILE B N 1
ATOM 5255 C CA . ILE B 1 138 ? -0.724 -11.891 -0.769 1 96.69 138 ILE B CA 1
ATOM 5256 C C . ILE B 1 138 ? 0.551 -12.688 -0.509 1 96.69 138 ILE B C 1
ATOM 5258 O O . ILE B 1 138 ? 1.205 -12.508 0.521 1 96.69 138 ILE B O 1
ATOM 5262 N N . GLU B 1 139 ? 0.905 -13.562 -1.388 1 95.38 139 GLU B N 1
ATOM 5263 C CA . GLU B 1 139 ? 2.154 -14.32 -1.402 1 95.38 139 GLU B CA 1
ATOM 5264 C C . GLU B 1 139 ? 2.77 -14.344 -2.799 1 95.38 139 GLU B C 1
ATOM 5266 O O . GLU B 1 139 ? 2.133 -14.789 -3.756 1 95.38 139 GLU B O 1
ATOM 5271 N N . PRO B 1 140 ? 4.004 -13.898 -2.918 1 94.69 140 PRO B N 1
ATOM 5272 C CA . PRO B 1 140 ? 4.625 -13.875 -4.242 1 94.69 140 PRO B CA 1
ATOM 5273 C C . PRO B 1 140 ? 4.723 -15.266 -4.875 1 94.69 140 PRO B C 1
ATOM 5275 O O . PRO B 1 140 ? 5.074 -16.234 -4.195 1 94.69 140 PRO B O 1
ATOM 5278 N N . ILE B 1 141 ? 4.422 -15.312 -6.145 1 95.81 141 ILE B N 1
ATOM 5279 C CA . ILE B 1 141 ? 4.48 -16.578 -6.871 1 95.81 141 ILE B CA 1
ATOM 5280 C C . ILE B 1 141 ? 5.914 -17.109 -6.879 1 95.81 141 ILE B C 1
ATOM 5282 O O . ILE B 1 141 ? 6.141 -18.312 -6.777 1 95.81 141 ILE B O 1
ATOM 5286 N N . ARG B 1 142 ? 6.891 -16.25 -6.957 1 93.06 142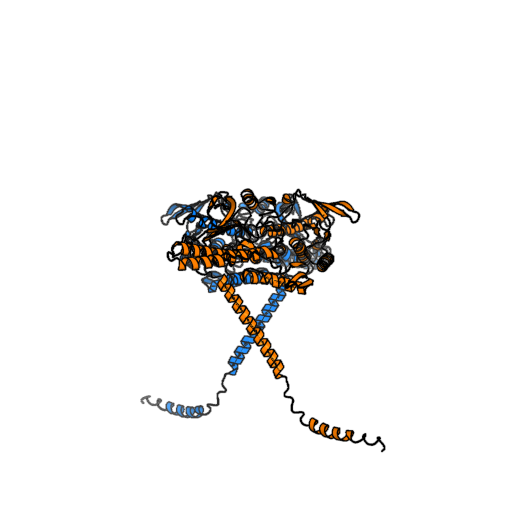 ARG B N 1
ATOM 5287 C CA . ARG B 1 142 ? 8.297 -16.641 -6.934 1 93.06 142 ARG B CA 1
ATOM 5288 C C . ARG B 1 142 ? 8.633 -17.375 -5.641 1 93.06 142 ARG B C 1
ATOM 5290 O O . ARG B 1 142 ? 9.391 -18.359 -5.656 1 93.06 142 ARG B O 1
ATOM 5297 N N . SER B 1 143 ? 8.117 -16.891 -4.547 1 93.56 143 SER B N 1
ATOM 5298 C CA . SER B 1 143 ? 8.352 -17.547 -3.264 1 93.56 143 SER B CA 1
ATOM 5299 C C . SER B 1 143 ? 7.742 -18.953 -3.24 1 93.56 143 SER B C 1
ATOM 5301 O O . SER B 1 143 ? 8.375 -19.906 -2.76 1 93.56 143 SER B O 1
ATOM 5303 N N . ILE B 1 144 ? 6.574 -19.109 -3.771 1 95.56 144 ILE B N 1
ATOM 5304 C CA . ILE B 1 144 ? 5.891 -20.391 -3.824 1 95.56 144 ILE B CA 1
ATOM 5305 C C . ILE B 1 144 ? 6.648 -21.344 -4.754 1 95.56 144 ILE B C 1
ATOM 5307 O O . ILE B 1 144 ? 6.906 -22.484 -4.398 1 95.56 144 ILE B O 1
ATOM 5311 N N . ALA B 1 145 ? 7.078 -20.828 -5.879 1 95.75 145 ALA B N 1
ATOM 5312 C CA . ALA B 1 145 ? 7.812 -21.609 -6.871 1 95.75 145 ALA B CA 1
ATOM 5313 C C . ALA B 1 145 ? 9.148 -22.094 -6.309 1 95.75 145 ALA B C 1
ATOM 5315 O O . ALA B 1 145 ? 9.523 -23.25 -6.504 1 95.75 145 ALA B O 1
ATOM 5316 N N . ARG B 1 146 ? 9.828 -21.219 -5.566 1 94.75 146 ARG B N 1
ATOM 5317 C CA . ARG B 1 146 ? 11.164 -21.516 -5.055 1 94.75 146 ARG B CA 1
ATOM 5318 C C . ARG B 1 146 ? 11.102 -22.562 -3.955 1 94.75 146 ARG B C 1
ATOM 5320 O O . ARG B 1 146 ? 12.094 -23.25 -3.686 1 94.75 146 ARG B O 1
ATOM 5327 N N . ARG B 1 147 ? 9.992 -22.766 -3.4 1 94.5 147 ARG B N 1
ATOM 5328 C CA . ARG B 1 147 ? 9.859 -23.719 -2.301 1 94.5 147 ARG B CA 1
ATOM 5329 C C . ARG B 1 147 ? 9.547 -25.125 -2.82 1 94.5 147 ARG B C 1
ATOM 5331 O O . ARG B 1 147 ? 9.586 -26.094 -2.062 1 94.5 147 ARG B O 1
ATOM 5338 N N . CYS B 1 148 ? 9.289 -25.219 -4.102 1 96.62 148 CYS B N 1
ATOM 5339 C CA . CYS B 1 148 ? 9.055 -26.531 -4.711 1 96.62 148 CYS B CA 1
ATOM 5340 C C . CYS B 1 148 ? 10.359 -27.312 -4.816 1 96.62 148 CYS B C 1
ATOM 5342 O O . CYS B 1 148 ? 11.438 -26.734 -4.883 1 96.62 148 CYS B O 1
ATOM 5344 N N . LYS B 1 149 ? 10.234 -28.656 -4.871 1 96.5 149 LYS B N 1
ATOM 5345 C CA . LYS B 1 149 ? 11.406 -29.531 -4.934 1 96.5 149 LYS B CA 1
ATOM 5346 C C . LYS B 1 149 ? 12.102 -29.406 -6.289 1 96.5 149 LYS B C 1
ATOM 5348 O O . LYS B 1 149 ? 13.328 -29.359 -6.359 1 96.5 149 LYS B O 1
ATOM 5353 N N . GLY B 1 150 ? 11.344 -29.484 -7.301 1 97.75 150 GLY B N 1
ATOM 5354 C CA . GLY B 1 150 ? 11.859 -29.234 -8.641 1 97.75 150 GLY B CA 1
ATOM 5355 C C . GLY B 1 150 ? 11.711 -27.781 -9.07 1 97.75 150 GLY B C 1
ATOM 5356 O O . GLY B 1 150 ? 10.812 -27.078 -8.602 1 97.75 150 GLY B O 1
ATOM 5357 N N . GLU B 1 151 ? 12.617 -27.375 -9.93 1 96.94 151 GLU B N 1
ATOM 5358 C CA . GLU B 1 151 ? 12.586 -26 -10.438 1 96.94 151 GLU B CA 1
ATOM 5359 C C . GLU B 1 151 ? 11.25 -25.703 -11.117 1 96.94 151 GLU B C 1
ATOM 5361 O O . GLU B 1 151 ? 10.75 -26.516 -11.898 1 96.94 151 GLU B O 1
ATOM 5366 N N . VAL B 1 152 ? 10.672 -24.609 -10.766 1 97.62 152 VAL B N 1
ATOM 5367 C CA . VAL B 1 152 ? 9.469 -24.094 -11.414 1 97.62 152 VAL B CA 1
ATOM 5368 C C . VAL B 1 152 ? 9.766 -22.75 -12.062 1 97.62 152 VAL B C 1
ATOM 5370 O O . VAL B 1 152 ? 10.211 -21.812 -11.398 1 97.62 152 VAL B O 1
ATOM 5373 N N . LEU B 1 153 ? 9.531 -22.688 -13.375 1 95.38 153 LEU B N 1
ATOM 5374 C CA . LEU B 1 153 ? 9.703 -21.422 -14.078 1 95.38 153 LEU B CA 1
ATOM 5375 C C . LEU B 1 153 ? 8.453 -20.562 -13.961 1 95.38 153 LEU B C 1
ATOM 5377 O O . LEU B 1 153 ? 7.332 -21.062 -14.023 1 95.38 153 LEU B O 1
ATOM 5381 N N . TYR B 1 154 ? 8.672 -19.328 -13.734 1 95.06 154 TYR B N 1
ATOM 5382 C CA . TYR B 1 154 ? 7.57 -18.375 -13.648 1 95.06 154 TYR B CA 1
ATOM 5383 C C . TYR B 1 154 ? 7.691 -17.297 -14.727 1 95.06 154 TYR B C 1
ATOM 5385 O O . TYR B 1 154 ? 8.734 -16.672 -14.859 1 95.06 154 TYR B O 1
ATOM 5393 N N . TYR B 1 155 ? 6.629 -17.109 -15.461 1 93.19 155 TYR B N 1
ATOM 5394 C CA . TYR B 1 155 ? 6.5 -16.031 -16.422 1 93.19 155 TYR B CA 1
ATOM 5395 C C . TYR B 1 155 ? 5.426 -15.039 -15.992 1 93.19 155 TYR B C 1
ATOM 5397 O O . TYR B 1 155 ? 4.242 -15.383 -15.945 1 93.19 155 TYR B O 1
ATOM 5405 N N . GLU B 1 156 ? 5.879 -13.812 -15.688 1 93.12 156 GLU B N 1
ATOM 5406 C CA . GLU B 1 156 ? 4.898 -12.75 -15.469 1 93.12 156 GLU B CA 1
ATOM 5407 C C . GLU B 1 156 ? 4.312 -12.258 -16.781 1 93.12 156 GLU B C 1
ATOM 5409 O O . GLU B 1 156 ? 4.805 -11.289 -17.359 1 93.12 156 GLU B O 1
ATOM 5414 N N . ALA B 1 157 ? 3.229 -12.898 -17.172 1 94 157 ALA B N 1
ATOM 5415 C CA . ALA B 1 157 ? 2.672 -12.664 -18.5 1 94 157 ALA B CA 1
ATOM 5416 C C . ALA B 1 157 ? 1.209 -13.094 -18.578 1 94 157 ALA B C 1
ATOM 5418 O O . ALA B 1 157 ? 0.72 -13.797 -17.688 1 94 157 ALA B O 1
ATOM 5419 N N . GLU B 1 158 ? 0.579 -12.586 -19.594 1 95.56 158 GLU B N 1
ATOM 5420 C CA . GLU B 1 158 ? -0.799 -12.969 -19.875 1 95.56 158 GLU B CA 1
ATOM 5421 C C . GLU B 1 158 ? -0.858 -13.992 -21.016 1 95.56 158 GLU B C 1
ATOM 5423 O O . GLU B 1 158 ? -0.217 -13.812 -22.047 1 95.56 158 GLU B O 1
ATOM 5428 N N . ALA B 1 159 ? -1.545 -15.102 -20.766 1 97.38 159 ALA B N 1
ATOM 5429 C CA . ALA B 1 159 ? -1.812 -16.031 -21.859 1 97.38 159 ALA B CA 1
ATOM 5430 C C . ALA B 1 159 ? -2.904 -15.492 -22.781 1 97.38 159 ALA B C 1
ATOM 5432 O O . ALA B 1 159 ? -4 -15.156 -22.328 1 97.38 159 ALA B O 1
ATOM 5433 N N . THR B 1 160 ? -2.611 -15.523 -24.125 1 96.12 160 THR B N 1
ATOM 5434 C CA . THR B 1 160 ? -3.562 -14.875 -25.016 1 96.12 160 THR B CA 1
ATOM 5435 C C . THR B 1 160 ? -4.156 -15.883 -26 1 96.12 160 THR B C 1
ATOM 5437 O O . THR B 1 160 ? -5.25 -15.68 -26.531 1 96.12 160 THR B O 1
ATOM 5440 N N . LYS B 1 161 ? -3.416 -16.969 -26.25 1 97.12 161 LYS B N 1
ATOM 5441 C CA . LYS B 1 161 ? -3.881 -17.969 -27.203 1 97.12 161 LYS B CA 1
ATOM 5442 C C . LYS B 1 161 ? -3.348 -19.359 -26.844 1 97.12 161 LYS B C 1
ATOM 5444 O O . LYS B 1 161 ? -2.203 -19.5 -26.406 1 97.12 161 LYS B O 1
ATOM 5449 N N . VAL B 1 162 ? -4.234 -20.359 -27.078 1 97.69 162 VAL B N 1
ATOM 5450 C CA . VAL B 1 162 ? -3.828 -21.75 -26.906 1 97.69 162 VAL B CA 1
ATOM 5451 C C . VAL B 1 162 ? -4.113 -22.531 -28.188 1 97.69 162 VAL B C 1
ATOM 5453 O O . VAL B 1 162 ? -5.207 -22.422 -28.766 1 97.69 162 VAL B O 1
ATOM 5456 N N . ASP B 1 163 ? -3.141 -23.219 -28.672 1 97.5 163 ASP B N 1
ATOM 5457 C CA . ASP B 1 163 ? -3.299 -24.141 -29.781 1 97.5 163 ASP B CA 1
ATOM 5458 C C . ASP B 1 163 ? -3.23 -25.594 -29.312 1 97.5 163 ASP B C 1
ATOM 5460 O O . ASP B 1 163 ? -2.141 -26.125 -29.094 1 97.5 163 ASP B O 1
ATOM 5464 N N . PRO B 1 164 ? -4.395 -26.203 -29.234 1 97.12 164 PRO B N 1
ATOM 5465 C CA . PRO B 1 164 ? -4.395 -27.578 -28.703 1 97.12 164 PRO B CA 1
ATOM 5466 C C . PRO B 1 164 ? -3.783 -28.578 -29.688 1 97.12 164 PRO B C 1
ATOM 5468 O O . PRO B 1 164 ? -3.434 -29.703 -29.281 1 97.12 164 PRO B O 1
ATOM 5471 N N . VAL B 1 165 ? -3.646 -28.25 -30.906 1 96.25 165 VAL B N 1
ATOM 5472 C CA . VAL B 1 165 ? -3.113 -29.156 -31.922 1 96.25 165 VAL B CA 1
ATOM 5473 C C . VAL B 1 165 ? -1.59 -29.203 -31.828 1 96.25 165 VAL B C 1
ATOM 5475 O O . VAL B 1 165 ? -1.001 -30.266 -31.688 1 96.25 165 VAL B O 1
ATOM 5478 N N . THR B 1 166 ? -0.98 -28.047 -31.875 1 97.38 166 THR B N 1
ATOM 5479 C CA . THR B 1 166 ? 0.474 -27.984 -31.766 1 97.38 166 THR B CA 1
ATOM 5480 C C . THR B 1 166 ? 0.906 -27.969 -30.297 1 97.38 166 THR B C 1
ATOM 5482 O O . THR B 1 166 ? 2.1 -28.031 -30 1 97.38 166 THR B O 1
ATOM 5485 N N . LYS B 1 167 ? -0.04 -27.859 -29.406 1 98.19 167 LYS B N 1
ATOM 5486 C CA . LYS B 1 167 ? 0.161 -27.844 -27.953 1 98.19 167 LYS B CA 1
ATOM 5487 C C . LYS B 1 167 ? 1.085 -26.688 -27.547 1 98.19 167 LYS B C 1
ATOM 5489 O O . LYS B 1 167 ? 2.076 -26.906 -26.844 1 98.19 167 LYS B O 1
ATOM 5494 N N . LYS B 1 168 ? 0.67 -25.516 -27.922 1 98.19 168 LYS B N 1
ATOM 5495 C CA . LYS B 1 168 ? 1.415 -24.312 -27.609 1 98.19 168 LYS B CA 1
ATOM 5496 C C . LYS B 1 168 ? 0.506 -23.25 -26.969 1 98.19 168 LYS B C 1
ATOM 5498 O O . LYS B 1 168 ? -0.675 -23.156 -27.312 1 98.19 168 LYS B O 1
ATOM 5503 N N . VAL B 1 169 ? 1.044 -22.5 -26.047 1 98 169 VAL B N 1
ATOM 5504 C CA . VAL B 1 169 ? 0.366 -21.344 -25.469 1 98 169 VAL B CA 1
ATOM 5505 C C . VAL B 1 169 ? 1.156 -20.062 -25.781 1 98 169 VAL B C 1
ATOM 5507 O O . VAL B 1 169 ? 2.369 -20.016 -25.562 1 98 169 VAL B O 1
ATOM 5510 N N . THR B 1 170 ? 0.451 -19.109 -26.297 1 97.44 170 THR B N 1
ATOM 5511 C CA . THR B 1 170 ? 1.056 -17.812 -26.547 1 97.44 170 THR B CA 1
ATOM 5512 C C . THR B 1 170 ? 0.911 -16.906 -25.328 1 97.44 170 THR B C 1
ATOM 5514 O O . THR B 1 170 ? -0.192 -16.734 -24.797 1 97.44 170 THR B O 1
ATOM 5517 N N . VAL B 1 171 ? 2.055 -16.391 -24.844 1 95.31 171 VAL B N 1
ATOM 5518 C CA . VAL B 1 171 ? 2.031 -15.523 -23.672 1 95.31 171 VAL B CA 1
ATOM 5519 C C . VAL B 1 171 ? 2.623 -14.164 -24.016 1 95.31 171 VAL B C 1
ATOM 5521 O O . VAL B 1 171 ? 3.535 -14.062 -24.828 1 95.31 171 VAL B O 1
ATOM 5524 N N . LYS B 1 172 ? 2.031 -13.141 -23.406 1 92 172 LYS B N 1
ATOM 5525 C CA . LYS B 1 172 ? 2.455 -11.758 -23.625 1 92 172 LYS B CA 1
ATOM 5526 C C . LYS B 1 172 ? 2.863 -11.102 -22.312 1 92 172 LYS B C 1
ATOM 5528 O O . LYS B 1 172 ? 2.084 -11.07 -21.359 1 92 172 LYS B O 1
ATOM 5533 N N . GLY B 1 173 ? 4.137 -10.586 -22.328 1 85.06 173 GLY B N 1
ATOM 5534 C CA . GLY B 1 173 ? 4.617 -9.891 -21.141 1 85.06 173 GLY B CA 1
ATOM 5535 C C . GLY B 1 173 ? 3.955 -8.539 -20.938 1 85.06 173 GLY B C 1
ATOM 5536 O O . GLY B 1 173 ? 3.436 -7.945 -21.875 1 85.06 173 GLY B O 1
ATOM 5537 N N . GLN B 1 174 ? 3.674 -8.211 -19.562 1 69.44 174 GLN B N 1
ATOM 5538 C CA . GLN B 1 174 ? 3.043 -6.93 -19.266 1 69.44 174 GLN B CA 1
ATOM 5539 C C . GLN B 1 174 ? 4.082 -5.816 -19.156 1 69.44 174 GLN B C 1
ATOM 5541 O O . GLN B 1 174 ? 5.062 -5.941 -18.422 1 69.44 174 GLN B O 1
ATOM 5546 N N . ASP B 1 175 ? 4.703 -5.516 -20.219 1 57.84 175 ASP B N 1
ATOM 5547 C CA . ASP B 1 175 ? 5.684 -4.438 -20.094 1 57.84 175 ASP B CA 1
ATOM 5548 C C . ASP B 1 175 ? 5 -3.105 -19.797 1 57.84 175 ASP B C 1
ATOM 5550 O O . ASP B 1 175 ? 4.043 -2.725 -20.484 1 57.84 175 ASP B O 1
ATOM 5554 N N . SER B 1 176 ? 5.227 -2.691 -18.5 1 49.81 176 SER B N 1
ATOM 5555 C CA . SER B 1 176 ? 4.801 -1.311 -18.297 1 49.81 176 SER B CA 1
ATOM 5556 C C . SER B 1 176 ? 5.164 -0.44 -19.5 1 49.81 176 SER B C 1
ATOM 5558 O O . SER B 1 176 ? 4.457 0.518 -19.812 1 49.81 176 SER B O 1
ATOM 5560 N N . ALA B 1 177 ? 6.348 -0.802 -20.031 1 44.88 177 ALA B N 1
ATOM 5561 C CA . ALA B 1 177 ? 6.785 -0.048 -21.203 1 44.88 177 ALA B CA 1
ATOM 5562 C C . ALA B 1 177 ? 6.387 -0.759 -22.5 1 44.88 177 ALA B C 1
ATOM 5564 O O . ALA B 1 177 ? 6.434 -1.988 -22.578 1 44.88 177 ALA B O 1
ATOM 5565 N N . LYS B 1 178 ? 5.5 -0.578 -23.25 1 51.09 178 LYS B N 1
ATOM 5566 C CA . LYS B 1 178 ? 4.762 -0.866 -24.484 1 51.09 178 LYS B CA 1
ATOM 5567 C C . LYS B 1 178 ? 5.473 -1.932 -25.312 1 51.09 178 LYS B C 1
ATOM 5569 O O . LYS B 1 178 ? 5.047 -2.244 -26.422 1 51.09 178 LYS B O 1
ATOM 5574 N N . ASN B 1 179 ? 6.641 -2.467 -25.031 1 52.28 179 ASN B N 1
ATOM 5575 C CA . ASN B 1 179 ? 7.273 -3.477 -25.875 1 52.28 179 ASN B CA 1
ATOM 5576 C C . ASN B 1 179 ? 6.996 -4.887 -25.359 1 52.28 179 ASN B C 1
ATOM 5578 O O . ASN B 1 179 ? 7.852 -5.504 -24.719 1 52.28 179 ASN B O 1
ATOM 5582 N N . ASP B 1 180 ? 5.871 -5.406 -25.625 1 62.28 180 ASP B N 1
ATOM 5583 C CA . ASP B 1 180 ? 5.418 -6.699 -25.125 1 62.28 180 ASP B CA 1
ATOM 5584 C C . ASP B 1 180 ? 6.117 -7.844 -25.859 1 62.28 180 ASP B C 1
ATOM 5586 O O . ASP B 1 180 ? 6.105 -7.902 -27.094 1 62.28 180 ASP B O 1
ATOM 5590 N N . VAL B 1 181 ? 6.961 -8.539 -25.109 1 67.06 181 VAL B N 1
ATOM 5591 C CA . VAL B 1 181 ? 7.578 -9.742 -25.641 1 67.06 181 VAL B CA 1
ATOM 5592 C C . VAL B 1 181 ? 6.551 -10.875 -25.703 1 67.06 181 VAL B C 1
ATOM 5594 O O . VAL B 1 181 ? 5.914 -11.188 -24.703 1 67.06 181 VAL B O 1
ATOM 5597 N N . VAL B 1 182 ? 6.266 -11.312 -26.969 1 79.12 182 VAL B N 1
ATOM 5598 C CA . VAL B 1 182 ? 5.383 -12.453 -27.188 1 79.12 182 VAL B CA 1
ATOM 5599 C C . VAL B 1 182 ? 6.207 -13.719 -27.375 1 79.12 182 VAL B C 1
ATOM 5601 O O . VAL B 1 182 ? 7.227 -13.703 -28.078 1 79.12 182 VAL B O 1
ATOM 5604 N N . GLN B 1 183 ? 5.855 -14.719 -26.562 1 87.81 183 GLN B N 1
ATOM 5605 C CA . GLN B 1 183 ? 6.547 -15.992 -26.688 1 87.81 183 GLN B CA 1
ATOM 5606 C C . GLN B 1 183 ? 5.562 -17.156 -26.656 1 87.81 183 GLN B C 1
ATOM 5608 O O . GLN B 1 183 ? 4.477 -17.047 -26.078 1 87.81 183 GLN B O 1
ATOM 5613 N N . ASP B 1 184 ? 5.957 -18.25 -27.344 1 94.94 184 ASP B N 1
ATOM 5614 C CA . ASP B 1 184 ? 5.172 -19.484 -27.297 1 94.94 184 ASP B CA 1
ATOM 5615 C C . ASP B 1 184 ? 5.816 -20.516 -26.359 1 94.94 184 ASP B C 1
ATOM 5617 O O . ASP B 1 184 ? 7.031 -20.719 -26.406 1 94.94 184 ASP B O 1
ATOM 5621 N N . LEU B 1 185 ? 5.012 -21.062 -25.562 1 96.75 185 LEU B N 1
ATOM 5622 C CA . LEU B 1 185 ? 5.449 -22.125 -24.672 1 96.75 185 LEU B CA 1
ATOM 5623 C C . LEU B 1 185 ? 4.828 -23.469 -25.078 1 96.75 185 LEU B C 1
ATOM 5625 O O . LEU B 1 185 ? 3.611 -23.562 -25.266 1 96.75 185 LEU B O 1
ATOM 5629 N N . SER B 1 186 ? 5.648 -24.453 -25.25 1 97.88 186 SER B N 1
ATOM 5630 C CA . SER B 1 186 ? 5.152 -25.797 -25.547 1 97.88 186 SER B CA 1
ATOM 5631 C C . SER B 1 186 ? 4.742 -26.516 -24.266 1 97.88 186 SER B C 1
ATOM 5633 O O . SER B 1 186 ? 5.32 -26.297 -23.203 1 97.88 186 SER B O 1
ATOM 5635 N N . TYR B 1 187 ? 3.742 -27.375 -24.438 1 98.56 187 TYR B N 1
ATOM 5636 C CA . TYR B 1 187 ? 3.316 -28.156 -23.281 1 98.56 187 TYR B CA 1
ATOM 5637 C C . TYR B 1 187 ? 2.959 -29.578 -23.688 1 98.56 187 TYR B C 1
ATOM 5639 O O . TYR B 1 187 ? 2.602 -29.828 -24.844 1 98.56 187 TYR B O 1
ATOM 5647 N N . ASP B 1 188 ? 3.164 -30.516 -22.75 1 98.69 188 ASP B N 1
ATOM 5648 C CA . ASP B 1 188 ? 2.521 -31.828 -22.828 1 98.69 188 ASP B CA 1
ATOM 5649 C C . ASP B 1 188 ? 1.161 -31.812 -22.141 1 98.69 188 ASP B C 1
ATOM 5651 O O . ASP B 1 188 ? 0.207 -32.438 -22.625 1 98.69 188 ASP B O 1
ATOM 5655 N N . TYR B 1 189 ? 1.091 -31.094 -21 1 98.75 189 TYR B N 1
ATOM 5656 C CA . TYR B 1 189 ? -0.155 -30.828 -20.297 1 98.75 189 TYR B CA 1
ATOM 5657 C C . TYR B 1 189 ? -0.32 -29.344 -20.031 1 98.75 189 TYR B C 1
ATOM 5659 O O . TYR B 1 189 ? 0.646 -28.656 -19.688 1 98.75 189 TYR B O 1
ATOM 5667 N N . LEU B 1 190 ? -1.521 -28.844 -20.25 1 98.88 190 LEU B N 1
ATOM 5668 C CA . LEU B 1 190 ? -1.901 -27.469 -19.922 1 98.88 190 LEU B CA 1
ATOM 5669 C C . LEU B 1 190 ? -2.955 -27.453 -18.812 1 98.88 190 LEU B C 1
ATOM 5671 O O . LEU B 1 190 ? -3.928 -28.203 -18.859 1 98.88 190 LEU B O 1
ATOM 5675 N N . VAL B 1 191 ? -2.719 -26.656 -17.812 1 98.88 191 VAL B N 1
ATOM 5676 C CA . VAL B 1 191 ? -3.709 -26.453 -16.75 1 98.88 191 VAL B CA 1
ATOM 5677 C C . VAL B 1 191 ? -4.223 -25.016 -16.781 1 98.88 191 VAL B C 1
ATOM 5679 O O . VAL B 1 191 ? -3.465 -24.078 -16.547 1 98.88 191 VAL B O 1
ATOM 5682 N N . CYS B 1 192 ? -5.477 -24.875 -17.094 1 98.56 192 CYS B N 1
ATOM 5683 C CA . CYS B 1 192 ? -6.113 -23.562 -17.062 1 98.56 192 CYS B CA 1
ATOM 5684 C C . CYS B 1 192 ? -6.711 -23.281 -15.688 1 98.56 192 CYS B C 1
ATOM 5686 O O . CYS B 1 192 ? -7.699 -23.906 -15.297 1 98.56 192 CYS B O 1
ATOM 5688 N N . ALA B 1 193 ? -6.164 -22.375 -14.961 1 98.62 193 ALA B N 1
ATOM 5689 C CA . ALA B 1 193 ? -6.605 -21.969 -13.633 1 98.62 193 ALA B CA 1
ATOM 5690 C C . ALA B 1 193 ? -6.598 -20.438 -13.5 1 98.62 193 ALA B C 1
ATOM 5692 O O . ALA B 1 193 ? -6.109 -19.906 -12.5 1 98.62 193 ALA B O 1
ATOM 5693 N N . VAL B 1 194 ? -7.152 -19.75 -14.461 1 98 194 VAL B N 1
ATOM 5694 C CA . VAL B 1 194 ? -7.008 -18.297 -14.586 1 98 194 VAL B CA 1
ATOM 5695 C C . VAL B 1 194 ? -8.125 -17.594 -13.82 1 98 194 VAL B C 1
ATOM 5697 O O . VAL B 1 194 ? -8.141 -16.375 -13.719 1 98 194 VAL B O 1
ATOM 5700 N N . GLY B 1 195 ? -9.016 -18.344 -13.281 1 96.19 195 GLY B N 1
ATOM 5701 C CA . GLY B 1 195 ? -10.125 -17.734 -12.555 1 96.19 195 GLY B CA 1
ATOM 5702 C C . GLY B 1 195 ? -11.094 -16.984 -13.453 1 96.19 195 GLY B C 1
ATOM 5703 O O . GLY B 1 195 ? -11.266 -17.344 -14.617 1 96.19 195 GLY B O 1
ATOM 5704 N N . ALA B 1 196 ? -11.828 -16.141 -12.805 1 94.44 196 ALA B N 1
ATOM 5705 C CA . ALA B 1 196 ? -12.867 -15.391 -13.492 1 94.44 196 ALA B CA 1
ATOM 5706 C C . ALA B 1 196 ? -12.672 -13.891 -13.305 1 94.44 196 ALA B C 1
ATOM 5708 O O . ALA B 1 196 ? -11.82 -13.461 -12.531 1 94.44 196 ALA B O 1
ATOM 5709 N N . GLN B 1 197 ? -13.266 -13.086 -14.094 1 93.19 197 GLN B N 1
ATOM 5710 C CA . GLN B 1 197 ? -13.32 -11.641 -13.945 1 93.19 197 GLN B CA 1
ATOM 5711 C C . GLN B 1 197 ? -14.719 -11.188 -13.516 1 93.19 197 GLN B C 1
ATOM 5713 O O . GLN B 1 197 ? -15.68 -11.953 -13.609 1 93.19 197 GLN B O 1
ATOM 5718 N N . PRO B 1 198 ? -14.859 -9.914 -13.008 1 91.88 198 PRO B N 1
ATOM 5719 C CA . PRO B 1 198 ? -16.188 -9.445 -12.617 1 91.88 198 PRO B CA 1
ATOM 5720 C C . PRO B 1 198 ? -17.188 -9.453 -13.781 1 91.88 198 PRO B C 1
ATOM 5722 O O . PRO B 1 198 ? -16.812 -9.148 -14.914 1 91.88 198 PRO B O 1
ATOM 5725 N N . ASN B 1 199 ? -18.375 -9.844 -13.445 1 91.12 199 ASN B N 1
ATOM 5726 C CA . ASN B 1 199 ? -19.469 -9.836 -14.414 1 91.12 199 ASN B CA 1
ATOM 5727 C C . ASN B 1 199 ? -20.391 -8.633 -14.219 1 91.12 199 ASN B C 1
ATOM 5729 O O . ASN B 1 199 ? -20.953 -8.445 -13.141 1 91.12 199 ASN B O 1
ATOM 5733 N N . THR B 1 200 ? -20.594 -7.836 -15.25 1 91.56 200 THR B N 1
ATOM 5734 C CA . THR B 1 200 ? -21.453 -6.664 -15.164 1 91.56 200 THR B CA 1
ATOM 5735 C C . THR B 1 200 ? -22.891 -7.016 -15.555 1 91.56 200 THR B C 1
ATOM 5737 O O . THR B 1 200 ? -23.797 -6.207 -15.383 1 91.56 200 THR B O 1
ATOM 5740 N N . PHE B 1 201 ? -23.016 -8.242 -16.125 1 89.81 201 PHE B N 1
ATOM 5741 C CA . PHE B 1 201 ? -24.281 -8.727 -16.641 1 89.81 201 PHE B CA 1
ATOM 5742 C C . PHE B 1 201 ? -24.828 -7.797 -17.703 1 89.81 201 PHE B C 1
ATOM 5744 O O . PHE B 1 201 ? -26.047 -7.598 -17.812 1 89.81 201 PHE B O 1
ATOM 5751 N N . GLY B 1 202 ? -23.953 -7.102 -18.297 1 91.25 202 GLY B N 1
ATOM 5752 C CA . GLY B 1 202 ? -24.328 -6.223 -19.391 1 91.25 202 GLY B CA 1
ATOM 5753 C C . GLY B 1 202 ? -25 -4.945 -18.938 1 91.25 202 GLY B C 1
ATOM 5754 O O . GLY B 1 202 ? -25.578 -4.211 -19.75 1 91.25 202 GLY B O 1
ATOM 5755 N N . THR B 1 203 ? -25.016 -4.668 -17.641 1 95.94 203 THR B N 1
ATOM 5756 C CA . THR B 1 203 ? -25.609 -3.449 -17.109 1 95.94 203 THR B CA 1
ATOM 5757 C C . THR B 1 203 ? -24.844 -2.221 -17.562 1 95.94 203 THR B C 1
ATOM 5759 O O . THR B 1 203 ? -23.656 -2.082 -17.266 1 95.94 203 THR B O 1
ATOM 5762 N N . PRO B 1 204 ? -25.531 -1.327 -18.25 1 97.5 204 PRO B N 1
ATOM 5763 C CA . PRO B 1 204 ? -24.812 -0.169 -18.781 1 97.5 204 PRO B CA 1
ATOM 5764 C C . PRO B 1 204 ? -24.234 0.719 -17.688 1 97.5 204 PRO B C 1
ATOM 5766 O O . PRO B 1 204 ? -24.875 0.968 -16.672 1 97.5 204 PRO B O 1
ATOM 5769 N N . GLY B 1 205 ? -22.953 1.135 -17.859 1 97.75 205 GLY B N 1
ATOM 5770 C CA . GLY B 1 205 ? -22.328 2.121 -17 1 97.75 205 GLY B CA 1
ATOM 5771 C C . GLY B 1 205 ? -21.547 1.503 -15.867 1 97.75 205 GLY B C 1
ATOM 5772 O O . GLY B 1 205 ? -20.75 2.186 -15.203 1 97.75 205 GLY B O 1
ATOM 5773 N N . VAL B 1 206 ? -21.703 0.209 -15.625 1 97.06 206 VAL B N 1
ATOM 5774 C CA . VAL B 1 206 ? -21.062 -0.429 -14.477 1 97.06 206 VAL B CA 1
ATOM 5775 C C . VAL B 1 206 ? -19.547 -0.352 -14.625 1 97.06 206 VAL B C 1
ATOM 5777 O O . VAL B 1 206 ? -18.844 0.048 -13.688 1 97.06 206 VAL B O 1
ATOM 5780 N N . TYR B 1 207 ? -19.016 -0.665 -15.75 1 94.25 207 TYR B N 1
ATOM 5781 C CA . TYR B 1 207 ? -17.578 -0.656 -15.953 1 94.25 207 TYR B CA 1
ATOM 5782 C C . TYR B 1 207 ? -17.016 0.759 -15.852 1 94.25 207 TYR B C 1
ATOM 5784 O O . TYR B 1 207 ? -15.914 0.964 -15.352 1 94.25 207 TYR B O 1
ATOM 5792 N N . GLU B 1 208 ? -17.797 1.677 -16.25 1 95.5 208 GLU B N 1
ATOM 5793 C CA . GLU B 1 208 ? -17.344 3.062 -16.312 1 95.5 208 GLU B CA 1
ATOM 5794 C C . GLU B 1 208 ? -17.344 3.709 -14.938 1 95.5 208 GLU B C 1
ATOM 5796 O O . GLU B 1 208 ? -16.438 4.48 -14.602 1 95.5 208 GLU B O 1
ATOM 5801 N N . TYR B 1 209 ? -18.312 3.303 -14.133 1 97.25 209 TYR B N 1
ATOM 5802 C CA . TYR B 1 209 ? -18.516 4.16 -12.977 1 97.25 209 TYR B CA 1
ATOM 5803 C C . TYR B 1 209 ? -18.375 3.369 -11.68 1 97.25 209 TYR B C 1
ATOM 5805 O O . TYR B 1 209 ? -18.109 3.943 -10.617 1 97.25 209 TYR B O 1
ATOM 5813 N N . ALA B 1 210 ? -18.547 2.094 -11.734 1 97.81 210 ALA B N 1
ATOM 5814 C CA . ALA B 1 210 ? -18.484 1.296 -10.516 1 97.81 210 ALA B CA 1
ATOM 5815 C C . ALA B 1 210 ? -17.047 0.853 -10.227 1 97.81 210 ALA B C 1
ATOM 5817 O O . ALA B 1 210 ? -16.219 0.796 -11.133 1 97.81 210 ALA B O 1
ATOM 5818 N N . SER B 1 211 ? -16.781 0.683 -9 1 97.81 211 SER B N 1
ATOM 5819 C CA . SER B 1 211 ? -15.562 -0.013 -8.578 1 97.81 211 SER B CA 1
ATOM 5820 C C . SER B 1 211 ? -15.836 -1.492 -8.32 1 97.81 211 SER B C 1
ATOM 5822 O O . SER B 1 211 ? -16.891 -1.853 -7.809 1 97.81 211 SER B O 1
ATOM 5824 N N . PHE B 1 212 ? -14.883 -2.281 -8.664 1 97.88 212 PHE B N 1
ATOM 5825 C CA . PHE B 1 212 ? -14.984 -3.711 -8.391 1 97.88 212 PHE B CA 1
ATOM 5826 C C . PHE B 1 212 ? -14.164 -4.082 -7.156 1 97.88 212 PHE B C 1
ATOM 5828 O O . PHE B 1 212 ? -13.438 -3.25 -6.609 1 97.88 212 PHE B O 1
ATOM 5835 N N . LEU B 1 213 ? -14.336 -5.266 -6.66 1 97.38 213 LEU B N 1
ATOM 5836 C CA . LEU B 1 213 ? -13.57 -5.754 -5.516 1 97.38 213 LEU B CA 1
ATOM 5837 C C . LEU B 1 213 ? -13.078 -7.18 -5.762 1 97.38 213 LEU B C 1
ATOM 5839 O O . LEU B 1 213 ? -13.531 -8.117 -5.105 1 97.38 213 LEU B O 1
ATOM 5843 N N . LYS B 1 214 ? -12.125 -7.258 -6.656 1 96.19 214 LYS B N 1
ATOM 5844 C CA . LYS B 1 214 ? -11.609 -8.547 -7.105 1 96.19 214 LYS B CA 1
ATOM 5845 C C . LYS B 1 214 ? -10.094 -8.625 -6.938 1 96.19 214 LYS B C 1
ATOM 5847 O O . LYS B 1 214 ? -9.539 -9.703 -6.715 1 96.19 214 LYS B O 1
ATOM 5852 N N . GLU B 1 215 ? -9.445 -7.539 -7.027 1 95.94 215 GLU B N 1
ATOM 5853 C CA . GLU B 1 215 ? -7.988 -7.438 -6.965 1 95.94 215 GLU B CA 1
ATOM 5854 C C . GLU B 1 215 ? -7.547 -6.465 -5.879 1 95.94 215 GLU B C 1
ATOM 5856 O O . GLU B 1 215 ? -8.352 -5.688 -5.371 1 95.94 215 GLU B O 1
ATOM 5861 N N . ILE B 1 216 ? -6.238 -6.523 -5.539 1 95.94 216 ILE B N 1
ATOM 5862 C CA . ILE B 1 216 ? -5.66 -5.602 -4.57 1 95.94 216 ILE B CA 1
ATOM 5863 C C . ILE B 1 216 ? -5.848 -4.164 -5.051 1 95.94 216 ILE B C 1
ATOM 5865 O O . ILE B 1 216 ? -6.164 -3.275 -4.258 1 95.94 216 ILE B O 1
ATOM 5869 N N . SER B 1 217 ? -5.637 -3.928 -6.32 1 94.75 217 SER B N 1
ATOM 5870 C CA . SER B 1 217 ? -5.793 -2.588 -6.879 1 94.75 217 SER B CA 1
ATOM 5871 C C . SER B 1 217 ? -7.211 -2.068 -6.68 1 94.75 217 SER B C 1
ATOM 5873 O O . SER B 1 217 ? -7.414 -0.874 -6.453 1 94.75 217 SER B O 1
ATOM 5875 N N . ASP B 1 218 ? -8.195 -2.971 -6.789 1 97 218 ASP B N 1
ATOM 5876 C CA . ASP B 1 218 ? -9.586 -2.59 -6.539 1 97 218 ASP B CA 1
ATOM 5877 C C . ASP B 1 218 ? -9.758 -2.059 -5.121 1 97 218 ASP B C 1
ATOM 5879 O O . ASP B 1 218 ? -10.43 -1.047 -4.91 1 97 218 ASP B O 1
ATOM 5883 N N . ALA B 1 219 ? -9.203 -2.799 -4.203 1 97.19 219 ALA B N 1
ATOM 5884 C CA . ALA B 1 219 ? -9.297 -2.395 -2.801 1 97.19 219 ALA B CA 1
ATOM 5885 C C . ALA B 1 219 ? -8.719 -0.997 -2.594 1 97.19 219 ALA B C 1
ATOM 5887 O O . ALA B 1 219 ? -9.305 -0.177 -1.882 1 97.19 219 ALA B O 1
ATOM 5888 N N . GLN B 1 220 ? -7.613 -0.707 -3.199 1 94.88 220 GLN B N 1
ATOM 5889 C CA . GLN B 1 220 ? -6.961 0.594 -3.086 1 94.88 220 GLN B CA 1
ATOM 5890 C C . GLN B 1 220 ? -7.82 1.693 -3.703 1 94.88 220 GLN B C 1
ATOM 5892 O O . GLN B 1 220 ? -7.949 2.781 -3.137 1 94.88 220 GLN B O 1
ATOM 5897 N N . ILE B 1 221 ? -8.422 1.387 -4.797 1 96.5 221 ILE B N 1
ATOM 5898 C CA . ILE B 1 221 ? -9.273 2.342 -5.492 1 96.5 221 ILE B CA 1
ATOM 5899 C C . ILE B 1 221 ? -10.484 2.684 -4.625 1 96.5 221 ILE B C 1
ATOM 5901 O O . ILE B 1 221 ? -10.844 3.855 -4.477 1 96.5 221 ILE B O 1
ATOM 5905 N N . ILE B 1 222 ? -11.07 1.699 -4.094 1 97.81 222 ILE B N 1
ATOM 5906 C CA . ILE B 1 222 ? -12.242 1.9 -3.258 1 97.81 222 ILE B CA 1
ATOM 5907 C C . ILE B 1 222 ? -11.883 2.777 -2.061 1 97.81 222 ILE B C 1
ATOM 5909 O O . ILE B 1 222 ? -12.617 3.711 -1.723 1 97.81 222 ILE B O 1
ATOM 5913 N N . ARG B 1 223 ? -10.781 2.473 -1.444 1 96.12 223 ARG B N 1
ATOM 5914 C CA . ARG B 1 223 ? -10.336 3.271 -0.307 1 96.12 223 ARG B CA 1
ATOM 5915 C C . ARG B 1 223 ? -10.195 4.738 -0.692 1 96.12 223 ARG B C 1
ATOM 5917 O O . ARG B 1 223 ? -10.695 5.621 0.005 1 96.12 223 ARG B O 1
ATOM 5924 N N . HIS B 1 224 ? -9.547 4.996 -1.763 1 94.69 224 HIS B N 1
ATOM 5925 C CA . HIS B 1 224 ? -9.344 6.359 -2.24 1 94.69 224 HIS B CA 1
ATOM 5926 C C . HIS B 1 224 ? -10.68 7.055 -2.502 1 94.69 224 HIS B C 1
ATOM 5928 O O . HIS B 1 224 ? -10.875 8.195 -2.088 1 94.69 224 HIS B O 1
ATOM 5934 N N . LYS B 1 225 ? -11.547 6.371 -3.125 1 95.94 225 LYS B N 1
ATOM 5935 C CA . LYS B 1 225 ? -12.836 6.961 -3.482 1 95.94 225 LYS B CA 1
ATOM 5936 C C . LYS B 1 225 ? -13.656 7.285 -2.238 1 95.94 225 LYS B C 1
ATOM 5938 O O . LYS B 1 225 ? -14.32 8.32 -2.178 1 95.94 225 LYS B O 1
ATOM 5943 N N . VAL B 1 226 ? -13.625 6.414 -1.303 1 96.94 226 VAL B N 1
ATOM 5944 C CA . VAL B 1 226 ? -14.367 6.617 -0.064 1 96.94 226 VAL B CA 1
ATOM 5945 C C . VAL B 1 226 ? -13.852 7.863 0.65 1 96.94 226 VAL B C 1
ATOM 5947 O O . VAL B 1 226 ? -14.633 8.758 0.982 1 96.94 226 VAL B O 1
ATOM 5950 N N . LEU B 1 227 ? -12.602 7.988 0.817 1 94.25 227 LEU B N 1
ATOM 5951 C CA . LEU B 1 227 ? -12.016 9.102 1.556 1 94.25 227 LEU B CA 1
ATOM 5952 C C . LEU B 1 227 ? -12.125 10.398 0.759 1 94.25 227 LEU B C 1
ATOM 5954 O O . LEU B 1 227 ? -12.352 11.469 1.331 1 94.25 227 LEU B O 1
ATOM 5958 N N . ASP B 1 228 ? -11.992 10.25 -0.527 1 93.31 228 ASP B N 1
ATOM 5959 C CA . ASP B 1 228 ? -12.172 11.422 -1.377 1 93.31 228 ASP B CA 1
ATOM 5960 C C . ASP B 1 228 ? -13.594 11.969 -1.267 1 93.31 228 ASP B C 1
ATOM 5962 O O . ASP B 1 228 ? -13.797 13.18 -1.188 1 93.31 228 ASP B O 1
ATOM 5966 N N . SER B 1 229 ? -14.531 11.039 -1.303 1 95.12 229 SER B N 1
ATOM 5967 C CA . SER B 1 229 ? -15.93 11.445 -1.194 1 95.12 229 SER B CA 1
ATOM 5968 C C . SER B 1 229 ? -16.188 12.156 0.13 1 95.12 229 SER B C 1
ATOM 5970 O O . SER B 1 229 ? -16.922 13.156 0.17 1 95.12 229 SER B O 1
ATOM 5972 N N . ILE B 1 230 ? -15.625 11.727 1.125 1 94.56 230 ILE B N 1
ATOM 5973 C CA . ILE B 1 230 ? -15.797 12.305 2.453 1 94.56 230 ILE B CA 1
ATOM 5974 C C . ILE B 1 230 ? -15.188 13.703 2.494 1 94.56 230 ILE B C 1
ATOM 5976 O O . ILE B 1 230 ? -15.805 14.641 3.004 1 94.56 230 ILE B O 1
ATOM 5980 N N . GLU B 1 231 ? -14.016 13.828 1.967 1 90.38 231 GLU B N 1
ATOM 5981 C CA . GLU B 1 231 ? -13.352 15.133 1.951 1 90.38 231 GLU B CA 1
ATOM 5982 C C . GLU B 1 231 ? -14.141 16.141 1.122 1 90.38 231 GLU B C 1
ATOM 5984 O O . GLU B 1 231 ? -14.297 17.297 1.521 1 90.38 231 GLU B O 1
ATOM 5989 N N . LYS B 1 232 ? -14.656 15.688 0.046 1 90.44 232 LYS B N 1
ATOM 5990 C CA . LYS B 1 232 ? -15.477 16.562 -0.793 1 90.44 232 LYS B CA 1
ATOM 5991 C C . LYS B 1 232 ? -16.75 16.984 -0.067 1 90.44 232 LYS B C 1
ATOM 5993 O O . LYS B 1 232 ? -17.156 18.141 -0.148 1 90.44 232 LYS B O 1
ATOM 5998 N N . ALA B 1 233 ? -17.312 16.078 0.6 1 93.69 233 ALA B N 1
ATOM 5999 C CA . ALA B 1 233 ? -18.547 16.359 1.332 1 93.69 233 ALA B CA 1
ATOM 6000 C C . ALA B 1 233 ? -18.281 17.344 2.48 1 93.69 233 ALA B C 1
ATOM 6002 O O . ALA B 1 233 ? -19.141 18.172 2.801 1 93.69 233 ALA B O 1
ATOM 6003 N N . SER B 1 234 ? -17.125 17.266 3.029 1 88.5 234 SER B N 1
ATOM 6004 C CA . SER B 1 234 ? -16.797 18.016 4.242 1 88.5 234 SER B CA 1
ATOM 6005 C C . SER B 1 234 ? -16.766 19.516 3.973 1 88.5 234 SER B C 1
ATOM 6007 O O . SER B 1 234 ? -16.922 20.312 4.895 1 88.5 234 SER B O 1
ATOM 6009 N N . VAL B 1 235 ? -16.609 19.938 2.754 1 83.88 235 VAL B N 1
ATOM 6010 C CA . VAL B 1 235 ? -16.484 21.359 2.459 1 83.88 235 VAL B CA 1
ATOM 6011 C C . VAL B 1 235 ? -17.828 21.906 2.012 1 83.88 235 VAL B C 1
ATOM 6013 O O . VAL B 1 235 ? -17.969 23.109 1.759 1 83.88 235 VAL B O 1
ATOM 6016 N N . LEU B 1 236 ? -18.844 21.016 1.956 1 89.06 236 LEU B N 1
ATOM 6017 C CA . LEU B 1 236 ? -20.188 21.438 1.531 1 89.06 236 LEU B CA 1
ATOM 6018 C C . LEU B 1 236 ? -21.094 21.656 2.734 1 89.06 236 LEU B C 1
ATOM 6020 O O . LEU B 1 236 ? -20.922 21.016 3.773 1 89.06 236 LEU B O 1
ATOM 6024 N N . PRO B 1 237 ? -22.078 22.531 2.537 1 90.75 237 PRO B N 1
ATOM 6025 C CA . PRO B 1 237 ? -23.031 22.75 3.627 1 90.75 237 PRO B CA 1
ATOM 6026 C C . PRO B 1 237 ? -23.859 21.516 3.943 1 90.75 237 PRO B C 1
ATOM 6028 O O . PRO B 1 237 ? -24.047 20.656 3.076 1 90.75 237 PRO B O 1
ATOM 6031 N N . LYS B 1 238 ? -24.375 21.375 5.168 1 90.56 238 LYS B N 1
ATOM 6032 C CA . LYS B 1 238 ? -25.078 20.188 5.664 1 90.56 238 LYS B CA 1
ATOM 6033 C C . LYS B 1 238 ? -26.344 19.922 4.859 1 90.56 238 LYS B C 1
ATOM 6035 O O . LYS B 1 238 ? -26.703 18.766 4.633 1 90.56 238 LYS B O 1
ATOM 6040 N N . ASP B 1 239 ? -27 20.906 4.367 1 91.69 239 ASP B N 1
ATOM 6041 C CA . ASP B 1 239 ? -28.281 20.719 3.684 1 91.69 239 ASP B CA 1
ATOM 6042 C C . ASP B 1 239 ? -28.078 20.641 2.17 1 91.69 239 ASP B C 1
ATOM 6044 O O . ASP B 1 239 ? -29.047 20.547 1.419 1 91.69 239 ASP B O 1
ATOM 6048 N N . ASP B 1 240 ? -26.844 20.484 1.734 1 94.19 240 ASP B N 1
ATOM 6049 C CA . ASP B 1 240 ? -26.547 20.391 0.309 1 94.19 240 ASP B CA 1
ATOM 6050 C C . ASP B 1 240 ? -26.828 18.984 -0.218 1 94.19 240 ASP B C 1
ATOM 6052 O O . ASP B 1 240 ? -26.297 18 0.307 1 94.19 240 ASP B O 1
ATOM 6056 N N . PRO B 1 241 ? -27.688 18.891 -1.255 1 95.81 241 PRO B N 1
ATOM 6057 C CA . PRO B 1 241 ? -27.969 17.578 -1.818 1 95.81 241 PRO B CA 1
ATOM 6058 C C . PRO B 1 241 ? -26.719 16.875 -2.346 1 95.81 241 PRO B C 1
ATOM 6060 O O . PRO B 1 241 ? -26.625 15.648 -2.305 1 95.81 241 PRO B O 1
ATOM 6063 N N . GLU B 1 242 ? -25.797 17.594 -2.805 1 95.94 242 GLU B N 1
ATOM 6064 C CA . GLU B 1 242 ? -24.547 17.016 -3.275 1 95.94 242 GLU B CA 1
ATOM 6065 C C . GLU B 1 242 ? -23.766 16.391 -2.125 1 95.94 242 GLU B C 1
ATOM 6067 O O . GLU B 1 242 ? -23.109 15.359 -2.303 1 95.94 242 GLU B O 1
ATOM 6072 N N . ARG B 1 243 ? -23.828 17.016 -0.969 1 95.94 243 ARG B N 1
ATOM 6073 C CA . ARG B 1 243 ? -23.188 16.469 0.224 1 95.94 243 ARG B CA 1
ATOM 6074 C C . ARG B 1 243 ? -23.781 15.125 0.592 1 95.94 243 ARG B C 1
ATOM 6076 O O . ARG B 1 243 ? -23.062 14.148 0.808 1 95.94 243 ARG B O 1
ATOM 6083 N N . SER B 1 244 ? -25.109 15.07 0.542 1 97.5 244 SER B N 1
ATOM 6084 C CA . SER B 1 244 ? -25.797 13.828 0.859 1 97.5 244 SER B CA 1
ATOM 6085 C C . SER B 1 244 ? -25.469 12.742 -0.154 1 97.5 244 SER B C 1
ATOM 6087 O O . SER B 1 244 ? -25.266 11.578 0.216 1 97.5 244 SER B O 1
ATOM 6089 N N . ARG B 1 245 ? -25.406 13.094 -1.367 1 98.12 245 ARG B N 1
ATOM 6090 C CA . ARG B 1 245 ? -25.078 12.133 -2.416 1 98.12 245 ARG B CA 1
ATOM 6091 C C . ARG B 1 245 ? -23.656 11.578 -2.232 1 98.12 245 ARG B C 1
ATOM 6093 O O . ARG B 1 245 ? -23.453 10.367 -2.318 1 98.12 245 ARG B O 1
ATOM 6100 N N . LEU B 1 246 ? -22.703 12.484 -1.964 1 97.31 246 LEU B N 1
ATOM 6101 C CA . LEU B 1 246 ? -21.312 12.109 -1.788 1 97.31 246 LEU B CA 1
ATOM 6102 C C . LEU B 1 246 ? -21.141 11.141 -0.623 1 97.31 246 LEU B C 1
ATOM 6104 O O . LEU B 1 246 ? -20.25 10.289 -0.64 1 97.31 246 LEU B O 1
ATOM 6108 N N . LEU B 1 247 ? -22.031 11.266 0.329 1 98.31 247 LEU B N 1
ATOM 6109 C CA . LEU B 1 247 ? -21.906 10.477 1.55 1 98.31 247 LEU B CA 1
ATOM 6110 C C . LEU B 1 247 ? -22.781 9.227 1.478 1 98.31 247 LEU B C 1
ATOM 6112 O O . LEU B 1 247 ? -22.938 8.516 2.475 1 98.31 247 LEU B O 1
ATOM 6116 N N . SER B 1 248 ? -23.312 8.914 0.28 1 98.69 248 SER B N 1
ATOM 6117 C CA . SER B 1 248 ? -24.047 7.676 0.022 1 98.69 248 SER B CA 1
ATOM 6118 C C . SER B 1 248 ? -23.125 6.625 -0.606 1 98.69 248 SER B C 1
ATOM 6120 O O . SER B 1 248 ? -22.75 6.742 -1.773 1 98.69 248 SER B O 1
ATOM 6122 N N . PHE B 1 249 ? -22.797 5.605 0.163 1 98.81 249 PHE B N 1
ATOM 6123 C CA . PHE B 1 249 ? -21.953 4.512 -0.294 1 98.81 249 PHE B CA 1
ATOM 6124 C C . PHE B 1 249 ? -22.781 3.262 -0.567 1 98.81 249 PHE B C 1
ATOM 6126 O O . PHE B 1 249 ? -23.359 2.688 0.353 1 98.81 249 PHE B O 1
ATOM 6133 N N . VAL B 1 250 ? -22.75 2.814 -1.816 1 98.88 250 VAL B N 1
ATOM 6134 C CA . VAL B 1 250 ? -23.641 1.739 -2.232 1 98.88 250 VAL B CA 1
ATOM 6135 C C . VAL B 1 250 ? -22.828 0.525 -2.666 1 98.88 250 VAL B C 1
ATOM 6137 O O . VAL B 1 250 ? -21.875 0.653 -3.451 1 98.88 250 VAL B O 1
ATOM 6140 N N . VAL B 1 251 ? -23.125 -0.594 -2.125 1 98.81 251 VAL B N 1
ATOM 6141 C CA . VAL B 1 251 ? -22.594 -1.887 -2.533 1 98.81 251 VAL B CA 1
ATOM 6142 C C . VAL B 1 251 ? -23.672 -2.695 -3.25 1 98.81 251 VAL B C 1
ATOM 6144 O O . VAL B 1 251 ? -24.781 -2.854 -2.736 1 98.81 251 VAL B O 1
ATOM 6147 N N . VAL B 1 252 ? -23.344 -3.156 -4.453 1 98.56 252 VAL B N 1
ATOM 6148 C CA . VAL B 1 252 ? -24.297 -3.971 -5.207 1 98.56 252 VAL B CA 1
ATOM 6149 C C . VAL B 1 252 ? -23.844 -5.43 -5.199 1 98.56 252 VAL B C 1
ATOM 6151 O O . VAL B 1 252 ? -22.703 -5.738 -5.559 1 98.56 252 VAL B O 1
ATOM 6154 N N . GLY B 1 253 ? -24.703 -6.34 -4.84 1 97.25 253 GLY B N 1
ATOM 6155 C CA . GLY B 1 253 ? -24.438 -7.766 -4.727 1 97.25 253 GLY B CA 1
ATOM 6156 C C . GLY B 1 253 ? -24.547 -8.281 -3.305 1 97.25 253 GLY B C 1
ATOM 6157 O O . GLY B 1 253 ? -23.766 -7.887 -2.438 1 97.25 253 GLY B O 1
ATOM 6158 N N . GLY B 1 254 ? -25.422 -9.164 -3.115 1 96.44 254 GLY B N 1
ATOM 6159 C CA . GLY B 1 254 ? -25.703 -9.648 -1.773 1 96.44 254 GLY B CA 1
ATOM 6160 C C . GLY B 1 254 ? -25 -10.945 -1.45 1 96.44 254 GLY B C 1
ATOM 6161 O O . GLY B 1 254 ? -25.375 -11.656 -0.521 1 96.44 254 GLY B O 1
ATOM 6162 N N . GLY B 1 255 ? -24 -11.297 -2.209 1 94.88 255 GLY B N 1
ATOM 6163 C CA . GLY B 1 255 ? -23.156 -12.422 -1.865 1 94.88 255 GLY B CA 1
ATOM 6164 C C . GLY B 1 255 ? -22.188 -12.117 -0.736 1 94.88 255 GLY B C 1
ATOM 6165 O O . GLY B 1 255 ? -22.203 -11.023 -0.173 1 94.88 255 GLY B O 1
ATOM 6166 N N . PRO B 1 256 ? -21.328 -13.086 -0.439 1 94.06 256 PRO B N 1
ATOM 6167 C CA . PRO B 1 256 ? -20.406 -12.898 0.69 1 94.06 256 PRO B CA 1
ATOM 6168 C C . PRO B 1 256 ? -19.547 -11.656 0.546 1 94.06 256 PRO B C 1
ATOM 6170 O O . PRO B 1 256 ? -19.375 -10.898 1.503 1 94.06 256 PRO B O 1
ATOM 6173 N N . THR B 1 257 ? -18.984 -11.422 -0.625 1 96.12 257 THR B N 1
ATOM 6174 C CA . THR B 1 257 ? -18.109 -10.273 -0.845 1 96.12 257 THR B CA 1
ATOM 6175 C C . THR B 1 257 ? -18.844 -8.969 -0.533 1 96.12 257 THR B C 1
ATOM 6177 O O . THR B 1 257 ? -18.328 -8.125 0.202 1 96.12 257 THR B O 1
ATOM 6180 N N . GLY B 1 258 ? -20.047 -8.812 -1.053 1 97.75 258 GLY B N 1
ATOM 6181 C CA . GLY B 1 258 ? -20.812 -7.602 -0.823 1 97.75 258 GLY B CA 1
ATOM 6182 C C . GLY B 1 258 ? -21.219 -7.414 0.627 1 97.75 258 GLY B C 1
ATOM 6183 O O . GLY B 1 258 ? -21.078 -6.32 1.179 1 97.75 258 GLY B O 1
ATOM 6184 N N . VAL B 1 259 ? -21.703 -8.469 1.214 1 97.69 259 VAL B N 1
ATOM 6185 C CA . VAL B 1 259 ? -22.156 -8.438 2.6 1 97.69 259 VAL B CA 1
ATOM 6186 C C . VAL B 1 259 ? -20.984 -8.109 3.521 1 97.69 259 VAL B C 1
ATOM 6188 O O . VAL B 1 259 ? -21.094 -7.238 4.391 1 97.69 259 VAL B O 1
ATOM 6191 N N . GLU B 1 260 ? -19.891 -8.836 3.287 1 97.62 260 GLU B N 1
ATOM 6192 C CA . GLU B 1 260 ? -18.719 -8.633 4.121 1 97.62 260 GLU B CA 1
ATOM 6193 C C . GLU B 1 260 ? -18.188 -7.203 3.992 1 97.62 260 GLU B C 1
ATOM 6195 O O . GLU B 1 260 ? -17.859 -6.566 4.992 1 97.62 260 GLU B O 1
ATOM 6200 N N . PHE B 1 261 ? -18.141 -6.695 2.828 1 98.38 261 PHE B N 1
ATOM 6201 C CA . PHE B 1 261 ? -17.594 -5.355 2.635 1 98.38 261 PHE B CA 1
ATOM 6202 C C . PHE B 1 261 ? -18.531 -4.301 3.229 1 98.38 261 PHE B C 1
ATOM 6204 O O . PHE B 1 261 ? -18.062 -3.344 3.854 1 98.38 261 PHE B O 1
ATOM 6211 N N . ALA B 1 262 ? -19.812 -4.445 2.996 1 98.5 262 ALA B N 1
ATOM 6212 C CA . ALA B 1 262 ? -20.75 -3.508 3.609 1 98.5 262 ALA B CA 1
ATOM 6213 C C . ALA B 1 262 ? -20.547 -3.441 5.121 1 98.5 262 ALA B C 1
ATOM 6215 O O . ALA B 1 262 ? -20.516 -2.355 5.703 1 98.5 262 ALA B O 1
ATOM 6216 N N . GLY B 1 263 ? -20.438 -4.637 5.727 1 97.69 263 GLY B N 1
ATOM 6217 C CA . GLY B 1 263 ? -20.156 -4.691 7.156 1 97.69 263 GLY B CA 1
ATOM 6218 C C . GLY B 1 263 ? -18.859 -4 7.535 1 97.69 263 GLY B C 1
ATOM 6219 O O . GLY B 1 263 ? -18.828 -3.219 8.492 1 97.69 263 GLY B O 1
ATOM 6220 N N . GLU B 1 264 ? -17.766 -4.273 6.801 1 97.62 264 GLU B N 1
ATOM 6221 C CA . GLU B 1 264 ? -16.469 -3.652 7.035 1 97.62 264 GLU B CA 1
ATOM 6222 C C . GLU B 1 264 ? -16.547 -2.135 6.902 1 97.62 264 GLU B C 1
ATOM 6224 O O . GLU B 1 264 ? -15.969 -1.402 7.707 1 97.62 264 GLU B O 1
ATOM 6229 N N . LEU B 1 265 ? -17.234 -1.741 5.891 1 98.06 265 LEU B N 1
ATOM 6230 C CA . LEU B 1 265 ? -17.359 -0.313 5.625 1 98.06 265 LEU B CA 1
ATOM 6231 C C . LEU B 1 265 ? -18.094 0.39 6.762 1 98.06 265 LEU B C 1
ATOM 6233 O O . LEU B 1 265 ? -17.672 1.454 7.219 1 98.06 265 LEU B O 1
ATOM 6237 N N . GLN B 1 266 ? -19.188 -0.185 7.219 1 98.19 266 GLN B N 1
ATOM 6238 C CA . GLN B 1 266 ? -19.922 0.396 8.328 1 98.19 266 GLN B CA 1
ATOM 6239 C C . GLN B 1 266 ? -19.078 0.427 9.602 1 98.19 266 GLN B C 1
ATOM 6241 O O . GLN B 1 266 ? -19.125 1.396 10.359 1 98.19 266 GLN B O 1
ATOM 6246 N N . ASP B 1 267 ? -18.344 -0.629 9.844 1 96.94 267 ASP B N 1
ATOM 6247 C CA . ASP B 1 267 ? -17.422 -0.649 10.984 1 96.94 267 ASP B CA 1
ATOM 6248 C C . ASP B 1 267 ? -16.422 0.496 10.898 1 96.94 267 ASP B C 1
ATOM 6250 O O . ASP B 1 267 ? -16.125 1.147 11.906 1 96.94 267 ASP B O 1
ATOM 6254 N N . PHE B 1 268 ? -15.906 0.711 9.75 1 97.62 268 PHE B N 1
ATOM 6255 C CA . PHE B 1 268 ? -14.953 1.789 9.539 1 97.62 268 PHE B CA 1
ATOM 6256 C C . PHE B 1 268 ? -15.57 3.139 9.883 1 97.62 268 PHE B C 1
ATOM 6258 O O . PHE B 1 268 ? -14.93 3.977 10.523 1 97.62 268 PHE B O 1
ATOM 6265 N N . VAL B 1 269 ? -16.797 3.33 9.477 1 97.31 269 VAL B N 1
ATOM 6266 C CA . VAL B 1 269 ? -17.516 4.562 9.766 1 97.31 269 VAL B CA 1
ATOM 6267 C C . VAL B 1 269 ? -17.719 4.707 11.273 1 97.31 269 VAL B C 1
ATOM 6269 O O . VAL B 1 269 ? -17.375 5.738 11.852 1 97.31 269 VAL B O 1
ATOM 6272 N N . ASP B 1 270 ? -18.141 3.641 11.906 1 96.19 270 ASP B N 1
ATOM 6273 C CA . ASP B 1 270 ? -18.562 3.693 13.297 1 96.19 270 ASP B CA 1
ATOM 6274 C C . ASP B 1 270 ? -17.359 3.742 14.242 1 96.19 270 ASP B C 1
ATOM 6276 O O . ASP B 1 270 ? -17.391 4.418 15.273 1 96.19 270 ASP B O 1
ATOM 6280 N N . GLN B 1 271 ? -16.344 3.01 13.852 1 94.75 271 GLN B N 1
ATOM 6281 C CA . GLN B 1 271 ? -15.273 2.793 14.812 1 94.75 271 GLN B CA 1
ATOM 6282 C C . GLN B 1 271 ? -14.133 3.777 14.586 1 94.75 271 GLN B C 1
ATOM 6284 O O . GLN B 1 271 ? -13.398 4.117 15.523 1 94.75 271 GLN B O 1
ATOM 6289 N N . ASP B 1 272 ? -13.953 4.234 13.367 1 95.31 272 ASP B N 1
ATOM 6290 C CA . ASP B 1 272 ? -12.781 5.047 13.062 1 95.31 272 ASP B CA 1
ATOM 6291 C C . ASP B 1 272 ? -13.18 6.438 12.578 1 95.31 272 ASP B C 1
ATOM 6293 O O . ASP B 1 272 ? -12.844 7.441 13.219 1 95.31 272 ASP B O 1
ATOM 6297 N N . LEU B 1 273 ? -13.992 6.496 11.578 1 95.06 273 LEU B N 1
ATOM 6298 C CA . LEU B 1 273 ? -14.328 7.793 11 1 95.06 273 LEU B CA 1
ATOM 6299 C C . LEU B 1 273 ? -15.109 8.641 12 1 95.06 273 LEU B C 1
ATOM 6301 O O . LEU B 1 273 ? -15.039 9.875 11.961 1 95.06 273 LEU B O 1
ATOM 6305 N N . SER B 1 274 ? -15.844 8.055 12.891 1 94.69 274 SER B N 1
ATOM 6306 C CA . SER B 1 274 ? -16.594 8.781 13.906 1 94.69 274 SER B CA 1
ATOM 6307 C C . SER B 1 274 ? -15.672 9.594 14.805 1 94.69 274 SER B C 1
ATOM 6309 O O . SER B 1 274 ? -16.078 10.609 15.375 1 94.69 274 SER B O 1
ATOM 6311 N N . LYS B 1 275 ? -14.453 9.148 14.898 1 92.44 275 LYS B N 1
ATOM 6312 C CA . LYS B 1 275 ? -13.469 9.844 15.734 1 92.44 275 LYS B CA 1
ATOM 6313 C C . LYS B 1 275 ? -12.805 10.984 14.977 1 92.44 275 LYS B C 1
ATOM 6315 O O . LYS B 1 275 ? -12.555 12.047 15.539 1 92.44 275 LYS B O 1
ATOM 6320 N N . TRP B 1 276 ? -12.594 10.789 13.719 1 91.56 276 TRP B N 1
ATOM 6321 C CA . TRP B 1 276 ? -11.766 11.719 12.961 1 91.56 276 TRP B CA 1
ATOM 6322 C C . TRP B 1 276 ? -12.633 12.711 12.188 1 91.56 276 TRP B C 1
ATOM 6324 O O . TRP B 1 276 ? -12.188 13.812 11.859 1 91.56 276 TRP B O 1
ATOM 6334 N N . TYR B 1 277 ? -13.867 12.25 11.898 1 91.44 277 TYR B N 1
ATOM 6335 C CA . TYR B 1 277 ? -14.891 13.062 11.242 1 91.44 277 TYR B CA 1
ATOM 6336 C C . TYR B 1 277 ? -16.203 13.016 12.023 1 91.44 277 TYR B C 1
ATOM 6338 O O . TYR B 1 277 ? -17.219 12.547 11.516 1 91.44 277 TYR B O 1
ATOM 6346 N N . PRO B 1 278 ? -16.266 13.539 13.133 1 90.06 278 PRO B N 1
ATOM 6347 C CA . PRO B 1 278 ? -17.406 13.281 14.016 1 90.06 278 PRO B CA 1
ATOM 6348 C C . PRO B 1 278 ? -18.734 13.742 13.414 1 90.06 278 PRO B C 1
ATOM 6350 O O . PRO B 1 278 ? -19.734 13.039 13.508 1 90.06 278 PRO B O 1
ATOM 6353 N N . GLU B 1 279 ? -18.844 14.852 12.758 1 89.44 279 GLU B N 1
ATOM 6354 C CA . GLU B 1 279 ? -20.109 15.352 12.227 1 89.44 279 GLU B CA 1
ATOM 6355 C C . GLU B 1 279 ? -20.453 14.664 10.906 1 89.44 279 GLU B C 1
ATOM 6357 O O . GLU B 1 279 ? -21.594 14.219 10.719 1 89.44 279 GLU B O 1
ATOM 6362 N N . ILE B 1 280 ? -19.484 14.5 10.102 1 93.5 280 ILE B N 1
ATOM 6363 C CA . ILE B 1 280 ? -19.688 13.953 8.766 1 93.5 280 ILE B CA 1
ATOM 6364 C C . ILE B 1 280 ? -20.031 12.469 8.852 1 93.5 280 ILE B C 1
ATOM 6366 O O . ILE B 1 280 ? -20.828 11.953 8.07 1 93.5 280 ILE B O 1
ATOM 6370 N N . SER B 1 281 ? -19.422 11.766 9.789 1 94.88 281 SER B N 1
ATOM 6371 C CA . SER B 1 281 ? -19.594 10.328 9.914 1 94.88 281 SER B CA 1
ATOM 6372 C C . SER B 1 281 ? -21.047 9.969 10.164 1 94.88 281 SER B C 1
ATOM 6374 O O . SER B 1 281 ? -21.531 8.914 9.719 1 94.88 281 SER B O 1
ATOM 6376 N N . LYS B 1 282 ? -21.766 10.852 10.805 1 95.56 282 LYS B N 1
ATOM 6377 C CA . LYS B 1 282 ? -23.172 10.609 11.133 1 95.56 282 LYS B CA 1
ATOM 6378 C C . LYS B 1 282 ? -24.047 10.703 9.891 1 95.56 282 LYS B C 1
ATOM 6380 O O . LYS B 1 282 ? -25.203 10.242 9.898 1 95.56 282 LYS B O 1
ATOM 6385 N N . GLU B 1 283 ? -23.531 11.305 8.93 1 97.56 283 GLU B N 1
ATOM 6386 C CA . GLU B 1 283 ? -24.297 11.539 7.711 1 97.56 283 GLU B CA 1
ATOM 6387 C C . GLU B 1 283 ? -24.031 10.461 6.672 1 97.56 283 GLU B C 1
ATOM 6389 O O . GLU B 1 283 ? -24.734 10.359 5.668 1 97.56 283 GLU B O 1
ATOM 6394 N N . ILE B 1 284 ? -23.016 9.641 6.867 1 98.06 284 ILE B N 1
ATOM 6395 C CA . ILE B 1 284 ? -22.656 8.609 5.906 1 98.06 284 ILE B CA 1
ATOM 6396 C C . ILE B 1 284 ? -23.703 7.504 5.898 1 98.06 284 ILE B C 1
ATOM 6398 O O . ILE B 1 284 ? -24.125 7.031 6.957 1 98.06 284 ILE B O 1
ATOM 6402 N N . LYS B 1 285 ? -24.172 7.145 4.715 1 98.38 285 LYS B N 1
ATOM 6403 C CA . LYS B 1 285 ? -25.141 6.066 4.543 1 98.38 285 LYS B CA 1
ATOM 6404 C C . LYS B 1 285 ? -24.547 4.918 3.732 1 98.38 285 LYS B C 1
ATOM 6406 O O . LYS B 1 285 ? -24.109 5.109 2.596 1 98.38 285 LYS B O 1
ATOM 6411 N N . VAL B 1 286 ? -24.5 3.76 4.316 1 98.62 286 VAL B N 1
ATOM 6412 C CA . VAL B 1 286 ? -24.078 2.545 3.631 1 98.62 286 VAL B CA 1
ATOM 6413 C C . VAL B 1 286 ? -25.297 1.727 3.221 1 98.62 286 VAL B C 1
ATOM 6415 O O . VAL B 1 286 ? -26.172 1.434 4.047 1 98.62 286 VAL B O 1
ATOM 6418 N N . SER B 1 287 ? -25.359 1.374 1.952 1 98.69 287 SER B N 1
ATOM 6419 C CA . SER B 1 287 ? -26.469 0.583 1.438 1 98.69 287 SER B CA 1
ATOM 6420 C C . SER B 1 287 ? -25.969 -0.639 0.671 1 98.69 287 SER B C 1
ATOM 6422 O O . SER B 1 287 ? -24.969 -0.563 -0.043 1 98.69 287 SER B O 1
ATOM 6424 N N . LEU B 1 288 ? -26.656 -1.728 0.853 1 98.69 288 LEU B N 1
ATOM 6425 C CA . LEU B 1 288 ? -26.438 -2.93 0.053 1 98.69 288 LEU B CA 1
ATOM 6426 C C . LEU B 1 288 ? -27.656 -3.223 -0.818 1 98.69 288 LEU B C 1
ATOM 6428 O O . LEU B 1 288 ? -28.781 -3.355 -0.31 1 98.69 288 LEU B O 1
ATOM 6432 N N . VAL B 1 289 ? -27.438 -3.297 -2.115 1 98.38 289 VAL B N 1
ATOM 6433 C CA . VAL B 1 289 ? -28.5 -3.527 -3.088 1 98.38 289 VAL B CA 1
ATOM 6434 C C . VAL B 1 289 ? -28.391 -4.945 -3.646 1 98.38 289 VAL B C 1
ATOM 6436 O O . VAL B 1 289 ? -27.328 -5.359 -4.105 1 98.38 289 VAL B O 1
ATOM 6439 N N . GLU B 1 290 ? -29.453 -5.664 -3.613 1 97.5 290 GLU B N 1
ATOM 6440 C CA . GLU B 1 290 ? -29.5 -7.051 -4.07 1 97.5 290 GLU B CA 1
ATOM 6441 C C . GLU B 1 290 ? -30.781 -7.324 -4.867 1 97.5 290 GLU B C 1
ATOM 6443 O O . GLU B 1 290 ? -31.859 -6.918 -4.461 1 97.5 290 GLU B O 1
ATOM 6448 N N . ALA B 1 291 ? -30.625 -7.957 -5.996 1 95.38 291 ALA B N 1
ATOM 6449 C CA . ALA B 1 291 ? -31.766 -8.242 -6.875 1 95.38 291 ALA B CA 1
ATOM 6450 C C . ALA B 1 291 ? -32.656 -9.32 -6.277 1 95.38 291 ALA B C 1
ATOM 6452 O O . ALA B 1 291 ? -33.875 -9.328 -6.523 1 95.38 291 ALA B O 1
ATOM 6453 N N . LEU B 1 292 ? -32.156 -10.203 -5.508 1 94.75 292 LEU B N 1
ATOM 6454 C CA . LEU B 1 292 ? -32.875 -11.336 -4.945 1 94.75 292 LEU B CA 1
ATOM 6455 C C . LEU B 1 292 ? -33.594 -10.938 -3.652 1 94.75 292 LEU B C 1
ATOM 6457 O O . LEU B 1 292 ? -33.312 -9.891 -3.076 1 94.75 292 LEU B O 1
ATOM 6461 N N . PRO B 1 293 ? -34.5 -11.773 -3.166 1 94.81 293 PRO B N 1
ATOM 6462 C CA . PRO B 1 293 ? -35.25 -11.453 -1.949 1 94.81 293 PRO B CA 1
ATOM 6463 C C . PRO B 1 293 ? -34.375 -11.555 -0.686 1 94.81 293 PRO B C 1
ATOM 6465 O O . PRO B 1 293 ? -34.781 -11.055 0.371 1 94.81 293 PRO B O 1
ATOM 6468 N N . ASN B 1 294 ? -33.312 -12.266 -0.799 1 95.44 294 ASN B N 1
ATOM 6469 C CA . ASN B 1 294 ? -32.438 -12.43 0.367 1 95.44 294 ASN B CA 1
ATOM 6470 C C . ASN B 1 294 ? -30.969 -12.273 -0 1 95.44 294 ASN B C 1
ATOM 6472 O O . ASN B 1 294 ? -30.594 -12.43 -1.165 1 95.44 294 ASN B O 1
ATOM 6476 N N . ILE B 1 295 ? -30.172 -11.867 1.035 1 95.94 295 ILE B N 1
ATOM 6477 C CA . ILE B 1 295 ? -28.719 -11.891 0.904 1 95.94 295 ILE B CA 1
ATOM 6478 C C . ILE B 1 295 ? -28.188 -13.242 1.367 1 95.94 295 ILE B C 1
ATOM 6480 O O . ILE B 1 295 ? -28.875 -13.992 2.064 1 95.94 295 ILE B O 1
ATOM 6484 N N . LEU B 1 296 ? -26.969 -13.555 0.937 1 94.69 296 LEU B N 1
ATOM 6485 C CA . LEU B 1 296 ? -26.297 -14.789 1.342 1 94.69 296 LEU B CA 1
ATOM 6486 C C . LEU B 1 296 ? -27.203 -15.992 1.122 1 94.69 296 LEU B C 1
ATOM 6488 O O . LEU B 1 296 ? -27.391 -16.812 2.027 1 94.69 296 LEU B O 1
ATOM 6492 N N . SER B 1 297 ? -27.719 -16.141 -0.035 1 90.75 297 SER B N 1
ATOM 6493 C CA . SER B 1 297 ? -28.75 -17.125 -0.342 1 90.75 297 SER B CA 1
ATOM 6494 C C . SER B 1 297 ? -28.219 -18.547 -0.152 1 90.75 297 SER B C 1
ATOM 6496 O O . SER B 1 297 ? -29.016 -19.484 -0.038 1 90.75 297 SER B O 1
ATOM 6498 N N . MET B 1 298 ? -26.953 -18.734 -0.052 1 85.56 298 MET B N 1
ATOM 6499 C CA . MET B 1 298 ? -26.359 -20.062 0.09 1 85.56 298 MET B CA 1
ATOM 6500 C C . MET B 1 298 ? -26.359 -20.5 1.551 1 85.56 298 MET B C 1
ATOM 6502 O O . MET B 1 298 ? -26.047 -21.656 1.857 1 85.56 298 MET B O 1
ATOM 6506 N N . PHE B 1 299 ? -26.719 -19.609 2.439 1 89.56 299 PHE B N 1
ATOM 6507 C CA . PHE B 1 299 ? -26.734 -19.922 3.863 1 89.56 299 PHE B CA 1
ATOM 6508 C C . PHE B 1 299 ? -28.125 -20.391 4.289 1 89.56 299 PHE B C 1
ATOM 6510 O O . PHE B 1 299 ? -29.094 -20.25 3.541 1 89.56 299 PHE B O 1
ATOM 6517 N N . ASN B 1 300 ? -28.156 -20.969 5.5 1 90.25 300 ASN B N 1
ATOM 6518 C CA . ASN B 1 300 ? -29.438 -21.328 6.094 1 90.25 300 ASN B CA 1
ATOM 6519 C C . ASN B 1 300 ? -30.312 -20.109 6.363 1 90.25 300 ASN B C 1
ATOM 6521 O O . ASN B 1 300 ? -29.797 -19.031 6.699 1 90.25 300 ASN B O 1
ATOM 6525 N N . LYS B 1 301 ? -31.609 -20.312 6.352 1 91.81 301 LYS B N 1
ATOM 6526 C CA . LYS B 1 301 ? -32.562 -19.234 6.473 1 91.81 301 LYS B CA 1
ATOM 6527 C C . LYS B 1 301 ? -32.406 -18.484 7.797 1 91.81 301 LYS B C 1
ATOM 6529 O O . LYS B 1 301 ? -32.594 -17.266 7.863 1 91.81 301 LYS B O 1
ATOM 6534 N N . LYS B 1 302 ? -32.062 -19.219 8.75 1 92.06 302 LYS B N 1
ATOM 6535 C CA . LYS B 1 302 ? -31.891 -18.609 10.062 1 92.06 302 LYS B CA 1
ATOM 6536 C C . LYS B 1 302 ? -30.719 -17.625 10.062 1 92.06 302 LYS B C 1
ATOM 6538 O O . LYS B 1 302 ? -30.797 -16.547 10.664 1 92.06 302 LYS B O 1
ATOM 6543 N N . LEU B 1 303 ? -29.703 -18.047 9.445 1 92.69 303 LEU B N 1
ATOM 6544 C CA . LEU B 1 303 ? -28.516 -17.203 9.375 1 92.69 303 LEU B CA 1
ATOM 6545 C C . LEU B 1 303 ? -28.75 -15.984 8.484 1 92.69 303 LEU B C 1
ATOM 6547 O O . LEU B 1 303 ? -28.234 -14.898 8.742 1 92.69 303 LEU B O 1
ATOM 6551 N N . ILE B 1 304 ? -29.562 -16.188 7.457 1 95.31 304 ILE B N 1
ATOM 6552 C CA . ILE B 1 304 ? -29.938 -15.094 6.574 1 95.31 304 ILE B CA 1
ATOM 6553 C C . ILE B 1 304 ? -30.703 -14.031 7.359 1 95.31 304 ILE B C 1
ATOM 6555 O O . ILE B 1 304 ? -30.344 -12.852 7.336 1 95.31 304 ILE B O 1
ATOM 6559 N N . LYS B 1 305 ? -31.656 -14.461 8.078 1 94.62 305 LYS B N 1
ATOM 6560 C CA . LYS B 1 305 ? -32.469 -13.547 8.883 1 94.62 305 LYS B CA 1
ATOM 6561 C C . LYS B 1 305 ? -31.625 -12.844 9.938 1 94.62 305 LYS B C 1
ATOM 6563 O O . LYS B 1 305 ? -31.766 -11.641 10.164 1 94.62 305 LYS B O 1
ATOM 6568 N N . TYR B 1 306 ? -30.766 -13.625 10.539 1 93.69 306 TYR B N 1
ATOM 6569 C CA . TYR B 1 306 ? -29.859 -13.047 11.531 1 93.69 306 TYR B CA 1
ATOM 6570 C C . TYR B 1 306 ? -29.016 -11.938 10.93 1 93.69 306 TYR B C 1
ATOM 6572 O O . TYR B 1 306 ? -28.859 -10.867 11.531 1 93.69 306 TYR B O 1
ATOM 6580 N N . THR B 1 307 ? -28.469 -12.188 9.766 1 95.31 307 THR B N 1
ATOM 6581 C CA . THR B 1 307 ? -27.641 -11.203 9.086 1 95.31 307 THR B CA 1
ATOM 6582 C C . THR B 1 307 ? -28.438 -9.945 8.766 1 95.31 307 THR B C 1
ATOM 6584 O O . THR B 1 307 ? -27.969 -8.828 8.977 1 95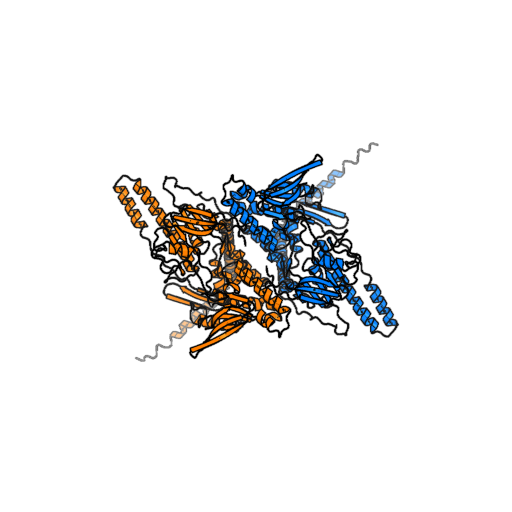.31 307 THR B O 1
ATOM 6587 N N . GLU B 1 308 ? -29.625 -10.117 8.312 1 95.94 308 GLU B N 1
ATOM 6588 C CA . GLU B 1 308 ? -30.5 -8.984 8 1 95.94 308 GLU B CA 1
ATOM 6589 C C . GLU B 1 308 ? -30.812 -8.164 9.258 1 95.94 308 GLU B C 1
ATOM 6591 O O . GLU B 1 308 ? -30.828 -6.934 9.211 1 95.94 308 GLU B O 1
ATOM 6596 N N . ASP B 1 309 ? -31 -8.805 10.328 1 94.88 309 ASP B N 1
ATOM 6597 C CA . ASP B 1 309 ? -31.25 -8.125 11.594 1 94.88 309 ASP B CA 1
ATOM 6598 C C . ASP B 1 309 ? -30.031 -7.309 12.031 1 94.88 309 ASP B C 1
ATOM 6600 O O . ASP B 1 309 ? -30.172 -6.176 12.492 1 94.88 309 ASP B O 1
ATOM 6604 N N . VAL B 1 310 ? -28.891 -7.941 11.898 1 93.62 310 VAL B N 1
ATOM 6605 C CA . VAL B 1 310 ? -27.656 -7.254 12.266 1 93.62 310 VAL B CA 1
ATOM 6606 C C . VAL B 1 310 ? -27.484 -6.004 11.406 1 93.62 310 VAL B C 1
ATOM 6608 O O . VAL B 1 310 ? -27.109 -4.941 11.914 1 93.62 310 VAL B O 1
ATOM 6611 N N . PHE B 1 311 ? -27.75 -6.098 10.109 1 96.06 311 PHE B N 1
ATOM 6612 C CA . PHE B 1 311 ? -27.641 -4.953 9.211 1 96.06 311 PHE B CA 1
ATOM 6613 C C . PHE B 1 311 ? -28.594 -3.84 9.633 1 96.06 311 PHE B C 1
ATOM 6615 O O . PHE B 1 311 ? -28.219 -2.664 9.617 1 96.06 311 PHE B O 1
ATOM 6622 N N . SER B 1 312 ? -29.719 -4.219 10.016 1 93.94 312 SER B N 1
ATOM 6623 C CA . SER B 1 312 ? -30.672 -3.232 10.508 1 93.94 312 SER B CA 1
ATOM 6624 C C . SER B 1 312 ? -30.172 -2.557 11.773 1 93.94 312 SER B C 1
ATOM 6626 O O . SER B 1 312 ? -30.266 -1.335 11.914 1 93.94 312 SER B O 1
ATOM 6628 N N . GLU B 1 313 ? -29.625 -3.307 12.625 1 94.31 313 GLU B N 1
ATOM 6629 C CA . GLU B 1 313 ? -29.109 -2.795 13.891 1 94.31 313 GLU B CA 1
ATOM 6630 C C . GLU B 1 313 ? -27.938 -1.836 13.656 1 94.31 313 GLU B C 1
ATOM 6632 O O . GLU B 1 313 ? -27.766 -0.871 14.406 1 94.31 313 GLU B O 1
ATOM 6637 N N . GLU B 1 314 ? -27.109 -2.139 12.664 1 92.69 314 GLU B N 1
ATOM 6638 C CA . GLU B 1 314 ? -25.891 -1.383 12.422 1 92.69 314 GLU B CA 1
ATOM 6639 C C . GLU B 1 314 ? -26.125 -0.272 11.398 1 92.69 314 GLU B C 1
ATOM 6641 O O . GLU B 1 314 ? -25.172 0.331 10.898 1 92.69 314 GLU B O 1
ATOM 6646 N N . ASN B 1 315 ? -27.344 -0.037 11.016 1 91.5 315 ASN B N 1
ATOM 6647 C CA . ASN B 1 315 ? -27.75 1.059 10.141 1 91.5 315 ASN B CA 1
ATOM 6648 C C . ASN B 1 315 ? -27.219 0.871 8.719 1 91.5 315 ASN B C 1
ATOM 6650 O O . ASN B 1 315 ? -26.766 1.826 8.094 1 91.5 315 ASN B O 1
ATOM 6654 N N . ILE B 1 316 ? -27.078 -0.319 8.273 1 97.69 316 ILE B N 1
ATOM 6655 C CA . ILE B 1 316 ? -26.828 -0.614 6.871 1 97.69 316 ILE B CA 1
ATOM 6656 C C . ILE B 1 316 ? -28.156 -0.778 6.137 1 97.69 316 ILE B C 1
ATOM 6658 O O . ILE B 1 316 ? -28.953 -1.659 6.469 1 97.69 316 ILE B O 1
ATOM 6662 N N . SER B 1 317 ? -28.391 0.056 5.207 1 97.75 317 SER B N 1
ATOM 6663 C CA . SER B 1 317 ? -29.641 -0.008 4.449 1 97.75 317 SER B CA 1
ATOM 6664 C C . SER B 1 317 ? -29.625 -1.173 3.463 1 97.75 317 SER B C 1
ATOM 6666 O O . SER B 1 317 ? -28.781 -1.228 2.57 1 97.75 317 SER B O 1
ATOM 6668 N N . LEU B 1 318 ? -30.547 -2.047 3.688 1 97.69 318 LEU B N 1
ATOM 6669 C CA . LEU B 1 318 ? -30.656 -3.203 2.805 1 97.69 318 LEU B CA 1
ATOM 6670 C C . LEU B 1 318 ? -31.797 -3.021 1.814 1 97.69 318 LEU B C 1
ATOM 6672 O O . LEU B 1 318 ? -32.969 -2.854 2.217 1 97.69 318 LEU B O 1
ATOM 6676 N N . LYS B 1 319 ? -31.469 -3.025 0.554 1 97.44 319 LYS B N 1
ATOM 6677 C CA . LYS B 1 319 ? -32.469 -2.947 -0.513 1 97.44 319 LYS B CA 1
ATOM 6678 C C . LYS B 1 319 ? -32.562 -4.266 -1.276 1 97.44 319 LYS B C 1
ATOM 6680 O O . LYS B 1 319 ? -31.828 -4.477 -2.248 1 97.44 319 LYS B O 1
ATOM 6685 N N . LEU B 1 320 ? -33.531 -5.047 -0.958 1 96.69 320 LEU B N 1
ATOM 6686 C CA . LEU B 1 320 ? -33.719 -6.352 -1.58 1 96.69 320 LEU B CA 1
ATOM 6687 C C . LEU B 1 320 ? -34.688 -6.254 -2.742 1 96.69 320 LEU B C 1
ATOM 6689 O O . LEU B 1 320 ? -35.344 -5.223 -2.928 1 96.69 320 LEU B O 1
ATOM 6693 N N . GLN B 1 321 ? -34.719 -7.32 -3.564 1 97.12 321 GLN B N 1
ATOM 6694 C CA . GLN B 1 321 ? -35.562 -7.363 -4.734 1 97.12 321 GLN B CA 1
ATOM 6695 C C . GLN B 1 321 ? -35.438 -6.102 -5.578 1 97.12 321 GLN B C 1
ATOM 6697 O O . GLN B 1 321 ? -36.406 -5.562 -6.086 1 97.12 321 GLN B O 1
ATOM 6702 N N . THR B 1 322 ? -34.281 -5.598 -5.59 1 97.38 322 THR B N 1
ATOM 6703 C CA . THR B 1 322 ? -33.906 -4.383 -6.309 1 97.38 322 THR B CA 1
ATOM 6704 C C . THR B 1 322 ? -32.812 -4.68 -7.352 1 97.38 322 THR B C 1
ATOM 6706 O O . THR B 1 322 ? -31.672 -4.953 -7.008 1 97.38 322 THR B O 1
ATOM 6709 N N . MET B 1 323 ? -33.219 -4.641 -8.578 1 97.12 323 MET B N 1
ATOM 6710 C CA . MET B 1 323 ? -32.312 -4.977 -9.672 1 97.12 323 MET B CA 1
ATOM 6711 C C . MET B 1 323 ? -31.781 -3.713 -10.344 1 97.12 323 MET B C 1
ATOM 6713 O O . MET B 1 323 ? -32.562 -2.871 -10.797 1 97.12 323 MET B O 1
ATOM 6717 N N . VAL B 1 324 ? -30.469 -3.58 -10.406 1 97.94 324 VAL B N 1
ATOM 6718 C CA . VAL B 1 324 ? -29.859 -2.428 -11.062 1 97.94 324 VAL B CA 1
ATOM 6719 C C . VAL B 1 324 ? -30.016 -2.549 -12.57 1 97.94 324 VAL B C 1
ATOM 6721 O O . VAL B 1 324 ? -29.672 -3.584 -13.156 1 97.94 324 VAL B O 1
ATOM 6724 N N . LYS B 1 325 ? -30.422 -1.47 -13.133 1 97.88 325 LYS B N 1
ATOM 6725 C CA . LYS B 1 325 ? -30.672 -1.468 -14.57 1 97.88 325 LYS B CA 1
ATOM 6726 C C . LYS B 1 325 ? -29.641 -0.63 -15.312 1 97.88 325 LYS B C 1
ATOM 6728 O O . LYS B 1 325 ? -29.312 -0.911 -16.469 1 97.88 325 LYS B O 1
ATOM 6733 N N . LYS B 1 326 ? -29.281 0.373 -14.602 1 98.12 326 LYS B N 1
ATOM 6734 C CA . LYS B 1 326 ? -28.328 1.31 -15.203 1 98.12 326 LYS B CA 1
ATOM 6735 C C . LYS B 1 326 ? -27.562 2.076 -14.133 1 98.12 326 LYS B C 1
ATOM 6737 O O . LYS B 1 326 ? -28.094 2.363 -13.062 1 98.12 326 LYS B O 1
ATOM 6742 N N . VAL B 1 327 ? -26.25 2.355 -14.484 1 98.12 327 VAL B N 1
ATOM 6743 C CA . VAL B 1 327 ? -25.406 3.156 -13.602 1 98.12 327 VAL B CA 1
ATOM 6744 C C . VAL B 1 327 ? -24.891 4.379 -14.352 1 98.12 327 VAL B C 1
ATOM 6746 O O . VAL B 1 327 ? -24.328 4.254 -15.438 1 98.12 327 VAL B O 1
ATOM 6749 N N . ASP B 1 328 ? -25.156 5.535 -13.805 1 97.88 328 ASP B N 1
ATOM 6750 C CA . ASP B 1 328 ? -24.531 6.77 -14.273 1 97.88 328 ASP B CA 1
ATOM 6751 C C . ASP B 1 328 ? -23.484 7.27 -13.289 1 97.88 328 ASP B C 1
ATOM 6753 O O . ASP B 1 328 ? -23.172 6.59 -12.312 1 97.88 328 ASP B O 1
ATOM 6757 N N . SER B 1 329 ? -22.938 8.453 -13.562 1 96.69 329 SER B N 1
ATOM 6758 C CA . SER B 1 329 ? -21.812 8.953 -12.781 1 96.69 329 SER B CA 1
ATOM 6759 C C . SER B 1 329 ? -22.234 9.281 -11.352 1 96.69 329 SER B C 1
ATOM 6761 O O . SER B 1 329 ? -21.406 9.273 -10.438 1 96.69 329 SER B O 1
ATOM 6763 N N . LYS B 1 330 ? -23.578 9.508 -11.148 1 97.56 330 LYS B N 1
ATOM 6764 C CA . LYS B 1 330 ? -23.969 9.984 -9.828 1 97.56 330 LYS B CA 1
ATOM 6765 C C . LYS B 1 330 ? -25.203 9.227 -9.32 1 97.56 330 LYS B C 1
ATOM 6767 O O . LYS B 1 330 ? -25.578 9.367 -8.148 1 97.56 330 LYS B O 1
ATOM 6772 N N . VAL B 1 331 ? -25.797 8.398 -10.211 1 98.25 331 VAL B N 1
ATOM 6773 C CA . VAL B 1 331 ? -27.078 7.816 -9.828 1 98.25 331 VAL B CA 1
ATOM 6774 C C . VAL B 1 331 ? -27.188 6.395 -10.375 1 98.25 331 VAL B C 1
ATOM 6776 O O . VAL B 1 331 ? -26.766 6.129 -11.5 1 98.25 331 VAL B O 1
ATOM 6779 N N . ILE B 1 332 ? -27.75 5.504 -9.602 1 98.38 332 ILE B N 1
ATOM 6780 C CA . ILE B 1 332 ? -28.141 4.152 -9.992 1 98.38 332 ILE B CA 1
ATOM 6781 C C . ILE B 1 332 ? -29.625 4.102 -10.281 1 98.38 332 ILE B C 1
ATOM 6783 O O . ILE B 1 332 ? -30.438 4.578 -9.484 1 98.38 332 ILE B O 1
ATOM 6787 N N . THR B 1 333 ? -29.953 3.609 -11.414 1 98.56 333 THR B N 1
ATOM 6788 C CA . THR B 1 333 ? -31.344 3.314 -11.703 1 98.56 333 THR B CA 1
ATOM 6789 C C . THR B 1 333 ? -31.656 1.84 -11.453 1 98.56 333 THR B C 1
ATOM 6791 O O . THR B 1 333 ? -31.016 0.963 -12.039 1 98.56 333 THR B O 1
ATOM 6794 N N . ALA B 1 334 ? -32.625 1.611 -10.602 1 98.19 334 ALA B N 1
ATOM 6795 C CA . ALA B 1 334 ? -32.938 0.231 -10.234 1 98.19 334 ALA B CA 1
ATOM 6796 C C . ALA B 1 334 ? -34.438 -0.038 -10.312 1 98.19 334 ALA B C 1
ATOM 6798 O O . ALA B 1 334 ? -35.25 0.887 -10.203 1 98.19 334 ALA B O 1
ATOM 6799 N N . SER B 1 335 ? -34.75 -1.258 -10.586 1 97.69 335 SER B N 1
ATOM 6800 C CA . SER B 1 335 ? -36.125 -1.717 -10.57 1 97.69 335 SER B CA 1
ATOM 6801 C C . SER B 1 335 ? -36.438 -2.516 -9.305 1 97.69 335 SER B C 1
ATOM 6803 O O . SER B 1 335 ? -35.75 -3.48 -8.992 1 97.69 335 SER B O 1
ATOM 6805 N N . ILE B 1 336 ? -37.469 -2.152 -8.609 1 96.94 336 ILE B N 1
ATOM 6806 C CA . ILE B 1 336 ? -37.906 -2.812 -7.375 1 96.94 336 ILE B CA 1
ATOM 6807 C C . ILE B 1 336 ? -39.125 -3.676 -7.637 1 96.94 336 ILE B C 1
ATOM 6809 O O . ILE B 1 336 ? -40.094 -3.207 -8.211 1 96.94 336 ILE B O 1
ATOM 6813 N N . LYS B 1 337 ? -39 -4.879 -7.246 1 95.44 337 LYS B N 1
ATOM 6814 C CA . LYS B 1 337 ? -40.188 -5.75 -7.285 1 95.44 337 LYS B CA 1
ATOM 6815 C C . LYS B 1 337 ? -41 -5.613 -6.012 1 95.44 337 LYS B C 1
ATOM 6817 O O . LYS B 1 337 ? -40.562 -5.98 -4.926 1 95.44 337 LYS B O 1
ATOM 6822 N N . ASN B 1 338 ? -42.281 -5.191 -6.184 1 92.62 338 ASN B N 1
ATOM 6823 C CA . ASN B 1 338 ? -43.156 -4.961 -5.039 1 92.62 338 ASN B CA 1
ATOM 6824 C C . ASN B 1 338 ? -43.906 -6.234 -4.645 1 92.62 338 ASN B C 1
ATOM 6826 O O . ASN B 1 338 ? -43.938 -7.195 -5.414 1 92.62 338 ASN B O 1
ATOM 6830 N N . ALA B 1 339 ? -44.438 -6.195 -3.469 1 89.62 339 ALA B N 1
ATOM 6831 C CA . ALA B 1 339 ? -45.156 -7.352 -2.922 1 89.62 339 ALA B CA 1
ATOM 6832 C C . ALA B 1 339 ? -46.344 -7.719 -3.791 1 89.62 339 ALA B C 1
ATOM 6834 O O . ALA B 1 339 ? -46.719 -8.891 -3.885 1 89.62 339 ALA B O 1
ATOM 6835 N N . ASP B 1 340 ? -46.906 -6.738 -4.508 1 91.88 340 ASP B N 1
ATOM 6836 C CA . ASP B 1 340 ? -48.094 -6.977 -5.305 1 91.88 340 ASP B CA 1
ATOM 6837 C C . ASP B 1 340 ? -47.75 -7.457 -6.711 1 91.88 340 ASP B C 1
ATOM 6839 O O . ASP B 1 340 ? -48.625 -7.621 -7.559 1 91.88 340 ASP B O 1
ATOM 6843 N N . GLY B 1 341 ? -46.469 -7.645 -6.957 1 89.44 341 GLY B N 1
ATOM 6844 C CA . GLY B 1 341 ? -46.031 -8.164 -8.242 1 89.44 341 GLY B CA 1
ATOM 6845 C C . GLY B 1 341 ? -45.656 -7.078 -9.234 1 89.44 341 GLY B C 1
ATOM 6846 O O . GLY B 1 341 ? -45.062 -7.359 -10.266 1 89.44 341 GLY B O 1
ATOM 6847 N N . THR B 1 342 ? -46 -5.848 -8.844 1 92.62 342 THR B N 1
ATOM 6848 C CA . THR B 1 342 ? -45.656 -4.746 -9.734 1 92.62 342 THR B CA 1
ATOM 6849 C C . THR B 1 342 ? -44.188 -4.352 -9.562 1 92.62 342 THR B C 1
ATOM 6851 O O . THR B 1 342 ? -43.531 -4.789 -8.617 1 92.62 342 THR B O 1
ATOM 6854 N N . THR B 1 343 ? -43.688 -3.713 -10.609 1 94.38 343 THR B N 1
ATOM 6855 C CA . THR B 1 343 ? -42.312 -3.242 -10.562 1 94.38 343 THR B CA 1
ATOM 6856 C C . THR B 1 343 ? -42.25 -1.716 -10.547 1 94.38 343 THR B C 1
ATOM 6858 O O . THR B 1 343 ? -43.031 -1.06 -11.266 1 94.38 343 THR B O 1
ATOM 6861 N N . THR B 1 344 ? -41.5 -1.102 -9.672 1 96.12 344 THR B N 1
ATOM 6862 C CA . THR B 1 344 ? -41.281 0.338 -9.617 1 96.12 344 THR B CA 1
ATOM 6863 C C . THR B 1 344 ? -39.812 0.66 -9.859 1 96.12 344 THR B C 1
ATOM 6865 O O . THR B 1 344 ? -38.906 -0.098 -9.453 1 96.12 344 THR B O 1
ATOM 6868 N N . MET B 1 345 ? -39.594 1.807 -10.531 1 96.94 345 MET B N 1
ATOM 6869 C CA . MET B 1 345 ? -38.219 2.268 -10.773 1 96.94 345 MET B CA 1
ATOM 6870 C C . MET B 1 345 ? -37.781 3.223 -9.672 1 96.94 345 MET B C 1
ATOM 6872 O O . MET B 1 345 ? -38.562 4.043 -9.195 1 96.94 345 MET B O 1
ATOM 6876 N N . GLU B 1 346 ? -36.531 3.094 -9.242 1 96.56 346 GLU B N 1
ATOM 6877 C CA . GLU B 1 346 ? -35.969 3.959 -8.219 1 96.56 346 GLU B CA 1
ATOM 6878 C C . GLU B 1 346 ? -34.594 4.477 -8.641 1 96.56 346 GLU B C 1
ATOM 6880 O O . GLU B 1 346 ? -33.812 3.76 -9.273 1 96.56 346 GLU B O 1
ATOM 6885 N N . GLU B 1 347 ? -34.375 5.742 -8.305 1 97.88 347 GLU B N 1
ATOM 6886 C CA . GLU B 1 347 ? -33.062 6.336 -8.453 1 97.88 347 GLU B CA 1
ATOM 6887 C C . GLU B 1 347 ? -32.312 6.395 -7.121 1 97.88 347 GLU B C 1
ATOM 6889 O O . GLU B 1 347 ? -32.844 6.93 -6.141 1 97.88 347 GLU B O 1
ATOM 6894 N N . ILE B 1 348 ? -31.156 5.859 -7.07 1 98.19 348 ILE B N 1
ATOM 6895 C CA . ILE B 1 348 ? -30.344 5.836 -5.863 1 98.19 348 ILE B CA 1
ATOM 6896 C C . ILE B 1 348 ? -29.078 6.664 -6.078 1 98.19 348 ILE B C 1
ATOM 6898 O O . ILE B 1 348 ? -28.141 6.219 -6.75 1 98.19 348 ILE B O 1
ATOM 6902 N N . PRO B 1 349 ? -29.047 7.867 -5.504 1 98.38 349 PRO B N 1
ATOM 6903 C CA . PRO B 1 349 ? -27.797 8.641 -5.586 1 98.38 349 PRO B CA 1
ATOM 6904 C C . PRO B 1 349 ? -26.641 7.98 -4.828 1 98.38 349 PRO B C 1
ATOM 6906 O O . PRO B 1 349 ? -26.875 7.316 -3.816 1 98.38 349 PRO B O 1
ATOM 6909 N N . TYR B 1 350 ? -25.438 8.164 -5.395 1 98.62 350 TYR B N 1
ATOM 6910 C CA . TYR B 1 350 ? -24.297 7.559 -4.711 1 98.62 350 TYR B CA 1
ATOM 6911 C C . TYR B 1 350 ? -23.047 8.398 -4.887 1 98.62 350 TYR B C 1
ATOM 6913 O O . TYR B 1 350 ? -22.906 9.117 -5.879 1 98.62 350 TYR B O 1
ATOM 6921 N N . GLY B 1 351 ? -22.172 8.367 -3.852 1 98.12 351 GLY B N 1
ATOM 6922 C CA . GLY B 1 351 ? -20.828 8.906 -3.951 1 98.12 351 GLY B CA 1
ATOM 6923 C C . GLY B 1 351 ? -19.797 7.852 -4.301 1 98.12 351 GLY B C 1
ATOM 6924 O O . GLY B 1 351 ? -18.828 8.133 -5.02 1 98.12 351 GLY B O 1
ATOM 6925 N N . VAL B 1 352 ? -20 6.664 -3.775 1 98.38 352 VAL B N 1
ATOM 6926 C CA . VAL B 1 352 ? -19.172 5.5 -4.062 1 98.38 352 VAL B CA 1
ATOM 6927 C C . VAL B 1 352 ? -20.062 4.305 -4.398 1 98.38 352 VAL B C 1
ATOM 6929 O O . VAL B 1 352 ? -21.047 4.055 -3.721 1 98.38 352 VAL B O 1
ATOM 6932 N N . LEU B 1 353 ? -19.719 3.668 -5.492 1 98.75 353 LEU B N 1
ATOM 6933 C CA . LEU B 1 353 ? -20.422 2.463 -5.91 1 98.75 353 LEU B CA 1
ATOM 6934 C C . LEU B 1 353 ? -19.469 1.29 -6.062 1 98.75 353 LEU B C 1
ATOM 6936 O O . LEU B 1 353 ? -18.516 1.361 -6.836 1 98.75 353 LEU B O 1
ATOM 6940 N N . VAL B 1 354 ? -19.672 0.259 -5.289 1 98.75 354 VAL B N 1
ATOM 6941 C CA . VAL B 1 354 ? -18.875 -0.968 -5.391 1 98.75 354 VAL B CA 1
ATOM 6942 C C . VAL B 1 354 ? -19.75 -2.09 -5.957 1 98.75 354 VAL B C 1
ATOM 6944 O O . VAL B 1 354 ? -20.812 -2.398 -5.414 1 98.75 354 VAL B O 1
ATOM 6947 N N . TRP B 1 355 ? -19.297 -2.629 -7.059 1 98.38 355 TRP B N 1
ATOM 6948 C CA . TRP B 1 355 ? -19.984 -3.705 -7.766 1 98.38 355 TRP B CA 1
ATOM 6949 C C . TRP B 1 355 ? -19.391 -5.062 -7.41 1 98.38 355 TRP B C 1
ATOM 6951 O O . TRP B 1 355 ? -18.328 -5.43 -7.91 1 98.38 355 TRP B O 1
ATOM 6961 N N . ALA B 1 356 ? -20.172 -5.816 -6.641 1 95.88 356 ALA B N 1
ATOM 6962 C CA . ALA B 1 356 ? -19.719 -7.129 -6.18 1 95.88 356 ALA B CA 1
ATOM 6963 C C . ALA B 1 356 ? -20.703 -8.219 -6.59 1 95.88 356 ALA B C 1
ATOM 6965 O O . ALA B 1 356 ? -21.156 -9 -5.754 1 95.88 356 ALA B O 1
ATOM 6966 N N . THR B 1 357 ? -21.188 -8.391 -7.84 1 83.56 357 THR B N 1
ATOM 6967 C CA . THR B 1 357 ? -22.359 -9.172 -8.25 1 83.56 357 THR B CA 1
ATOM 6968 C C . THR B 1 357 ? -21.922 -10.461 -8.945 1 83.56 357 THR B C 1
ATOM 6970 O O . THR B 1 357 ? -22.766 -11.258 -9.359 1 83.56 357 THR B O 1
ATOM 6973 N N . GLY B 1 358 ? -20.781 -10.844 -9.281 1 81.69 358 GLY B N 1
ATOM 6974 C CA . GLY B 1 358 ? -20.531 -12.156 -9.844 1 81.69 358 GLY B CA 1
ATOM 6975 C C . GLY B 1 358 ? -19.297 -12.203 -10.727 1 81.69 358 GLY B C 1
ATOM 6976 O O . GLY B 1 358 ? -18.562 -11.219 -10.836 1 81.69 358 GLY B O 1
ATOM 6977 N N . ASN B 1 359 ? -19.234 -13.516 -11.336 1 88.19 359 ASN B N 1
ATOM 6978 C CA . ASN B 1 359 ? -18.031 -13.828 -12.102 1 88.19 359 ASN B CA 1
ATOM 6979 C C . ASN B 1 359 ? -18.344 -14.016 -13.586 1 88.19 359 ASN B C 1
ATOM 6981 O O . ASN B 1 359 ? -19.422 -14.5 -13.938 1 88.19 359 ASN B O 1
ATOM 6985 N N . GLY B 1 360 ? -17.5 -13.516 -14.438 1 88.75 360 GLY B N 1
ATOM 6986 C CA . GLY B 1 360 ? -17.547 -13.734 -15.875 1 88.75 360 GLY B CA 1
ATOM 6987 C C . GLY B 1 360 ? -16.297 -14.383 -16.422 1 88.75 360 GLY B C 1
ATOM 6988 O O . GLY B 1 360 ? -15.25 -14.375 -15.758 1 88.75 360 GLY B O 1
ATOM 6989 N N . GLY B 1 361 ? -16.453 -14.992 -17.641 1 90.5 361 GLY B N 1
ATOM 6990 C CA . GLY B 1 361 ? -15.32 -15.664 -18.25 1 90.5 361 GLY B CA 1
ATOM 6991 C C . GLY B 1 361 ? -14.25 -14.711 -18.734 1 90.5 361 GLY B C 1
ATOM 6992 O O . GLY B 1 361 ? -14.539 -13.555 -19.078 1 90.5 361 GLY B O 1
ATOM 6993 N N . ARG B 1 362 ? -13.031 -15.18 -18.75 1 93.31 362 ARG B N 1
ATOM 6994 C CA . ARG B 1 362 ? -11.922 -14.414 -19.297 1 93.31 362 ARG B CA 1
ATOM 6995 C C . ARG B 1 362 ? -11.703 -14.734 -20.766 1 93.31 362 ARG B C 1
ATOM 6997 O O . ARG B 1 362 ? -12.125 -15.797 -21.25 1 93.31 362 ARG B O 1
ATOM 7004 N N . GLU B 1 363 ? -11.023 -13.867 -21.484 1 93.5 363 GLU B N 1
ATOM 7005 C CA . GLU B 1 363 ? -10.82 -14.023 -22.922 1 93.5 363 GLU B CA 1
ATOM 7006 C C . GLU B 1 363 ? -10.055 -15.305 -23.234 1 93.5 363 GLU B C 1
ATOM 7008 O O . GLU B 1 363 ? -10.352 -15.984 -24.219 1 93.5 363 GLU B O 1
ATOM 7013 N N . ILE B 1 364 ? -9.133 -15.672 -22.438 1 96.06 364 ILE B N 1
ATOM 7014 C CA . ILE B 1 364 ? -8.32 -16.859 -22.703 1 96.06 364 ILE B CA 1
ATOM 7015 C C . ILE B 1 364 ? -9.172 -18.109 -22.547 1 96.06 364 ILE B C 1
ATOM 7017 O O . ILE B 1 364 ? -8.977 -19.094 -23.266 1 96.06 364 ILE B O 1
ATOM 7021 N N . THR B 1 365 ? -10.086 -18.094 -21.641 1 95.62 365 THR B N 1
ATOM 7022 C CA . THR B 1 365 ? -10.992 -19.219 -21.453 1 95.62 365 THR B CA 1
ATOM 7023 C C . THR B 1 365 ? -11.867 -19.406 -22.688 1 95.62 365 THR B C 1
ATOM 7025 O O . THR B 1 365 ? -12.094 -20.531 -23.141 1 95.62 365 THR B O 1
ATOM 7028 N N . LYS B 1 366 ? -12.328 -18.312 -23.25 1 94.06 366 LYS B N 1
ATOM 7029 C CA . LYS B 1 366 ? -13.117 -18.344 -24.484 1 94.06 366 LYS B CA 1
ATOM 7030 C C . LYS B 1 366 ? -12.281 -18.859 -25.656 1 94.06 366 LYS B C 1
ATOM 7032 O O . LYS B 1 366 ? -12.781 -19.625 -26.484 1 94.06 366 LYS B O 1
ATOM 7037 N N . ASN B 1 367 ? -11.055 -18.406 -25.672 1 95.62 367 ASN B N 1
ATOM 7038 C CA . ASN B 1 367 ? -10.141 -18.859 -26.719 1 95.62 367 ASN B CA 1
ATOM 7039 C C . ASN B 1 367 ? -9.953 -20.359 -26.688 1 95.62 367 ASN B C 1
ATOM 7041 O O . ASN B 1 367 ? -10.055 -21.031 -27.719 1 95.62 367 ASN B O 1
ATOM 7045 N N . ILE B 1 368 ? -9.766 -20.922 -25.562 1 96.75 368 ILE B N 1
ATOM 7046 C CA . ILE B 1 368 ? -9.57 -22.359 -25.406 1 96.75 368 ILE B CA 1
ATOM 7047 C C . ILE B 1 368 ? -10.844 -23.109 -25.797 1 96.75 368 ILE B C 1
ATOM 7049 O O . ILE B 1 368 ? -10.797 -24.078 -26.562 1 96.75 368 ILE B O 1
ATOM 7053 N N . ALA B 1 369 ? -11.93 -22.609 -25.312 1 95.5 369 ALA B N 1
ATOM 7054 C CA . ALA B 1 369 ? -13.211 -23.25 -25.594 1 95.5 369 ALA B CA 1
ATOM 7055 C C . ALA B 1 369 ? -13.492 -23.297 -27.094 1 95.5 369 ALA B C 1
ATOM 7057 O O . ALA B 1 369 ? -14.039 -24.281 -27.594 1 95.5 369 ALA B O 1
ATOM 7058 N N . GLY B 1 370 ? -13.125 -22.266 -27.75 1 93.88 370 GLY B N 1
ATOM 7059 C CA . GLY B 1 370 ? -13.383 -22.172 -29.188 1 93.88 370 GLY B CA 1
ATOM 7060 C C . GLY B 1 370 ? -12.562 -23.141 -30 1 93.88 370 GLY B C 1
ATOM 7061 O O . GLY B 1 370 ? -12.891 -23.422 -31.156 1 93.88 370 GLY B O 1
ATOM 7062 N N . GLN B 1 371 ? -11.547 -23.75 -29.406 1 93.56 371 GLN B N 1
ATOM 7063 C CA . GLN B 1 371 ? -10.641 -24.641 -30.125 1 93.56 371 GLN B CA 1
ATOM 7064 C C . GLN B 1 371 ? -10.953 -26.109 -29.844 1 93.56 371 GLN B C 1
ATOM 7066 O O . GLN B 1 371 ? -10.375 -27 -30.453 1 93.56 371 GLN B O 1
ATOM 7071 N N . LEU B 1 372 ? -11.844 -26.328 -28.953 1 95.25 372 LEU B N 1
ATOM 7072 C CA . LEU B 1 372 ? -12.078 -27.688 -28.5 1 95.25 372 LEU B CA 1
ATOM 7073 C C . LEU B 1 372 ? -13.5 -28.141 -28.828 1 95.25 372 LEU B C 1
ATOM 7075 O O . LEU B 1 372 ? -14.438 -27.344 -28.734 1 95.25 372 LEU B O 1
ATOM 7079 N N . ASP B 1 373 ? -13.602 -29.344 -29.141 1 93 373 ASP B N 1
ATOM 7080 C CA . ASP B 1 373 ? -14.922 -29.922 -29.344 1 93 373 ASP B CA 1
ATOM 7081 C C . ASP B 1 373 ? -15.648 -30.141 -28.016 1 93 373 ASP B C 1
ATOM 7083 O O . ASP B 1 373 ? -15.016 -30.438 -27 1 93 373 ASP B O 1
ATOM 7087 N N . GLY B 1 374 ? -16.922 -29.875 -28.047 1 91.5 374 GLY B N 1
ATOM 7088 C CA . GLY B 1 374 ? -17.734 -30.203 -26.891 1 91.5 374 GLY B CA 1
ATOM 7089 C C . GLY B 1 374 ? -17.906 -29.047 -25.938 1 91.5 374 GLY B C 1
ATOM 7090 O O . GLY B 1 374 ? -18.562 -29.172 -24.906 1 91.5 374 GLY B O 1
ATOM 7091 N N . GLN B 1 375 ? -17.359 -27.922 -26.328 1 92.75 375 GLN B N 1
ATOM 7092 C CA . GLN B 1 375 ? -17.422 -26.75 -25.469 1 92.75 375 GLN B CA 1
ATOM 7093 C C . GLN B 1 375 ? -18.609 -25.844 -25.859 1 92.75 375 GLN B C 1
ATOM 7095 O O . GLN B 1 375 ? -18.406 -24.766 -26.406 1 92.75 375 GLN B O 1
ATOM 7100 N N . THR B 1 376 ? -19.828 -26.109 -25.578 1 81.81 376 THR B N 1
ATOM 7101 C CA . THR B 1 376 ? -21.047 -25.453 -26.047 1 81.81 376 THR B CA 1
ATOM 7102 C C . THR B 1 376 ? -21.297 -24.156 -25.266 1 81.81 376 THR B C 1
ATOM 7104 O O . THR B 1 376 ? -21.953 -23.25 -25.75 1 81.81 376 THR B O 1
ATOM 7107 N N . PHE B 1 377 ? -20.844 -24 -23.984 1 73.5 377 PHE B N 1
ATOM 7108 C CA . PHE B 1 377 ? -21.125 -22.844 -23.141 1 73.5 377 PHE B CA 1
ATOM 7109 C C . PHE B 1 377 ? -19.859 -22.078 -22.844 1 73.5 377 PHE B C 1
ATOM 7111 O O . PHE B 1 377 ? -19.609 -21.688 -21.703 1 73.5 377 PHE B O 1
ATOM 7118 N N . ALA B 1 378 ? -19.25 -21.75 -23.906 1 66.44 378 ALA B N 1
ATOM 7119 C CA . ALA B 1 378 ? -17.891 -21.219 -23.797 1 66.44 378 ALA B CA 1
ATOM 7120 C C . ALA B 1 378 ? -17.875 -19.891 -23.031 1 66.44 378 ALA B C 1
ATOM 7122 O O . ALA B 1 378 ? -16.891 -19.562 -22.375 1 66.44 378 ALA B O 1
ATOM 7123 N N . ASN B 1 379 ? -18.953 -19.172 -23.047 1 71.88 379 ASN B N 1
ATOM 7124 C CA . ASN B 1 379 ? -18.984 -17.844 -22.453 1 71.88 379 ASN B CA 1
ATOM 7125 C C . ASN B 1 379 ? -19.094 -17.922 -20.938 1 71.88 379 ASN B C 1
ATOM 7127 O O . ASN B 1 379 ? -18.781 -16.953 -20.234 1 71.88 379 ASN B O 1
ATOM 7131 N N . ARG B 1 380 ? -19.406 -19.016 -20.5 1 79.75 380 ARG B N 1
ATOM 7132 C CA . ARG B 1 380 ? -19.641 -19.109 -19.062 1 79.75 380 ARG B CA 1
ATOM 7133 C C . ARG B 1 380 ? -18.484 -19.844 -18.375 1 79.75 380 ARG B C 1
ATOM 7135 O O . ARG B 1 380 ? -18.344 -19.781 -17.141 1 79.75 380 ARG B O 1
ATOM 7142 N N . GLY B 1 381 ? -17.672 -20.516 -19.156 1 91.12 381 GLY B N 1
ATOM 7143 C CA . GLY B 1 381 ? -16.547 -21.25 -18.609 1 91.12 381 GLY B CA 1
ATOM 7144 C C . GLY B 1 381 ? -16.266 -22.547 -19.344 1 91.12 381 GLY B C 1
ATOM 7145 O O . GLY B 1 381 ? -17.062 -22.984 -20.172 1 91.12 381 GLY B O 1
ATOM 7146 N N . LEU B 1 382 ? -15.227 -23.156 -19.047 1 95.44 382 LEU B N 1
ATOM 7147 C CA . LEU B 1 382 ? -14.828 -24.406 -19.688 1 95.44 382 LEU B CA 1
ATOM 7148 C C . LEU B 1 382 ? -15.609 -25.578 -19.109 1 95.44 382 LEU B C 1
ATOM 7150 O O . LEU B 1 382 ? -15.758 -25.703 -17.891 1 95.44 382 LEU B O 1
ATOM 7154 N N . LEU B 1 383 ? -16.125 -26.391 -20.031 1 95.38 383 LEU B N 1
ATOM 7155 C CA . LEU B 1 383 ? -16.719 -27.656 -19.609 1 95.38 383 LEU B CA 1
ATOM 7156 C C . LEU B 1 383 ? -15.641 -28.719 -19.406 1 95.38 383 LEU B C 1
ATOM 7158 O O . LEU B 1 383 ? -14.758 -28.891 -20.25 1 95.38 383 LEU B O 1
ATOM 7162 N N . ILE B 1 384 ? -15.742 -29.406 -18.266 1 95.31 384 ILE B N 1
ATOM 7163 C CA . ILE B 1 384 ? -14.727 -30.391 -17.906 1 95.31 384 ILE B CA 1
ATOM 7164 C C . ILE B 1 384 ? -15.391 -31.703 -17.547 1 95.31 384 ILE B C 1
ATOM 7166 O O . ILE B 1 384 ? -16.578 -31.734 -17.219 1 95.31 384 ILE B O 1
ATOM 7170 N N . ASP B 1 385 ? -14.656 -32.75 -17.625 1 94.38 385 ASP B N 1
ATOM 7171 C CA . ASP B 1 385 ? -15.164 -34.062 -17.203 1 94.38 385 ASP B CA 1
ATOM 7172 C C . ASP B 1 385 ? -14.891 -34.312 -15.719 1 94.38 385 ASP B C 1
ATOM 7174 O O . ASP B 1 385 ? -14.508 -33.375 -14.992 1 94.38 385 ASP B O 1
ATOM 7178 N N . GLU B 1 386 ? -15.125 -35.438 -15.203 1 94.94 386 GLU B N 1
ATOM 7179 C CA . GLU B 1 386 ? -15.039 -35.75 -13.781 1 94.94 386 GLU B CA 1
ATOM 7180 C C . GLU B 1 386 ? -13.586 -35.844 -13.32 1 94.94 386 GLU B C 1
ATOM 7182 O O . GLU B 1 386 ? -13.312 -35.906 -12.125 1 94.94 386 GLU B O 1
ATOM 7187 N N . TYR B 1 387 ? -12.664 -35.844 -14.266 1 96.38 387 TYR B N 1
ATOM 7188 C CA . TYR B 1 387 ? -11.242 -35.875 -13.938 1 96.38 387 TYR B CA 1
ATOM 7189 C C . TYR B 1 387 ? -10.609 -34.5 -14.164 1 96.38 387 TYR B C 1
ATOM 7191 O O . TYR B 1 387 ? -9.383 -34.375 -14.227 1 96.38 387 TYR B O 1
ATOM 7199 N N . LEU B 1 388 ? -11.375 -33.469 -14.391 1 97 388 LEU B N 1
ATOM 7200 C CA . LEU B 1 388 ? -11.016 -32.062 -14.547 1 97 388 LEU B CA 1
ATOM 7201 C C . LEU B 1 388 ? -10.391 -31.812 -15.914 1 97 388 LEU B C 1
ATOM 7203 O O . LEU B 1 388 ? -9.727 -30.797 -16.125 1 97 388 LEU B O 1
ATOM 7207 N N . LYS B 1 389 ? -10.562 -32.719 -16.812 1 96.81 389 LYS B N 1
ATOM 7208 C CA . LYS B 1 389 ? -10.094 -32.531 -18.188 1 96.81 389 LYS B CA 1
ATOM 7209 C C . LYS B 1 389 ? -11.109 -31.75 -19 1 96.81 389 LYS B C 1
ATOM 7211 O O . LYS B 1 389 ? -12.312 -32 -18.922 1 96.81 389 LYS B O 1
ATOM 7216 N N . ALA B 1 390 ? -10.57 -30.812 -19.766 1 96.5 390 ALA B N 1
ATOM 7217 C CA . ALA B 1 390 ? -11.453 -30.062 -20.656 1 96.5 390 ALA B CA 1
ATOM 7218 C C . ALA B 1 390 ? -12.055 -30.984 -21.719 1 96.5 390 ALA B C 1
ATOM 7220 O O . ALA B 1 390 ? -11.328 -31.766 -22.344 1 96.5 390 ALA B O 1
ATOM 7221 N N . LEU B 1 391 ? -13.328 -30.844 -21.906 1 95.62 391 LEU B N 1
ATOM 7222 C CA . LEU B 1 391 ? -13.961 -31.656 -22.953 1 95.62 391 LEU B CA 1
ATOM 7223 C C . LEU B 1 391 ? -13.352 -31.344 -24.328 1 95.62 391 LEU B C 1
ATOM 7225 O O . LEU B 1 391 ? -13.156 -30.172 -24.672 1 95.62 391 LEU B O 1
ATOM 7229 N N . GLY B 1 392 ? -13.023 -32.375 -25.016 1 95.31 392 GLY B N 1
ATOM 7230 C CA . GLY B 1 392 ? -12.453 -32.188 -26.344 1 95.31 392 GLY B CA 1
ATOM 7231 C C . GLY B 1 392 ? -10.938 -32.25 -26.359 1 95.31 392 GLY B C 1
ATOM 7232 O O . GLY B 1 392 ? -10.312 -32.188 -27.422 1 95.31 392 GLY B O 1
ATOM 7233 N N . SER B 1 393 ? -10.352 -32.438 -25.172 1 96.12 393 SER B N 1
ATOM 7234 C CA . SER B 1 393 ? -8.898 -32.5 -25.125 1 96.12 393 SER B CA 1
ATOM 7235 C C . SER B 1 393 ? -8.438 -33.594 -24.156 1 96.12 393 SER B C 1
ATOM 7237 O O . SER B 1 393 ? -9.094 -33.844 -23.141 1 96.12 393 SER B O 1
ATOM 7239 N N . ASP B 1 394 ? -7.293 -34.156 -24.484 1 95.5 394 ASP B N 1
ATOM 7240 C CA . ASP B 1 394 ? -6.684 -35.125 -23.578 1 95.5 394 ASP B CA 1
ATOM 7241 C C . ASP B 1 394 ? -5.504 -34.531 -22.828 1 95.5 394 ASP B C 1
ATOM 7243 O O . ASP B 1 394 ? -4.898 -35.188 -21.984 1 95.5 394 ASP B O 1
ATOM 7247 N N . SER B 1 395 ? -5.234 -33.25 -23.078 1 97.62 395 SER B N 1
ATOM 7248 C CA . SER B 1 395 ? -4.008 -32.688 -22.516 1 97.62 395 SER B CA 1
ATOM 7249 C C . SER B 1 395 ? -4.281 -31.375 -21.797 1 97.62 395 SER B C 1
ATOM 7251 O O . SER B 1 395 ? -3.373 -30.766 -21.219 1 97.62 395 SER B O 1
ATOM 7253 N N . ILE B 1 396 ? -5.543 -30.922 -21.812 1 98.5 396 ILE B N 1
ATOM 7254 C CA . ILE B 1 396 ? -5.871 -29.641 -21.172 1 98.5 396 ILE B CA 1
ATOM 7255 C C . ILE B 1 396 ? -6.797 -29.891 -19.984 1 98.5 396 ILE B C 1
ATOM 7257 O O . ILE B 1 396 ? -7.848 -30.531 -20.125 1 98.5 396 ILE B O 1
ATOM 7261 N N . PHE B 1 397 ? -6.344 -29.453 -18.844 1 98.44 397 PHE B N 1
ATOM 7262 C CA . PHE B 1 397 ? -7.121 -29.5 -17.609 1 98.44 397 PHE B CA 1
ATOM 7263 C C . PHE B 1 397 ? -7.559 -28.094 -17.203 1 98.44 397 PHE B C 1
ATOM 7265 O O . PHE B 1 397 ? -6.945 -27.109 -17.594 1 98.44 397 PHE B O 1
ATOM 7272 N N . ALA B 1 398 ? -8.648 -28 -16.469 1 97.75 398 ALA B N 1
ATOM 7273 C CA . ALA B 1 398 ? -9.117 -26.719 -15.977 1 97.75 398 ALA B CA 1
ATOM 7274 C C . ALA B 1 398 ? -9.633 -26.828 -14.547 1 97.75 398 ALA B C 1
ATOM 7276 O O . ALA B 1 398 ? -10.242 -27.828 -14.172 1 97.75 398 ALA B O 1
ATOM 7277 N N . LEU B 1 399 ? -9.352 -25.719 -13.75 1 96.06 399 LEU B N 1
ATOM 7278 C CA . LEU B 1 399 ? -9.672 -25.672 -12.328 1 96.06 399 LEU B CA 1
ATOM 7279 C C . LEU B 1 399 ? -10.32 -24.344 -11.961 1 96.06 399 LEU B C 1
ATOM 7281 O O . LEU B 1 399 ? -9.922 -23.297 -12.477 1 96.06 399 LEU B O 1
ATOM 7285 N N . GLY B 1 400 ? -11.273 -24.438 -11.016 1 96.38 400 GLY B N 1
ATOM 7286 C CA . GLY B 1 400 ? -11.758 -23.234 -10.367 1 96.38 400 GLY B CA 1
ATOM 7287 C C . GLY B 1 400 ? -12.781 -22.484 -11.188 1 96.38 400 GLY B C 1
ATOM 7288 O O . GLY B 1 400 ? -13.578 -23.094 -11.906 1 96.38 400 GLY B O 1
ATOM 7289 N N . ASP B 1 401 ? -12.742 -21.141 -11.07 1 95.38 401 ASP B N 1
ATOM 7290 C CA . ASP B 1 401 ? -13.828 -20.281 -11.516 1 95.38 401 ASP B CA 1
ATOM 7291 C C . ASP B 1 401 ? -13.828 -20.141 -13.039 1 95.38 401 ASP B C 1
ATOM 7293 O O . ASP B 1 401 ? -14.789 -19.641 -13.625 1 95.38 401 ASP B O 1
ATOM 7297 N N . CYS B 1 402 ? -12.805 -20.625 -13.711 1 96.38 402 CYS B N 1
ATOM 7298 C CA . CYS B 1 402 ? -12.797 -20.562 -15.172 1 96.38 402 CYS B CA 1
ATOM 7299 C C . CYS B 1 402 ? -13.602 -21.719 -15.766 1 96.38 402 CYS B C 1
ATOM 7301 O O . CYS B 1 402 ? -13.727 -21.828 -16.984 1 96.38 402 CYS B O 1
ATOM 7303 N N . THR B 1 403 ? -14.133 -22.562 -14.914 1 95.69 403 THR B N 1
ATOM 7304 C CA . THR B 1 403 ? -14.898 -23.719 -15.375 1 95.69 403 THR B CA 1
ATOM 7305 C C . THR B 1 403 ? -16.391 -23.516 -15.125 1 95.69 403 THR B C 1
ATOM 7307 O O . THR B 1 403 ? -16.766 -22.656 -14.32 1 95.69 403 THR B O 1
ATOM 7310 N N . LEU B 1 404 ? -17.125 -24.156 -15.906 1 91.5 404 LEU B N 1
ATOM 7311 C CA . LEU B 1 404 ? -18.578 -24.219 -15.688 1 91.5 404 LEU B CA 1
ATOM 7312 C C . LEU B 1 404 ? -18.984 -25.594 -15.195 1 91.5 404 LEU B C 1
ATOM 7314 O O . LEU B 1 404 ? -18.797 -26.594 -15.898 1 91.5 404 LEU B O 1
ATOM 7318 N N . SER B 1 405 ? -19.234 -25.641 -13.977 1 83.5 405 SER B N 1
ATOM 7319 C CA . SER B 1 405 ? -19.719 -26.906 -13.414 1 83.5 405 SER B CA 1
ATOM 7320 C C . SER B 1 405 ? -21.125 -26.766 -12.859 1 83.5 405 SER B C 1
ATOM 7322 O O . SER B 1 405 ? -21.469 -25.75 -12.25 1 83.5 405 SER B O 1
ATOM 7324 N N . LYS B 1 406 ? -21.922 -27.703 -13.172 1 77.44 406 LYS B N 1
ATOM 7325 C CA . LYS B 1 406 ? -23.266 -27.734 -12.594 1 77.44 406 LYS B CA 1
ATOM 7326 C C . LYS B 1 406 ? -23.219 -28.281 -11.172 1 77.44 406 LYS B C 1
ATOM 7328 O O . LYS B 1 406 ? -24.156 -28.047 -10.391 1 77.44 406 LYS B O 1
ATOM 7333 N N . LYS B 1 407 ? -22.156 -28.875 -10.875 1 83.19 407 LYS B N 1
ATOM 7334 C CA . LYS B 1 407 ? -22.094 -29.609 -9.609 1 83.19 407 LYS B CA 1
ATOM 7335 C C . LYS B 1 407 ? -21.438 -28.75 -8.523 1 83.19 407 LYS B C 1
ATOM 7337 O O . LYS B 1 407 ? -21.781 -28.859 -7.352 1 83.19 407 LYS B O 1
ATOM 7342 N N . TYR B 1 408 ? -20.578 -27.969 -8.953 1 87.56 408 TYR B N 1
ATOM 7343 C CA . TYR B 1 408 ? -19.797 -27.25 -7.941 1 87.56 408 TYR B CA 1
ATOM 7344 C C . TYR B 1 408 ? -19.906 -25.75 -8.141 1 87.56 408 TYR B C 1
ATOM 7346 O O . TYR B 1 408 ? -19.797 -25.25 -9.258 1 87.56 408 TYR B O 1
ATOM 7354 N N . ALA B 1 409 ? -20.109 -25.062 -7.012 1 86.06 409 ALA B N 1
ATOM 7355 C CA . ALA B 1 409 ? -20.109 -23.609 -7.043 1 86.06 409 ALA B CA 1
ATOM 7356 C C . ALA B 1 409 ? -18.703 -23.062 -7.23 1 86.06 409 ALA B C 1
ATOM 7358 O O . ALA B 1 409 ? -17.719 -23.703 -6.848 1 86.06 409 ALA B O 1
ATOM 7359 N N . PRO B 1 410 ? -18.531 -21.906 -7.848 1 89.44 410 PRO B N 1
ATOM 7360 C CA . PRO B 1 410 ? -17.219 -21.297 -8.031 1 89.44 410 PRO B CA 1
ATOM 7361 C C . PRO B 1 410 ? -16.672 -20.672 -6.75 1 89.44 410 PRO B C 1
ATOM 7363 O O . PRO B 1 410 ? -16.828 -19.469 -6.535 1 89.44 410 PRO B O 1
ATOM 7366 N N . THR B 1 411 ? -16.047 -21.422 -5.91 1 91.88 411 THR B N 1
ATOM 7367 C CA . THR B 1 411 ? -15.516 -20.953 -4.633 1 91.88 411 THR B CA 1
ATOM 7368 C C . THR B 1 411 ? -14.031 -21.297 -4.516 1 91.88 411 THR B C 1
ATOM 7370 O O . THR B 1 411 ? -13.531 -22.188 -5.215 1 91.88 411 THR B O 1
ATOM 7373 N N . ALA B 1 412 ? -13.43 -20.578 -3.613 1 94.31 412 ALA B N 1
ATOM 7374 C CA . ALA B 1 412 ? -12.031 -20.859 -3.303 1 94.31 412 ALA B CA 1
ATOM 7375 C C . ALA B 1 412 ? -11.852 -22.297 -2.826 1 94.31 412 ALA B C 1
ATOM 7377 O O . ALA B 1 412 ? -10.867 -22.953 -3.18 1 94.31 412 ALA B O 1
ATOM 7378 N N . GLN B 1 413 ? -12.75 -22.812 -2.145 1 93.44 413 GLN B N 1
ATOM 7379 C CA . GLN B 1 413 ? -12.688 -24.156 -1.58 1 93.44 413 GLN B CA 1
ATOM 7380 C C . GLN B 1 413 ? -12.664 -25.219 -2.68 1 93.44 413 GLN B C 1
ATOM 7382 O O . GLN B 1 413 ? -11.867 -26.156 -2.623 1 93.44 413 GLN B O 1
ATOM 7387 N N . VAL B 1 414 ? -13.516 -25.016 -3.625 1 96.12 414 VAL B N 1
ATOM 7388 C CA . VAL B 1 414 ? -13.578 -25.969 -4.73 1 96.12 414 VAL B CA 1
ATOM 7389 C C . VAL B 1 414 ? -12.266 -25.938 -5.512 1 96.12 414 VAL B C 1
ATOM 7391 O O . VAL B 1 414 ? -11.664 -26.984 -5.766 1 96.12 414 VAL B O 1
ATOM 7394 N N . ALA B 1 415 ? -11.836 -24.75 -5.855 1 97.75 415 ALA B N 1
ATOM 7395 C CA . ALA B 1 415 ? -10.602 -24.594 -6.617 1 97.75 415 ALA B CA 1
ATOM 7396 C C . ALA B 1 415 ? -9.422 -25.203 -5.879 1 97.75 415 ALA B C 1
ATOM 7398 O O . ALA B 1 415 ? -8.594 -25.906 -6.48 1 97.75 415 ALA B O 1
ATOM 7399 N N . TYR B 1 416 ? -9.367 -24.984 -4.602 1 97.81 416 TYR B N 1
ATOM 7400 C CA . TYR B 1 416 ? -8.289 -25.5 -3.766 1 97.81 416 TYR B CA 1
ATOM 7401 C C . TYR B 1 416 ? -8.266 -27.016 -3.789 1 97.81 416 TYR B C 1
ATOM 7403 O O . TYR B 1 416 ? -7.211 -27.625 -3.988 1 97.81 416 TYR B O 1
ATOM 7411 N N . GLN B 1 417 ? -9.391 -27.688 -3.639 1 97.75 417 GLN B N 1
ATOM 7412 C CA . GLN B 1 417 ? -9.477 -29.141 -3.625 1 97.75 417 GLN B CA 1
ATOM 7413 C C . GLN B 1 417 ? -9.195 -29.719 -5.008 1 97.75 417 GLN B C 1
ATOM 7415 O O . GLN B 1 417 ? -8.617 -30.797 -5.129 1 97.75 417 GLN B O 1
ATOM 7420 N N . GLU B 1 418 ? -9.625 -28.969 -5.984 1 98.38 418 GLU B N 1
ATOM 7421 C CA . GLU B 1 418 ? -9.312 -29.406 -7.344 1 98.38 418 GLU B CA 1
ATOM 7422 C C . GLU B 1 418 ? -7.809 -29.438 -7.582 1 98.38 418 GLU B C 1
ATOM 7424 O O . GLU B 1 418 ? -7.297 -30.344 -8.234 1 98.38 418 GLU B O 1
ATOM 7429 N N . GLY B 1 419 ? -7.152 -28.438 -7.051 1 98.62 419 GLY B N 1
ATOM 7430 C CA . GLY B 1 419 ? -5.703 -28.406 -7.172 1 98.62 419 GLY B CA 1
ATOM 7431 C C . GLY B 1 419 ? -5.035 -29.609 -6.531 1 98.62 419 GLY B C 1
ATOM 7432 O O . GLY B 1 419 ? -4.133 -30.219 -7.117 1 98.62 419 GLY B O 1
ATOM 7433 N N . ILE B 1 420 ? -5.48 -29.984 -5.395 1 98.31 420 ILE B N 1
ATOM 7434 C CA . ILE B 1 420 ? -4.949 -31.141 -4.688 1 98.31 420 ILE B CA 1
ATOM 7435 C C . ILE B 1 420 ? -5.199 -32.406 -5.508 1 98.31 420 ILE B C 1
ATOM 7437 O O . ILE B 1 420 ? -4.293 -33.219 -5.691 1 98.31 420 ILE B O 1
ATOM 7441 N N . TYR B 1 421 ? -6.379 -32.5 -6.004 1 98.44 421 TYR B N 1
ATOM 7442 C CA . TYR B 1 421 ? -6.762 -33.688 -6.789 1 98.44 421 TYR B CA 1
ATOM 7443 C C . TYR B 1 421 ? -5.891 -33.812 -8.031 1 98.44 421 TYR B C 1
ATOM 7445 O O . TYR B 1 421 ? -5.387 -34.906 -8.328 1 98.44 421 TYR B O 1
ATOM 7453 N N . LEU B 1 422 ? -5.758 -32.719 -8.703 1 98.69 422 LEU B N 1
ATOM 7454 C CA . LEU B 1 422 ? -5.016 -32.781 -9.961 1 98.69 422 LEU B CA 1
ATOM 7455 C C . LEU B 1 422 ? -3.555 -33.125 -9.719 1 98.69 422 LEU B C 1
ATOM 7457 O O . LEU B 1 422 ? -2.936 -33.812 -10.531 1 98.69 422 LEU B O 1
ATOM 7461 N N . ALA B 1 423 ? -2.973 -32.656 -8.602 1 98.69 423 ALA B N 1
ATOM 7462 C CA . ALA B 1 423 ? -1.607 -33.031 -8.25 1 98.69 423 ALA B CA 1
ATOM 7463 C C . ALA B 1 423 ? -1.48 -34.562 -8.102 1 98.69 423 ALA B C 1
ATOM 7465 O O . ALA B 1 423 ? -0.518 -35.156 -8.594 1 98.69 423 ALA B O 1
ATOM 7466 N N . LYS B 1 424 ? -2.457 -35.156 -7.484 1 97.69 424 LYS B N 1
ATOM 7467 C CA . LYS B 1 424 ? -2.467 -36.594 -7.324 1 97.69 424 LYS B CA 1
ATOM 7468 C C . LYS B 1 424 ? -2.604 -37.312 -8.672 1 97.69 424 LYS B C 1
ATOM 7470 O O . LYS B 1 424 ? -1.943 -38.312 -8.922 1 97.69 424 LYS B O 1
ATOM 7475 N N . LEU B 1 425 ? -3.453 -36.75 -9.469 1 97.75 425 LEU B N 1
ATOM 7476 C CA . LEU B 1 425 ? -3.639 -37.312 -10.797 1 97.75 425 LEU B CA 1
ATOM 7477 C C . LEU B 1 425 ? -2.34 -37.281 -11.594 1 97.75 425 LEU B C 1
ATOM 7479 O O . LEU B 1 425 ? -1.965 -38.25 -12.234 1 97.75 425 LEU B O 1
ATOM 7483 N N . PHE B 1 426 ? -1.635 -36.188 -11.562 1 98.31 426 PHE B N 1
ATOM 7484 C CA . PHE B 1 426 ? -0.384 -36.031 -12.297 1 98.31 426 PHE B CA 1
ATOM 7485 C C . PHE B 1 426 ? 0.681 -36.969 -11.758 1 98.31 426 PHE B C 1
ATOM 7487 O O . PHE B 1 426 ? 1.522 -37.469 -12.516 1 98.31 426 PHE B O 1
ATOM 7494 N N . LYS B 1 427 ? 0.633 -37.188 -10.469 1 97.19 427 LYS B N 1
ATOM 7495 C CA . LYS B 1 427 ? 1.545 -38.188 -9.891 1 97.19 427 LYS B CA 1
ATOM 7496 C C . LYS B 1 427 ? 1.322 -39.562 -10.508 1 97.19 427 LYS B C 1
ATOM 7498 O O . LYS B 1 427 ? 2.281 -40.25 -10.852 1 97.19 427 LYS B O 1
ATOM 7503 N N . ASN B 1 428 ? 0.111 -39.906 -10.688 1 96.44 428 ASN B N 1
ATOM 7504 C CA . ASN B 1 428 ? -0.233 -41.188 -11.289 1 96.44 428 ASN B CA 1
ATOM 7505 C C . ASN B 1 428 ? 0.14 -41.25 -12.766 1 96.44 428 ASN B C 1
ATOM 7507 O O . ASN B 1 428 ? 0.629 -42.25 -13.258 1 96.44 428 ASN B O 1
ATOM 7511 N N . LEU B 1 429 ? -0.101 -40.188 -13.422 1 97.19 429 LEU B N 1
ATOM 7512 C CA . LEU B 1 429 ? 0.25 -40.094 -14.836 1 97.19 429 LEU B CA 1
ATOM 7513 C C . LEU B 1 429 ? 1.756 -40.25 -15.023 1 97.19 429 LEU B C 1
ATOM 7515 O O . LEU B 1 429 ? 2.205 -40.875 -15.984 1 97.19 429 LEU B O 1
ATOM 7519 N N . ALA B 1 430 ? 2.48 -39.656 -14.148 1 97.44 430 ALA B N 1
ATOM 7520 C CA . ALA B 1 430 ? 3.934 -39.812 -14.195 1 97.44 430 ALA B CA 1
ATOM 7521 C C . ALA B 1 430 ? 4.355 -41.25 -14.023 1 97.44 430 ALA B C 1
ATOM 7523 O O . ALA B 1 430 ? 5.266 -41.719 -14.703 1 97.44 430 ALA B O 1
ATOM 7524 N N . LYS B 1 431 ? 3.709 -41.938 -13.148 1 96.56 431 LYS B N 1
ATOM 7525 C CA . LYS B 1 431 ? 3.984 -43.375 -12.938 1 96.56 431 LYS B CA 1
ATOM 7526 C C . LYS B 1 431 ? 3.668 -44.188 -14.195 1 96.56 431 LYS B C 1
ATOM 7528 O O . LYS B 1 431 ? 4.426 -45.062 -14.562 1 96.56 431 LYS B O 1
ATOM 7533 N N . ILE B 1 432 ? 2.598 -43.875 -14.727 1 96.75 432 ILE B N 1
ATOM 7534 C CA . ILE B 1 432 ? 2.195 -44.562 -15.945 1 96.75 432 ILE B CA 1
ATOM 7535 C C . ILE B 1 432 ? 3.252 -44.375 -17.031 1 96.75 432 ILE B C 1
ATOM 7537 O O . ILE B 1 432 ? 3.652 -45.312 -17.703 1 96.75 432 ILE B O 1
ATOM 7541 N N . ASP B 1 433 ? 3.697 -43.125 -17.172 1 96.5 433 ASP B N 1
ATOM 7542 C CA . ASP B 1 433 ? 4.73 -42.844 -18.156 1 96.5 433 ASP B CA 1
ATOM 7543 C C . ASP B 1 433 ? 6.012 -43.625 -17.859 1 96.5 433 ASP B C 1
ATOM 7545 O O . ASP B 1 433 ? 6.656 -44.125 -18.781 1 96.5 433 ASP B O 1
ATOM 7549 N N . SER B 1 434 ? 6.367 -43.719 -16.625 1 96.5 434 SER B N 1
ATOM 7550 C CA . SER B 1 434 ? 7.559 -44.438 -16.219 1 96.5 434 SER B CA 1
ATOM 7551 C C . SER B 1 434 ? 7.418 -45.938 -16.547 1 96.5 434 SER B C 1
ATOM 7553 O O . SER B 1 434 ? 8.352 -46.562 -17.062 1 96.5 434 SER B O 1
ATOM 7555 N N . TYR B 1 435 ? 6.27 -46.5 -16.344 1 96.06 435 TYR B N 1
ATOM 7556 C CA . TYR B 1 435 ? 6.023 -47.906 -16.609 1 96.06 435 TYR B CA 1
ATOM 7557 C C . TYR B 1 435 ? 6 -48.188 -18.109 1 96.06 435 TYR B C 1
ATOM 7559 O O . TYR B 1 435 ? 6.492 -49.219 -18.562 1 96.06 435 TYR B O 1
ATOM 7567 N N . LYS B 1 436 ? 5.422 -47.281 -18.766 1 95.94 436 LYS B N 1
ATOM 7568 C CA . LYS B 1 436 ? 5.406 -47.438 -20.219 1 95.94 436 LYS B CA 1
ATOM 7569 C C . LYS B 1 436 ? 6.824 -47.438 -20.781 1 95.94 436 LYS B C 1
ATOM 7571 O O . LYS B 1 436 ? 7.137 -48.188 -21.703 1 95.94 436 LYS B O 1
ATOM 7576 N N . TYR B 1 437 ? 7.621 -46.594 -20.25 1 95.69 437 TYR B N 1
ATOM 7577 C CA . TYR B 1 437 ? 9.016 -46.531 -20.672 1 95.69 437 TYR B CA 1
ATOM 7578 C C . TYR B 1 437 ? 9.734 -47.844 -20.312 1 95.69 437 TYR B C 1
ATOM 7580 O O . TYR B 1 437 ? 10.492 -48.375 -21.125 1 95.69 437 TYR B O 1
ATOM 7588 N N . GLU B 1 438 ? 9.469 -48.344 -19.172 1 94.56 438 GLU B N 1
ATOM 7589 C CA . GLU B 1 438 ? 10.023 -49.625 -18.75 1 94.56 438 GLU B CA 1
ATOM 7590 C C . GLU B 1 438 ? 9.555 -50.75 -19.656 1 94.56 438 GLU B C 1
ATOM 7592 O O . GLU B 1 438 ? 10.344 -51.625 -20.016 1 94.56 438 GLU B O 1
ATOM 7597 N N . LEU B 1 439 ? 8.328 -50.719 -19.953 1 94.62 439 LEU B N 1
ATOM 7598 C CA . LEU B 1 439 ? 7.73 -51.75 -20.812 1 94.62 439 LEU B CA 1
ATOM 7599 C C . LEU B 1 439 ? 8.422 -51.781 -22.172 1 94.62 439 LEU B C 1
ATOM 7601 O O . LEU B 1 439 ? 8.703 -52.875 -22.703 1 94.62 439 LEU B O 1
ATOM 7605 N N . ASN B 1 440 ? 8.703 -50.625 -22.641 1 93.44 440 ASN B N 1
ATOM 7606 C CA . ASN B 1 440 ? 9.328 -50.5 -23.969 1 93.44 440 ASN B CA 1
ATOM 7607 C C . ASN B 1 440 ? 10.773 -50.969 -23.938 1 93.44 440 ASN B C 1
ATOM 7609 O O . ASN B 1 440 ? 11.336 -51.312 -24.984 1 93.44 440 ASN B O 1
ATOM 7613 N N . ASN B 1 441 ? 11.375 -51.062 -22.719 1 91.31 441 ASN B N 1
ATOM 7614 C CA . ASN B 1 441 ? 12.781 -51.469 -22.594 1 91.31 441 ASN B CA 1
ATOM 7615 C C . ASN B 1 441 ? 12.93 -52.844 -22 1 91.31 441 ASN B C 1
ATOM 7617 O O . ASN B 1 441 ? 14.031 -53.25 -21.641 1 91.31 441 ASN B O 1
ATOM 7621 N N . THR B 1 442 ? 11.773 -53.438 -21.891 1 90.25 442 THR B N 1
ATOM 7622 C CA . THR B 1 442 ? 11.766 -54.812 -21.359 1 90.25 442 THR B CA 1
ATOM 7623 C C . THR B 1 442 ? 11.539 -55.812 -22.469 1 90.25 442 THR B C 1
ATOM 7625 O O . THR B 1 442 ? 10.656 -55.656 -23.312 1 90.25 442 THR B O 1
ATOM 7628 N N . VAL B 1 443 ? 12.312 -56.969 -22.453 1 89.5 443 VAL B N 1
ATOM 7629 C CA . VAL B 1 443 ? 12.234 -57.938 -23.516 1 89.5 443 VAL B CA 1
ATOM 7630 C C . VAL B 1 443 ? 11.484 -59.188 -23.016 1 89.5 443 VAL B C 1
ATOM 7632 O O . VAL B 1 443 ? 10.68 -59.781 -23.75 1 89.5 443 VAL B O 1
ATOM 7635 N N . GLU B 1 444 ? 11.672 -59.562 -21.781 1 92 444 GLU B N 1
ATOM 7636 C CA . GLU B 1 444 ? 11.102 -60.781 -21.219 1 92 444 GLU B CA 1
ATOM 7637 C C . GLU B 1 444 ? 9.586 -60.656 -21.062 1 92 444 GLU B C 1
ATOM 7639 O O . GLU B 1 444 ? 9.086 -59.719 -20.469 1 92 444 GLU B O 1
ATOM 7644 N N . ALA B 1 445 ? 8.852 -61.656 -21.531 1 90.81 445 ALA B N 1
ATOM 7645 C CA . ALA B 1 445 ? 7.395 -61.656 -21.578 1 90.81 445 ALA B CA 1
ATOM 7646 C C . ALA B 1 445 ? 6.805 -61.625 -20.172 1 90.81 445 ALA B C 1
ATOM 7648 O O . ALA B 1 445 ? 5.809 -60.938 -19.922 1 90.81 445 ALA B O 1
ATOM 7649 N N . SER B 1 446 ? 7.414 -62.344 -19.344 1 91.69 446 SER B N 1
ATOM 7650 C CA . SER B 1 446 ? 6.918 -62.406 -17.984 1 91.69 446 SER B CA 1
ATOM 7651 C C . SER B 1 446 ? 7.023 -61.062 -17.297 1 91.69 446 SER B C 1
ATOM 7653 O O . SER B 1 446 ? 6.121 -60.656 -16.547 1 91.69 446 SER B O 1
ATOM 7655 N N . GLU B 1 447 ? 8.055 -60.375 -17.562 1 92.5 447 GLU B N 1
ATOM 7656 C CA . GLU B 1 447 ? 8.266 -59.062 -16.984 1 92.5 447 GLU B CA 1
ATOM 7657 C C . GLU B 1 447 ? 7.328 -58.031 -17.609 1 92.5 447 GLU B C 1
ATOM 7659 O O . GLU B 1 447 ? 6.859 -57.125 -16.938 1 92.5 447 GLU B O 1
ATOM 7664 N N . LYS B 1 448 ? 7.047 -58.094 -18.828 1 94.06 448 LYS B N 1
ATOM 7665 C CA . LYS B 1 448 ? 6.113 -57.219 -19.516 1 94.06 448 LYS B CA 1
ATOM 7666 C C . LYS B 1 448 ? 4.711 -57.344 -18.922 1 94.06 448 LYS B C 1
ATOM 7668 O O . LYS B 1 448 ? 4.027 -56.312 -18.734 1 94.06 448 LYS B O 1
ATOM 7673 N N . ALA B 1 449 ? 4.34 -58.531 -18.688 1 94 449 ALA B N 1
ATOM 7674 C CA . ALA B 1 449 ? 3.021 -58.75 -18.094 1 94 449 ALA B CA 1
ATOM 7675 C C . ALA B 1 449 ? 2.912 -58.094 -16.719 1 94 449 ALA B C 1
ATOM 7677 O O . ALA B 1 449 ? 1.858 -57.562 -16.359 1 94 449 ALA B O 1
ATOM 7678 N N . ARG B 1 450 ? 3.99 -58.156 -16.031 1 94.44 450 ARG B N 1
ATOM 7679 C CA . ARG B 1 450 ? 4.023 -57.531 -14.703 1 94.44 450 ARG B CA 1
ATOM 7680 C C . ARG B 1 450 ? 3.895 -56.031 -14.789 1 94.44 450 ARG B C 1
ATOM 7682 O O . ARG B 1 450 ? 3.145 -55.406 -14.023 1 94.44 450 ARG B O 1
ATOM 7689 N N . VAL B 1 451 ? 4.57 -55.438 -15.727 1 95.06 451 VAL B N 1
ATOM 7690 C CA . VAL B 1 451 ? 4.555 -54 -15.914 1 95.06 451 VAL B CA 1
ATOM 7691 C C . VAL B 1 451 ? 3.176 -53.562 -16.391 1 95.06 451 VAL B C 1
ATOM 7693 O O . VAL B 1 451 ? 2.662 -52.531 -15.953 1 95.06 451 VAL B O 1
ATOM 7696 N N . LEU B 1 452 ? 2.604 -54.312 -17.234 1 94.81 452 LEU B N 1
ATOM 7697 C CA . LEU B 1 452 ? 1.271 -54 -17.734 1 94.81 452 LEU B CA 1
ATOM 7698 C C . LEU B 1 452 ? 0.24 -54.031 -16.625 1 94.81 452 LEU B C 1
ATOM 7700 O O . LEU B 1 452 ? -0.683 -53.188 -16.594 1 94.81 452 LEU B O 1
ATOM 7704 N N . SER B 1 453 ? 0.417 -54.969 -15.75 1 94.62 453 SER B N 1
ATOM 7705 C CA . SER B 1 453 ? -0.471 -55.031 -14.602 1 94.62 453 SER B CA 1
ATOM 7706 C C . SER B 1 453 ? -0.321 -53.812 -13.703 1 94.62 453 SER B C 1
ATOM 7708 O O . SER B 1 453 ? -1.302 -53.344 -13.133 1 94.62 453 SER B O 1
ATOM 7710 N N . LYS B 1 454 ? 0.833 -53.344 -13.57 1 93.75 454 LYS B N 1
ATOM 7711 C CA . LYS B 1 454 ? 1.089 -52.125 -12.797 1 93.75 454 LYS B CA 1
ATOM 7712 C C . LYS B 1 454 ? 0.417 -50.906 -13.438 1 93.75 454 LYS B C 1
ATOM 7714 O O . LYS B 1 454 ? -0.157 -50.094 -12.742 1 93.75 454 LYS B O 1
ATOM 7719 N N . ILE B 1 455 ? 0.531 -50.812 -14.719 1 94.38 455 ILE B N 1
ATOM 7720 C CA . ILE B 1 455 ? -0.081 -49.719 -15.469 1 94.38 455 ILE B CA 1
ATOM 7721 C C . ILE B 1 455 ? -1.592 -49.719 -15.25 1 94.38 455 ILE B C 1
ATOM 7723 O O . ILE B 1 455 ? -2.197 -48.688 -15 1 94.38 455 ILE B O 1
ATOM 7727 N N . ASP B 1 456 ? -2.176 -50.875 -15.328 1 93.38 456 ASP B N 1
ATOM 7728 C CA . ASP B 1 456 ? -3.619 -51.031 -15.148 1 93.38 456 ASP B CA 1
ATOM 7729 C C . ASP B 1 456 ? -4.047 -50.562 -13.758 1 93.38 456 ASP B C 1
ATOM 7731 O O . ASP B 1 456 ? -5.078 -49.906 -13.602 1 93.38 456 ASP B O 1
ATOM 7735 N N . LYS B 1 457 ? -3.281 -50.844 -12.844 1 92.12 457 LYS B N 1
ATOM 7736 C CA . LYS B 1 457 ? -3.598 -50.5 -11.461 1 92.12 457 LYS B CA 1
ATOM 7737 C C . LYS B 1 457 ? -3.541 -49 -11.242 1 92.12 457 LYS B C 1
ATOM 7739 O O . LYS B 1 457 ? -4.414 -48.438 -10.586 1 92.12 457 LYS B O 1
ATOM 7744 N N . VAL B 1 458 ? -2.602 -48.406 -11.844 1 91.31 458 VAL B N 1
ATOM 7745 C CA . VAL B 1 458 ? -2.391 -46.969 -11.594 1 91.31 458 VAL B CA 1
ATOM 7746 C C . VAL B 1 458 ? -3.301 -46.156 -12.5 1 91.31 458 VAL B C 1
ATOM 7748 O O . VAL B 1 458 ? -3.533 -44.969 -12.25 1 91.31 458 VAL B O 1
ATOM 7751 N N . SER B 1 459 ? -3.789 -46.781 -13.5 1 91 459 SER B N 1
ATOM 7752 C CA . SER B 1 459 ? -4.648 -46.094 -14.453 1 91 459 SER B CA 1
ATOM 7753 C C . SER B 1 459 ? -6.082 -46 -13.938 1 91 459 SER B C 1
ATOM 7755 O O . SER B 1 459 ? -6.926 -45.344 -14.555 1 91 459 SER B O 1
ATOM 7757 N N . ASN B 1 460 ? -6.363 -46.625 -12.875 1 90.12 460 ASN B N 1
ATOM 7758 C CA . ASN B 1 460 ? -7.699 -46.562 -12.297 1 90.12 460 ASN B CA 1
ATOM 7759 C C . ASN B 1 460 ? -7.855 -45.344 -11.383 1 90.12 460 ASN B C 1
ATOM 7761 O O . ASN B 1 460 ? -7.801 -45.469 -10.156 1 90.12 460 ASN B O 1
ATOM 7765 N N . PHE B 1 461 ? -8.172 -44.25 -12.055 1 90.62 461 PHE B N 1
ATOM 7766 C CA . PHE B 1 461 ? -8.305 -42.969 -11.328 1 90.62 461 PHE B CA 1
ATOM 7767 C C . PHE B 1 461 ? -9.695 -42.875 -10.695 1 90.62 461 PHE B C 1
ATOM 7769 O O . PHE B 1 461 ? -10.688 -43.25 -11.32 1 90.62 461 PHE B O 1
ATOM 7776 N N . GLU B 1 462 ? -9.75 -42.375 -9.484 1 94.06 462 GLU B N 1
ATOM 7777 C CA . GLU B 1 462 ? -11.039 -41.969 -8.938 1 94.06 462 GLU B CA 1
ATOM 7778 C C . GLU B 1 462 ? -11.43 -40.562 -9.414 1 94.06 462 GLU B C 1
ATOM 7780 O O . GLU B 1 462 ? -10.578 -39.688 -9.516 1 94.06 462 GLU B O 1
ATOM 7785 N N . PRO B 1 463 ? -12.695 -40.406 -9.742 1 95.88 463 PRO B N 1
ATOM 7786 C CA . PRO B 1 463 ? -13.117 -39.094 -10.148 1 95.88 463 PRO B CA 1
ATOM 7787 C C . PRO B 1 463 ? -13 -38.062 -9.023 1 95.88 463 PRO B C 1
ATOM 7789 O O . PRO B 1 463 ? -12.938 -38.438 -7.848 1 95.88 463 PRO B O 1
ATOM 7792 N N . PHE B 1 464 ? -12.953 -36.812 -9.398 1 97 464 PHE B N 1
ATOM 7793 C CA . PHE B 1 464 ? -12.922 -35.719 -8.414 1 97 464 PHE B CA 1
ATOM 7794 C C . PHE B 1 464 ? -14.219 -35.688 -7.617 1 97 464 PHE B C 1
ATOM 7796 O O . PHE B 1 464 ? -15.305 -35.688 -8.195 1 97 464 PHE B O 1
ATOM 7803 N N . GLN B 1 465 ? -14.094 -35.625 -6.301 1 94.81 465 GLN B N 1
ATOM 7804 C CA . GLN B 1 465 ? -15.219 -35.469 -5.387 1 94.81 465 GLN B CA 1
ATOM 7805 C C . GLN B 1 465 ? -14.984 -34.281 -4.438 1 94.81 465 GLN B C 1
ATOM 7807 O O . GLN B 1 465 ? -14.047 -34.312 -3.639 1 94.81 465 GLN B O 1
ATOM 7812 N N . TYR B 1 466 ? -15.82 -33.375 -4.562 1 93.69 466 TYR B N 1
ATOM 7813 C CA . TYR B 1 466 ? -15.727 -32.188 -3.723 1 93.69 466 TYR B CA 1
ATOM 7814 C C . TYR B 1 466 ? -16.328 -32.438 -2.344 1 93.69 466 TYR B C 1
ATOM 7816 O O . TYR B 1 466 ? -17.391 -33.031 -2.225 1 93.69 466 TYR B O 1
ATOM 7824 N N . VAL B 1 467 ? -15.609 -32 -1.306 1 91.38 467 VAL B N 1
ATOM 7825 C CA . VAL B 1 467 ? -16.094 -32.062 0.067 1 91.38 467 VAL B CA 1
ATOM 7826 C C . VAL B 1 467 ? -16.375 -30.641 0.57 1 91.38 467 VAL B C 1
ATOM 7828 O O . VAL B 1 467 ? -15.438 -29.844 0.737 1 91.38 467 VAL B O 1
ATOM 7831 N N . HIS B 1 468 ? -17.578 -30.391 0.823 1 89.56 468 HIS B N 1
ATOM 7832 C CA . HIS B 1 468 ? -17.969 -29.078 1.33 1 89.56 468 HIS B CA 1
ATOM 7833 C C . HIS B 1 468 ? -17.703 -28.969 2.826 1 89.56 468 HIS B C 1
ATOM 7835 O O . HIS B 1 468 ? -18.312 -29.688 3.627 1 89.56 468 HIS B O 1
ATOM 7841 N N . LEU B 1 469 ? -16.906 -28 3.195 1 86.88 469 LEU B N 1
ATOM 7842 C CA . LEU B 1 469 ? -16.516 -27.891 4.594 1 86.88 469 LEU B CA 1
ATOM 7843 C C . LEU B 1 469 ? -17.359 -26.844 5.312 1 86.88 469 LEU B C 1
ATOM 7845 O O . LEU B 1 469 ? -17.375 -26.781 6.543 1 86.88 469 LEU B O 1
ATOM 7849 N N . GLY B 1 470 ? -18.047 -26.047 4.527 1 87.19 470 GLY B N 1
ATOM 7850 C CA . GLY B 1 470 ? -18.875 -25 5.105 1 87.19 470 GLY B CA 1
ATOM 7851 C C . GLY B 1 470 ? -18.625 -23.641 4.488 1 87.19 470 GLY B C 1
ATOM 7852 O O . GLY B 1 470 ? -17.812 -23.5 3.574 1 87.19 470 GLY B O 1
ATOM 7853 N N . ALA B 1 471 ? -19.469 -22.719 4.953 1 88.62 471 ALA B N 1
ATOM 7854 C CA . ALA B 1 471 ? -19.375 -21.344 4.492 1 88.62 471 ALA B CA 1
ATOM 7855 C C . ALA B 1 471 ? -19.328 -20.375 5.672 1 88.62 471 ALA B C 1
ATOM 7857 O O . ALA B 1 471 ? -19.969 -20.609 6.699 1 88.62 471 ALA B O 1
ATOM 7858 N N . LEU B 1 472 ? -18.5 -19.438 5.562 1 90.88 472 LEU B N 1
ATOM 7859 C CA . LEU B 1 472 ? -18.359 -18.391 6.562 1 90.88 472 LEU B CA 1
ATOM 7860 C C . LEU B 1 472 ? -18.531 -17.016 5.93 1 90.88 472 LEU B C 1
ATOM 7862 O O . LEU B 1 472 ? -18.234 -16.828 4.746 1 90.88 472 LEU B O 1
ATOM 7866 N N . ALA B 1 473 ? -19.016 -16.078 6.723 1 92.38 473 ALA B N 1
ATOM 7867 C CA . ALA B 1 473 ? -19.078 -14.688 6.266 1 92.38 473 ALA B CA 1
ATOM 7868 C C . ALA B 1 473 ? -19.078 -13.719 7.441 1 92.38 473 ALA B C 1
ATOM 7870 O O . ALA B 1 473 ? -19.812 -13.898 8.406 1 92.38 473 ALA B O 1
ATOM 7871 N N . TYR B 1 474 ? -18.172 -12.797 7.363 1 92.19 474 TYR B N 1
ATOM 7872 C CA . TYR B 1 474 ? -18.219 -11.672 8.289 1 92.19 474 TYR B CA 1
ATOM 7873 C C . TYR B 1 474 ? -19.391 -10.758 7.977 1 92.19 474 TYR B C 1
ATOM 7875 O O . TYR B 1 474 ? -19.672 -10.477 6.809 1 92.19 474 TYR B O 1
ATOM 7883 N N . ILE B 1 475 ? -20.109 -10.25 9.062 1 91.56 475 ILE B N 1
ATOM 7884 C CA . ILE B 1 475 ? -21.312 -9.484 8.75 1 91.56 475 ILE B CA 1
ATOM 7885 C C . ILE B 1 475 ? -21.281 -8.148 9.5 1 91.56 475 ILE B C 1
ATOM 7887 O O . ILE B 1 475 ? -22.297 -7.473 9.625 1 91.56 475 ILE B O 1
ATOM 7891 N N . GLY B 1 476 ? -20.109 -7.797 10.109 1 89 476 GLY B N 1
ATOM 7892 C CA . GLY B 1 476 ? -19.969 -6.496 10.742 1 89 476 GLY B CA 1
ATOM 7893 C C . GLY B 1 476 ? -20.078 -6.551 12.258 1 89 476 GLY B C 1
ATOM 7894 O O . GLY B 1 476 ? -20.625 -7.512 12.812 1 89 476 GLY B O 1
ATOM 7895 N N . SER B 1 477 ? -19.469 -5.562 12.914 1 89.12 477 SER B N 1
ATOM 7896 C CA . SER B 1 477 ? -19.547 -5.359 14.352 1 89.12 477 SER B CA 1
ATOM 7897 C C . SER B 1 477 ? -19.062 -6.582 15.117 1 89.12 477 SER B C 1
ATOM 7899 O O . SER B 1 477 ? -19.719 -7.047 16.047 1 89.12 477 SER B O 1
ATOM 7901 N N . GLU B 1 478 ? -18.078 -7.117 14.594 1 87.31 478 GLU B N 1
ATOM 7902 C CA . GLU B 1 478 ? -17.422 -8.266 15.211 1 87.31 478 GLU B CA 1
ATOM 7903 C C . GLU B 1 478 ? -18.375 -9.445 15.336 1 87.31 478 GLU B C 1
ATOM 7905 O O . GLU B 1 478 ? -18.422 -10.102 16.375 1 87.31 478 GLU B O 1
ATOM 7910 N N . ARG B 1 479 ? -19.234 -9.617 14.359 1 88.62 479 ARG B N 1
ATOM 7911 C CA . ARG B 1 479 ? -20.109 -10.766 14.227 1 88.62 479 ARG B CA 1
ATOM 7912 C C . ARG B 1 479 ? -19.922 -11.461 12.883 1 88.62 479 ARG B C 1
ATOM 7914 O O . ARG B 1 479 ? -19.578 -10.812 11.883 1 88.62 479 ARG B O 1
ATOM 7921 N N . ALA B 1 480 ? -20.031 -12.711 12.867 1 91.5 480 ALA B N 1
ATOM 7922 C CA . ALA B 1 480 ? -19.938 -13.523 11.664 1 91.5 480 ALA B CA 1
ATOM 7923 C C . ALA B 1 480 ? -20.984 -14.633 11.672 1 91.5 480 ALA B C 1
ATOM 7925 O O . ALA B 1 480 ? -21.656 -14.867 12.68 1 91.5 480 ALA B O 1
ATOM 7926 N N . VAL B 1 481 ? -21.25 -15.203 10.5 1 90 481 VAL B N 1
ATOM 7927 C CA . VAL B 1 481 ? -22.109 -16.375 10.375 1 90 481 VAL B CA 1
ATOM 7928 C C . VAL B 1 481 ? -21.312 -17.547 9.812 1 90 481 VAL B C 1
ATOM 7930 O O . VAL B 1 481 ? -20.391 -17.359 9.023 1 90 481 VAL B O 1
ATOM 7933 N N . ALA B 1 482 ? -21.688 -18.656 10.273 1 89.44 482 ALA B N 1
ATOM 7934 C CA . ALA B 1 482 ? -21.031 -19.891 9.859 1 89.44 482 ALA B CA 1
ATOM 7935 C C . ALA B 1 482 ? -22.062 -20.984 9.586 1 89.44 482 ALA B C 1
ATOM 7937 O O . ALA B 1 482 ? -22.922 -21.25 10.422 1 89.44 482 ALA B O 1
ATOM 7938 N N . ASP B 1 483 ? -22.016 -21.484 8.398 1 89 483 ASP B N 1
ATOM 7939 C CA . ASP B 1 483 ? -22.766 -22.656 8.008 1 89 483 ASP B CA 1
ATOM 7940 C C . ASP B 1 483 ? -21.828 -23.844 7.738 1 89 483 ASP B C 1
ATOM 7942 O O . ASP B 1 483 ? -21.281 -23.969 6.645 1 89 483 ASP B O 1
ATOM 7946 N N . LEU B 1 484 ? -21.703 -24.672 8.812 1 84.81 484 LEU B N 1
ATOM 7947 C CA . LEU B 1 484 ? -20.672 -25.703 8.773 1 84.81 484 LEU B CA 1
ATOM 7948 C C . LEU B 1 484 ? -21.281 -27.062 8.453 1 84.81 484 LEU B C 1
ATOM 7950 O O . LEU B 1 484 ? -22.422 -27.344 8.828 1 84.81 484 LEU B O 1
ATOM 7954 N N . SER B 1 485 ? -20.594 -27.781 7.633 1 78 485 SER B N 1
ATOM 7955 C CA . SER B 1 485 ? -21.031 -29.141 7.297 1 78 485 SER B CA 1
ATOM 7956 C C . SER B 1 485 ? -20.016 -30.188 7.773 1 78 485 SER B C 1
ATOM 7958 O O . SER B 1 485 ? -18.812 -30.016 7.598 1 78 485 SER B O 1
ATOM 7960 N N . TRP B 1 486 ? -20.375 -30.906 8.766 1 66.06 486 TRP B N 1
ATOM 7961 C CA . TRP B 1 486 ? -19.531 -32 9.195 1 66.06 486 TRP B CA 1
ATOM 7962 C C . TRP B 1 486 ? -20.109 -33.344 8.758 1 66.06 486 TRP B C 1
ATOM 7964 O O . TRP B 1 486 ? -21.125 -33.781 9.281 1 66.06 486 TRP B O 1
ATOM 7974 N N . GLY B 1 487 ? -19.5 -34.125 8 1 58.38 487 GLY B N 1
ATOM 7975 C CA . GLY B 1 487 ? -19.969 -35.406 7.484 1 58.38 487 GLY B CA 1
ATOM 7976 C C . GLY B 1 487 ? -21.328 -35.281 6.828 1 58.38 487 GLY B C 1
ATOM 7977 O O . GLY B 1 487 ? -21.703 -34.25 6.289 1 58.38 487 GLY B O 1
ATOM 7978 N N . ASN B 1 488 ? -22.125 -36.344 6.391 1 51.97 488 ASN B N 1
ATOM 7979 C CA . ASN B 1 488 ? -23.469 -36.406 5.82 1 51.97 488 ASN B CA 1
ATOM 7980 C C . ASN B 1 488 ? -24.531 -35.969 6.832 1 51.97 488 ASN B C 1
ATOM 7982 O O . ASN B 1 488 ? -25.719 -35.969 6.527 1 51.97 488 ASN B O 1
ATOM 7986 N N . TRP B 1 489 ? -24.125 -35.625 8.008 1 50.5 489 TRP B N 1
ATOM 7987 C CA . TRP B 1 489 ? -25.219 -35.688 8.961 1 50.5 489 TRP B CA 1
ATOM 7988 C C . TRP B 1 489 ? -25.453 -34.344 9.633 1 50.5 489 TRP B C 1
ATOM 7990 O O . TRP B 1 489 ? -26.547 -34.062 10.117 1 50.5 489 TRP B O 1
ATOM 8000 N N . SER B 1 490 ? -24.25 -33.5 10.047 1 58.06 490 SER B N 1
ATOM 8001 C CA . SER B 1 490 ? -24.625 -32.438 10.984 1 58.06 490 SER B CA 1
ATOM 8002 C C . SER B 1 490 ? -24.266 -31.078 10.43 1 58.06 490 SER B C 1
ATOM 8004 O O . SER B 1 490 ? -23.172 -30.875 9.891 1 58.06 490 SER B O 1
ATOM 8006 N N . LYS B 1 491 ? -25.422 -30.359 10.188 1 67.25 491 LYS B N 1
ATOM 8007 C CA . LYS B 1 491 ? -25.281 -28.953 9.836 1 67.25 491 LYS B CA 1
ATOM 8008 C C . LYS B 1 491 ? -25.422 -28.062 11.062 1 67.25 491 LYS B C 1
ATOM 8010 O O . LYS B 1 491 ? -26.297 -28.281 11.898 1 67.25 491 LYS B O 1
ATOM 8015 N N . LEU B 1 492 ? -24.234 -27.328 11.344 1 70.69 492 LEU B N 1
ATOM 8016 C CA . LEU B 1 492 ? -24.266 -26.391 12.453 1 70.69 492 LEU B CA 1
ATOM 8017 C C . LEU B 1 492 ? -24.281 -24.953 11.953 1 70.69 492 LEU B C 1
ATOM 8019 O O . LEU B 1 492 ? -23.453 -24.562 11.125 1 70.69 492 LEU B O 1
ATOM 8023 N N . SER B 1 493 ? -25.359 -24.25 12.297 1 77.62 493 SER B N 1
ATOM 8024 C CA . SER B 1 493 ? -25.516 -22.828 11.945 1 77.62 493 SER B CA 1
ATOM 8025 C C . SER B 1 493 ? -25.266 -21.938 13.156 1 77.62 493 SER B C 1
ATOM 8027 O O . SER B 1 493 ? -25.984 -22.031 14.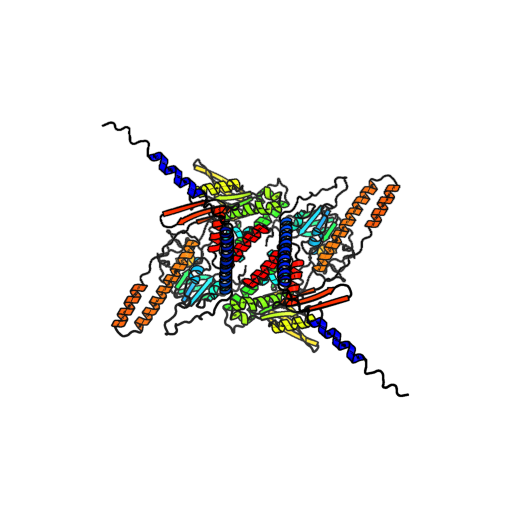164 1 77.62 493 SER B O 1
ATOM 8029 N N . LEU B 1 494 ? -24.156 -21.109 13.133 1 77.5 494 LEU B N 1
ATOM 8030 C CA . LEU B 1 494 ? -23.766 -20.25 14.25 1 77.5 494 LEU B CA 1
ATOM 8031 C C . LEU B 1 494 ? -23.688 -18.797 13.82 1 77.5 494 LEU B C 1
ATOM 8033 O O . LEU B 1 494 ? -23.312 -18.5 12.68 1 77.5 494 LEU B O 1
ATOM 8037 N N . GLY B 1 495 ? -24.219 -17.984 14.695 1 80.38 495 GLY B N 1
ATOM 8038 C CA . GLY B 1 495 ? -24.078 -16.547 14.477 1 80.38 495 GLY B CA 1
ATOM 8039 C C . GLY B 1 495 ? -23.672 -15.797 15.727 1 80.38 495 GLY B C 1
ATOM 8040 O O . GLY B 1 495 ? -23.891 -16.266 16.844 1 80.38 495 GLY B O 1
ATOM 8041 N N . GLY B 1 496 ? -22.797 -14.703 15.531 1 82.88 496 GLY B N 1
ATOM 8042 C CA . GLY B 1 496 ? -22.516 -13.844 16.672 1 82.88 496 GLY B CA 1
ATOM 8043 C C . GLY B 1 496 ? -21.031 -13.625 16.891 1 82.88 496 GLY B C 1
ATOM 8044 O O . GLY B 1 496 ? -20.219 -13.859 15.992 1 82.88 496 GLY B O 1
ATOM 8045 N N . SER B 1 497 ? -20.672 -13.219 18.062 1 84.56 497 SER B N 1
ATOM 8046 C CA . SER B 1 497 ? -19.297 -12.812 18.391 1 84.56 497 SER B CA 1
ATOM 8047 C C . SER B 1 497 ? -18.391 -14.023 18.547 1 84.56 497 SER B C 1
ATOM 8049 O O . SER B 1 497 ? -17.203 -13.961 18.203 1 84.56 497 SER B O 1
ATOM 8051 N N . LEU B 1 498 ? -18.938 -15.055 19.047 1 84.19 498 LEU B N 1
ATOM 8052 C CA . LEU B 1 498 ? -18.125 -16.266 19.141 1 84.19 498 LEU B CA 1
ATOM 8053 C C . LEU B 1 498 ? -17.812 -16.812 17.766 1 84.19 498 LEU B C 1
ATOM 8055 O O . LEU B 1 498 ? -16.719 -17.312 17.516 1 84.19 498 LEU B O 1
ATOM 8059 N N . THR B 1 499 ? -18.828 -16.703 16.969 1 84.06 499 THR B N 1
ATOM 8060 C CA . THR B 1 499 ? -18.641 -17.141 15.594 1 84.06 499 THR B CA 1
ATOM 8061 C C . THR B 1 499 ? -17.625 -16.266 14.875 1 84.06 499 THR B C 1
ATOM 8063 O O . THR B 1 499 ? -16.875 -16.75 14.031 1 84.06 499 THR B O 1
ATOM 8066 N N . PHE B 1 500 ? -17.578 -15.086 15.359 1 89.88 500 PHE B N 1
ATOM 8067 C CA . PHE B 1 500 ? -16.578 -14.172 14.828 1 89.88 500 PHE B CA 1
ATOM 8068 C C . PHE B 1 500 ? -15.164 -14.656 15.156 1 89.88 500 PHE B C 1
ATOM 8070 O O . PHE B 1 500 ? -14.281 -14.633 14.305 1 89.88 500 PHE B O 1
ATOM 8077 N N . LEU B 1 501 ? -14.906 -15.117 16.266 1 89.88 501 LEU B N 1
ATOM 8078 C CA . LEU B 1 501 ? -13.602 -15.648 16.656 1 89.88 501 LEU B CA 1
ATOM 8079 C C . LEU B 1 501 ? -13.273 -16.922 15.875 1 89.88 501 LEU B C 1
ATOM 8081 O O . LEU B 1 501 ? -12.117 -17.141 15.492 1 89.88 501 LEU B O 1
ATOM 8085 N N . PHE B 1 502 ? -14.289 -17.703 15.656 1 89 502 PHE B N 1
ATOM 8086 C CA . PHE B 1 502 ? -14.102 -18.891 14.828 1 89 502 PHE B CA 1
ATOM 8087 C C . PHE B 1 502 ? -13.742 -18.5 13.398 1 89 502 PHE B C 1
ATOM 8089 O O . PHE B 1 502 ? -12.844 -19.078 12.797 1 89 502 PHE B O 1
ATOM 8096 N N . TRP B 1 503 ? -14.516 -17.609 12.883 1 91.5 503 TRP B N 1
ATOM 8097 C CA . TRP B 1 503 ? -14.25 -17.078 11.547 1 91.5 503 TRP B CA 1
ATOM 8098 C C . TRP B 1 503 ? -12.805 -16.609 11.43 1 91.5 503 TRP B C 1
ATOM 8100 O O . TRP B 1 503 ? -12.102 -16.984 10.484 1 91.5 503 TRP B O 1
ATOM 8110 N N . LYS B 1 504 ? -12.312 -15.859 12.375 1 93.56 504 LYS B N 1
ATOM 8111 C CA . LYS B 1 504 ? -10.93 -15.383 12.383 1 93.56 504 LYS B CA 1
ATOM 8112 C C . LYS B 1 504 ? -9.945 -16.547 12.391 1 93.56 504 LYS B C 1
ATOM 8114 O O . LYS B 1 504 ? -9 -16.578 11.602 1 93.56 504 LYS B O 1
ATOM 8119 N N . SER B 1 505 ? -10.18 -17.469 13.242 1 92.69 505 SER B N 1
ATOM 8120 C CA . SER B 1 505 ? -9.281 -18.609 13.367 1 92.69 505 SER B CA 1
ATOM 8121 C C . SER B 1 505 ? -9.266 -19.453 12.094 1 92.69 505 SER B C 1
ATOM 8123 O O . SER B 1 505 ? -8.211 -19.891 11.641 1 92.69 505 SER B O 1
ATOM 8125 N N . ALA B 1 506 ? -10.414 -19.641 11.539 1 91.19 506 ALA B N 1
ATOM 8126 C CA . ALA B 1 506 ? -10.531 -20.438 10.32 1 91.19 506 ALA B CA 1
ATOM 8127 C C . ALA B 1 506 ? -9.773 -19.781 9.172 1 91.19 506 ALA B C 1
ATOM 8129 O O . ALA B 1 506 ? -9.023 -20.453 8.453 1 91.19 506 ALA B O 1
ATOM 8130 N N . TYR B 1 507 ? -9.945 -18.547 9.031 1 92.81 507 TYR B N 1
ATOM 8131 C CA . TYR B 1 507 ? -9.32 -17.859 7.906 1 92.81 507 TYR B CA 1
ATOM 8132 C C . TYR B 1 507 ? -7.805 -17.781 8.094 1 92.81 507 TYR B C 1
ATOM 8134 O O . TYR B 1 507 ? -7.051 -17.891 7.121 1 92.81 507 TYR B O 1
ATOM 8142 N N . VAL B 1 508 ? -7.348 -17.641 9.328 1 94.06 508 VAL B N 1
ATOM 8143 C CA . VAL B 1 508 ? -5.914 -17.703 9.586 1 94.06 508 VAL B CA 1
ATOM 8144 C C . VAL B 1 508 ? -5.383 -19.078 9.211 1 94.06 508 VAL B C 1
ATOM 8146 O O . VAL B 1 508 ? -4.336 -19.203 8.562 1 94.06 508 VAL B O 1
ATOM 8149 N N . GLY B 1 509 ? -6.102 -20.094 9.547 1 92 509 GLY B N 1
ATOM 8150 C CA . GLY B 1 509 ? -5.719 -21.453 9.219 1 92 509 GLY B CA 1
ATOM 8151 C C . GLY B 1 509 ? -5.684 -21.719 7.73 1 92 509 GLY B C 1
ATOM 8152 O O . GLY B 1 509 ? -4.914 -22.562 7.262 1 92 509 GLY B O 1
ATOM 8153 N N . MET B 1 510 ? -6.461 -20.969 7.039 1 91.38 510 MET B N 1
ATOM 8154 C CA . MET B 1 510 ? -6.609 -21.219 5.605 1 91.38 510 MET B CA 1
ATOM 8155 C C . MET B 1 510 ? -5.527 -20.484 4.816 1 91.38 510 MET B C 1
ATOM 8157 O O . MET B 1 510 ? -5.332 -20.75 3.631 1 91.38 510 MET B O 1
ATOM 8161 N N . CYS B 1 511 ? -4.863 -19.531 5.457 1 92.12 511 CYS B N 1
ATOM 8162 C CA . CYS B 1 511 ? -3.762 -18.875 4.762 1 92.12 511 CYS B CA 1
ATOM 8163 C C . CYS B 1 511 ? -2.697 -19.891 4.348 1 92.12 511 CYS B C 1
ATOM 8165 O O . CYS B 1 511 ? -2.414 -20.828 5.082 1 92.12 511 CYS B O 1
ATOM 8167 N N . LEU B 1 512 ? -2.066 -19.641 3.223 1 88.19 512 LEU B N 1
ATOM 8168 C CA . LEU B 1 512 ? -1.242 -20.688 2.621 1 88.19 512 LEU B CA 1
ATOM 8169 C C . LEU B 1 512 ? 0.197 -20.594 3.115 1 88.19 512 LEU B C 1
ATOM 8171 O O . LEU B 1 512 ? 1.029 -21.438 2.779 1 88.19 512 LEU B O 1
ATOM 8175 N N . SER B 1 513 ? 0.584 -19.547 3.865 1 92.56 513 SER B N 1
ATOM 8176 C CA . SER B 1 513 ? 1.914 -19.438 4.457 1 92.56 513 SER B CA 1
ATOM 8177 C C . SER B 1 513 ? 1.838 -19 5.918 1 92.56 513 SER B C 1
ATOM 8179 O O . SER B 1 513 ? 0.885 -18.328 6.32 1 92.56 513 SER B O 1
ATOM 8181 N N . PHE B 1 514 ? 2.795 -19.438 6.672 1 93.94 514 PHE B N 1
ATOM 8182 C CA . PHE B 1 514 ? 2.871 -19 8.062 1 93.94 514 PHE B CA 1
ATOM 8183 C C . PHE B 1 514 ? 3.125 -17.5 8.164 1 93.94 514 PHE B C 1
ATOM 8185 O O . PHE B 1 514 ? 2.645 -16.844 9.086 1 93.94 514 PHE B O 1
ATOM 8192 N N . ARG B 1 515 ? 3.857 -16.984 7.219 1 94.31 515 ARG B N 1
ATOM 8193 C CA . ARG B 1 515 ? 4.051 -15.547 7.148 1 94.31 515 ARG B CA 1
ATOM 8194 C C . ARG B 1 515 ? 2.715 -14.82 7.086 1 94.31 515 ARG B C 1
ATOM 8196 O O . ARG B 1 515 ? 2.461 -13.906 7.879 1 94.31 515 ARG B O 1
ATOM 8203 N N . ASN B 1 516 ? 1.888 -15.258 6.184 1 96 516 ASN B N 1
ATOM 8204 C CA . ASN B 1 516 ? 0.592 -14.609 6.02 1 96 516 ASN B CA 1
ATOM 8205 C C . ASN B 1 516 ? -0.282 -14.781 7.258 1 96 516 ASN B C 1
ATOM 8207 O O . ASN B 1 516 ? -1.012 -13.867 7.641 1 96 516 ASN B O 1
ATOM 8211 N N . ARG B 1 517 ? -0.197 -15.961 7.875 1 96.5 517 ARG B N 1
ATOM 8212 C CA . ARG B 1 517 ? -0.934 -16.188 9.117 1 96.5 517 ARG B CA 1
ATOM 8213 C C . ARG B 1 517 ? -0.543 -15.172 10.18 1 96.5 517 ARG B C 1
ATOM 8215 O O . ARG B 1 517 ? -1.408 -14.555 10.797 1 96.5 517 ARG B O 1
ATOM 8222 N N . CYS B 1 518 ? 0.721 -15.008 10.344 1 95.94 518 CYS B N 1
ATOM 8223 C CA . CYS B 1 518 ? 1.236 -14.094 11.352 1 95.94 518 CYS B CA 1
ATOM 8224 C C . CYS B 1 518 ? 0.86 -12.648 11.016 1 95.94 518 CYS B C 1
ATOM 8226 O O . CYS B 1 518 ? 0.439 -11.898 11.891 1 95.94 518 CYS B O 1
ATOM 8228 N N . LEU B 1 519 ? 1.006 -12.305 9.758 1 96.62 519 LEU B N 1
ATOM 8229 C CA . LEU B 1 519 ? 0.764 -10.922 9.359 1 96.62 519 LEU B CA 1
ATOM 8230 C C . LEU B 1 519 ? -0.708 -10.555 9.523 1 96.62 519 LEU B C 1
ATOM 8232 O O . LEU B 1 519 ? -1.033 -9.453 9.953 1 96.62 519 LEU B O 1
ATOM 8236 N N . VAL B 1 520 ? -1.643 -11.453 9.172 1 97.56 520 VAL B N 1
ATOM 8237 C CA . VAL B 1 520 ? -3.07 -11.203 9.328 1 97.56 520 VAL B CA 1
ATOM 8238 C C . VAL B 1 520 ? -3.398 -11.008 10.812 1 97.56 520 VAL B C 1
ATOM 8240 O O . VAL B 1 520 ? -4.109 -10.07 11.172 1 97.56 520 VAL B O 1
ATOM 8243 N N . CYS B 1 521 ? -2.852 -11.867 11.656 1 96.62 521 CYS B N 1
ATOM 8244 C CA . CYS B 1 521 ? -3.057 -11.719 13.094 1 96.62 521 CYS B CA 1
ATOM 8245 C C . CYS B 1 521 ? -2.533 -10.375 13.586 1 96.62 521 CYS B C 1
ATOM 8247 O O . CYS B 1 521 ? -3.189 -9.703 14.383 1 96.62 521 CYS B O 1
ATOM 8249 N N . LEU B 1 522 ? -1.401 -10.008 13.086 1 96.44 522 LEU B N 1
ATOM 8250 C CA . LEU B 1 522 ? -0.806 -8.734 13.469 1 96.44 522 LEU B CA 1
ATOM 8251 C C . LEU B 1 522 ? -1.68 -7.566 13.023 1 96.44 522 LEU B C 1
ATOM 8253 O O . LEU B 1 522 ? -1.819 -6.574 13.742 1 96.44 522 LEU B O 1
ATOM 8257 N N . ASP B 1 523 ? -2.223 -7.664 11.844 1 97.19 523 ASP B N 1
ATOM 8258 C CA . ASP B 1 523 ? -3.102 -6.609 11.352 1 97.19 523 ASP B CA 1
ATOM 8259 C C . ASP B 1 523 ? -4.316 -6.438 12.258 1 97.19 523 ASP B C 1
ATOM 8261 O O . ASP B 1 523 ? -4.695 -5.312 12.594 1 97.19 523 ASP B O 1
ATOM 8265 N N . TRP B 1 524 ? -4.953 -7.562 12.602 1 96.69 524 TRP B N 1
ATOM 8266 C CA . TRP B 1 524 ? -6.102 -7.5 13.492 1 96.69 524 TRP B CA 1
ATOM 8267 C C . TRP B 1 524 ? -5.715 -6.891 14.836 1 96.69 524 TRP B C 1
ATOM 8269 O O . TRP B 1 524 ? -6.473 -6.109 15.414 1 96.69 524 TRP B O 1
ATOM 8279 N N . MET B 1 525 ? -4.527 -7.199 15.352 1 95.25 525 MET B N 1
ATOM 8280 C CA . MET B 1 525 ? -4.031 -6.609 16.594 1 95.25 525 MET B CA 1
ATOM 8281 C C . MET B 1 525 ? -3.822 -5.109 16.438 1 95.25 525 MET B C 1
ATOM 8283 O O . MET B 1 525 ? -4.184 -4.332 17.328 1 95.25 525 MET B O 1
ATOM 8287 N N . LYS B 1 526 ? -3.248 -4.691 15.359 1 95.75 526 LYS B N 1
ATOM 8288 C CA . LYS B 1 526 ? -3.025 -3.273 15.086 1 95.75 526 LYS B CA 1
ATOM 8289 C C . LYS B 1 526 ? -4.34 -2.498 15.102 1 95.75 526 LYS B C 1
ATOM 8291 O O . LYS B 1 526 ? -4.422 -1.412 15.68 1 95.75 526 LYS B O 1
ATOM 8296 N N . VAL B 1 527 ? -5.328 -3.055 14.43 1 95.19 527 VAL B N 1
ATOM 8297 C CA . VAL B 1 527 ? -6.625 -2.383 14.375 1 95.19 527 VAL B CA 1
ATOM 8298 C C . VAL B 1 527 ? -7.199 -2.246 15.781 1 95.19 527 VAL B C 1
ATOM 8300 O O . VAL B 1 527 ? -7.754 -1.204 16.125 1 95.19 527 VAL B O 1
ATOM 8303 N N . SER B 1 528 ? -7.023 -3.307 16.562 1 93.44 528 SER B N 1
ATOM 8304 C CA . SER B 1 528 ? -7.543 -3.289 17.938 1 93.44 528 SER B CA 1
ATOM 8305 C C . SER B 1 528 ? -6.828 -2.25 18.781 1 93.44 528 SER B C 1
ATOM 8307 O O . SER B 1 528 ? -7.438 -1.628 19.656 1 93.44 528 SER B O 1
ATOM 8309 N N . ILE B 1 529 ? -5.551 -2.043 18.5 1 92.88 529 ILE B N 1
ATOM 8310 C CA . ILE B 1 529 ? -4.727 -1.178 19.328 1 92.88 529 ILE B CA 1
ATOM 8311 C C . ILE B 1 529 ? -4.781 0.255 18.812 1 92.88 529 ILE B C 1
ATOM 8313 O O . ILE B 1 529 ? -4.938 1.201 19.578 1 92.88 529 ILE B O 1
ATOM 8317 N N . PHE B 1 530 ? -4.695 0.474 17.516 1 93.25 530 PHE B N 1
ATOM 8318 C CA . PHE B 1 530 ? -4.488 1.801 16.938 1 93.25 530 PHE B CA 1
ATOM 8319 C C . PHE B 1 530 ? -5.73 2.268 16.188 1 93.25 530 PHE B C 1
ATOM 8321 O O . PHE B 1 530 ? -5.859 3.451 15.867 1 93.25 530 PHE B O 1
ATOM 8328 N N . GLY B 1 531 ? -6.688 1.369 15.906 1 93.38 531 GLY B N 1
ATOM 8329 C CA . GLY B 1 531 ? -7.73 1.677 14.938 1 93.38 531 GLY B CA 1
ATOM 8330 C C . GLY B 1 531 ? -7.254 1.591 13.5 1 93.38 531 GLY B C 1
ATOM 8331 O O . GLY B 1 531 ? -6.105 1.225 13.242 1 93.38 531 GLY B O 1
ATOM 8332 N N . ARG B 1 532 ? -8.195 1.768 12.57 1 93.44 532 ARG B N 1
ATOM 8333 C CA . ARG B 1 532 ? -7.879 1.76 11.148 1 93.44 532 ARG B CA 1
ATOM 8334 C C . ARG B 1 532 ? -7.32 3.109 10.703 1 93.44 532 ARG B C 1
ATOM 8336 O O . ARG B 1 532 ? -7.73 4.152 11.211 1 93.44 532 ARG B O 1
ATOM 8343 N N . ASP B 1 533 ? -6.355 3.023 9.797 1 88.06 533 ASP B N 1
ATOM 8344 C CA . ASP B 1 533 ? -5.707 4.223 9.281 1 88.06 533 ASP B CA 1
ATOM 8345 C C . ASP B 1 533 ? -6.645 5.008 8.359 1 88.06 533 ASP B C 1
ATOM 8347 O O . ASP B 1 533 ? -7.391 4.414 7.578 1 88.06 533 ASP B O 1
ATOM 8351 N N . SER B 1 534 ? -6.609 6.359 8.469 1 85.88 534 SER B N 1
ATOM 8352 C CA . SER B 1 534 ? -7.5 7.176 7.648 1 85.88 534 SER B CA 1
ATOM 8353 C C . SER B 1 534 ? -6.738 7.883 6.535 1 85.88 534 SER B C 1
ATOM 8355 O O . SER B 1 534 ? -7.254 8.812 5.91 1 85.88 534 SER B O 1
ATOM 8357 N N . SER B 1 535 ? -5.496 7.461 6.273 1 86.56 535 SER B N 1
ATOM 8358 C CA . SER B 1 535 ? -4.789 7.949 5.098 1 86.56 535 SER B CA 1
ATOM 8359 C C . SER B 1 535 ? -5.281 7.258 3.83 1 86.56 535 SER B C 1
ATOM 8361 O O . SER B 1 535 ? -5.84 6.16 3.893 1 86.56 535 SER B O 1
ATOM 8363 N N . LYS B 1 536 ? -5.117 7.945 2.684 1 84.12 536 LYS B N 1
ATOM 8364 C CA . LYS B 1 536 ? -5.594 7.398 1.418 1 84.12 536 LYS B CA 1
ATOM 8365 C C . LYS B 1 536 ? -4.621 6.359 0.869 1 84.12 536 LYS B C 1
ATOM 8367 O O . LYS B 1 536 ? -4.977 5.57 -0.012 1 84.12 536 LYS B O 1
ATOM 8372 N N . GLU B 1 537 ? -3.42 6.297 1.403 1 80.06 537 GLU B N 1
ATOM 8373 C CA . GLU B 1 537 ? -2.396 5.402 0.873 1 80.06 537 GLU B CA 1
ATOM 8374 C C . GLU B 1 537 ? -2.41 4.059 1.596 1 80.06 537 GLU B C 1
ATOM 8376 O O . GLU B 1 537 ? -2.787 3.98 2.768 1 80.06 537 GLU B O 1
#

Foldseek 3Di:
DDPPPDPDDPPPVPPPVVVVVPPPPDPPPPPVCVVVVVVVVVVVVVVVVVVVVVVVLVVQVVPLVDADDAAEDDQADPVRFGAFEEEEEAAEQQRLLLLLQFQCVRHAAEYEELDQWYFQQLCLLLDLLLLADRVLGIGGPVSSQRNHRHHYHYHNWAWQAADQVQQKTWTWHPPPVPPIDIDIDHGQFYEYEHAFDDDPVPFACCVPAAQERDDNVSSLVQNLLLLVLLVVLVVDDPPDPSSLLSLEAEEEAQEQSRLQNLQSVLCSLVPPCCVVPVPSSVSHAAEYEYLAQWGNVVFDPVVRVVLVVVCVVSRYHYHYNWAFRHDDNFWTWIWHQDPVRDIDIDIDGHSHYYYHHDTWADNHQLNVLVNFPPSPPSGQAFEADLQQHGHRHPRYGYAANRHDDPVDDRDSQRSSQNSNSNSLLVVLVSLLSVLVVVLVVDDDPVVNVVSVVVNVVSPDGDGDDGDDQWDKHDRHPQKIWIFGDDPPPDTDIDIDNVVSVVVLVVSLVVRPGSSSSVSSVVSNVCCVVPNGDSDSD/DDPPPPPDPPPPVVPPVVVVVPPPPPPPPPPPCVVVVVVVVVVVVVVVVVVVVVVVLVVQVVPLVDADDAAEDDQADPVRFGAFEEEEEAAEQQRLLLLLQFQCVRHAAEYEELDQWYFQQLCLLLDLLLLADRVLGIGGPVSSQRNHRHHYHYHNWAWQAADQVQQKTWTWHPPPPPDIDIDIDHGQFYEYEHAFDDDPVPFACCVPAAQERDDNVSSLVQNLLLLVLLVVLVVDDPPDPSSLLSLEAEEEAQEQSRLQNLQSVLCSLVPPVCVVPVPSSVSHAAEYEYLAQWGNVVFDPVVRVVLVVVCVVSRYHYHYNWAFRHDDNFWTWIWHQDPVRDIDIDIDGHSHYYYYHDTWADNHQLNVLVNFPPSPPSGQAFEADLQQHGHRHPRYGYAARRHDDPVDDRDSQRSSQNSNSVSLVVVLVSLLSVLVVVLVVDDDPVVNVVSVVVNVVSVDGDGDDGDDQWDKHDRHPQKIWIFGDDDPPDTDIDIDNVVSVVVLVVSLVVRPGSSSSVSSVVSNVCCVVPNGDSDSD

Solvent-accessible surface area (backbone atoms only — not comparable to full-atom values): 56082 Å² total; per-residue (Å²): 140,82,88,78,72,84,71,70,72,74,63,62,74,61,57,64,66,56,60,68,65,58,68,74,67,63,86,72,70,74,80,60,58,54,58,52,45,45,48,49,47,52,50,48,50,50,48,48,49,47,50,52,50,49,48,51,52,50,50,50,35,49,51,70,62,52,56,60,85,49,47,72,71,53,69,45,46,98,90,61,51,77,39,49,30,37,36,35,34,25,40,38,49,16,33,48,33,20,58,74,58,34,69,34,72,68,34,34,38,33,38,31,19,68,54,60,36,30,64,50,62,89,56,47,48,34,31,39,53,43,49,32,54,69,72,30,40,42,46,34,43,53,58,60,32,44,61,32,61,7,38,46,47,76,41,63,15,40,68,66,44,58,39,83,85,82,28,33,36,33,32,34,37,74,41,93,80,72,71,55,54,73,48,76,43,74,40,62,30,38,36,44,14,65,32,51,39,79,34,63,83,80,34,50,38,37,83,80,53,39,37,52,75,85,49,73,68,30,24,51,49,49,28,36,45,51,54,48,26,49,57,58,26,68,80,44,60,90,87,34,67,65,29,53,24,28,31,18,35,37,30,33,19,35,40,60,63,23,42,26,25,54,18,39,50,47,39,39,37,67,70,35,35,36,74,63,34,54,74,62,38,73,61,49,41,45,33,43,35,18,53,45,85,59,48,41,76,89,50,55,69,66,57,35,53,49,50,54,50,48,29,57,73,67,63,38,44,75,39,56,23,27,36,75,58,36,35,53,90,50,37,34,35,26,40,33,61,44,96,87,72,48,73,46,80,44,78,44,60,30,44,36,44,36,48,40,66,49,73,28,50,40,71,44,50,36,45,43,23,75,75,29,52,81,36,85,54,30,71,58,13,40,42,51,51,60,77,32,30,28,44,65,46,94,40,36,31,50,30,37,44,30,34,45,53,95,84,53,71,79,40,66,66,50,7,30,51,46,10,44,50,50,21,54,50,51,53,36,51,49,51,42,52,52,39,52,53,47,43,75,74,50,82,56,65,71,57,40,54,52,40,51,51,51,39,57,60,57,66,65,72,76,64,71,75,88,78,74,66,55,49,75,40,53,53,32,83,67,21,15,40,35,40,36,40,51,82,99,76,44,75,49,80,41,71,34,53,69,35,26,53,48,51,53,53,50,53,41,68,65,41,91,41,66,62,34,28,52,39,44,53,48,29,51,49,43,33,75,65,60,43,48,67,84,45,72,115,139,84,84,82,73,79,70,72,72,74,62,62,75,63,58,65,65,56,60,68,64,57,70,70,66,62,84,71,69,73,75,58,55,53,57,52,44,46,49,48,46,50,50,48,49,49,48,49,50,49,49,51,51,49,50,50,52,50,48,52,35,48,50,71,62,52,58,63,85,48,47,72,71,52,70,44,46,97,89,62,50,78,40,49,30,37,37,34,34,27,39,37,49,17,32,46,33,20,55,75,57,35,68,32,73,71,34,34,39,35,40,32,19,68,54,61,38,29,64,52,62,91,56,46,49,34,31,37,53,43,49,31,55,69,71,30,39,42,44,34,44,55,60,58,34,45,60,32,60,8,38,47,47,75,42,65,15,40,67,65,45,58,38,81,84,82,28,34,36,34,31,34,36,73,42,94,62,85,72,56,55,73,47,75,44,72,39,64,31,38,35,44,13,65,32,52,39,80,35,65,84,81,34,50,40,38,83,79,54,39,39,51,76,84,48,72,67,29,25,50,50,50,29,34,45,51,55,49,24,47,56,59,27,68,78,44,59,90,86,34,67,65,27,55,26,28,31,18,36,37,31,32,20,35,40,61,63,22,43,26,25,53,17,39,48,48,40,38,35,66,72,36,35,35,74,62,34,55,72,60,40,74,61,50,41,45,32,41,36,18,54,44,86,60,48,42,74,89,49,55,70,66,57,35,52,49,51,53,51,48,30,56,74,67,62,39,44,75,39,55,23,27,36,76,59,36,36,51,91,49,37,33,35,27,41,32,61,44,96,86,71,48,74,47,80,45,79,46,60,31,45,35,45,38,48,41,65,48,74,26,49,40,71,44,50,36,44,43,23,73,73,30,51,81,36,86,54,28,71,60,14,39,41,53,50,61,77,32,29,27,43,64,46,95,40,35,31,49,30,37,44,30,33,46,53,96,84,51,73,80,41,65,66,51,7,31,52,45,10,44,50,50,20,53,50,51,53,38,52,49,50,40,53,53,41,52,53,47,42,75,73,50,82,55,66,73,58,41,54,52,40,53,52,51,39,57,60,57,64,64,72,77,63,72,77,89,78,72,66,54,49,73,38,52,54,31,84,66,23,16,39,34,43,34,41,50,82,100,76,45,78,48,81,43,71,33,54,67,36,24,54,49,52,53,52,50,53,42,68,64,41,93,41,66,63,32,30,51,39,44,54,49,29,50,48,43,34,73,64,61,44,49,67,84,45,72,117